Protein 4HWV (pdb70)

Foldseek 3Di:
DDDDLLDDLVPFAAFPDDAQDDDFFLLCFDPHFRQLPPPDPLLEEEDEEDVRVQCSQQVNFWDQDQQRFIDHHGDAHAHEYEFDAEYEQQAGPVRHHDDLQCLLVVWCLCVPLNDNGPVVLVVVQCVCDPCVRNNQPFFDDDRSVVSLVRSQVSSQRRQEHEHAERHEYEYTFFHGEYEQHEYEQADPVGFHERYEYAQYEYEANFRPRWGWTSPVVVNIETDEDGENYEQARYESYEYFFAEYENPPDFLVVFFAPDQDADPNDGRRDRRHGNDGYDEHYEHWFARASYEYAQAEYAREEQYYHQFDDLADDNGTQELVGRAYEYALYEAYLYADCLPEFGSYAYEYALYEYYAECEPPDSRHHQEAYEQEFLGAYEYEQYEYEYHYPPDFDALLRYYEYHYDVVNLVSNCVVPRNLSRAGEYYYDQYHYNHHDHDNRVSHCVRDVRHDYHDDDSCVRGDDDHDHNPCSNVSSVPRGHHNRNHHHHDDDDDPCVVPD/DDDDPPDDPPAFAAWPDDAFDDDFFLLCFPHHFRFLPPPDPLQEEEDEELVRVQCSQQVNFWDQDQQRFTDGHGDQHRHEYEFEAEYELQAGPVRHHDDLQNLLVVWCLCVPLNDNGVVVLVVVQCVCPFCVRNNQPFFDDDRSVVSLVGSQVSRQRRQEHEHAERHEYHYTFFGGEYEQHEYEQADPVGAHERYEYAQYEYEAVFRPRWGWRSHPPHRTETDEDGENYEQARYGSYEAFFAEYEHPPDAQVVQFAPHQDQPPNDRRRDRRHGNDGYDEHYEHWFARASYEHEQAEYAREEQYYHQFDDLADDNGTQELVGRAYEYALYEAELYADPLPEFGNYEYEYALYEYYYEQEPPDRRHHQEAYEQEFLGAYEYEQYEYEYHYPDDFDALLSHYEYHYDPVSLVSNCVVDNNLSRAGEYYYDNYHYNHHDHGNRVSHCVRDVSHDYHDDDSVVGGDDDHDHNPCSVVVSVQAGHHNRNRHHD

InterPro domains:
  IPR002022 Pectate lyase [PF00544] (169-496)
  IPR002022 Pectate lyase [SM00656] (136-404)
  IPR011050 Pectin lyase fold/virulence factor [SSF51126] (36-497)
  IPR012334 Pectin lyase fold [G3DSA:2.160.20.10] (17-501)
  IPR045032 Pectin lyase family [PTHR31683] (175-370)

Radius of gyration: 29.4 Å; Cα contacts (8 Å, |Δi|>4): 2941; chains: 2; bounding box: 85×72×73 Å

Solvent-accessible surface area: 37053 Å² total; per-residue (Å²): 108,134,38,39,52,96,53,81,113,142,80,26,3,101,35,27,49,1,25,1,71,45,20,54,1,1,0,36,56,57,112,82,4,46,2,0,66,76,20,56,94,133,64,66,39,69,4,46,35,1,36,75,0,1,47,1,0,22,20,104,70,10,96,34,30,102,49,0,12,45,133,44,90,46,15,124,33,59,0,16,0,37,0,87,17,22,0,20,0,21,6,6,14,114,67,73,81,20,6,21,2,38,0,1,31,53,14,49,0,30,96,107,37,59,13,74,12,33,7,28,5,67,20,60,3,26,65,33,1,94,3,42,54,48,26,29,102,138,84,15,58,36,114,18,14,68,0,25,42,16,0,13,86,11,1,90,116,0,0,35,4,24,0,2,22,38,0,0,0,1,0,10,0,69,75,2,67,3,7,26,2,3,0,41,0,0,32,110,127,34,80,15,39,23,0,0,0,15,1,0,24,1,22,2,4,12,1,22,7,2,62,0,32,0,55,42,70,86,45,0,56,5,44,6,87,2,9,4,0,12,0,14,28,1,32,22,0,8,0,1,10,0,17,0,5,2,16,21,24,38,5,94,15,32,85,20,50,10,126,43,97,33,108,74,26,85,0,60,28,53,87,6,54,7,14,23,6,42,2,0,1,9,1,26,108,76,0,12,48,0,0,0,1,18,0,42,0,44,19,2,9,50,0,0,27,0,0,42,35,50,78,10,17,62,99,32,0,10,6,116,42,0,26,0,0,0,24,2,0,9,1,44,48,0,61,35,48,0,1,39,1,31,0,0,27,0,0,0,11,3,0,18,0,52,12,32,72,46,97,91,29,46,4,18,9,95,14,1,2,9,0,0,0,0,0,16,2,10,0,16,23,0,15,2,43,3,61,30,107,92,98,109,13,72,44,71,21,0,3,26,4,125,30,42,58,65,87,37,129,65,0,29,94,107,29,39,77,82,46,0,24,4,2,7,82,22,49,39,3,27,15,82,75,25,132,8,84,0,33,27,12,1,140,229,50,15,100,90,27,49,86,57,95,25,112,0,62,105,69,17,140,54,122,61,37,93,22,87,92,0,28,72,72,0,80,67,23,8,1,20,23,85,2,2,21,101,45,82,106,128,196,88,77,62,84,155,134,166,220,135,134,38,173,137,58,104,141,99,83,50,41,95,35,28,54,18,64,1,91,49,22,50,0,0,0,42,49,70,80,103,6,45,2,0,64,74,20,47,94,126,66,68,35,85,2,50,37,1,34,75,0,1,46,0,1,24,24,104,69,12,107,35,34,99,42,0,14,50,65,41,91,57,23,136,28,56,0,15,0,38,0,96,17,68,1,37,0,16,8,4,13,86,66,150,81,13,64,46,38,86,0,1,76,58,13,49,0,29,98,106,40,60,14,103,28,41,20,37,5,53,18,56,3,4,67,31,2,88,7,45,59,49,28,37,102,140,81,11,60,35,110,16,14,70,0,27,42,16,0,15,77,14,1,112,95,0,0,30,5,29,0,6,28,39,0,0,0,1,0,13,0,63,63,3,63,3,30,43,2,9,1,51,0,3,36,107,146,54,86,19,40,25,0,0,0,24,1,0,19,2,36,4,4,12,1,17,8,3,62,1,30,0,55,43,68,91,41,0,63,6,56,8,121,5,10,5,0,22,0,20,24,2,30,23,0,8,0,1,22,0,16,0,2,2,17,42,50,15,7,50,16,42,39,2,21,4,52,25,87,51,113,84,16,47,0,6,23,47,94,12,47,5,22,20,6,47,2,0,1,8,0,25,109,70,0,12,49,0,0,1,1,27,0,42,0,41,15,3,8,71,0,0,26,0,0,40,38,36,75,9,18,67,99,27,0,10,6,124,40,0,22,0,0,0,23,1,0,9,1,44,42,0,36,34,46,0,1,38,1,33,0,0,23,0,0,1,7,3,0,19,0,55,12,32,40,21,94,37,28,43,2,24,16,112,16,1,2,8,0,0,0,0,0,18,2,12,0,18,26,0,15,1,42,3,51,33,53,121,51,40,17,123,45,41,20,0,2,29,4,136,28,36,60,69,92,46,66,77,0,54,92,108,18,51,83,75,44,1,26,4,3,6,83,21,49,38,5,31,15,81,75,24,135,9,85,0,51,55,9,2,56,202,37,17,102,85,28,50,85,56,95,27,102,0,68,96,70,17,135,52,102,70,51,119,31,107,57,0,28,70,140,0,78,70,72,9,1,20,22,94,42,1,12,107,77

Organism: Paracidovorax citrulli (strain AAC00-1) (NCBI:txid397945)

Sequence (985 aa):
MMDIGINSDPNSAAPAGSIDSLGATGWASHGTPTTGGQGAAAERTYTVANRNELIQALYGNTAVIAPDGSVQGTPDKAPKVIRIRGTIDLNVDGQLRPYTPDRRYVAGSCASSSVHGYASQASLWSDYLAAYRPGAWGNARTVSGKPEDARACAAELQRRVVTTISSVPDNTSLLGIGTDAKILHGNLMMLGTPDAPVANIVIRNITFEDAFDDFPQWDPTDSSDGRWNSEYDLISVAHASSHVWIDHNTFSDGDRHDHAFPSVWHETVHGTDYSGGDFKVQHHDGLVDVTRHGNYVTLSNNHFHDHDKAFLIIGGTDVPGADDSGNPRMLKVTFHGNHFQNLRQRQARVRYGMVHLYNNYYENTRDASADYPWLAGMTLGQSGKVHAENNVVSSLAGPDRPARPADVANARISAARTQDCAALFSASECASTFYDSSGTVLNGGPADLTAAVRRWSSALAAAPAWKPSDFYDYTLEDDTADLAARRITARAGAGKLEGPAEPRKLAAALEHMDIGINSDPNSAAPAGSIDSLGATGWASHGTPTTGGQGAAAERTYTVANRNELIQALYGNTAVIAPDGSVQGTPDKAPKVIRIRGTIDLNVDGQLRRPYTPDRYVAGSCASSVHGYASQASSLWSDYLAAYRPGAWGNARRTVSGKPEDARACAAELQRRVVTTISVPDNTSLLGIGTDAKKILHGNLMLGTPDDAPVANIVIRNITFEDAFDDFPQWDPTDSSSDGRWNSEYDLISVAHASSSHVWIDHNTFSDGDDRHDHAFPSVWHETVHGTDYSGGDFKVQHHDGLVDVTRHGNYVTLSNNHFHDHDKAFLIGGTDVPGADDSSGNPRMLKVTFHGNHFQNLRRQRQARVRYGMVHLYNNYYENTRDASADYPWLAGMTLGQSGKVHAENNVVVSSLAGPDRPARPADVANARISAARRTQDCAALFSASECASTFYDSSGTVLNGGPADLTAAVRWSSALAAAPAWKPSDFYDYTLEDTADLAARRITARAGAGKLEGPA

Nearest PDB structures (foldseek):
  4hwv-assembly1_B  TM=1.002E+00  e=1.773E-98  Paracidovorax citrulli AAC00-1
  2bsp-assembly1_A  TM=9.311E-01  e=5.174E-39  Bacillus subtilis
  5x2i-assembly1_A  TM=9.319E-01  e=7.417E-39  Bacillus subtilis subsp. subtilis str. 168
  3krg-assembly1_A  TM=9.349E-01  e=8.421E-37  Bacillus subtilis
  2o17-assembly1_A  TM=9.323E-01  e=8.866E-37  Bacillus subtilis

B-factor: mean 11.97, std 8.98, range [2.26, 60.49]

Secondary structure (DSSP, 8-state):
----TTS-GGGPBPTT---S----GGGGSSS---TTTT--GGGEEEE-SHHHHHHHHTTT--EE-TTS-EES----S-EEEEE-SEEESSB-TT-PBP-HHHHHHTSHHHHTT----HHHHHHHHHHHHSHHHH-SSS---SHHHHHHHHHHHHHHHHHEEEE-SSEEEEE-TT--EEES-EEEE-BTTB-EEEEEEES-EEE----SSPEEETTTTTT-EEE----SEEESSEEEEEEES-EEE-TT--GGGS------EETTEETTSGGG-------SEEE-TT-EEEEEES-EEEEEEE--EE-S-SS-BTTTB-TTS--EEEES-EEEEEEE-TTEESSSEEEEES-EEEEE--TTSSS----SEEE-TT-EEEEES-EEEEE-SSS---GGGTEEE---HHHHHHHHHHS-HHHH--EEEEES-EETTEE--HHHHHHHH-TT-B-----GGGTS---PPPSTTHHHHHHHH-STTSSBPPPPPPPPGGGG--/----TT--TT--BPTT---S----GGGGSSS---TTTT--GGGEEEE-SHHHHHHHHTTT--EE-TTS-EES----S-EEEEE-SEEESSB-TTSPBP-HHHHHHTSHHHHTT--S-HHHHHHHHHHHHSHHHH-SSS---SHHHHHHHHHHHHHHHHHEEEE-SSEEEEE-TT--EEES-EEEE--SSS-EEEEEEES-EEE----SSPEEETTTTTT-EEE----SEEESSEEEEEEES-EEE-TT--GGGS-B----EETTEETTSGGGB------SEEE-TT-EEEEEES-EEEEEEE--EESS-SS-BTTTB-TTS--EEEES-EEEEEEE-TTEESSSEEEEES-EEEEE--TTSSS----SEEE-TT-EEEEES-EEEEE-SSS---GGGTEEE---HHHHHHHHHHS-HHHH--EEEEES-EETTEE--HHHHHHHH-TT-B-----GGGT----PPPSTTHHHHHHHH-STTSSB---

Structure (mmCIF, N/CA/C/O backbone):
data_4HWV
#
_entry.id   4HWV
#
_cell.length_a   69.676
_cell.length_b   71.872
_cell.length_c   90.953
_cell.angle_alpha   90.00
_cell.angle_beta   92.71
_cell.angle_gamma   90.00
#
_symmetry.space_group_name_H-M   'P 1 21 1'
#
loop_
_entity.id
_entity.type
_entity.pdbx_description
1 polymer 'Pectate lyase/Amb allergen'
2 non-polymer 'CALCIUM ION'
3 water water
#
loop_
_atom_site.group_PDB
_atom_site.id
_atom_site.type_symbol
_atom_site.label_atom_id
_atom_site.label_alt_id
_atom_site.label_comp_id
_atom_site.label_asym_id
_atom_site.label_entity_id
_atom_site.label_seq_id
_atom_site.pdbx_PDB_ins_code
_atom_site.Cartn_x
_atom_site.Cartn_y
_atom_site.Cartn_z
_atom_site.occupancy
_atom_site.B_iso_or_equiv
_atom_site.auth_seq_id
_atom_site.auth_comp_id
_atom_site.auth_asym_id
_atom_site.auth_atom_id
_atom_site.pdbx_PDB_model_num
ATOM 1 N N . MET A 1 1 ? -2.422 -34.025 5.525 1.00 9.54 15 MET A N 1
ATOM 2 C CA A MET A 1 1 ? -3.671 -34.747 5.334 0.50 7.52 15 MET A CA 1
ATOM 3 C CA B MET A 1 1 ? -3.664 -34.758 5.338 0.50 7.52 15 MET A CA 1
ATOM 4 C C . MET A 1 1 ? -3.590 -35.469 3.995 1.00 7.49 15 MET A C 1
ATOM 5 O O . MET A 1 1 ? -2.571 -35.378 3.306 1.00 8.94 15 MET A O 1
ATOM 14 N N . ASP A 1 2 ? -4.651 -36.180 3.628 1.00 6.06 16 ASP A N 1
ATOM 15 C CA . ASP A 1 2 ? -4.617 -36.946 2.371 1.00 5.82 16 ASP A CA 1
ATOM 16 C C . ASP A 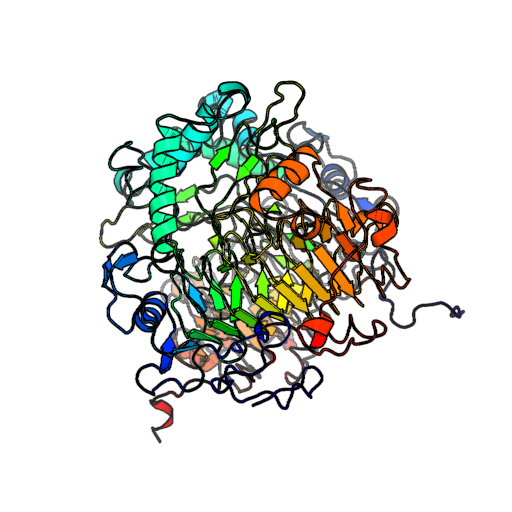1 2 ? -6.022 -37.119 1.810 1.00 6.31 16 ASP A C 1
ATOM 17 O O . ASP A 1 2 ? -6.810 -37.908 2.335 1.00 8.41 16 ASP A O 1
ATOM 22 N N . ILE A 1 3 ? -6.337 -36.363 0.759 1.00 6.30 17 ILE A N 1
ATOM 23 C CA . ILE A 1 3 ? -7.645 -36.451 0.130 1.00 7.60 17 ILE A CA 1
ATOM 24 C C . ILE A 1 3 ? -7.530 -37.415 -1.041 1.00 7.24 17 ILE A C 1
ATOM 25 O O . ILE A 1 3 ? -6.949 -37.079 -2.075 1.00 8.29 17 ILE A O 1
ATOM 30 N N . GLY A 1 4 ? -8.069 -38.616 -0.879 1.00 6.82 18 GLY A N 1
ATOM 31 C CA . GLY A 1 4 ? -7.941 -39.631 -1.907 1.00 6.70 18 GLY A CA 1
ATOM 32 C C . GLY A 1 4 ? -8.533 -39.187 -3.226 1.00 6.30 18 GLY A C 1
ATOM 33 O O . GLY A 1 4 ? -9.553 -38.501 -3.281 1.00 6.61 18 GLY A O 1
ATOM 34 N N . ILE A 1 5 ? -7.897 -39.589 -4.315 1.00 6.86 19 ILE A N 1
ATOM 35 C CA . ILE A 1 5 ? -8.298 -39.084 -5.622 1.00 8.08 19 ILE A CA 1
ATOM 36 C C . ILE A 1 5 ? -9.703 -39.532 -6.032 1.00 8.22 19 ILE A C 1
ATOM 37 O O . ILE A 1 5 ? -10.367 -38.851 -6.801 1.00 8.41 19 ILE A O 1
ATOM 42 N N . ASN A 1 6 ? -10.157 -40.658 -5.487 1.00 8.53 20 ASN A N 1
ATOM 43 C CA . ASN A 1 6 ? -11.482 -41.176 -5.795 1.00 9.32 20 ASN A CA 1
ATOM 44 C C . ASN A 1 6 ? -12.449 -41.001 -4.622 1.00 9.50 20 ASN A C 1
ATOM 45 O O . ASN A 1 6 ? -13.469 -41.689 -4.541 1.00 10.52 20 ASN A O 1
ATOM 50 N N . SER A 1 7 ? -12.123 -40.071 -3.723 1.00 8.08 21 SER A N 1
ATOM 51 C CA . SER A 1 7 ? -12.981 -39.795 -2.566 1.00 8.43 21 SER A CA 1
ATOM 52 C C . SER A 1 7 ? -14.255 -39.014 -2.928 1.00 9.59 21 SER A C 1
ATOM 53 O O . SER A 1 7 ? -14.360 -38.409 -3.996 1.00 10.36 21 SER A O 1
ATOM 56 N N . ASP A 1 8 ? -15.233 -39.055 -2.026 1.00 10.21 22 ASP A N 1
ATOM 57 C CA . ASP A 1 8 ? -16.497 -38.334 -2.169 1.00 10.68 22 ASP A CA 1
ATOM 58 C C . ASP A 1 8 ? -16.211 -36.839 -2.216 1.00 11.09 22 ASP A C 1
ATOM 59 O O . ASP A 1 8 ? -15.617 -36.299 -1.283 1.00 9.82 22 ASP A O 1
ATOM 64 N N . PRO A 1 9 ? -16.637 -36.166 -3.292 1.00 12.99 23 PRO A N 1
ATOM 65 C CA . PRO A 1 9 ? -16.468 -34.716 -3.391 1.00 13.23 23 PRO A CA 1
ATOM 66 C C . PRO A 1 9 ? -17.003 -33.947 -2.179 1.00 14.51 23 PRO A C 1
ATOM 67 O O . PRO A 1 9 ? -16.484 -32.871 -1.859 1.00 15.72 23 PRO A O 1
ATOM 71 N N . ASN A 1 10 ? -18.020 -34.483 -1.510 1.00 14.77 24 ASN A N 1
ATOM 72 C CA . ASN A 1 10 ? -18.598 -33.793 -0.366 1.00 15.65 24 ASN A CA 1
ATOM 73 C C . ASN A 1 10 ? -17.707 -33.817 0.864 1.00 14.67 24 ASN A C 1
ATOM 74 O O . ASN A 1 10 ? -17.969 -33.100 1.830 1.00 16.43 24 ASN A O 1
ATOM 79 N N . SER A 1 11 ? -16.664 -34.645 0.833 1.00 12.62 25 SER A N 1
ATOM 80 C CA . SER A 1 11 ? -15.727 -34.732 1.947 1.00 11.87 25 SER A CA 1
ATOM 81 C C . SER A 1 11 ? -14.487 -33.866 1.722 1.00 11.15 25 SER A C 1
ATOM 82 O O . SER A 1 11 ? -13.478 -34.020 2.421 1.00 11.42 25 SER A O 1
ATOM 85 N N . ALA A 1 12 ? -14.560 -32.957 0.750 1.00 10.67 26 ALA A N 1
ATOM 86 C CA . ALA A 1 12 ? -13.440 -32.066 0.468 1.00 10.92 26 ALA A CA 1
ATOM 87 C C . ALA A 1 12 ? -13.087 -31.243 1.705 1.00 11.04 26 ALA A C 1
ATOM 88 O O . ALA A 1 12 ? -13.937 -31.002 2.557 1.00 12.54 26 ALA A O 1
ATOM 90 N N . ALA A 1 13 ? -11.832 -30.824 1.794 1.00 10.23 27 ALA A N 1
ATOM 91 C CA . ALA A 1 13 ? -11.348 -30.065 2.943 1.00 10.46 27 ALA A CA 1
ATOM 92 C C . ALA A 1 13 ? -12.013 -28.691 3.035 1.00 9.85 27 ALA A C 1
ATOM 93 O O . ALA A 1 13 ? -12.372 -28.105 2.026 1.00 10.25 27 ALA A O 1
ATOM 95 N N . PRO A 1 14 ? -12.168 -28.164 4.255 1.00 9.72 28 PRO A N 1
ATOM 96 C CA . PRO A 1 14 ? -12.648 -26.790 4.399 1.00 9.71 28 PRO A CA 1
ATOM 97 C C . PRO A 1 14 ? -11.757 -25.817 3.629 1.00 9.13 28 PRO A C 1
ATOM 98 O O . PRO A 1 14 ? -10.537 -25.978 3.567 1.00 9.09 28 PRO A O 1
ATOM 102 N N . ALA A 1 15 ? -12.371 -24.801 3.046 1.00 8.67 29 ALA A N 1
ATOM 103 C CA . ALA A 1 15 ? -11.625 -23.782 2.317 1.00 8.87 29 ALA A CA 1
ATOM 104 C C . ALA A 1 15 ? -10.514 -23.194 3.187 1.00 8.76 29 ALA A C 1
ATOM 105 O O . ALA A 1 15 ? -10.715 -22.909 4.373 1.00 10.35 29 ALA A O 1
ATOM 107 N N . GLY A 1 16 ? -9.335 -23.021 2.598 1.00 7.66 30 GLY A N 1
ATOM 108 C CA . GLY A 1 16 ? -8.225 -22.424 3.314 1.00 8.35 30 GLY A CA 1
ATOM 109 C C . GLY A 1 16 ? -7.441 -23.367 4.197 1.00 8.62 30 GLY A C 1
ATOM 110 O O . GLY A 1 16 ? -6.605 -22.910 4.975 1.00 10.39 30 GLY A O 1
ATOM 111 N N . SER A 1 17 ? -7.665 -24.671 4.077 1.00 8.09 31 SER A N 1
ATOM 112 C CA . SER A 1 17 ? -7.038 -25.614 4.995 1.00 9.12 31 SER A CA 1
ATOM 113 C C . SER A 1 17 ? -6.140 -26.674 4.359 1.00 8.02 31 SER A C 1
ATOM 114 O O . SER A 1 17 ? -5.405 -27.342 5.082 1.00 9.36 31 SER A O 1
ATOM 117 N N . ILE A 1 18 ? -6.171 -26.857 3.038 1.00 7.20 32 ILE A N 1
ATOM 118 C CA . ILE A 1 18 ? -5.331 -27.897 2.448 1.00 7.54 32 ILE A CA 1
ATOM 119 C C . ILE A 1 18 ? -3.842 -27.677 2.769 1.00 6.30 32 ILE A C 1
ATOM 120 O O . ILE A 1 18 ? -3.386 -26.542 2.929 1.00 5.41 32 ILE A O 1
ATOM 125 N N . ASP A 1 19 ? -3.095 -28.768 2.871 1.00 5.59 33 ASP A N 1
ATOM 126 C CA . ASP A 1 19 ? -1.659 -28.671 3.097 1.00 6.04 33 ASP A CA 1
ATOM 127 C C . ASP A 1 19 ? -0.862 -29.032 1.852 1.00 5.49 33 ASP A C 1
ATOM 128 O O . ASP A 1 19 ? -1.396 -28.993 0.747 1.00 5.93 33 ASP A O 1
ATOM 133 N N . SER A 1 20 ? 0.414 -29.367 2.036 1.00 4.96 34 SER A N 1
ATOM 134 C CA . SER A 1 20 ? 1.339 -29.475 0.922 1.00 4.94 34 SER A CA 1
ATOM 135 C C . SER A 1 20 ? 1.873 -30.877 0.729 1.00 5.44 34 SER A C 1
ATOM 136 O O . SER A 1 20 ? 2.781 -31.066 -0.079 1.00 5.96 34 SER A O 1
ATOM 139 N N . LEU A 1 21 ? 1.309 -31.850 1.445 1.00 6.31 35 LEU A N 1
ATOM 140 C CA . LEU A 1 21 ? 1.789 -33.226 1.375 1.00 5.94 35 LEU A CA 1
ATOM 141 C C . LEU A 1 21 ? 1.062 -34.036 0.312 1.00 5.75 35 LEU A C 1
ATOM 142 O O . LEU A 1 21 ? -0.108 -33.769 -0.009 1.00 6.65 35 LEU A O 1
ATOM 147 N N . GLY A 1 22 ? 1.776 -35.013 -0.241 1.00 5.49 36 GLY A N 1
ATOM 148 C CA . GLY A 1 22 ? 1.189 -35.939 -1.188 1.00 5.35 36 GLY A CA 1
ATOM 149 C C . GLY A 1 22 ? 1.970 -36.126 -2.469 1.00 4.72 36 GLY A C 1
ATOM 150 O O . GLY A 1 22 ? 1.549 -36.898 -3.330 1.00 5.43 36 GLY A O 1
ATOM 151 N N . ALA A 1 23 ? 3.103 -35.444 -2.619 1.00 4.12 37 ALA A N 1
ATOM 152 C CA . ALA A 1 23 ? 3.894 -35.576 -3.840 1.00 4.84 37 ALA A CA 1
ATOM 153 C C . ALA A 1 23 ? 4.208 -37.033 -4.156 1.00 5.22 37 ALA A C 1
ATOM 154 O O . ALA A 1 23 ? 4.528 -37.831 -3.282 1.00 6.59 37 ALA A O 1
ATOM 156 N N . THR A 1 24 ? 4.070 -37.358 -5.432 1.00 4.37 38 THR A N 1
ATOM 157 C CA . THR A 1 24 ? 4.344 -38.679 -5.974 1.00 4.90 38 THR A CA 1
ATOM 158 C C . THR A 1 24 ? 5.311 -38.528 -7.145 1.00 5.21 38 THR A C 1
ATOM 159 O O . THR A 1 24 ? 5.693 -37.408 -7.501 1.00 5.56 38 THR A O 1
ATOM 163 N N . GLY A 1 25 ? 5.691 -39.637 -7.773 1.00 5.39 39 GLY A N 1
ATOM 164 C CA . GLY A 1 25 ? 6.533 -39.577 -8.962 1.00 5.44 39 GLY A CA 1
ATOM 165 C C . GLY A 1 25 ? 7.905 -38.983 -8.701 1.00 4.26 39 GLY A C 1
ATOM 166 O O . GLY A 1 25 ? 8.435 -39.094 -7.599 1.00 4.57 39 GLY A O 1
ATOM 167 N N . TRP A 1 26 ? 8.514 -38.390 -9.721 1.00 2.93 40 TRP A N 1
ATOM 168 C CA . TRP A 1 26 ? 9.880 -37.936 -9.563 1.00 4.13 40 TRP A CA 1
ATOM 169 C C . TRP A 1 26 ? 10.031 -36.887 -8.447 1.00 4.61 40 TRP A C 1
ATOM 170 O O . TRP A 1 26 ? 11.075 -36.820 -7.805 1.00 4.95 40 TRP A O 1
ATOM 181 N N . ALA A 1 27 ? 9.005 -36.075 -8.203 1.00 4.64 41 ALA A N 1
ATOM 182 C CA . ALA A 1 27 ? 9.060 -35.087 -7.116 1.00 4.61 41 ALA A CA 1
ATOM 183 C C . ALA A 1 27 ? 9.194 -35.744 -5.732 1.00 5.12 41 ALA A C 1
ATOM 184 O O . ALA A 1 27 ? 9.558 -35.080 -4.757 1.00 6.27 41 ALA A O 1
ATOM 186 N N . SER A 1 28 ? 8.867 -37.031 -5.632 1.00 5.01 42 SER A N 1
ATOM 187 C CA . SER A 1 28 ? 8.974 -37.751 -4.359 1.00 6.27 42 SER A CA 1
ATOM 188 C C . SER A 1 28 ? 10.307 -38.482 -4.200 1.00 6.76 42 SER A C 1
ATOM 189 O O . SER A 1 28 ? 10.567 -39.070 -3.152 1.00 8.10 42 SER A O 1
ATOM 192 N N . HIS A 1 29 ? 11.158 -38.447 -5.223 1.00 7.26 43 HIS A N 1
ATOM 193 C CA . HIS A 1 29 ? 12.400 -39.204 -5.187 1.00 8.99 43 HIS A CA 1
ATOM 194 C C . HIS A 1 29 ? 13.498 -38.379 -4.535 1.00 12.03 43 HIS A C 1
ATOM 195 O O . HIS A 1 29 ? 13.561 -37.184 -4.748 1.00 15.04 43 HIS A O 1
ATOM 202 N N . GLY A 1 30 ? 14.359 -39.003 -3.740 1.00 12.45 44 GLY A N 1
ATOM 203 C CA . GLY A 1 30 ? 15.382 -38.255 -3.022 1.00 14.60 44 GLY A CA 1
ATOM 204 C C . GLY A 1 30 ? 14.774 -37.527 -1.838 1.00 16.35 44 GLY A C 1
ATOM 205 O O . GLY A 1 30 ? 13.964 -38.093 -1.109 1.00 17.18 44 GLY A O 1
ATOM 206 N N . THR A 1 31 ? 15.175 -36.282 -1.615 1.00 17.35 45 THR A N 1
ATOM 207 C CA . THR A 1 31 ? 14.558 -35.484 -0.559 1.00 17.67 45 THR A CA 1
ATOM 208 C C . THR A 1 31 ? 13.131 -35.133 -1.013 1.00 15.96 45 THR A C 1
ATOM 209 O O . THR A 1 31 ? 12.948 -34.398 -1.964 1.00 15.77 45 THR A O 1
ATOM 213 N N . PRO A 1 32 ? 12.114 -35.672 -0.338 1.00 15.04 46 PRO A N 1
ATOM 214 C CA . PRO A 1 32 ? 10.752 -35.541 -0.873 1.00 14.56 46 PRO A CA 1
ATOM 215 C C . PRO A 1 32 ? 10.294 -34.085 -0.913 1.00 12.16 46 PRO A C 1
ATOM 216 O O . PRO A 1 32 ? 10.698 -33.276 -0.082 1.00 14.71 46 PRO A O 1
ATOM 220 N N . THR A 1 33 ? 9.472 -33.750 -1.895 1.00 7.28 47 THR A N 1
ATOM 221 C CA . THR A 1 33 ? 8.960 -32.388 -2.030 1.00 5.88 47 THR A CA 1
ATOM 222 C C . THR A 1 33 ? 7.901 -32.127 -0.970 1.00 4.95 47 THR A C 1
ATOM 223 O O . THR A 1 33 ? 6.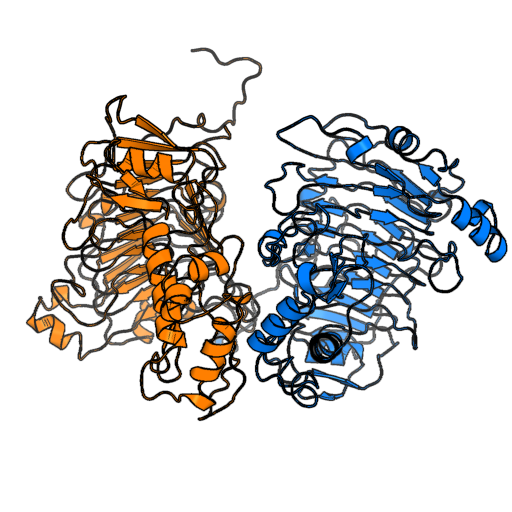956 -32.918 -0.828 1.00 5.97 47 THR A O 1
ATOM 227 N N . THR A 1 34 ? 8.073 -31.041 -0.216 1.00 4.52 48 THR A N 1
ATOM 228 C CA . THR A 1 34 ? 7.107 -30.616 0.804 1.00 4.48 48 THR A CA 1
ATOM 229 C C . THR A 1 34 ? 6.720 -29.132 0.682 1.00 4.20 48 THR A C 1
ATOM 230 O O . THR A 1 34 ? 5.862 -28.656 1.432 1.00 4.43 48 THR A O 1
ATOM 234 N N . GLY A 1 35 ? 7.360 -28.387 -0.225 1.00 3.82 49 GLY A N 1
ATOM 235 C CA . GLY A 1 35 ? 7.070 -26.968 -0.342 1.00 4.36 49 GLY A CA 1
ATOM 236 C C . GLY A 1 35 ? 7.302 -26.258 0.979 1.00 3.91 49 GLY A C 1
ATOM 237 O O . GLY A 1 35 ? 8.352 -26.413 1.601 1.00 5.13 49 GLY A O 1
ATOM 238 N N . GLY A 1 36 ? 6.311 -25.489 1.412 1.00 3.77 50 GLY A N 1
ATOM 239 C CA . GLY A 1 36 ? 6.398 -24.770 2.669 1.00 4.26 50 GLY A CA 1
ATOM 240 C C . GLY A 1 36 ? 5.764 -25.479 3.851 1.00 4.05 50 GLY A C 1
ATOM 241 O O . GLY A 1 36 ? 5.506 -24.828 4.878 1.00 5.34 50 GLY A O 1
ATOM 242 N N . GLN A 1 37 ? 5.519 -26.792 3.744 1.00 4.44 51 GLN A N 1
ATOM 243 C CA . GLN A 1 37 ? 4.936 -27.518 4.872 1.00 5.49 51 GLN A CA 1
ATOM 244 C C . GLN A 1 37 ? 5.717 -27.228 6.155 1.00 6.46 51 GLN A C 1
ATOM 245 O O . GLN A 1 37 ? 6.951 -27.286 6.163 1.00 7.69 51 GLN A O 1
ATOM 251 N N . GLY A 1 38 ? 5.001 -26.926 7.234 1.00 6.97 52 GLY A N 1
ATOM 252 C CA . GLY A 1 38 ? 5.644 -26.624 8.507 1.00 7.86 52 GLY A CA 1
ATOM 253 C C . GLY A 1 38 ? 6.117 -25.184 8.667 1.00 8.01 52 GLY A C 1
ATOM 254 O O . GLY A 1 38 ? 6.753 -24.837 9.671 1.00 8.45 52 GLY A O 1
ATOM 255 N N . ALA A 1 39 ? 5.815 -24.334 7.687 1.00 6.86 53 ALA A N 1
ATOM 256 C CA . ALA A 1 39 ? 6.166 -22.912 7.750 1.00 6.96 53 ALA A CA 1
ATOM 257 C C . ALA A 1 39 ? 5.782 -22.273 9.066 1.00 7.08 53 ALA A C 1
ATOM 258 O O . ALA A 1 39 ? 4.735 -22.580 9.638 1.00 7.86 53 ALA A O 1
ATOM 260 N N . ALA A 1 40 ? 6.612 -21.330 9.498 1.00 6.37 54 ALA A N 1
ATOM 261 C CA . ALA A 1 40 ? 6.289 -20.508 10.649 1.00 7.61 54 ALA A CA 1
ATOM 262 C C . ALA A 1 40 ? 5.019 -19.705 10.369 1.00 7.24 54 ALA A C 1
ATOM 263 O O . ALA A 1 40 ? 4.687 -19.391 9.215 1.00 6.98 54 ALA A O 1
ATOM 265 N N . ALA A 1 41 ? 4.330 -19.319 11.430 1.00 7.47 55 ALA A N 1
ATOM 266 C CA . ALA A 1 41 ? 3.151 -18.471 11.315 1.00 8.19 55 ALA A CA 1
ATOM 267 C C . ALA A 1 41 ? 3.496 -17.169 10.587 1.00 6.96 55 ALA A C 1
ATOM 268 O O . ALA A 1 41 ? 2.704 -16.698 9.758 1.00 7.22 55 ALA A O 1
ATOM 270 N N . GLU A 1 42 ? 4.694 -16.627 10.815 1.00 7.19 56 GLU A N 1
ATOM 271 C CA . GLU A 1 42 ? 5.041 -15.356 10.172 1.00 7.58 56 GLU A CA 1
ATOM 272 C C . GLU A 1 42 ? 5.355 -15.502 8.706 1.00 6.30 56 GLU A C 1
ATOM 273 O O . GLU A 1 42 ? 5.535 -14.515 8.018 1.00 7.49 56 GLU A O 1
ATOM 279 N N . ARG A 1 43 ? 5.432 -16.743 8.225 1.00 5.79 57 ARG A N 1
ATOM 280 C CA . ARG A 1 43 ? 5.575 -16.995 6.803 1.00 6.57 57 ARG A CA 1
ATOM 281 C C . ARG A 1 43 ? 4.376 -17.767 6.259 1.00 5.62 57 ARG A C 1
ATOM 282 O O . ARG A 1 43 ? 4.490 -18.527 5.302 1.00 6.12 57 ARG A O 1
ATOM 290 N N . THR A 1 44 ? 3.214 -17.523 6.855 1.00 5.66 58 THR A N 1
ATOM 291 C CA . THR A 1 44 ? 1.938 -18.042 6.366 1.00 6.42 58 THR A CA 1
ATOM 292 C C . THR A 1 44 ? 1.076 -16.843 6.014 1.00 5.91 58 THR A C 1
ATOM 293 O O . THR A 1 44 ? 0.812 -15.979 6.847 1.00 7.22 58 THR A O 1
ATOM 297 N N . TYR A 1 45 ? 0.679 -16.765 4.749 1.00 4.66 59 TYR A N 1
ATOM 298 C CA . TYR A 1 45 ? 0.039 -15.561 4.228 1.00 4.25 59 TYR A CA 1
ATOM 299 C C . TYR A 1 45 ? -1.204 -15.889 3.412 1.00 4.62 59 TYR A C 1
ATOM 300 O O . TYR A 1 45 ? -1.292 -16.958 2.786 1.00 5.96 59 TYR A O 1
ATOM 309 N N . THR A 1 46 ? -2.153 -14.960 3.390 1.00 4.94 60 THR A N 1
ATOM 310 C CA . THR A 1 46 ? -3.276 -15.020 2.452 1.00 5.38 60 THR A CA 1
ATOM 311 C C . THR A 1 46 ? -3.159 -13.782 1.563 1.00 4.91 60 THR A C 1
ATOM 312 O O . THR A 1 46 ? -3.103 -12.659 2.067 1.00 6.33 60 THR A O 1
ATOM 316 N N . VAL A 1 47 ? -3.090 -13.996 0.244 1.00 4.24 61 VAL A N 1
ATOM 317 C CA . VAL A 1 47 ? -2.842 -12.906 -0.692 1.00 4.02 61 VAL A CA 1
ATOM 318 C C . VAL A 1 47 ? -3.931 -12.819 -1.764 1.00 4.25 61 VAL A C 1
ATOM 319 O O . VAL A 1 47 ? -4.493 -13.833 -2.188 1.00 4.97 61 VAL A O 1
ATOM 323 N N . ALA A 1 48 ? -4.207 -11.594 -2.201 1.00 4.26 62 ALA A N 1
ATOM 324 C CA . ALA A 1 48 ? -5.349 -11.324 -3.076 1.00 4.91 62 ALA A CA 1
ATOM 325 C C . ALA A 1 48 ? -4.992 -10.411 -4.255 1.00 5.06 62 ALA A C 1
ATOM 326 O O . ALA A 1 48 ? -5.863 -10.049 -5.053 1.00 6.66 62 ALA A O 1
ATOM 328 N N . ASN A 1 49 ? -3.717 -10.040 -4.377 1.00 4.00 63 ASN A N 1
ATOM 329 C CA . ASN A 1 49 ? -3.279 -9.211 -5.499 1.00 4.01 63 ASN A CA 1
ATOM 330 C C . ASN A 1 49 ? -1.788 -9.386 -5.711 1.00 3.46 63 ASN A C 1
ATOM 331 O O . ASN A 1 49 ? -1.096 -10.052 -4.906 1.00 3.96 63 ASN A O 1
ATOM 336 N N . ARG A 1 50 ? -1.283 -8.808 -6.796 1.00 3.62 64 ARG A N 1
ATOM 337 C CA . ARG A 1 50 ? 0.093 -9.012 -7.201 1.00 3.86 64 ARG A CA 1
ATOM 338 C C . ARG A 1 50 ? 1.095 -8.502 -6.160 1.00 3.36 64 ARG A C 1
ATOM 339 O O . ARG A 1 50 ? 2.127 -9.139 -5.908 1.00 3.96 64 ARG A O 1
ATOM 347 N N . ASN A 1 51 ? 0.804 -7.345 -5.562 1.00 3.70 65 ASN A N 1
ATOM 348 C CA . ASN A 1 51 ? 1.703 -6.798 -4.549 1.00 4.32 65 ASN A CA 1
ATOM 349 C C . ASN A 1 51 ? 1.813 -7.715 -3.332 1.00 4.03 65 ASN A C 1
ATOM 350 O O . ASN A 1 51 ? 2.918 -7.996 -2.847 1.00 4.50 65 ASN A O 1
ATOM 355 N N . GLU A 1 52 ? 0.671 -8.193 -2.840 1.00 4.01 66 GLU A N 1
ATOM 356 C CA . GLU A 1 52 ? 0.672 -9.090 -1.681 1.00 3.46 66 GLU A CA 1
ATOM 357 C C . GLU A 1 52 ? 1.376 -10.401 -1.974 1.00 3.72 66 GLU A C 1
ATOM 358 O O . GLU A 1 52 ? 2.124 -10.920 -1.145 1.00 4.44 66 GLU A O 1
ATOM 364 N N . LEU A 1 53 ? 1.147 -10.937 -3.172 1.00 3.99 67 LEU A N 1
ATOM 365 C CA . LEU A 1 53 ? 1.817 -12.175 -3.574 1.00 3.72 67 LEU A CA 1
ATOM 366 C C . LEU A 1 53 ? 3.346 -11.985 -3.567 1.00 4.23 67 LEU A C 1
ATOM 367 O O . LEU A 1 53 ? 4.088 -12.806 -3.013 1.00 4.73 67 LEU A O 1
ATOM 372 N N . ILE A 1 54 ? 3.815 -10.904 -4.185 1.00 4.09 68 ILE A N 1
ATOM 373 C CA . ILE A 1 54 ? 5.249 -10.617 -4.203 1.00 4.18 68 ILE A CA 1
ATOM 374 C C . ILE A 1 54 ? 5.810 -10.432 -2.787 1.00 3.72 68 ILE A C 1
ATOM 375 O O . ILE A 1 54 ? 6.857 -10.986 -2.460 1.00 4.13 68 ILE A O 1
ATOM 380 N N . GLN A 1 55 ? 5.124 -9.674 -1.926 1.00 3.89 69 GLN A N 1
ATOM 381 C CA . GLN A 1 55 ? 5.653 -9.505 -0.577 1.00 4.72 69 GLN A CA 1
ATOM 382 C C . GLN A 1 55 ? 5.744 -10.845 0.163 1.00 4.78 69 GLN A C 1
ATOM 383 O O . GLN A 1 55 ? 6.685 -11.086 0.923 1.00 5.55 69 GLN A O 1
ATOM 389 N N . ALA A 1 56 ? 4.779 -11.731 -0.045 1.00 4.42 70 ALA A N 1
ATOM 390 C CA . ALA A 1 56 ? 4.840 -13.042 0.598 1.00 4.82 70 ALA A CA 1
ATOM 391 C C . ALA A 1 56 ? 6.055 -13.829 0.097 1.00 4.69 70 ALA A C 1
ATOM 392 O O . ALA A 1 56 ? 6.813 -14.427 0.876 1.00 5.55 70 ALA A O 1
ATOM 394 N N . LEU A 1 57 ? 6.267 -13.805 -1.213 1.00 4.38 71 LEU A N 1
ATOM 395 C CA . LEU A 1 57 ? 7.402 -14.522 -1.797 1.00 4.61 71 LEU A CA 1
ATOM 396 C C . LEU A 1 57 ? 8.743 -13.943 -1.354 1.00 4.52 71 LEU A C 1
ATOM 397 O O . LEU A 1 57 ? 9.749 -14.661 -1.293 1.00 5.54 71 LEU A O 1
ATOM 402 N N . TYR A 1 58 ? 8.747 -12.643 -1.057 1.00 4.86 72 TYR A N 1
ATOM 403 C CA . TYR A 1 58 ? 9.971 -11.921 -0.717 1.00 4.98 72 TYR A CA 1
ATOM 404 C C . TYR A 1 58 ? 10.090 -11.655 0.791 1.00 5.03 72 TYR A C 1
ATOM 405 O O . TYR A 1 58 ? 10.970 -10.919 1.232 1.00 5.91 72 TYR A O 1
ATOM 414 N N . GLY A 1 59 ? 9.219 -12.259 1.596 1.00 5.22 73 GLY A N 1
ATOM 415 C CA . GLY A 1 59 ? 9.281 -12.057 3.037 1.00 5.90 73 GLY A CA 1
ATOM 416 C C . GLY A 1 59 ? 9.253 -10.592 3.424 1.00 6.07 73 GLY A C 1
ATOM 417 O O . GLY A 1 59 ? 9.980 -10.148 4.322 1.00 7.11 73 GLY A O 1
ATOM 418 N N . ASN A 1 60 ? 8.423 -9.835 2.715 1.00 5.82 74 ASN A N 1
ATOM 419 C CA . ASN A 1 60 ? 8.213 -8.418 2.981 1.00 6.43 74 ASN A CA 1
ATOM 420 C C . ASN A 1 60 ? 9.453 -7.557 2.746 1.00 6.27 74 ASN A C 1
ATOM 421 O O . ASN A 1 60 ? 9.550 -6.451 3.271 1.00 7.40 74 ASN A O 1
ATOM 426 N N . THR A 1 61 ? 10.366 -8.042 1.904 1.00 5.98 75 THR A N 1
ATOM 427 C CA . THR A 1 61 ? 11.538 -7.246 1.558 1.00 6.15 75 THR A CA 1
ATOM 428 C C . THR A 1 61 ? 11.429 -6.608 0.174 1.00 6.28 75 THR A C 1
ATOM 429 O O . THR A 1 61 ? 12.341 -5.915 -0.247 1.00 6.61 75 THR A O 1
ATOM 433 N N . ALA A 1 62 ? 10.335 -6.842 -0.545 1.00 5.81 76 ALA A N 1
ATOM 434 C CA . ALA A 1 62 ? 10.237 -6.319 -1.908 1.00 6.34 76 ALA A CA 1
ATOM 435 C C . ALA A 1 62 ? 9.968 -4.824 -1.927 1.00 6.36 76 ALA A C 1
ATOM 436 O O . ALA A 1 62 ? 9.241 -4.306 -1.081 1.00 6.62 76 ALA A O 1
ATOM 438 N N . VAL A 1 63 ? 10.573 -4.137 -2.890 1.00 6.54 77 VAL A N 1
ATOM 439 C CA . VAL A 1 63 ? 10.160 -2.792 -3.228 1.00 6.88 77 VAL A CA 1
ATOM 440 C C . VAL A 1 63 ? 9.575 -2.885 -4.624 1.00 5.86 77 VAL A C 1
ATOM 441 O O . VAL A 1 63 ? 10.268 -3.244 -5.587 1.00 6.10 77 VAL A O 1
ATOM 445 N N . ILE A 1 64 ? 8.277 -2.609 -4.718 1.00 5.59 78 ILE A N 1
ATOM 446 C CA . ILE A 1 64 ? 7.554 -2.718 -5.974 1.00 5.12 78 ILE A CA 1
ATOM 447 C C . ILE A 1 64 ? 7.352 -1.300 -6.492 1.00 5.50 78 ILE A C 1
ATOM 448 O O . ILE A 1 64 ? 6.672 -0.478 -5.859 1.00 6.70 78 ILE A O 1
ATOM 453 N N . ALA A 1 65 ? 7.990 -1.013 -7.625 1.00 5.43 79 ALA A N 1
ATOM 454 C CA . ALA A 1 65 ? 8.009 0.310 -8.222 1.00 5.87 79 ALA A CA 1
ATOM 455 C C . ALA A 1 65 ? 6.650 0.680 -8.785 1.00 5.93 79 ALA A C 1
ATOM 456 O O . ALA A 1 65 ? 5.802 -0.189 -8.971 1.00 5.69 79 ALA A O 1
ATOM 458 N N . PRO A 1 66 ? 6.442 1.973 -9.089 1.00 6.22 80 PRO A N 1
ATOM 459 C CA . PRO A 1 66 ? 5.193 2.359 -9.766 1.00 6.75 80 PRO A CA 1
ATOM 460 C C . PRO A 1 66 ? 4.880 1.515 -11.007 1.00 5.71 80 PRO A C 1
ATOM 461 O O . PRO A 1 66 ? 3.706 1.162 -11.222 1.00 5.66 80 PRO A O 1
ATOM 465 N N . ASP A 1 67 ? 5.901 1.148 -11.775 1.00 5.47 81 ASP A N 1
ATOM 466 C CA . ASP A 1 67 ? 5.641 0.342 -12.962 1.00 5.59 81 ASP A CA 1
ATOM 467 C C . ASP A 1 67 ? 5.408 -1.145 -12.678 1.00 5.29 81 ASP A C 1
ATOM 468 O O . ASP A 1 67 ? 5.064 -1.902 -13.590 1.00 6.19 81 ASP A O 1
ATOM 473 N N . GLY A 1 68 ? 5.562 -1.550 -11.417 1.00 4.95 82 GLY A N 1
ATOM 474 C CA . GLY A 1 68 ? 5.345 -2.931 -11.048 1.00 4.67 82 GLY A CA 1
ATOM 475 C C . GLY A 1 68 ? 6.618 -3.748 -10.942 1.00 4.33 82 GLY A C 1
ATOM 476 O O . GLY A 1 68 ? 6.594 -4.837 -10.369 1.00 5.47 82 GLY A O 1
ATOM 477 N N . SER A 1 69 ? 7.733 -3.236 -11.452 1.00 5.38 83 SER A N 1
ATOM 478 C CA . SER A 1 69 ? 8.971 -3.993 -11.378 1.00 6.06 83 SER A CA 1
ATOM 479 C C . SER A 1 69 ? 9.438 -4.131 -9.927 1.00 5.76 83 SER A C 1
ATOM 480 O O . SER A 1 69 ? 9.103 -3.303 -9.069 1.00 6.15 83 SER A O 1
ATOM 483 N N . VAL A 1 70 ? 10.201 -5.190 -9.661 1.00 5.98 84 VAL A N 1
ATOM 484 C CA . VAL A 1 70 ? 10.515 -5.594 -8.294 1.00 6.08 84 VAL A CA 1
ATOM 485 C C . VAL A 1 70 ? 12.003 -5.594 -7.993 1.00 7.42 84 VAL A C 1
ATOM 486 O O . VAL A 1 70 ? 12.809 -6.076 -8.797 1.00 8.66 84 VAL A O 1
ATOM 490 N N . GLN A 1 71 ? 12.348 -5.056 -6.822 1.00 7.41 85 GLN A N 1
ATOM 491 C CA . GLN A 1 71 ? 13.655 -5.245 -6.213 1.00 8.65 85 GLN A CA 1
ATOM 492 C C . GLN A 1 71 ? 13.451 -5.927 -4.875 1.00 8.21 85 GLN A C 1
ATOM 493 O O . GLN A 1 71 ? 12.404 -5.761 -4.266 1.00 8.94 85 GLN A O 1
ATOM 499 N N . GLY A 1 72 ? 14.440 -6.680 -4.416 1.00 8.94 86 GLY A N 1
ATOM 500 C CA . GLY A 1 72 ? 14.373 -7.215 -3.065 1.00 9.01 86 GLY A CA 1
ATOM 501 C C . GLY A 1 72 ? 14.945 -8.616 -2.971 1.00 9.40 86 GLY A C 1
ATOM 502 O O . GLY A 1 72 ? 15.566 -9.102 -3.912 1.00 9.79 86 GLY A O 1
ATOM 503 N N . THR A 1 73 ? 14.712 -9.283 -1.845 1.00 9.34 87 THR A N 1
ATOM 504 C CA . THR A 1 73 ? 15.337 -10.579 -1.584 1.00 9.90 87 THR A CA 1
ATOM 505 C C . THR A 1 73 ? 14.285 -11.681 -1.522 1.00 8.68 87 THR A C 1
ATOM 506 O O . THR A 1 73 ? 13.510 -11.728 -0.572 1.00 9.04 87 THR A O 1
ATOM 510 N N . PRO A 1 74 ? 14.213 -12.558 -2.548 1.00 10.14 88 PRO A N 1
ATOM 511 C CA . PRO A 1 74 ? 13.276 -13.690 -2.451 1.00 9.66 88 PRO A CA 1
ATOM 512 C C . PRO A 1 74 ? 13.605 -14.493 -1.201 1.00 7.96 88 PRO A C 1
ATOM 513 O O . PRO A 1 74 ? 14.775 -14.701 -0.876 1.00 9.14 88 PRO A O 1
ATOM 517 N N . ASP A 1 75 ? 12.565 -14.910 -0.490 1.00 6.72 89 ASP A N 1
ATOM 518 C CA . ASP A 1 75 ? 12.729 -15.532 0.832 1.00 5.82 89 ASP A CA 1
ATOM 519 C C . ASP A 1 75 ? 12.841 -17.050 0.708 1.00 5.46 89 ASP A C 1
ATOM 520 O O . ASP A 1 75 ? 11.909 -17.705 0.243 1.00 5.94 89 ASP A O 1
ATOM 525 N N . LYS A 1 76 ? 13.977 -17.609 1.117 1.00 6.28 90 LYS A N 1
ATOM 526 C CA . LYS A 1 76 ? 14.197 -19.040 0.998 1.00 7.13 90 LYS A CA 1
ATOM 527 C C . LYS A 1 76 ? 13.629 -19.868 2.147 1.00 6.83 90 LYS A C 1
ATOM 528 O O . LYS A 1 76 ? 13.718 -21.101 2.120 1.00 8.18 90 LYS A O 1
ATOM 534 N N . ALA A 1 77 ? 13.089 -19.215 3.173 1.00 6.54 91 ALA A N 1
ATOM 535 C CA . ALA A 1 77 ? 12.516 -19.949 4.310 1.00 7.38 91 ALA A CA 1
ATOM 536 C C . ALA A 1 77 ? 11.162 -20.575 3.942 1.00 6.04 91 ALA A C 1
ATOM 537 O O . ALA A 1 77 ? 10.430 -20.040 3.113 1.00 5.92 91 ALA A O 1
ATOM 539 N N . PRO A 1 78 ? 10.802 -21.697 4.591 1.00 5.82 92 PRO A N 1
ATOM 540 C CA . PRO A 1 78 ? 9.492 -22.305 4.311 1.00 5.69 92 PRO A CA 1
ATOM 541 C C . PRO A 1 78 ? 8.343 -21.310 4.479 1.00 5.23 92 PRO A C 1
ATOM 542 O O . PRO A 1 78 ? 8.274 -20.553 5.455 1.00 5.81 92 PRO A O 1
ATOM 546 N N . LYS A 1 79 ? 7.449 -21.297 3.500 1.00 4.58 93 LYS A N 1
ATOM 547 C CA . LYS A 1 79 ? 6.320 -20.376 3.505 1.00 4.66 93 LYS A CA 1
ATOM 548 C C . LYS A 1 79 ? 5.110 -21.032 2.867 1.00 3.51 93 LYS A C 1
ATOM 549 O O . LYS A 1 79 ? 5.216 -21.841 1.935 1.00 4.21 93 LYS A O 1
ATOM 555 N N . VAL A 1 80 ? 3.940 -20.645 3.362 1.00 3.65 94 VAL A N 1
ATOM 556 C CA . VAL A 1 80 ? 2.670 -21.092 2.826 1.00 4.24 94 VAL A CA 1
ATOM 557 C C . VAL A 1 80 ? 1.893 -19.863 2.423 1.00 4.40 94 VAL A C 1
ATOM 558 O O . VAL A 1 80 ? 1.626 -18.979 3.242 1.00 4.91 94 VAL A O 1
ATOM 562 N N . ILE A 1 81 ? 1.552 -19.800 1.134 1.00 4.03 95 ILE A N 1
ATOM 563 C CA . ILE A 1 81 ? 0.898 -18.633 0.560 1.00 4.12 95 ILE A CA 1
ATOM 564 C C . ILE A 1 81 ? -0.431 -19.107 -0.027 1.00 3.85 95 ILE A C 1
ATOM 565 O O . ILE A 1 81 ? -0.461 -19.873 -1.000 1.00 4.42 95 ILE A O 1
ATOM 570 N N . ARG A 1 82 ? -1.527 -18.654 0.579 1.00 3.71 96 ARG A N 1
ATOM 571 C CA . ARG A 1 82 ? -2.858 -19.041 0.135 1.00 4.14 96 ARG A CA 1
ATOM 572 C C . ARG A 1 82 ? -3.426 -17.956 -0.764 1.00 4.01 96 ARG A C 1
ATOM 573 O O . ARG A 1 82 ? -3.311 -16.770 -0.458 1.00 4.86 96 ARG A O 1
ATOM 581 N N . ILE A 1 83 ? -4.004 -18.371 -1.892 1.00 4.41 97 ILE A N 1
ATOM 582 C CA . ILE A 1 83 ? -4.523 -17.425 -2.874 1.00 4.29 97 ILE A CA 1
ATOM 583 C C . ILE A 1 83 ? -6.023 -17.229 -2.653 1.00 4.50 97 ILE A C 1
ATOM 584 O O . ILE A 1 83 ? -6.808 -18.172 -2.790 1.00 4.73 97 ILE A O 1
ATOM 589 N N . ARG A 1 84 ? -6.407 -16.009 -2.286 1.00 5.20 98 ARG A N 1
ATOM 590 C CA . ARG A 1 84 ? -7.807 -15.652 -2.100 1.00 5.75 98 ARG A CA 1
ATOM 591 C C . ARG A 1 84 ? -8.327 -14.937 -3.329 1.00 6.16 98 ARG A C 1
ATOM 592 O O . ARG A 1 84 ? -7.945 -13.800 -3.602 1.00 6.65 98 ARG A O 1
ATOM 600 N N . GLY A 1 85 ? -9.208 -15.600 -4.062 1.00 5.55 99 GLY A N 1
ATOM 601 C CA . GLY A 1 85 ? -9.796 -14.994 -5.246 1.00 4.53 99 GLY A CA 1
ATOM 602 C C . GLY A 1 85 ? -8.827 -14.911 -6.414 1.00 4.26 99 GLY A C 1
ATOM 603 O O . GLY A 1 85 ? -7.981 -15.803 -6.617 1.00 4.76 99 GLY A O 1
ATOM 604 N N . THR A 1 86 ? -8.965 -13.847 -7.196 1.00 4.78 100 THR A N 1
ATOM 605 C CA . THR A 1 86 ? -8.222 -13.707 -8.441 1.00 5.28 100 THR A CA 1
ATOM 606 C C . THR A 1 86 ? -7.070 -12.715 -8.324 1.00 5.44 100 THR A C 1
ATOM 607 O O . THR A 1 86 ? -7.263 -11.581 -7.895 1.00 7.26 100 THR A O 1
ATOM 611 N N . ILE A 1 87 ? -5.877 -13.146 -8.735 1.00 4.89 101 ILE A N 1
ATOM 612 C CA . ILE A 1 87 ? -4.711 -12.278 -8.803 1.00 4.18 101 ILE A CA 1
ATOM 613 C C . ILE A 1 87 ? -4.332 -12.063 -10.266 1.00 4.16 101 ILE A C 1
ATOM 614 O O . ILE A 1 87 ? -3.949 -13.002 -10.959 1.00 5.23 101 ILE A O 1
ATOM 619 N N . ASP A 1 88 ? -4.453 -10.823 -10.719 1.00 3.69 102 ASP A N 1
ATOM 620 C CA . ASP A 1 88 ? -4.062 -10.435 -12.064 1.00 3.90 102 ASP A CA 1
ATOM 621 C C . ASP A 1 88 ? -2.605 -10.003 -12.000 1.00 4.13 102 ASP A C 1
ATOM 622 O O . ASP A 1 88 ? -2.251 -9.044 -11.308 1.00 4.21 102 ASP A O 1
ATOM 627 N N . LEU A 1 89 ? -1.752 -10.700 -12.748 1.00 3.43 103 LEU A N 1
ATOM 628 C CA . LEU A 1 89 ? -0.328 -10.376 -12.751 1.00 3.79 103 LEU A CA 1
ATOM 629 C C . LEU A 1 89 ? 0.056 -9.264 -13.720 1.00 3.89 103 LEU A C 1
ATOM 630 O O . LEU A 1 89 ? 1.159 -8.738 -13.619 1.00 4.36 103 LEU A O 1
ATOM 635 N N . ASN A 1 90 ? -0.829 -8.916 -14.664 1.00 3.53 104 ASN A N 1
ATOM 636 C CA . ASN A 1 90 ? -0.510 -7.893 -15.671 1.00 4.01 104 ASN A CA 1
ATOM 637 C C . ASN A 1 90 ? -0.979 -6.533 -15.172 1.00 4.15 104 ASN A C 1
ATOM 638 O O . ASN A 1 90 ? -1.823 -5.873 -15.794 1.00 5.07 104 ASN A O 1
ATOM 643 N N . VAL A 1 91 ? -0.425 -6.121 -14.029 1.00 3.51 105 VAL A N 1
ATOM 644 C CA . VAL A 1 91 ? -0.802 -4.860 -13.377 1.00 4.10 105 VAL A CA 1
ATOM 645 C C . VAL A 1 91 ? 0.436 -4.140 -12.861 1.00 4.03 105 VAL A C 1
ATOM 646 O O . VAL A 1 91 ? 1.468 -4.777 -12.609 1.00 4.78 105 VAL A O 1
ATOM 650 N N . ASP A 1 92 ? 0.326 -2.830 -12.683 1.00 4.21 106 ASP A N 1
ATOM 651 C CA . ASP A 1 92 ? 1.457 -2.054 -12.194 1.00 4.59 106 ASP A CA 1
ATOM 652 C C . ASP A 1 92 ? 1.511 -2.039 -10.660 1.00 4.32 106 ASP A C 1
ATOM 653 O O . ASP A 1 92 ? 0.785 -2.796 -9.998 1.00 4.64 106 ASP A O 1
ATOM 658 N N . GLY A 1 93 ? 2.400 -1.217 -10.095 1.00 4.88 107 GLY A N 1
ATOM 659 C CA . GLY A 1 93 ? 2.583 -1.151 -8.657 1.00 4.91 107 GLY A CA 1
ATOM 660 C C . GLY A 1 93 ? 1.389 -0.604 -7.895 1.00 4.40 107 GLY A C 1
ATOM 661 O O . GLY A 1 93 ? 1.358 -0.681 -6.663 1.00 4.94 107 GLY A O 1
ATOM 662 N N . GLN A 1 94 ? 0.426 -0.030 -8.621 1.00 4.78 108 GLN A N 1
ATOM 663 C CA . GLN A 1 94 ? -0.816 0.492 -8.048 1.00 4.81 108 GLN A CA 1
ATOM 664 C C . GLN A 1 94 ? -1.974 -0.462 -8.358 1.00 5.06 108 GLN A C 1
ATOM 665 O O . GLN A 1 94 ? -3.125 -0.138 -8.098 1.00 6.38 108 GLN A O 1
ATOM 671 N N . LEU A 1 95 ? -1.658 -1.634 -8.920 1.00 5.16 109 LEU A N 1
ATOM 672 C CA . LEU A 1 95 ? -2.650 -2.643 -9.316 1.00 4.77 109 LEU A CA 1
ATOM 673 C C . LEU A 1 95 ? -3.504 -2.180 -10.491 1.00 5.15 109 LEU A C 1
ATOM 674 O O . LEU A 1 95 ? -4.557 -2.744 -10.744 1.00 6.32 109 LEU A O 1
ATOM 679 N N . ARG A 1 96 ? -3.039 -1.179 -11.235 1.00 5.26 110 ARG A N 1
ATOM 680 C CA . ARG A 1 96 ? -3.758 -0.777 -12.441 1.00 5.42 110 ARG A CA 1
ATOM 681 C C . ARG A 1 96 ? -3.424 -1.731 -13.581 1.00 5.65 110 ARG A C 1
ATOM 682 O O . ARG A 1 96 ? -2.245 -1.937 -13.885 1.00 6.23 110 ARG A O 1
ATOM 690 N N . PRO A 1 97 ? -4.452 -2.327 -14.212 1.00 5.64 111 PRO A N 1
ATOM 691 C CA . PRO A 1 97 ? -4.198 -3.210 -15.367 1.00 6.26 111 PRO A CA 1
ATOM 692 C C . PRO A 1 97 ? -3.391 -2.515 -16.456 1.00 6.22 111 PRO A C 1
ATOM 693 O O . PRO A 1 97 ? -3.694 -1.391 -16.883 1.00 7.70 111 PRO A O 1
ATOM 697 N N . TYR A 1 98 ? -2.346 -3.196 -16.914 1.00 5.64 112 TYR A N 1
ATOM 698 C CA . TYR A 1 98 ? -1.556 -2.695 -18.033 1.00 5.49 112 TYR A CA 1
ATOM 699 C C . TYR A 1 98 ? -2.336 -2.776 -19.339 1.00 5.97 112 TYR A C 1
ATOM 700 O O . TYR A 1 98 ? -3.308 -3.536 -19.460 1.00 6.92 112 TYR A O 1
ATOM 709 N N . THR A 1 99 ? -1.907 -1.963 -20.300 1.00 5.24 113 THR A N 1
ATOM 710 C CA . THR A 1 99 ? -2.360 -2.073 -21.676 1.00 4.42 113 THR A CA 1
ATOM 711 C C . THR A 1 99 ? -1.112 -2.017 -22.533 1.00 4.72 113 THR A C 1
ATOM 712 O O . THR A 1 99 ? -0.059 -1.569 -22.065 1.00 4.49 113 THR A O 1
ATOM 716 N N . PRO A 1 100 ? -1.204 -2.462 -23.793 1.00 4.65 114 PRO A N 1
ATOM 717 C CA . PRO A 1 100 ? -0.009 -2.346 -24.641 1.00 4.73 114 PRO A CA 1
ATOM 718 C C . PRO A 1 100 ? 0.439 -0.883 -24.803 1.00 4.75 114 PRO A C 1
ATOM 719 O O . PRO A 1 100 ? 1.643 -0.596 -24.858 1.00 4.53 114 PRO A O 1
ATOM 723 N N . ASP A 1 101 ? -0.510 0.041 -24.859 1.00 4.45 115 ASP A N 1
ATOM 724 C CA . ASP A 1 101 ? -0.114 1.449 -24.922 1.00 4.63 115 ASP A CA 1
ATOM 725 C C . ASP A 1 101 ? 0.646 1.932 -23.707 1.00 5.30 115 ASP A C 1
ATOM 726 O O . ASP A 1 101 ? 1.540 2.758 -23.828 1.00 5.96 115 ASP A O 1
ATOM 731 N N . ARG A 1 102 ? 0.282 1.439 -22.527 1.00 5.01 116 ARG A N 1
ATOM 732 C CA A ARG A 1 102 ? 1.038 1.754 -21.321 0.60 6.16 116 ARG A CA 1
ATOM 733 C CA B ARG A 1 102 ? 1.085 1.812 -21.381 0.40 6.16 116 ARG A CA 1
ATOM 734 C C . ARG A 1 102 ? 2.478 1.225 -21.425 1.00 5.49 116 ARG A C 1
ATOM 735 O O . ARG A 1 102 ? 3.433 1.907 -21.067 1.00 6.48 116 ARG A O 1
ATOM 750 N N . TYR A 1 103 ? 2.620 -0.016 -21.890 1.00 5.21 117 TYR A N 1
ATOM 751 C CA . TYR A 1 103 ? 3.955 -0.592 -22.010 1.00 4.75 117 TYR A CA 1
ATOM 752 C C . TYR A 1 103 ? 4.818 0.195 -22.993 1.00 5.10 117 TYR A C 1
ATOM 753 O O . TYR A 1 103 ? 6.013 0.394 -22.752 1.00 6.21 117 TYR A O 1
ATOM 762 N N . VAL A 1 104 ? 4.217 0.654 -24.088 1.00 5.52 118 VAL A N 1
ATOM 763 C CA . VAL A 1 104 ? 4.949 1.479 -25.051 1.00 6.10 118 VAL A CA 1
ATOM 764 C C . VAL A 1 104 ? 5.325 2.837 -24.427 1.00 6.43 118 VAL A C 1
ATOM 765 O O . VAL A 1 104 ? 6.483 3.265 -24.497 1.00 7.14 118 VAL A O 1
ATOM 769 N N . ALA A 1 105 ? 4.351 3.490 -23.794 1.00 6.13 119 ALA A N 1
ATOM 770 C CA . ALA A 1 105 ? 4.555 4.825 -23.232 1.00 7.14 119 ALA A CA 1
ATOM 771 C C . ALA A 1 105 ? 5.527 4.831 -22.061 1.00 7.95 119 ALA A C 1
ATOM 772 O O . ALA A 1 105 ? 6.211 5.822 -21.839 1.00 9.67 119 ALA A O 1
ATOM 774 N N . GLY A 1 106 ? 5.596 3.728 -21.318 1.00 8.06 120 GLY A N 1
ATOM 775 C CA . GLY A 1 106 ? 6.353 3.693 -20.071 1.00 9.25 120 GLY A CA 1
ATOM 776 C C . GLY A 1 106 ? 7.687 2.964 -20.207 1.00 9.60 120 GLY A C 1
ATOM 777 O O . GLY A 1 106 ? 8.344 2.666 -19.204 1.00 10.99 120 GLY A O 1
ATOM 778 N N . SER A 1 107 ? 8.092 2.705 -21.446 1.00 8.35 121 SER A N 1
ATOM 779 C CA . SER A 1 107 ? 9.344 2.027 -21.751 1.00 8.15 121 SER A CA 1
ATOM 780 C C . SER A 1 107 ? 10.099 2.814 -22.807 1.00 8.99 121 SER A C 1
ATOM 781 O O . SER A 1 107 ? 9.619 3.859 -23.310 1.00 9.33 121 SER A O 1
ATOM 784 N N . CYS A 1 108 ? 11.273 2.310 -23.164 1.00 9.40 122 CYS A N 1
ATOM 785 C CA . CYS A 1 108 ? 12.104 2.974 -24.162 1.00 9.69 122 CYS A CA 1
ATOM 786 C C . CYS A 1 108 ? 11.499 2.943 -25.575 1.00 9.12 122 CYS A C 1
ATOM 787 O O . CYS A 1 108 ? 11.983 3.622 -26.463 1.00 10.04 122 CYS A O 1
ATOM 790 N N . ALA A 1 109 ? 10.428 2.178 -25.779 1.00 8.73 123 ALA A N 1
ATOM 791 C CA . ALA A 1 109 ? 9.673 2.257 -27.040 1.00 8.02 123 ALA A CA 1
ATOM 792 C C . ALA A 1 109 ? 9.289 3.704 -27.331 1.00 8.32 123 ALA A C 1
ATOM 793 O O . ALA A 1 109 ? 9.345 4.152 -28.469 1.00 8.80 123 ALA A O 1
ATOM 795 N N A SER A 1 110 ? 8.921 4.438 -26.290 0.50 9.01 124 SER A N 1
ATOM 796 N N B SER A 1 110 ? 8.890 4.416 -26.284 0.50 8.93 124 SER A N 1
ATOM 797 C CA A SER A 1 110 ? 8.618 5.859 -26.422 0.50 9.59 124 SER A CA 1
ATOM 798 C CA B SER A 1 110 ? 8.605 5.843 -26.359 0.50 9.49 124 SER A CA 1
ATOM 799 C C A SER A 1 110 ? 9.794 6.777 -26.067 0.50 10.44 124 SER A C 1
ATOM 800 C C B SER A 1 110 ? 9.847 6.698 -26.108 0.50 10.40 124 SER A C 1
ATOM 801 O O A SER A 1 110 ? 10.098 7.717 -26.806 0.50 10.93 124 SER A O 1
ATOM 802 O O B SER A 1 110 ? 10.247 7.502 -26.955 0.50 11.04 124 SER A O 1
ATOM 807 N N . SER A 1 111 ? 10.448 6.523 -24.935 1.00 10.55 125 SER A N 1
ATOM 808 C CA . SER A 1 111 ? 11.493 7.440 -24.461 1.00 11.87 125 SER A CA 1
ATOM 809 C C . SER A 1 111 ? 12.750 7.459 -25.326 1.00 12.76 125 SER A C 1
ATOM 810 O O . SER A 1 111 ? 13.454 8.458 -25.380 1.00 14.37 125 SER A O 1
ATOM 813 N N . VAL A 1 112 ? 13.026 6.357 -26.010 1.00 12.77 126 VAL A N 1
ATOM 814 C CA . VAL A 1 112 ? 14.167 6.306 -26.912 1.00 12.97 126 VAL A CA 1
ATOM 815 C C . VAL A 1 112 ? 13.694 6.337 -28.366 1.00 12.54 126 VAL A C 1
ATOM 816 O O . VAL A 1 112 ? 14.179 7.136 -29.162 1.00 13.54 126 VAL A O 1
ATOM 820 N N . HIS A 1 113 ? 12.719 5.495 -28.707 1.00 11.25 127 HIS A N 1
ATOM 821 C CA . HIS A 1 113 ? 12.355 5.306 -30.108 1.00 11.00 127 HIS A CA 1
ATOM 822 C C . HIS A 1 113 ? 11.195 6.168 -30.597 1.00 11.29 127 HIS A C 1
ATOM 823 O O . HIS A 1 113 ? 10.886 6.174 -31.777 1.00 12.53 127 HIS A O 1
ATOM 830 N N . GLY A 1 114 ? 10.585 6.922 -29.694 1.00 10.77 128 GLY A N 1
ATOM 831 C CA . GLY A 1 114 ? 9.639 7.952 -30.072 1.00 11.03 128 GLY A CA 1
ATOM 832 C C . GLY A 1 114 ? 8.248 7.491 -30.455 1.00 10.66 128 GLY A C 1
ATOM 833 O O . GLY A 1 114 ? 7.479 8.271 -31.002 1.00 11.61 128 GLY A O 1
ATOM 834 N N . TYR A 1 115 ? 7.911 6.229 -30.207 1.00 9.56 129 TYR A N 1
ATOM 835 C CA . TYR A 1 115 ? 6.564 5.749 -30.539 1.00 8.90 129 TYR A CA 1
ATOM 836 C C . TYR A 1 115 ? 5.501 6.343 -29.628 1.00 8.23 129 TYR A C 1
ATOM 837 O O . TYR A 1 115 ? 5.600 6.239 -28.404 1.00 9.13 129 TYR A O 1
ATOM 846 N N . ALA A 1 116 ? 4.485 6.957 -30.237 1.00 7.71 130 ALA A N 1
ATOM 847 C CA . ALA A 1 116 ? 3.436 7.655 -29.503 1.00 7.90 130 ALA A CA 1
ATOM 848 C C . ALA A 1 116 ? 2.244 6.754 -29.208 1.00 7.16 130 ALA A C 1
ATOM 849 O O . ALA A 1 116 ? 1.360 7.140 -28.450 1.00 8.71 130 ALA A O 1
ATOM 851 N N . SER A 1 117 ? 2.235 5.557 -29.791 1.00 6.08 131 SER A N 1
ATOM 852 C CA . SER A 1 117 ? 1.155 4.604 -29.577 1.00 5.58 131 SER A CA 1
ATOM 853 C C . SER A 1 117 ? 1.603 3.207 -29.957 1.00 5.06 131 SER A C 1
ATOM 854 O O . SER A 1 117 ? 2.513 3.028 -30.782 1.00 5.89 131 SER A O 1
ATOM 857 N N . GLN A 1 118 ? 0.929 2.216 -29.379 1.00 4.54 132 GLN A N 1
ATOM 858 C CA . GLN A 1 118 ? 1.054 0.847 -29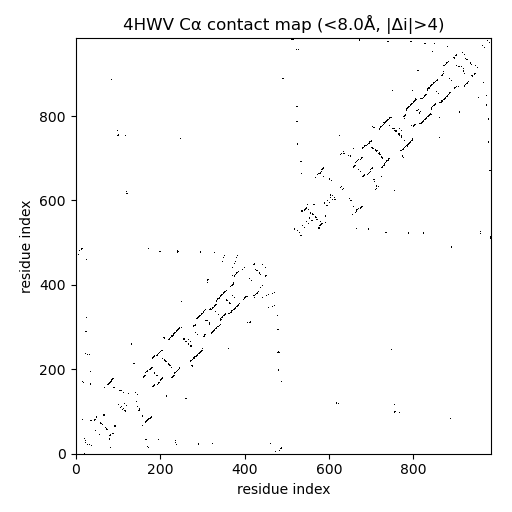.831 1.00 4.84 132 GLN A CA 1
ATOM 859 C C . GLN A 1 118 ? 0.629 0.728 -31.306 1.00 4.57 132 GLN A C 1
ATOM 860 O O . GLN A 1 118 ? 1.265 0.018 -32.087 1.00 5.61 132 GLN A O 1
ATOM 866 N N . ALA A 1 119 ? -0.417 1.449 -31.704 1.00 4.07 133 ALA A N 1
ATOM 867 C CA . ALA A 1 119 ? -0.889 1.372 -33.081 1.00 4.48 133 ALA A CA 1
ATOM 868 C C . ALA A 1 119 ? 0.230 1.759 -34.056 1.00 4.82 133 ALA A C 1
ATOM 869 O O . ALA A 1 119 ? 0.418 1.126 -35.099 1.00 4.70 133 ALA A O 1
ATOM 871 N N . SER A 1 120 ? 0.952 2.822 -33.725 1.00 4.48 134 SER A N 1
ATOM 872 C CA . SER A 1 120 ? 2.042 3.275 -34.581 1.00 5.37 134 SER A CA 1
ATOM 873 C C . SER A 1 120 ? 3.184 2.253 -34.630 1.00 5.43 134 SER A C 1
ATOM 874 O O . SER A 1 120 ? 3.712 1.956 -35.699 1.00 5.84 134 SER A O 1
ATOM 877 N N . LEU A 1 121 ? 3.557 1.711 -33.473 1.00 5.15 135 LEU A N 1
ATOM 878 C CA . LEU A 1 121 ? 4.605 0.705 -33.416 1.00 5.28 135 LEU A CA 1
ATOM 879 C C . LEU A 1 121 ? 4.215 -0.513 -34.242 1.00 5.31 135 LEU A C 1
ATOM 880 O O . LEU A 1 121 ? 5.009 -0.997 -35.058 1.00 5.99 135 LEU A O 1
ATOM 885 N N . TRP A 1 122 ? 3.004 -1.015 -34.016 1.00 5.46 136 TRP A N 1
ATOM 886 C CA . TRP A 1 122 ? 2.547 -2.210 -34.710 1.00 5.23 136 TRP A CA 1
ATOM 887 C C . TRP A 1 122 ? 2.489 -1.981 -36.220 1.00 5.43 136 TRP A C 1
ATOM 888 O O . TRP A 1 122 ? 2.946 -2.826 -36.991 1.00 6.37 136 TRP A O 1
ATOM 899 N N . SER A 1 123 ? 1.952 -0.836 -36.650 1.00 5.50 137 SER A N 1
ATOM 900 C CA . SER A 1 123 ? 1.927 -0.522 -38.071 1.00 5.77 137 SER A CA 1
ATOM 901 C C . SER A 1 123 ? 3.344 -0.530 -38.651 1.00 5.64 137 SER A C 1
ATOM 902 O O . SER A 1 123 ? 3.580 -1.138 -39.705 1.00 7.03 137 SER A O 1
ATOM 905 N N . ASP A 1 124 ? 4.279 0.153 -37.981 1.00 5.98 138 ASP A N 1
ATOM 906 C CA . ASP A 1 124 ? 5.680 0.179 -38.448 1.00 6.31 138 ASP A CA 1
ATOM 907 C C . ASP A 1 124 ? 6.313 -1.208 -38.448 1.00 6.18 138 ASP A C 1
ATOM 908 O O . ASP A 1 124 ? 7.100 -1.538 -39.329 1.00 7.51 138 ASP A O 1
ATOM 913 N N . TYR A 1 125 ? 5.987 -2.006 -37.440 1.00 6.23 139 TYR A N 1
ATOM 914 C CA . TYR A 1 125 ? 6.557 -3.338 -37.300 1.00 6.30 139 TYR A CA 1
ATOM 915 C C . TYR A 1 125 ? 6.129 -4.235 -38.464 1.00 6.04 139 TYR A C 1
ATOM 916 O O . TYR A 1 125 ? 6.960 -4.901 -39.098 1.00 6.72 139 TYR A O 1
ATOM 925 N N . LEU A 1 126 ? 4.828 -4.239 -38.771 1.00 6.82 140 LEU A N 1
ATOM 926 C CA . LEU A 1 126 ? 4.326 -5.039 -39.882 1.00 7.49 140 LEU A CA 1
ATOM 927 C C . LEU A 1 126 ? 4.915 -4.544 -41.211 1.00 7.84 140 LEU A C 1
ATOM 928 O O . LEU A 1 126 ? 5.290 -5.345 -42.059 1.00 8.79 140 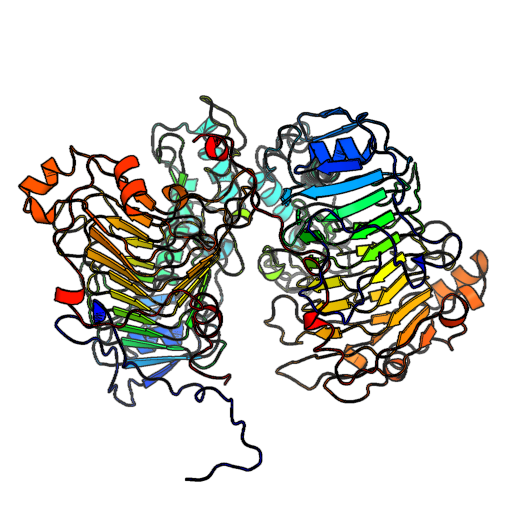LEU A O 1
ATOM 933 N N . ALA A 1 127 ? 5.017 -3.224 -41.376 1.00 8.14 141 ALA A N 1
ATOM 934 C CA . ALA A 1 127 ? 5.551 -2.668 -42.623 1.00 8.25 141 ALA A CA 1
ATOM 935 C C . ALA A 1 127 ? 7.026 -3.040 -42.813 1.00 8.39 141 ALA A C 1
ATOM 936 O O . ALA A 1 127 ? 7.491 -3.306 -43.936 1.00 10.38 141 ALA A O 1
ATOM 938 N N . ALA A 1 128 ? 7.783 -3.043 -41.722 1.00 8.35 142 ALA A N 1
ATOM 939 C CA . ALA A 1 128 ? 9.227 -3.312 -41.783 1.00 7.92 142 ALA A CA 1
ATOM 940 C C . ALA A 1 128 ? 9.542 -4.784 -41.977 1.00 7.97 142 ALA A C 1
ATOM 941 O O . ALA A 1 128 ? 10.473 -5.132 -42.698 1.00 8.91 142 ALA A O 1
ATOM 943 N N . TYR A 1 129 ? 8.774 -5.650 -41.320 1.00 7.40 143 TYR A N 1
ATOM 944 C CA . TYR A 1 129 ? 9.207 -7.031 -41.150 1.00 7.49 143 TYR A CA 1
ATOM 945 C C . TYR A 1 129 ? 8.368 -8.082 -41.877 1.00 7.50 143 TYR A C 1
ATOM 946 O O . TYR A 1 129 ? 8.707 -9.259 -41.842 1.00 8.16 143 TYR A O 1
ATOM 955 N N . ARG A 1 130 ? 7.309 -7.665 -42.562 1.00 7.82 144 ARG A N 1
ATOM 956 C CA . ARG A 1 130 ? 6.554 -8.601 -43.398 1.00 7.94 144 ARG A CA 1
ATOM 957 C C . ARG A 1 130 ? 7.504 -9.299 -44.383 1.00 8.31 144 ARG A C 1
ATOM 958 O O . ARG A 1 130 ? 8.507 -8.715 -44.829 1.00 8.22 144 ARG A O 1
ATOM 966 N N . PRO A 1 131 ? 7.216 -10.564 -44.711 1.00 8.96 145 PRO A N 1
ATOM 967 C CA . PRO A 1 131 ? 8.151 -11.300 -45.580 1.00 9.66 145 PRO A CA 1
ATOM 968 C C . PRO A 1 131 ? 8.449 -10.603 -46.914 1.00 9.88 145 PRO A C 1
ATOM 969 O O . PRO A 1 131 ? 9.588 -10.668 -47.384 1.00 10.07 145 PRO A O 1
ATOM 973 N N . GLY A 1 132 ? 7.463 -9.935 -47.502 1.00 9.96 146 GLY A N 1
ATOM 974 C CA . GLY A 1 132 ? 7.667 -9.218 -48.753 1.00 10.77 146 GLY A CA 1
ATOM 975 C C . GLY A 1 132 ? 8.628 -8.042 -48.651 1.00 10.97 146 GLY A C 1
ATOM 976 O O . GLY A 1 132 ? 9.168 -7.600 -49.659 1.00 12.70 146 GLY A O 1
ATOM 977 N N . ALA A 1 133 ? 8.851 -7.532 -47.445 1.00 10.40 147 ALA A N 1
ATOM 978 C CA . ALA A 1 133 ? 9.742 -6.402 -47.226 1.00 10.99 147 ALA A CA 1
ATOM 979 C C . ALA A 1 133 ? 11.088 -6.858 -46.675 1.00 11.50 147 ALA A C 1
ATOM 980 O O . ALA A 1 133 ? 12.121 -6.376 -47.106 1.00 13.58 147 ALA A O 1
ATOM 982 N N . TRP A 1 134 ? 11.071 -7.786 -45.721 1.00 10.91 148 TRP A N 1
ATOM 983 C CA . TRP A 1 134 ? 12.293 -8.129 -44.992 1.00 10.34 148 TRP A CA 1
ATOM 984 C C . TRP A 1 134 ? 12.942 -9.401 -45.509 1.00 11.15 148 TRP A C 1
ATOM 985 O O . TRP A 1 134 ? 14.140 -9.606 -45.339 1.00 12.79 148 TRP A O 1
ATOM 996 N N . GLY A 1 135 ? 12.146 -10.256 -46.140 1.00 10.91 149 GLY A N 1
ATOM 997 C CA . GLY A 1 135 ? 12.592 -11.589 -46.490 1.00 11.06 149 GLY A CA 1
ATOM 998 C C . GLY A 1 135 ? 12.751 -12.487 -45.276 1.00 10.86 149 GLY A C 1
ATOM 999 O O . GLY A 1 135 ? 12.282 -12.172 -44.160 1.00 10.45 149 GLY A O 1
ATOM 1000 N N . ASN A 1 136 ? 13.439 -13.604 -45.483 1.00 12.04 150 ASN A N 1
ATOM 1001 C CA . ASN A 1 136 ? 13.559 -14.645 -44.474 1.00 13.05 150 ASN A CA 1
ATOM 1002 C C . ASN A 1 136 ? 15.005 -15.056 -44.218 1.00 14.83 150 ASN A C 1
ATOM 1003 O O . ASN A 1 136 ? 15.273 -16.078 -43.567 1.00 16.67 150 ASN A O 1
ATOM 1008 N N . ALA A 1 137 ? 15.934 -14.240 -44.699 1.00 15.05 151 ALA A N 1
ATOM 1009 C CA . ALA A 1 137 ? 17.344 -14.590 -44.638 1.00 15.63 151 ALA A CA 1
ATOM 1010 C C . ALA A 1 137 ? 18.042 -14.131 -43.376 1.00 15.00 151 ALA A C 1
ATOM 1011 O O . ALA A 1 137 ? 19.184 -14.516 -43.132 1.00 16.34 151 ALA A O 1
ATOM 1013 N N . ARG A 1 138 ? 17.366 -13.312 -42.571 1.00 13.53 152 ARG A N 1
ATOM 1014 C CA . ARG A 1 138 ? 17.961 -12.871 -41.324 1.00 12.86 152 ARG A CA 1
ATOM 1015 C C . ARG A 1 138 ? 16.880 -12.527 -40.325 1.00 10.73 152 ARG A C 1
ATOM 1016 O O . ARG A 1 138 ? 15.735 -12.255 -40.697 1.00 10.14 152 ARG A O 1
ATOM 1024 N N . THR A 1 139 ? 17.260 -12.552 -39.056 1.00 9.91 153 THR A N 1
ATOM 1025 C CA . THR A 1 139 ? 16.391 -12.160 -37.964 1.00 10.09 153 THR A CA 1
ATOM 1026 C C . THR A 1 139 ? 16.092 -10.661 -38.056 1.00 9.08 153 THR A C 1
ATOM 1027 O O . THR A 1 139 ? 16.786 -9.917 -38.760 1.00 9.19 153 THR A O 1
ATOM 1031 N N . VAL A 1 140 ? 15.043 -10.208 -37.374 1.00 9.37 154 VAL A N 1
ATOM 1032 C CA . VAL A 1 140 ? 14.690 -8.802 -37.445 1.00 9.94 154 VAL A CA 1
ATOM 1033 C C . VAL A 1 140 ? 15.617 -7.951 -36.601 1.00 9.90 154 VAL A C 1
ATOM 1034 O O . VAL A 1 140 ? 16.151 -8.405 -35.580 1.00 10.26 154 VAL A O 1
ATOM 1038 N N . SER A 1 141 ? 15.796 -6.705 -37.033 1.00 9.13 155 SER A N 1
ATOM 1039 C CA . SER A 1 141 ? 16.623 -5.747 -36.306 1.00 9.07 155 SER A CA 1
ATOM 1040 C C . SER A 1 141 ? 16.156 -4.353 -36.691 1.00 8.84 155 SER A C 1
ATOM 1041 O O . SER A 1 141 ? 15.379 -4.194 -37.620 1.00 9.27 155 SER A O 1
ATOM 1044 N N . GLY A 1 142 ? 16.639 -3.335 -35.990 1.00 8.72 156 GLY A N 1
ATOM 1045 C CA . GLY A 1 142 ? 16.275 -1.971 -36.320 1.00 8.86 156 GLY A CA 1
ATOM 1046 C C . GLY A 1 142 ? 15.219 -1.409 -35.384 1.00 8.69 156 GLY A C 1
ATOM 1047 O O . GLY A 1 142 ? 14.767 -2.058 -34.430 1.00 8.53 156 GLY A O 1
ATOM 1048 N N . LYS A 1 143 ? 14.786 -0.202 -35.709 1.00 9.16 157 LYS A N 1
ATOM 1049 C CA . LYS A 1 143 ? 13.997 0.615 -34.811 1.00 9.16 157 LYS A CA 1
ATOM 1050 C C . LYS A 1 143 ? 12.676 -0.022 -34.334 1.00 8.13 157 LYS A C 1
ATOM 1051 O O . LYS A 1 143 ? 12.445 -0.062 -33.136 1.00 7.41 157 LYS A O 1
ATOM 1057 N N . PRO A 1 144 ? 11.807 -0.515 -35.238 1.00 8.40 158 PRO A N 1
ATOM 1058 C CA . PRO A 1 144 ? 10.552 -1.061 -34.684 1.00 8.22 158 PRO A CA 1
ATOM 1059 C C . PRO A 1 144 ? 10.800 -2.296 -33.812 1.00 7.07 158 PRO A C 1
ATOM 1060 O O . PRO A 1 144 ? 10.101 -2.469 -32.817 1.00 6.50 158 PRO A O 1
ATOM 1064 N N . GLU A 1 145 ? 11.769 -3.130 -34.165 1.00 7.12 159 GLU A N 1
ATOM 1065 C CA . GLU A 1 145 ? 12.085 -4.280 -33.327 1.00 7.34 159 GLU A CA 1
ATOM 1066 C C . GLU A 1 145 ? 12.678 -3.871 -31.982 1.00 7.65 159 GLU A C 1
ATOM 1067 O O . GLU A 1 145 ? 12.323 -4.423 -30.945 1.00 7.82 159 GLU A O 1
ATOM 1073 N N . ASP A 1 146 ? 13.579 -2.894 -31.987 1.00 7.31 160 ASP A N 1
ATOM 1074 C CA . ASP A 1 146 ? 14.144 -2.413 -30.726 1.00 7.58 160 ASP A CA 1
ATOM 1075 C C . ASP A 1 146 ? 13.054 -1.785 -29.852 1.00 6.57 160 ASP A C 1
ATOM 1076 O O . ASP A 1 146 ? 13.070 -1.913 -28.618 1.00 7.19 160 ASP A O 1
ATOM 1081 N N . ALA A 1 147 ? 12.101 -1.096 -30.482 1.00 6.70 161 ALA A N 1
ATOM 1082 C CA . ALA A 1 147 ? 10.997 -0.527 -29.722 1.00 6.60 161 ALA A CA 1
ATOM 1083 C C . ALA A 1 147 ? 10.087 -1.622 -29.144 1.00 6.29 161 ALA A C 1
ATOM 1084 O O . ALA A 1 147 ? 9.715 -1.572 -27.960 1.00 6.31 161 ALA A O 1
ATOM 1086 N N . ARG A 1 148 ? 9.763 -2.629 -29.961 1.00 5.82 162 ARG A N 1
ATOM 1087 C CA . ARG A 1 148 ? 9.015 -3.775 -29.456 1.00 6.13 162 ARG A CA 1
ATOM 1088 C C . ARG A 1 148 ? 9.751 -4.406 -28.280 1.00 5.82 162 ARG A C 1
ATOM 1089 O O . ARG A 1 148 ? 9.145 -4.694 -27.246 1.00 6.18 162 ARG A O 1
ATOM 1097 N N . ALA A 1 149 ? 11.060 -4.621 -28.436 1.00 6.28 163 ALA A N 1
ATOM 1098 C CA . ALA A 1 149 ? 11.832 -5.264 -27.379 1.00 6.66 163 ALA A CA 1
ATOM 1099 C C . ALA A 1 149 ? 11.793 -4.456 -26.078 1.00 6.89 163 ALA A C 1
ATOM 1100 O O . ALA A 1 149 ? 11.747 -5.033 -24.994 1.00 7.17 163 ALA A O 1
ATOM 1102 N N . CYS A 1 150 ? 11.807 -3.127 -26.176 1.00 6.18 164 CYS A N 1
ATOM 1103 C CA . CYS A 1 150 ? 11.671 -2.259 -24.996 1.00 7.35 164 CYS A CA 1
ATOM 1104 C C . CYS A 1 150 ? 10.364 -2.522 -24.274 1.00 6.33 164 CYS A C 1
ATOM 1105 O O . CYS A 1 150 ? 10.336 -2.635 -23.052 1.00 6.85 164 CYS A O 1
ATOM 1108 N N . ALA A 1 151 ? 9.269 -2.555 -25.031 1.00 6.16 165 ALA A N 1
ATOM 1109 C CA . ALA A 1 151 ? 7.960 -2.746 -24.425 1.00 5.62 165 ALA A CA 1
ATOM 1110 C C . ALA A 1 151 ? 7.843 -4.148 -23.835 1.00 5.56 165 ALA A C 1
ATOM 1111 O O . ALA A 1 151 ? 7.327 -4.316 -22.736 1.00 5.52 165 ALA A O 1
ATOM 1113 N N . ALA A 1 152 ? 8.346 -5.137 -24.560 1.00 5.35 166 ALA A N 1
ATOM 1114 C CA . ALA A 1 152 ? 8.286 -6.531 -24.108 1.00 5.35 166 ALA A CA 1
ATOM 1115 C C . ALA A 1 152 ? 9.107 -6.737 -22.850 1.00 5.31 166 ALA A C 1
ATOM 1116 O O . ALA A 1 152 ? 8.744 -7.544 -21.999 1.00 5.56 166 ALA A O 1
ATOM 1118 N N . GLU A 1 153 ? 10.243 -6.047 -22.759 1.00 5.60 167 GLU A N 1
ATOM 1119 C CA . GLU A 1 153 ? 11.103 -6.169 -21.591 1.00 5.98 167 GLU A CA 1
ATOM 1120 C C . GLU A 1 153 ? 10.416 -5.664 -20.328 1.00 6.21 167 GLU A C 1
ATOM 1121 O O . GLU A 1 153 ? 10.542 -6.271 -19.264 1.00 5.92 167 GLU A O 1
ATOM 1127 N N . LEU A 1 154 ? 9.694 -4.549 -20.438 1.00 4.92 168 LEU A N 1
ATOM 1128 C CA . LEU A 1 154 ? 8.912 -4.056 -19.304 1.00 5.16 168 LEU A CA 1
ATOM 1129 C C . LEU A 1 154 ? 7.800 -5.053 -18.962 1.00 4.20 168 LEU A C 1
ATOM 1130 O O . LEU A 1 154 ? 7.621 -5.380 -17.797 1.00 5.29 168 LEU A O 1
ATOM 1135 N N . GLN A 1 155 ? 7.074 -5.570 -19.955 1.00 4.38 169 GLN A N 1
ATOM 1136 C CA . GLN A 1 155 ? 6.058 -6.570 -19.632 1.00 3.61 169 GLN A CA 1
ATOM 1137 C C . GLN A 1 155 ? 6.662 -7.796 -18.945 1.00 4.03 169 GLN A C 1
ATOM 1138 O O . GLN A 1 155 ? 6.093 -8.300 -17.980 1.00 4.40 169 GLN A O 1
ATOM 1144 N N . ARG A 1 156 ? 7.812 -8.256 -19.435 1.00 4.49 170 ARG A N 1
ATOM 1145 C CA . ARG A 1 156 ? 8.492 -9.388 -18.809 1.00 5.40 170 ARG A CA 1
ATOM 1146 C C . ARG A 1 156 ? 8.734 -9.143 -17.322 1.00 5.80 170 ARG A C 1
ATOM 1147 O O . ARG A 1 156 ? 8.474 -10.009 -16.481 1.00 6.55 170 ARG A O 1
ATOM 1155 N N . ARG A 1 157 ? 9.201 -7.939 -16.995 1.00 5.91 171 ARG A N 1
ATOM 1156 C CA . ARG A 1 157 ? 9.524 -7.597 -15.617 1.00 7.27 171 ARG A CA 1
ATOM 1157 C C . ARG A 1 157 ? 8.281 -7.413 -14.734 1.00 6.31 171 ARG A C 1
ATOM 1158 O O . ARG A 1 157 ? 8.375 -7.461 -13.500 1.00 9.01 171 ARG A O 1
ATOM 1166 N N . VAL A 1 158 ? 7.114 -7.261 -15.353 1.00 4.43 172 VAL A N 1
ATOM 1167 C CA . VAL A 1 158 ? 5.867 -7.169 -14.617 1.00 4.59 172 VAL A CA 1
ATOM 1168 C C . VAL A 1 158 ? 5.235 -8.554 -14.434 1.00 3.70 172 VAL A C 1
ATOM 1169 O O . VAL A 1 158 ? 4.847 -8.928 -13.332 1.00 4.97 172 VAL A O 1
ATOM 1173 N N . VAL A 1 159 ? 5.098 -9.308 -15.524 1.00 3.45 173 VAL A N 1
ATOM 1174 C CA . VAL A 1 159 ? 4.276 -10.509 -15.471 1.00 3.42 173 VAL A CA 1
ATOM 1175 C C . VAL A 1 159 ? 5.031 -11.737 -14.961 1.00 3.85 173 VAL A C 1
ATOM 1176 O O . VAL A 1 159 ? 4.402 -12.741 -14.623 1.00 4.14 173 VAL A O 1
ATOM 1180 N N . THR A 1 160 ? 6.367 -11.667 -14.928 1.00 4.04 174 THR A N 1
ATOM 1181 C CA A THR A 1 160 ? 7.176 -12.784 -14.430 0.50 3.96 174 THR A CA 1
ATOM 1182 C CA B THR A 1 160 ? 7.138 -12.797 -14.421 0.50 5.38 174 THR A CA 1
ATOM 1183 C C . THR A 1 160 ? 7.409 -12.639 -12.931 1.00 4.68 174 THR A C 1
ATOM 1184 O O . THR A 1 160 ? 7.873 -11.584 -12.484 1.00 6.30 174 THR A O 1
ATOM 1191 N N . ILE A 1 161 ? 7.095 -13.692 -12.173 1.00 4.65 175 ILE A N 1
ATOM 1192 C CA . ILE A 1 161 ? 7.131 -13.651 -10.721 1.00 4.65 175 ILE A CA 1
ATOM 1193 C C . ILE A 1 161 ? 8.085 -14.730 -10.213 1.00 4.22 175 ILE A C 1
ATOM 1194 O O . ILE A 1 161 ? 7.881 -15.924 -10.479 1.00 4.95 175 ILE A O 1
ATOM 1199 N N . SER A 1 162 ? 9.134 -14.325 -9.509 1.00 4.76 176 SER A N 1
ATOM 1200 C CA A SER A 1 162 ? 10.139 -15.255 -9.011 0.50 4.23 176 SER A CA 1
ATOM 1201 C CA B SER A 1 162 ? 10.138 -15.264 -9.003 0.50 5.36 176 SER A CA 1
ATOM 1202 C C . SER A 1 162 ? 9.641 -16.022 -7.778 1.00 4.59 176 SER A C 1
ATOM 1203 O O . SER A 1 162 ? 9.229 -15.417 -6.778 1.00 5.82 176 SER A O 1
ATOM 1208 N N . VAL A 1 163 ? 9.693 -17.348 -7.846 1.00 3.72 177 VAL A N 1
ATOM 1209 C CA . VAL A 1 163 ? 9.284 -18.188 -6.711 1.00 4.11 177 VAL A CA 1
ATOM 1210 C C . VAL A 1 163 ? 10.512 -18.821 -6.066 1.00 4.15 177 VAL A C 1
ATOM 1211 O O . VAL A 1 163 ? 11.270 -19.521 -6.729 1.00 4.89 177 VAL A O 1
ATOM 1215 N N . PRO A 1 164 ? 10.732 -18.561 -4.771 1.00 3.70 178 PRO A N 1
ATOM 1216 C CA . PRO A 1 164 ? 11.937 -19.055 -4.088 1.00 4.44 178 PRO A CA 1
ATOM 1217 C C . PRO A 1 164 ? 11.751 -20.443 -3.466 1.00 4.65 178 PRO A C 1
ATOM 1218 O O . PRO A 1 164 ? 10.681 -21.044 -3.546 1.00 5.12 178 PRO A O 1
ATOM 1222 N N . ASP A 1 165 ? 12.809 -20.944 -2.834 1.00 4.59 179 ASP A N 1
ATOM 1223 C CA . ASP A 1 165 ? 12.807 -22.256 -2.189 1.00 4.24 179 ASP A CA 1
ATOM 1224 C C . ASP A 1 165 ? 11.702 -22.395 -1.164 1.00 3.99 179 ASP A C 1
ATOM 1225 O O . ASP A 1 165 ? 11.284 -21.421 -0.526 1.00 4.83 179 ASP A O 1
ATOM 1230 N N . ASN A 1 166 ? 11.270 -23.637 -0.972 1.00 4.43 180 ASN A N 1
ATOM 1231 C CA . ASN A 1 166 ? 10.432 -23.982 0.170 1.00 4.19 180 ASN A CA 1
ATOM 1232 C C . ASN A 1 166 ? 9.140 -23.182 0.189 1.00 3.63 180 ASN A C 1
ATOM 1233 O O . ASN A 1 166 ? 8.747 -22.614 1.202 1.00 4.48 180 ASN A O 1
ATOM 1238 N N . THR A 1 167 ? 8.469 -23.165 -0.957 1.00 3.48 181 THR A N 1
ATOM 1239 C CA . THR A 1 167 ? 7.264 -22.375 -1.115 1.00 3.54 181 THR A CA 1
ATOM 1240 C C . THR A 1 167 ? 6.089 -23.245 -1.483 1.00 3.55 181 THR A C 1
ATOM 1241 O O . THR A 1 167 ? 6.184 -24.062 -2.408 1.00 4.02 181 THR A O 1
ATOM 1245 N N . SER A 1 168 ? 4.979 -23.049 -0.779 1.00 3.77 182 SER A N 1
ATOM 1246 C CA . SER A 1 168 ? 3.687 -23.574 -1.207 1.00 3.63 182 SER A CA 1
ATOM 1247 C C . SER A 1 168 ? 2.761 -22.451 -1.640 1.00 3.52 182 SER A C 1
ATOM 1248 O O . SER A 1 168 ? 2.602 -21.465 -0.909 1.00 4.48 182 SER A O 1
ATOM 1251 N N . LEU A 1 169 ? 2.178 -22.600 -2.832 1.00 3.18 183 LEU A N 1
ATOM 1252 C CA . LEU A 1 169 ? 1.119 -21.722 -3.315 1.00 3.65 183 LEU A CA 1
ATOM 1253 C C . LEU A 1 169 ? -0.139 -22.568 -3.337 1.00 3.31 183 LEU A C 1
ATOM 1254 O O . LEU A 1 169 ? -0.213 -23.551 -4.094 1.00 4.61 183 LEU A O 1
ATOM 1259 N N . LEU A 1 170 ? -1.122 -22.202 -2.506 1.00 3.24 184 LEU A N 1
ATOM 1260 C CA . LEU A 1 170 ? -2.284 -23.058 -2.283 1.00 3.49 184 LEU A CA 1
ATOM 1261 C C . LEU A 1 170 ? -3.544 -22.234 -2.493 1.00 3.04 184 LEU A C 1
ATOM 1262 O O . LEU A 1 170 ? -3.801 -21.290 -1.757 1.00 4.24 184 LEU A O 1
ATOM 1267 N N . GLY A 1 171 ? -4.304 -22.545 -3.532 1.00 3.22 185 GLY A N 1
ATOM 1268 C CA . GLY A 1 171 ? -5.547 -21.823 -3.744 1.00 3.98 185 GLY A CA 1
ATOM 1269 C C . GLY A 1 171 ? -6.553 -22.058 -2.628 1.00 3.51 185 GLY A C 1
ATOM 1270 O O . GLY A 1 171 ? -6.652 -23.170 -2.111 1.00 3.59 185 GLY A O 1
ATOM 1271 N N . ILE A 1 172 ? -7.326 -21.020 -2.291 1.00 3.77 186 ILE A N 1
ATOM 1272 C CA . ILE A 1 172 ? -8.444 -21.177 -1.361 1.00 4.25 186 ILE A CA 1
ATOM 1273 C C . ILE A 1 172 ? -9.736 -21.491 -2.115 1.00 4.84 186 ILE A C 1
ATOM 1274 O O . ILE A 1 172 ? -10.119 -20.777 -3.053 1.00 5.25 186 ILE A O 1
ATOM 1279 N N . GLY A 1 173 ? -10.430 -22.552 -1.709 1.00 5.12 187 GLY A N 1
ATOM 1280 C CA . GLY A 1 173 ? -11.792 -22.735 -2.208 1.00 5.45 187 GLY A CA 1
ATOM 1281 C C . GLY A 1 173 ? -11.840 -23.177 -3.661 1.00 5.21 187 GLY A C 1
ATOM 1282 O O . GLY A 1 173 ? -10.980 -23.922 -4.142 1.00 5.62 187 GLY A O 1
ATOM 1283 N N . THR A 1 174 ? -12.861 -22.715 -4.366 1.00 5.41 188 THR A N 1
ATOM 1284 C CA . THR A 1 174 ? -13.115 -23.178 -5.724 1.00 7.03 188 THR A CA 1
ATOM 1285 C C . THR A 1 174 ? -12.852 -22.105 -6.769 1.00 7.26 188 THR A C 1
ATOM 1286 O O . THR A 1 174 ? -13.073 -22.335 -7.955 1.00 8.75 188 THR A O 1
ATOM 1290 N N . ASP A 1 175 ? -12.368 -20.936 -6.350 1.00 6.33 189 ASP A N 1
ATOM 1291 C CA . ASP A 1 175 ? -12.221 -19.817 -7.276 1.00 7.78 189 ASP A CA 1
ATOM 1292 C C . ASP A 1 175 ? -10.893 -19.076 -7.156 1.00 6.64 189 ASP A C 1
ATOM 1293 O O . ASP A 1 175 ? -10.799 -17.901 -7.518 1.00 8.14 189 ASP A O 1
ATOM 1298 N N . ALA A 1 176 ? -9.857 -19.750 -6.670 1.00 5.05 190 ALA A N 1
ATOM 1299 C CA . ALA A 1 176 ? -8.539 -19.120 -6.628 1.00 4.79 190 ALA A CA 1
ATOM 1300 C C . ALA A 1 176 ? -7.971 -19.071 -8.041 1.00 4.08 190 ALA A C 1
ATOM 1301 O O . ALA A 1 176 ? -7.939 -20.098 -8.731 1.00 4.66 190 ALA A O 1
ATOM 1303 N N . LYS A 1 177 ? -7.526 -17.894 -8.475 1.00 4.06 191 LYS A N 1
ATOM 1304 C CA . LYS A 1 177 ? -7.000 -17.750 -9.831 1.00 4.11 191 LYS A CA 1
ATOM 1305 C C . LYS A 1 177 ? -5.745 -16.898 -9.866 1.00 3.82 191 LYS A C 1
ATOM 1306 O O . LYS A 1 177 ? -5.612 -15.930 -9.099 1.00 4.38 191 LYS A O 1
ATOM 1312 N N . ILE A 1 178 ? -4.833 -17.238 -10.778 1.00 3.54 192 ILE A N 1
ATOM 1313 C CA . ILE A 1 178 ? -3.701 -16.361 -11.095 1.00 3.85 192 ILE A CA 1
ATOM 1314 C C . ILE A 1 178 ? -3.723 -16.169 -12.607 1.00 3.67 192 ILE A C 1
ATOM 1315 O O . ILE A 1 178 ? -3.698 -17.152 -13.368 1.00 4.88 192 ILE A O 1
ATOM 1320 N N . LEU A 1 179 ? -3.839 -14.915 -13.033 1.00 3.37 193 LEU A N 1
ATOM 1321 C CA . LEU A 1 179 ? -4.010 -14.590 -14.455 1.00 3.63 193 LEU A CA 1
ATOM 1322 C C . LEU A 1 179 ? -2.847 -13.815 -15.030 1.00 3.41 193 LEU A C 1
ATOM 1323 O O . LEU A 1 179 ? -2.249 -12.988 -14.362 1.00 3.90 193 LEU A O 1
ATOM 1328 N N . HIS A 1 180 ? -2.573 -14.058 -16.307 1.00 2.79 194 HIS A N 1
ATOM 1329 C CA . HIS A 1 180 ? -1.821 -13.118 -17.131 1.00 2.77 194 HIS A CA 1
ATOM 1330 C C . HIS A 1 180 ? -0.335 -13.017 -16.814 1.00 3.05 194 HIS A C 1
ATOM 1331 O O . HIS A 1 180 ? 0.307 -12.015 -17.155 1.00 4.72 194 HIS A O 1
ATOM 1338 N N . GLY A 1 181 ? 0.233 -14.045 -16.195 1.00 3.37 195 GLY A N 1
ATOM 1339 C CA . GLY A 1 181 ? 1.667 -14.026 -15.975 1.00 3.81 195 GLY A CA 1
ATOM 1340 C C . GLY A 1 181 ? 2.276 -15.387 -15.791 1.00 3.90 195 GLY A C 1
ATOM 1341 O O . GLY A 1 181 ? 1.662 -16.418 -16.068 1.00 4.17 195 GLY A O 1
ATOM 1342 N N . ASN A 1 182 ? 3.510 -15.360 -15.306 1.00 3.51 196 ASN A N 1
ATOM 1343 C CA . ASN A 1 182 ? 4.426 -16.481 -15.450 1.00 3.84 196 ASN A CA 1
ATOM 1344 C C . ASN A 1 182 ? 5.135 -16.676 -14.131 1.00 4.13 196 ASN A C 1
ATOM 1345 O O . ASN A 1 182 ? 5.995 -15.860 -13.771 1.00 5.00 196 ASN A O 1
ATOM 1350 N N . LEU A 1 183 ? 4.800 -17.749 -13.413 1.00 3.89 197 LEU A N 1
ATOM 1351 C CA . LEU A 1 183 ? 5.599 -18.092 -12.251 1.00 3.45 197 LEU A CA 1
ATOM 1352 C C . LEU A 1 183 ? 6.939 -18.638 -12.731 1.00 4.00 197 LEU A C 1
ATOM 1353 O O . LEU A 1 183 ? 6.989 -19.498 -13.626 1.00 4.81 197 LEU A O 1
ATOM 1358 N N . MET A 1 184 ? 8.016 -18.121 -12.152 1.00 3.23 198 MET A N 1
ATOM 1359 C CA A MET A 1 184 ? 9.351 -18.527 -12.535 0.50 3.94 198 MET A CA 1
ATOM 1360 C CA B MET A 1 184 ? 9.369 -18.494 -12.514 0.50 3.94 198 MET A CA 1
ATOM 1361 C C . MET A 1 184 ? 9.983 -19.287 -11.376 1.00 3.60 198 MET A C 1
ATOM 1362 O O . MET A 1 184 ? 10.281 -18.717 -10.331 1.00 4.04 198 MET A O 1
ATOM 1371 N N . LEU A 1 185 ? 10.154 -20.593 -11.562 1.00 3.75 199 LEU A N 1
ATOM 1372 C CA . LEU A 1 185 ? 10.667 -21.417 -10.470 1.00 4.07 199 LEU A CA 1
ATOM 1373 C C . LEU A 1 185 ? 12.187 -21.453 -10.513 1.00 3.87 199 LEU A C 1
ATOM 1374 O O . LEU A 1 185 ? 12.792 -22.298 -11.197 1.00 4.68 199 LEU A O 1
ATOM 1379 N N . GLY A 1 186 ? 12.782 -20.508 -9.795 1.00 4.01 200 GLY A N 1
ATOM 1380 C CA . GLY A 1 186 ? 14.222 -20.329 -9.798 1.00 4.63 200 GLY A CA 1
ATOM 1381 C C . GLY A 1 186 ? 14.676 -19.405 -10.921 1.00 4.84 200 GLY A C 1
ATOM 1382 O O . GLY A 1 186 ? 14.012 -19.250 -11.961 1.00 6.51 200 GLY A O 1
ATOM 1383 N N . THR A 1 187 ? 15.807 -18.757 -10.699 1.00 5.76 201 THR A N 1
ATOM 1384 C CA . THR A 1 187 ? 16.405 -17.884 -11.699 1.00 6.59 201 THR A CA 1
ATOM 1385 C C . THR A 1 187 ? 17.869 -18.314 -11.858 1.00 6.69 201 THR A C 1
ATOM 1386 O O . THR A 1 187 ? 18.403 -19.036 -11.013 1.00 6.72 201 THR A O 1
ATOM 1390 N N . PRO A 1 188 ? 18.536 -17.879 -12.941 1.00 8.17 202 PRO A N 1
ATOM 1391 C CA . PRO A 1 188 ? 19.905 -18.373 -13.143 1.00 10.02 202 PRO A CA 1
ATOM 1392 C C . PRO A 1 188 ? 20.850 -17.976 -12.035 1.00 11.10 202 PRO A C 1
ATOM 1393 O O . PRO A 1 188 ? 21.748 -18.751 -11.716 1.00 12.60 202 PRO A O 1
ATOM 1397 N N . ASP A 1 189 ? 20.638 -16.807 -11.451 1.00 11.22 203 ASP A N 1
ATOM 1398 C CA . ASP A 1 189 ? 21.486 -16.349 -10.356 1.00 12.59 203 ASP A CA 1
ATOM 1399 C C . ASP A 1 189 ? 21.169 -17.024 -9.027 1.00 11.19 203 ASP A C 1
ATOM 1400 O O . ASP A 1 189 ? 21.979 -16.991 -8.108 1.00 12.25 203 ASP A O 1
ATOM 1405 N N . ALA A 1 190 ? 19.983 -17.623 -8.919 1.00 9.59 204 ALA A N 1
ATOM 1406 C CA . ALA A 1 190 ? 19.535 -18.208 -7.662 1.00 9.12 204 ALA A CA 1
ATOM 1407 C C . ALA A 1 190 ? 18.576 -19.368 -7.900 1.00 7.39 204 ALA A C 1
ATOM 1408 O O . ALA A 1 190 ? 17.355 -19.214 -7.811 1.00 7.10 204 ALA A O 1
ATOM 1410 N N . PRO A 1 191 ? 19.129 -20.547 -8.203 1.00 6.77 205 PRO A N 1
ATOM 1411 C CA . PRO A 1 191 ? 18.278 -21.725 -8.363 1.00 6.64 205 PRO A CA 1
ATOM 1412 C C . PRO A 1 191 ? 17.635 -22.076 -7.036 1.00 6.30 205 PRO A C 1
ATOM 1413 O O . PRO A 1 191 ? 18.117 -21.669 -5.970 1.00 7.03 205 PRO A O 1
ATOM 1417 N N . VAL A 1 192 ? 16.552 -22.829 -7.099 1.00 5.24 206 VAL A N 1
ATOM 1418 C CA . VAL A 1 192 ? 15.731 -23.103 -5.936 1.00 4.91 206 VAL A CA 1
ATOM 1419 C C . VAL A 1 192 ? 15.349 -24.576 -5.882 1.00 4.85 206 VAL A C 1
ATOM 1420 O O . VAL A 1 192 ? 15.499 -25.315 -6.854 1.00 5.13 206 VAL A O 1
ATOM 1424 N N . ALA A 1 193 ? 14.809 -24.992 -4.750 1.00 4.82 207 ALA A N 1
ATOM 1425 C CA . ALA A 1 193 ? 14.263 -26.331 -4.621 1.00 4.75 207 ALA A CA 1
ATOM 1426 C C . ALA A 1 193 ? 13.021 -26.292 -3.759 1.00 4.46 207 ALA A C 1
ATOM 1427 O O . ALA A 1 193 ? 12.855 -25.393 -2.926 1.00 4.77 207 ALA A O 1
ATOM 1429 N N . ASN A 1 194 ? 12.167 -27.295 -3.953 1.00 4.22 208 ASN A N 1
ATOM 1430 C CA . ASN A 1 194 ? 11.126 -27.661 -2.990 1.00 4.25 208 ASN A CA 1
ATOM 1431 C C . ASN A 1 194 ? 9.904 -26.731 -3.041 1.00 4.16 208 ASN A C 1
ATOM 1432 O O . ASN A 1 194 ? 9.695 -25.890 -2.156 1.00 4.15 208 ASN A O 1
ATOM 1437 N N . ILE A 1 195 ? 9.094 -26.892 -4.088 1.00 3.83 209 ILE A N 1
ATOM 1438 C CA . ILE A 1 195 ? 7.959 -26.004 -4.352 1.00 3.62 209 ILE A CA 1
ATOM 1439 C C . ILE A 1 195 ? 6.711 -26.840 -4.607 1.00 3.15 209 ILE A C 1
ATOM 1440 O O . ILE A 1 195 ? 6.770 -27.847 -5.329 1.00 4.03 209 ILE A O 1
ATOM 1445 N N . VAL A 1 196 ? 5.595 -26.446 -3.973 1.00 2.49 210 VAL A N 1
ATOM 1446 C CA . VAL A 1 196 ? 4.312 -27.117 -4.140 1.00 2.72 210 VAL A CA 1
ATOM 1447 C C . VAL A 1 196 ? 3.291 -26.075 -4.601 1.00 2.83 210 VAL A C 1
ATOM 1448 O O . VAL A 1 196 ? 3.211 -24.977 -4.031 1.00 3.28 210 VAL A O 1
ATOM 1452 N N . ILE A 1 197 ? 2.516 -26.419 -5.637 1.00 2.53 211 ILE A N 1
ATOM 1453 C CA . ILE A 1 197 ? 1.509 -25.508 -6.176 1.00 2.71 211 ILE A CA 1
ATOM 1454 C C . ILE A 1 197 ? 0.221 -26.305 -6.344 1.00 2.89 211 ILE A C 1
ATOM 1455 O O . ILE A 1 197 ? 0.217 -27.300 -7.073 1.00 3.20 211 ILE A O 1
ATOM 1460 N N . ARG A 1 198 ? -0.854 -25.911 -5.649 1.00 2.73 212 ARG A N 1
ATOM 1461 C CA . ARG A 1 198 ? -2.108 -26.676 -5.679 1.00 3.27 212 ARG A CA 1
ATOM 1462 C C . ARG A 1 198 ? -3.341 -25.786 -5.677 1.00 2.88 212 ARG A C 1
ATOM 1463 O O . ARG A 1 198 ? -3.346 -24.705 -5.103 1.00 3.41 212 ARG A O 1
ATOM 1471 N N . ASN A 1 199 ? -4.405 -26.293 -6.304 1.00 3.51 213 ASN A N 1
ATOM 1472 C CA . ASN A 1 199 ? -5.741 -25.738 -6.179 1.00 3.11 213 ASN A CA 1
ATOM 1473 C C . ASN A 1 199 ? -5.910 -24.332 -6.737 1.00 2.73 213 ASN A C 1
ATOM 1474 O O . ASN A 1 199 ? -6.760 -23.587 -6.260 1.00 3.51 213 ASN A O 1
ATOM 1479 N N . ILE A 1 200 ? -5.158 -24.003 -7.792 1.00 3.05 214 ILE A N 1
ATOM 1480 C CA . ILE A 1 200 ? -5.237 -22.683 -8.423 1.00 3.21 214 ILE A CA 1
ATOM 1481 C C . ILE A 1 200 ? -5.652 -22.872 -9.877 1.00 3.38 214 ILE A C 1
ATOM 1482 O O . ILE A 1 200 ? -5.242 -23.836 -10.547 1.00 3.38 214 ILE A O 1
ATOM 1487 N N . THR A 1 201 ? -6.492 -21.963 -10.362 1.00 3.37 215 THR A N 1
ATOM 1488 C CA . THR A 1 201 ? -6.786 -21.885 -11.795 1.00 3.55 215 THR A CA 1
ATOM 1489 C C . THR A 1 201 ? -5.901 -20.809 -12.422 1.00 3.74 215 THR A C 1
ATOM 1490 O O . THR A 1 201 ? -6.018 -19.632 -12.080 1.00 4.53 215 THR A O 1
ATOM 1494 N N . PHE A 1 202 ? -5.009 -21.237 -13.322 1.00 3.70 216 PHE A N 1
ATOM 1495 C CA . PHE A 1 202 ? -4.066 -20.370 -14.005 1.00 3.68 216 PHE A CA 1
ATOM 1496 C C . PHE A 1 202 ? -4.626 -20.090 -15.398 1.00 3.62 216 PHE A C 1
ATOM 1497 O O . PHE A 1 202 ? -4.996 -21.032 -16.102 1.00 4.74 216 PHE A O 1
ATOM 1505 N N . GLU A 1 203 ? -4.678 -18.824 -15.809 1.00 3.46 217 GLU A N 1
ATOM 1506 C CA . GLU A 1 203 ? -5.184 -18.503 -17.154 1.00 3.80 217 GLU A CA 1
ATOM 1507 C C . GLU A 1 203 ? -4.322 -17.506 -17.891 1.00 3.63 217 GLU A C 1
ATOM 1508 O O . GLU A 1 203 ? -3.953 -16.465 -17.339 1.00 4.14 217 GLU A O 1
ATOM 1514 N N . ASP A 1 204 ? -4.034 -17.828 -19.153 1.00 3.68 218 ASP A N 1
ATOM 1515 C CA . ASP A 1 204 ? -3.766 -16.829 -20.190 1.00 3.26 218 ASP A CA 1
ATOM 1516 C C . ASP A 1 204 ? -2.513 -16.002 -19.921 1.00 2.26 218 ASP A C 1
ATOM 1517 O O . ASP A 1 204 ? -2.587 -14.792 -19.659 1.00 3.31 218 ASP A O 1
ATOM 1522 N N . ALA A 1 205 ? -1.357 -16.665 -19.986 1.00 2.50 219 ALA A N 1
ATOM 1523 C CA . ALA A 1 205 ? -0.075 -15.967 -19.919 1.00 3.31 219 ALA A CA 1
ATOM 1524 C C . ALA A 1 205 ? 0.163 -15.344 -21.289 1.00 4.00 219 ALA A C 1
ATOM 1525 O O . ALA A 1 205 ? 0.696 -15.985 -22.193 1.00 5.32 219 ALA A O 1
ATOM 1527 N N . PHE A 1 206 ? -0.281 -14.103 -21.433 1.00 3.53 220 PHE A N 1
ATOM 1528 C CA . PHE A 1 206 ? -0.430 -13.449 -22.737 1.00 3.14 220 PHE A CA 1
ATOM 1529 C C . PHE A 1 206 ? 0.696 -12.447 -22.951 1.00 3.13 220 PHE A C 1
ATOM 1530 O O . PHE A 1 206 ? 0.970 -11.586 -22.105 1.00 4.80 220 PHE A O 1
ATOM 1538 N N . ASP A 1 207 ? 1.356 -12.563 -24.092 1.00 3.11 221 ASP A N 1
ATOM 1539 C CA . ASP A 1 207 ? 2.452 -11.671 -24.462 1.00 3.01 221 ASP A CA 1
ATOM 1540 C C . ASP A 1 207 ? 1.888 -10.649 -25.435 1.00 3.18 221 ASP A C 1
ATOM 1541 O O . ASP A 1 207 ? 1.464 -10.994 -26.541 1.00 3.73 221 ASP A O 1
ATOM 1546 N N . ASP A 1 208 ? 1.869 -9.388 -25.014 1.00 3.31 222 ASP A N 1
ATOM 1547 C CA . ASP A 1 208 ? 1.369 -8.319 -25.864 1.00 3.54 222 ASP A CA 1
ATOM 1548 C C . ASP A 1 208 ? 2.330 -7.883 -26.953 1.00 3.97 222 ASP A C 1
ATOM 1549 O O . ASP A 1 208 ? 1.950 -7.073 -27.793 1.00 5.24 222 ASP A O 1
ATOM 1554 N N . PHE A 1 209 ? 3.549 -8.432 -26.934 1.00 4.21 223 PHE A N 1
ATOM 1555 C CA . PHE A 1 209 ? 4.598 -8.017 -27.872 1.00 4.67 223 PHE A CA 1
ATOM 1556 C C . PHE A 1 209 ? 5.304 -9.219 -28.494 1.00 4.53 223 PHE A C 1
ATOM 1557 O O . PHE A 1 209 ? 6.524 -9.359 -28.386 1.00 5.13 223 PHE A O 1
ATOM 1565 N N . PRO A 1 210 ? 4.538 -10.095 -29.170 1.00 4.00 224 PRO A N 1
ATOM 1566 C CA . PRO A 1 210 ? 5.184 -11.230 -29.841 1.00 4.40 224 PRO A CA 1
ATOM 1567 C C . PRO A 1 210 ? 6.166 -10.746 -30.898 1.00 4.53 224 PRO A C 1
ATOM 1568 O O . PRO A 1 210 ? 5.975 -9.676 -31.495 1.00 5.15 224 PRO A O 1
ATOM 1572 N N . GLN A 1 211 ? 7.207 -11.535 -31.126 1.00 4.96 225 GLN A N 1
ATOM 1573 C CA . GLN A 1 211 ? 8.237 -11.191 -32.076 1.00 5.44 225 GLN A CA 1
ATOM 1574 C C . GLN A 1 211 ? 8.037 -12.007 -33.330 1.00 5.05 225 GLN A C 1
ATOM 1575 O O . GLN A 1 211 ? 7.781 -13.206 -33.264 1.00 5.78 225 GLN A O 1
ATOM 1581 N N . TRP A 1 212 ? 8.182 -11.357 -34.480 1.00 5.65 226 TRP A N 1
ATOM 1582 C CA . TRP A 1 212 ? 8.233 -12.097 -35.733 1.00 6.26 226 TRP A CA 1
ATOM 1583 C C . TRP A 1 212 ? 9.671 -12.560 -35.979 1.00 7.45 226 TRP A C 1
ATOM 1584 O O . TRP A 1 212 ? 10.590 -11.741 -36.012 1.00 8.90 226 TRP A O 1
ATOM 1595 N N . ASP A 1 213 ? 9.881 -13.863 -36.101 1.00 7.88 227 ASP A N 1
ATOM 1596 C CA . ASP A 1 213 ? 11.211 -14.365 -36.423 1.00 8.71 227 ASP A CA 1
ATOM 1597 C C . ASP A 1 213 ? 11.140 -14.926 -37.832 1.00 8.35 227 ASP A C 1
ATOM 1598 O O . ASP A 1 213 ? 10.643 -16.036 -38.023 1.00 8.20 227 ASP A O 1
ATOM 1603 N N . PRO A 1 214 ? 11.650 -14.170 -38.826 1.00 8.83 228 PRO A N 1
ATOM 1604 C CA . PRO A 1 214 ? 11.592 -14.620 -40.227 1.00 9.52 228 PRO A CA 1
ATOM 1605 C C . PRO A 1 214 ? 12.270 -15.968 -40.473 1.00 9.73 228 PRO A C 1
ATOM 1606 O O . PRO A 1 214 ? 11.936 -16.630 -41.446 1.00 10.31 228 PRO A O 1
ATOM 1610 N N . THR A 1 215 ? 13.223 -16.346 -39.629 1.00 9.67 229 THR A N 1
ATOM 1611 C CA . THR A 1 215 ? 14.021 -17.552 -39.839 1.00 10.29 229 THR A CA 1
ATOM 1612 C C . THR A 1 215 ? 13.453 -18.781 -39.145 1.00 10.54 229 THR A C 1
ATOM 1613 O O . THR A 1 215 ? 13.876 -19.900 -39.426 1.00 11.21 229 THR A O 1
ATOM 1617 N N . ASP A 1 216 ? 12.487 -18.597 -38.251 1.00 10.58 230 ASP A N 1
ATOM 1618 C CA . ASP A 1 216 ? 11.948 -19.733 -37.491 1.00 11.28 230 ASP A CA 1
ATOM 1619 C C . ASP A 1 216 ? 11.170 -20.652 -38.434 1.00 11.43 230 ASP A C 1
ATOM 1620 O O . ASP A 1 216 ? 10.263 -20.212 -39.121 1.00 11.73 230 ASP A O 1
ATOM 1625 N N . SER A 1 217 ? 11.545 -21.925 -38.476 1.00 12.49 231 SER A N 1
ATOM 1626 C CA . SER A 1 217 ? 10.916 -22.893 -39.378 1.00 12.74 231 SER A CA 1
ATOM 1627 C C . SER A 1 217 ? 11.079 -22.487 -40.847 1.00 13.11 231 SER A C 1
ATOM 1628 O O . SER A 1 217 ? 10.296 -22.899 -41.708 1.00 13.19 231 SER A O 1
ATOM 1631 N N . SER A 1 218 ? 12.113 -21.680 -41.099 1.00 12.88 232 SER A N 1
ATOM 1632 C CA . SER A 1 218 ? 12.498 -21.168 -42.425 1.00 12.73 232 SER A CA 1
ATOM 1633 C C . SER A 1 218 ? 11.558 -20.124 -43.026 1.00 12.38 232 SER A C 1
ATOM 1634 O O . SER A 1 218 ? 12.015 -19.111 -43.564 1.00 13.00 232 SER A O 1
ATOM 1637 N N . ASP A 1 219 ? 10.253 -20.361 -42.929 1.00 11.22 233 ASP A N 1
ATOM 1638 C CA . ASP A 1 219 ? 9.264 -19.419 -43.446 1.00 10.25 233 ASP A CA 1
ATOM 1639 C C . ASP A 1 219 ? 8.921 -18.334 -42.444 1.00 8.71 233 ASP A C 1
ATOM 1640 O O . ASP A 1 219 ? 8.361 -17.309 -42.810 1.00 9.06 233 ASP A O 1
ATOM 1645 N N . GLY A 1 220 ? 9.227 -18.570 -41.171 1.00 8.47 234 GLY A N 1
ATOM 1646 C CA . GLY A 1 220 ? 8.935 -17.595 -40.134 1.00 8.38 234 GLY A CA 1
ATOM 1647 C C . GLY A 1 220 ? 7.781 -17.947 -39.208 1.00 7.86 234 GLY A C 1
ATOM 1648 O O . GLY A 1 220 ? 6.824 -18.636 -39.588 1.00 7.79 234 GLY A O 1
ATOM 1649 N N . ARG A 1 221 ? 7.879 -17.471 -37.968 1.00 7.22 235 ARG A N 1
ATOM 1650 C CA . ARG A 1 221 ? 6.816 -17.662 -36.987 1.00 7.43 235 ARG A CA 1
ATOM 1651 C C . ARG A 1 221 ? 6.771 -16.476 -36.066 1.00 6.27 235 ARG A C 1
ATOM 1652 O O . ARG A 1 221 ? 7.792 -15.823 -35.825 1.00 7.78 235 ARG A O 1
ATOM 1660 N N . TRP A 1 222 ? 5.584 -16.218 -35.518 1.00 6.54 236 TRP A N 1
ATOM 1661 C CA . TRP A 1 222 ? 5.448 -15.328 -34.362 1.00 6.19 236 TRP A CA 1
ATOM 1662 C C . TRP A 1 222 ? 5.675 -16.128 -33.095 1.00 6.05 236 TRP A C 1
ATOM 1663 O O . TRP A 1 222 ? 5.079 -17.180 -32.930 1.00 7.72 236 TRP A O 1
ATOM 1674 N N . ASN A 1 223 ? 6.498 -15.604 -32.193 1.00 5.67 237 ASN A N 1
ATOM 1675 C CA . ASN A 1 223 ? 6.759 -16.286 -30.933 1.00 6.52 237 ASN A CA 1
ATOM 1676 C C . ASN A 1 223 ? 6.559 -15.359 -29.762 1.00 5.67 237 ASN A C 1
ATOM 1677 O O . ASN A 1 223 ? 6.892 -14.166 -29.834 1.00 6.33 237 ASN A O 1
ATOM 1682 N N . SER A 1 224 ? 6.067 -15.941 -28.667 1.00 4.81 238 SER A N 1
ATOM 1683 C CA . SER A 1 224 ? 5.851 -15.242 -27.408 1.00 4.81 238 SER A CA 1
ATOM 1684 C C . SER A 1 224 ? 6.650 -15.892 -26.292 1.00 5.05 238 SER A C 1
ATOM 1685 O O . SER A 1 224 ? 7.190 -16.995 -26.444 1.00 6.29 238 SER A O 1
ATOM 1688 N N . GLU A 1 225 ? 6.730 -15.199 -25.167 1.00 4.07 239 GLU A N 1
ATOM 1689 C CA . GLU A 1 225 ? 7.726 -15.511 -24.153 1.00 5.07 239 GLU A CA 1
ATOM 1690 C C . GLU A 1 225 ? 7.205 -16.054 -22.825 1.00 5.20 239 GLU A C 1
ATOM 1691 O O . GLU A 1 225 ? 8.012 -16.502 -22.004 1.00 5.62 239 GLU A O 1
ATOM 1697 N N . TYR A 1 226 ? 5.897 -16.007 -22.581 1.00 3.97 240 TYR A N 1
ATOM 1698 C CA . TYR A 1 226 ? 5.408 -16.292 -21.221 1.00 3.84 240 TYR A CA 1
ATOM 1699 C C . TYR A 1 226 ? 4.670 -17.604 -21.103 1.00 4.09 240 TYR A C 1
ATOM 1700 O O . TYR A 1 226 ? 3.730 -17.881 -21.868 1.00 5.35 240 TYR A O 1
ATOM 1709 N N . ASP A 1 227 ? 5.127 -18.424 -20.159 1.00 3.81 241 ASP A N 1
ATOM 1710 C CA . ASP A 1 227 ? 4.426 -19.644 -19.759 1.00 3.73 241 ASP A CA 1
ATOM 1711 C C . ASP A 1 227 ? 3.584 -19.328 -18.539 1.00 3.62 241 ASP A C 1
ATOM 1712 O O . ASP A 1 227 ? 3.782 -18.306 -17.903 1.00 4.81 241 ASP A O 1
ATOM 1717 N N . LEU A 1 228 ? 2.656 -20.202 -18.165 1.00 3.20 242 LEU A N 1
ATOM 1718 C CA . LEU A 1 228 ? 2.022 -20.027 -16.863 1.00 3.32 242 LEU A CA 1
ATOM 1719 C C . LEU A 1 228 ? 3.003 -20.394 -15.739 1.00 3.02 242 LEU A C 1
ATOM 1720 O O . LEU A 1 228 ? 3.042 -19.717 -14.707 1.00 3.88 242 LEU A O 1
ATOM 1725 N N . ILE A 1 229 ? 3.786 -21.459 -15.938 1.00 3.20 243 ILE A N 1
ATOM 1726 C CA . ILE A 1 229 ? 4.860 -21.820 -15.010 1.00 3.59 243 ILE A CA 1
ATOM 1727 C C . ILE A 1 229 ? 6.075 -22.238 -15.837 1.00 3.05 243 ILE A C 1
ATOM 1728 O O . ILE A 1 229 ? 5.951 -23.059 -16.769 1.00 3.49 243 ILE A O 1
ATOM 1733 N N . SER A 1 230 ? 7.233 -21.661 -15.514 1.00 3.33 244 SER A N 1
ATOM 1734 C CA . SER A 1 230 ? 8.501 -22.052 -16.131 1.00 3.62 244 SER A CA 1
ATOM 1735 C C . SER A 1 230 ? 9.363 -22.700 -15.066 1.00 3.64 244 SER A C 1
ATOM 1736 O O . SER A 1 230 ? 9.518 -22.142 -13.962 1.00 4.41 244 SER A O 1
ATOM 1739 N N . VAL A 1 231 ? 9.928 -23.865 -15.386 1.00 3.40 245 VAL A N 1
ATOM 1740 C CA . VAL A 1 231 ? 10.761 -24.598 -14.450 1.00 3.73 245 VAL A CA 1
ATOM 1741 C C . VAL A 1 231 ? 12.143 -24.812 -15.078 1.00 3.36 245 VAL A C 1
ATOM 1742 O O . VAL A 1 231 ? 12.408 -25.857 -15.665 1.00 4.23 245 VAL A O 1
ATOM 1746 N N . ALA A 1 232 ? 13.000 -23.798 -14.973 1.00 3.88 246 ALA A N 1
ATOM 1747 C CA . ALA A 1 232 ? 14.342 -23.865 -15.558 1.00 4.38 246 ALA A CA 1
ATOM 1748 C C . ALA A 1 232 ? 15.425 -23.992 -14.493 1.00 4.22 246 ALA A C 1
ATOM 1749 O O . ALA A 1 232 ? 16.536 -24.419 -14.787 1.00 5.20 246 ALA A O 1
ATOM 1751 N N . HIS A 1 233 ? 15.093 -23.633 -13.254 1.00 4.60 247 HIS A N 1
ATOM 1752 C CA . HIS A 1 233 ? 16.103 -23.553 -12.183 1.00 4.77 247 HIS A CA 1
ATOM 1753 C C . HIS A 1 233 ? 15.532 -23.994 -10.859 1.00 4.57 247 HIS A C 1
ATOM 1754 O O . HIS A 1 233 ? 15.876 -23.443 -9.821 1.00 5.10 247 HIS A O 1
ATOM 1761 N N . ALA A 1 234 ? 14.676 -25.008 -10.904 1.00 4.68 248 ALA A N 1
ATOM 1762 C CA . ALA A 1 234 ? 14.102 -25.580 -9.687 1.00 4.83 248 ALA A CA 1
ATOM 1763 C C . ALA A 1 234 ? 14.159 -27.086 -9.726 1.00 5.05 248 ALA A C 1
ATOM 1764 O O . ALA A 1 234 ? 13.929 -27.696 -10.768 1.00 5.69 248 ALA A O 1
ATOM 1766 N N . SER A 1 235 ? 14.456 -27.676 -8.571 1.00 5.06 249 SER A N 1
ATOM 1767 C CA A SER A 1 235 ? 14.408 -29.120 -8.365 0.50 5.28 249 SER A CA 1
ATOM 1768 C CA B SER A 1 235 ? 14.311 -29.111 -8.445 0.50 5.96 249 SER A CA 1
ATOM 1769 C C . SER A 1 235 ? 13.349 -29.414 -7.311 1.00 4.96 249 SER A C 1
ATOM 1770 O O . SER A 1 235 ? 13.247 -28.664 -6.335 1.00 6.12 249 SER A O 1
ATOM 1775 N N . HIS A 1 236 ? 12.607 -30.511 -7.468 1.00 4.65 250 HIS A N 1
ATOM 1776 C CA . HIS A 1 236 ? 11.607 -30.960 -6.472 1.00 4.36 250 HIS A CA 1
ATOM 1777 C C . HIS A 1 236 ? 10.391 -30.046 -6.432 1.00 4.05 250 HIS A C 1
ATOM 1778 O O . HIS A 1 236 ? 10.270 -29.148 -5.589 1.00 4.57 250 HIS A O 1
ATOM 1785 N N . VAL A 1 237 ? 9.524 -30.275 -7.413 1.00 3.84 251 VAL A N 1
ATOM 1786 C CA . VAL A 1 237 ? 8.391 -29.406 -7.692 1.00 3.71 251 VAL A CA 1
ATOM 1787 C C . VAL A 1 237 ? 7.163 -30.280 -7.892 1.00 3.58 251 VAL A C 1
ATOM 1788 O O . VAL A 1 237 ? 7.193 -31.200 -8.714 1.00 4.18 251 VAL A O 1
ATOM 1792 N N . TRP A 1 238 ? 6.103 -29.988 -7.142 1.00 3.31 252 TRP A N 1
ATOM 1793 C CA . TRP A 1 238 ? 4.870 -30.751 -7.215 1.00 2.47 252 TRP A CA 1
ATOM 1794 C C . TRP A 1 238 ? 3.731 -29.799 -7.587 1.00 3.05 252 TRP A C 1
ATOM 1795 O O . TRP A 1 238 ? 3.401 -28.867 -6.827 1.00 3.97 252 TRP A O 1
ATOM 1806 N N . ILE A 1 239 ? 3.173 -30.027 -8.775 1.00 3.06 253 ILE A N 1
ATOM 1807 C CA . ILE A 1 239 ? 2.109 -29.198 -9.316 1.00 2.84 253 ILE A CA 1
ATOM 1808 C C . ILE A 1 239 ? 0.891 -30.099 -9.381 1.00 2.81 253 ILE A C 1
ATOM 1809 O O . ILE A 1 239 ? 0.813 -30.999 -10.226 1.00 3.15 253 ILE A O 1
ATOM 1814 N N . ASP A 1 240 ? -0.048 -29.864 -8.465 1.00 2.91 254 ASP A N 1
ATOM 1815 C CA . ASP A 1 240 ? -1.125 -30.817 -8.228 1.00 3.00 254 ASP A CA 1
ATOM 1816 C C . ASP A 1 240 ? -2.499 -30.150 -8.117 1.00 3.01 254 ASP A C 1
ATOM 1817 O O . ASP A 1 240 ? -2.660 -29.147 -7.411 1.00 3.78 254 ASP A O 1
ATOM 1822 N N . HIS A 1 241 ? -3.502 -30.715 -8.790 1.00 2.90 255 HIS A N 1
ATOM 1823 C CA . HIS A 1 241 ? -4.875 -30.237 -8.631 1.00 2.73 255 HIS A CA 1
ATOM 1824 C C . HIS A 1 241 ? -5.024 -28.761 -8.994 1.00 2.68 255 HIS A C 1
ATOM 1825 O O . HIS A 1 241 ? -5.709 -27.995 -8.301 1.00 2.99 255 HIS A O 1
ATOM 1832 N N . ASN A 1 242 ? -4.417 -28.367 -10.117 1.00 2.87 256 ASN A N 1
ATOM 1833 C CA . ASN A 1 242 ? -4.602 -27.022 -10.660 1.00 3.57 256 ASN A CA 1
ATOM 1834 C C . ASN A 1 242 ? -5.297 -27.137 -12.002 1.00 3.12 256 ASN A C 1
ATOM 1835 O O . ASN A 1 242 ? -5.384 -28.226 -12.592 1.00 3.54 256 ASN A O 1
ATOM 1840 N N . THR A 1 243 ? -5.801 -26.004 -12.477 1.00 3.35 257 THR A N 1
ATOM 1841 C CA . THR A 1 243 ? -6.345 -25.919 -13.824 1.00 3.71 257 THR A CA 1
ATOM 1842 C C . THR A 1 243 ? -5.525 -24.884 -14.581 1.00 3.55 257 THR A C 1
ATOM 1843 O O . THR A 1 243 ? -5.128 -23.873 -14.000 1.00 4.26 257 THR A O 1
ATOM 1847 N N . PHE A 1 244 ? -5.235 -25.148 -15.861 1.00 3.01 258 PHE A N 1
ATOM 1848 C CA . PHE A 1 244 ? -4.434 -24.250 -16.702 1.00 3.43 258 PHE A CA 1
ATOM 1849 C C . PHE A 1 244 ? -5.113 -24.131 -18.050 1.00 2.81 258 PHE A C 1
ATOM 1850 O O . PHE A 1 244 ? -5.537 -25.139 -18.610 1.00 3.93 258 PHE A O 1
ATOM 1858 N N . SER A 1 245 ? -5.172 -22.918 -18.605 1.00 3.17 259 SER A N 1
ATOM 1859 C CA . SER A 1 245 ? -5.754 -22.716 -19.937 1.00 3.60 259 SER A CA 1
ATOM 1860 C C . SER A 1 245 ? -5.345 -21.364 -20.499 1.00 3.11 259 SER A C 1
ATOM 1861 O O . SER A 1 245 ? -4.741 -20.553 -19.794 1.00 3.73 259 SER A O 1
ATOM 1864 N N . ASP A 1 246 ? -5.724 -21.104 -21.750 1.00 3.51 260 ASP A N 1
ATOM 1865 C CA . ASP A 1 246 ? -5.545 -19.777 -22.336 1.00 3.63 260 ASP A CA 1
ATOM 1866 C C . ASP A 1 246 ? -6.678 -18.814 -21.970 1.00 4.00 260 ASP A C 1
ATOM 1867 O O . ASP A 1 246 ? -6.834 -17.766 -22.606 1.00 4.11 260 ASP A O 1
ATOM 1872 N N . GLY A 1 247 ? -7.457 -19.149 -20.935 1.00 4.47 261 GLY A N 1
ATOM 1873 C CA . GLY A 1 247 ? -8.554 -18.291 -20.541 1.00 4.59 261 GLY A CA 1
ATOM 1874 C C . GLY A 1 247 ? -9.484 -18.016 -21.706 1.00 4.42 261 GLY A C 1
ATOM 1875 O O . GLY A 1 247 ? -9.772 -18.912 -22.501 1.00 5.87 261 GLY A O 1
ATOM 1876 N N . ASP A 1 248 ? -9.928 -16.763 -21.834 1.00 4.00 262 ASP A N 1
ATOM 1877 C CA . ASP A 1 248 ? -10.873 -16.417 -22.892 1.00 4.82 262 ASP A CA 1
ATOM 1878 C C . ASP A 1 248 ? -10.208 -15.680 -24.055 1.00 5.30 262 ASP A C 1
ATOM 1879 O O . ASP A 1 248 ? -10.895 -15.012 -24.818 1.00 6.51 262 ASP A O 1
ATOM 1884 N N . ARG A 1 249 ? -8.885 -15.790 -24.185 1.00 4.54 263 ARG A N 1
ATOM 1885 C CA . ARG A 1 249 ? -8.197 -15.304 -25.375 1.00 4.38 263 ARG A CA 1
ATOM 1886 C C . ARG A 1 249 ? -7.558 -16.478 -26.100 1.00 4.39 263 ARG A C 1
ATOM 1887 O O . ARG A 1 249 ? -6.341 -16.709 -26.022 1.00 4.95 263 ARG A O 1
ATOM 1895 N N . HIS A 1 250 ? -8.383 -17.241 -26.806 1.00 4.92 264 HIS A N 1
ATOM 1896 C CA . HIS A 1 250 ? -7.882 -18.367 -27.575 1.00 5.25 264 HIS A CA 1
ATOM 1897 C C . HIS A 1 250 ? -7.128 -17.884 -28.802 1.00 4.71 264 HIS A C 1
ATOM 1898 O O . HIS A 1 250 ? -7.449 -16.832 -29.378 1.00 5.41 264 HIS A O 1
ATOM 1905 N N . ASP A 1 251 ? -6.156 -18.687 -29.226 1.00 4.95 265 ASP A N 1
ATOM 1906 C CA . ASP A 1 251 ? -5.309 -18.339 -30.366 1.00 5.28 265 ASP A CA 1
ATOM 1907 C C . ASP A 1 251 ? -6.086 -18.058 -31.642 1.00 6.31 265 ASP A C 1
ATOM 1908 O O . ASP A 1 251 ? -5.655 -17.268 -32.481 1.00 5.95 265 ASP A O 1
ATOM 1913 N N . HIS A 1 252 ? -7.231 -18.715 -31.767 1.00 7.13 266 HIS A N 1
ATOM 1914 C CA . HIS A 1 252 ? -8.126 -18.536 -32.909 1.00 8.48 266 HIS A CA 1
ATOM 1915 C C . HIS A 1 252 ? -8.507 -17.069 -33.127 1.00 8.22 266 HIS A C 1
ATOM 1916 O O . HIS A 1 252 ? -8.811 -16.666 -34.261 1.00 10.02 266 HIS A O 1
ATOM 1923 N N . ALA A 1 253 ? -8.485 -16.260 -32.066 1.00 6.43 267 ALA A N 1
ATOM 1924 C CA . ALA A 1 253 ? -8.853 -14.840 -32.175 1.00 7.13 267 ALA A CA 1
ATOM 1925 C C . ALA A 1 253 ? -7.776 -13.981 -32.831 1.00 7.14 267 ALA A C 1
ATOM 1926 O O . ALA A 1 253 ? -8.033 -12.826 -33.175 1.00 8.44 267 ALA A O 1
ATOM 1928 N N . PHE A 1 254 ? -6.575 -14.532 -32.978 1.00 6.22 268 PHE A N 1
ATOM 1929 C CA . PHE A 1 254 ? -5.423 -13.760 -33.426 1.00 6.48 268 PHE A CA 1
ATOM 1930 C C . PHE A 1 254 ? -4.720 -14.447 -34.599 1.00 6.66 268 PHE A C 1
ATOM 1931 O O . PHE A 1 254 ? -3.611 -14.935 -34.473 1.00 7.52 268 PHE A O 1
ATOM 1939 N N . PRO A 1 255 ? -5.370 -14.451 -35.768 1.00 7.28 269 PRO A N 1
ATOM 1940 C CA . PRO A 1 255 ? -4.832 -15.103 -36.968 1.00 8.21 269 PRO A CA 1
ATOM 1941 C C . PRO A 1 255 ? -3.701 -14.292 -37.597 1.00 7.46 269 PRO A C 1
ATOM 1942 O O . PRO A 1 255 ? -3.302 -13.254 -37.060 1.00 7.95 269 PRO A O 1
ATOM 1946 N N . SER A 1 256 ? -3.189 -14.768 -38.728 1.00 7.10 270 SER A N 1
ATOM 1947 C CA . SER A 1 256 ? -2.125 -14.069 -39.427 1.00 7.13 270 SER A CA 1
ATOM 1948 C C . SER A 1 256 ? -2.536 -12.656 -39.768 1.00 7.51 270 SER A C 1
ATOM 1949 O O . SER A 1 256 ? -3.690 -12.404 -40.131 1.00 8.65 270 SER A O 1
ATOM 1952 N N . VAL A 1 257 ? -1.572 -11.755 -39.696 1.00 7.05 271 VAL A N 1
ATOM 1953 C CA . VAL A 1 257 ? -1.760 -10.384 -40.146 1.00 7.16 271 VAL A CA 1
ATOM 1954 C C . VAL A 1 257 ? -1.034 -10.129 -41.478 1.00 7.62 271 VAL A C 1
ATOM 1955 O O . VAL A 1 257 ? -1.024 -9.008 -41.993 1.00 8.82 271 VAL A O 1
ATOM 1959 N N . TRP A 1 258 ? -0.436 -11.173 -42.046 1.00 7.50 272 TRP A N 1
ATOM 1960 C CA . TRP A 1 258 ? 0.157 -11.059 -43.372 1.00 7.54 272 TRP A CA 1
ATOM 1961 C C . TRP A 1 258 ? -0.861 -11.416 -44.435 1.00 9.21 272 TRP A C 1
ATOM 1962 O O . TRP A 1 258 ? -1.686 -12.324 -44.254 1.00 9.52 272 TRP A O 1
ATOM 1973 N N . HIS A 1 259 ? -0.786 -10.725 -45.566 1.00 9.86 273 HIS A N 1
ATOM 1974 C CA . HIS A 1 259 ? -1.691 -10.984 -46.683 1.00 11.65 273 HIS A CA 1
ATOM 1975 C C . HIS A 1 259 ? -0.906 -10.792 -47.972 1.00 10.90 273 HIS A C 1
ATOM 1976 O O . HIS A 1 259 ? -1.068 -9.797 -48.702 1.00 12.21 273 HIS A O 1
ATOM 1983 N N . GLU A 1 260 ? -0.053 -11.776 -48.237 1.00 9.98 274 GLU A N 1
ATOM 1984 C CA . GLU A 1 260 ? 0.826 -11.754 -49.398 1.00 10.60 274 GLU A CA 1
ATOM 1985 C C . GLU A 1 260 ? 1.361 -13.147 -49.601 1.00 11.01 274 GLU A C 1
ATOM 1986 O O . GLU A 1 260 ? 1.322 -13.989 -48.688 1.00 11.21 274 GLU A O 1
ATOM 1992 N N . THR A 1 261 ? 1.831 -13.393 -50.820 1.00 11.52 275 THR A N 1
ATOM 1993 C CA . THR A 1 261 ? 2.532 -14.626 -51.161 1.00 12.73 275 THR A CA 1
ATOM 1994 C C . THR A 1 261 ? 3.971 -14.298 -51.529 1.00 12.70 275 THR A C 1
ATOM 1995 O O . THR A 1 261 ? 4.229 -13.432 -52.368 1.00 13.89 275 THR A O 1
ATOM 1999 N N . VAL A 1 262 ? 4.912 -14.976 -50.878 1.00 11.91 276 VAL A N 1
ATOM 2000 C CA . VAL A 1 262 ? 6.328 -14.711 -51.059 1.00 13.68 276 VAL A CA 1
ATOM 2001 C C . VAL A 1 262 ? 7.005 -16.073 -51.111 1.00 13.76 276 VAL A C 1
ATOM 2002 O O . VAL A 1 262 ? 6.695 -16.946 -50.296 1.00 13.19 276 VAL A O 1
ATOM 2006 N N . HIS A 1 263 ? 7.908 -16.257 -52.073 1.00 14.06 277 HIS A N 1
ATOM 2007 C CA . HIS A 1 263 ? 8.548 -17.556 -52.326 1.00 14.88 277 HIS A CA 1
ATOM 2008 C C . HIS A 1 263 ? 7.577 -18.745 -52.231 1.00 16.08 277 HIS A C 1
ATOM 2009 O O . HIS A 1 263 ? 7.864 -19.760 -51.600 1.00 16.01 277 HIS A O 1
ATOM 2016 N N . GLY A 1 264 ? 6.411 -18.589 -52.854 1.00 16.67 278 GLY A N 1
ATOM 2017 C CA . GLY A 1 264 ? 5.446 -19.669 -52.946 1.00 17.77 278 GLY A CA 1
ATOM 2018 C C . GLY A 1 264 ? 4.588 -19.868 -51.709 1.00 18.29 278 GLY A C 1
ATOM 2019 O O . GLY A 1 264 ? 3.694 -20.722 -51.704 1.00 20.44 278 GLY A O 1
ATOM 2020 N N . THR A 1 265 ? 4.837 -19.085 -50.662 1.00 16.10 279 THR A N 1
ATOM 2021 C CA . THR A 1 265 ? 4.154 -19.292 -49.394 1.00 15.51 279 THR A CA 1
ATOM 2022 C C . THR A 1 265 ? 3.032 -18.283 -49.210 1.00 12.89 279 THR A C 1
ATOM 2023 O O . THR A 1 265 ? 3.250 -17.077 -49.284 1.00 12.58 279 THR A O 1
ATOM 2027 N N . ASP A 1 266 ? 1.820 -18.788 -49.009 1.00 11.82 280 ASP A N 1
ATOM 2028 C CA . ASP A 1 266 ? 0.687 -17.957 -48.649 1.00 11.68 280 ASP A CA 1
ATOM 2029 C C . ASP A 1 266 ? 0.840 -17.580 -47.177 1.00 10.74 280 ASP A C 1
ATOM 2030 O O . ASP A 1 266 ? 0.563 -18.387 -46.275 1.00 10.52 280 ASP A O 1
ATOM 2035 N N . TYR A 1 267 ? 1.270 -16.346 -46.944 1.00 9.15 281 TYR A N 1
ATOM 2036 C CA . TYR A 1 267 ? 1.520 -15.877 -45.587 1.00 7.97 281 TYR A CA 1
ATOM 2037 C C . TYR A 1 267 ? 0.293 -15.575 -44.748 1.00 8.41 281 TYR A C 1
ATOM 2038 O O . TYR A 1 267 ? 0.431 -15.261 -43.569 1.00 8.42 281 TYR A O 1
ATOM 2047 N N . SER A 1 268 ? -0.900 -15.720 -45.324 1.00 9.24 282 SER A N 1
ATOM 2048 C CA . SER A 1 268 ? -2.131 -15.638 -44.529 1.00 10.42 282 SER A CA 1
ATOM 2049 C C . SER A 1 268 ? -2.478 -16.933 -43.796 1.00 10.24 282 SER A C 1
ATOM 2050 O O . SER A 1 268 ? -3.414 -16.964 -43.005 1.00 10.90 282 SER A O 1
ATOM 2053 N N . GLY A 1 269 ? -1.723 -17.997 -44.045 1.00 9.86 283 GLY A N 1
ATOM 2054 C CA . GLY A 1 269 ? -2.022 -19.284 -43.445 1.00 9.93 283 GLY A CA 1
ATOM 2055 C C . GLY A 1 269 ? -1.846 -19.350 -41.934 1.00 10.17 283 GLY A C 1
ATOM 2056 O O . GLY A 1 269 ? -1.148 -18.519 -41.327 1.00 9.95 283 GLY A O 1
ATOM 2057 N N . GLY A 1 270 ? -2.456 -20.371 -41.329 1.00 11.37 284 GLY A N 1
ATOM 2058 C CA . GLY A 1 270 ? -2.429 -20.552 -39.883 1.00 11.62 284 GLY A CA 1
ATOM 2059 C C . GLY A 1 270 ? -1.058 -20.714 -39.260 1.00 11.15 284 GLY A C 1
ATOM 2060 O O . GLY A 1 270 ? -0.889 -20.392 -38.079 1.00 11.64 284 GLY A O 1
ATOM 2061 N N . ASP A 1 271 ? -0.073 -21.184 -40.030 1.00 11.40 285 ASP A N 1
ATOM 2062 C CA . ASP A 1 271 ? 1.312 -21.268 -39.538 1.00 12.49 285 ASP A CA 1
ATOM 2063 C C . ASP A 1 271 ? 1.759 -19.891 -39.027 1.00 10.43 285 ASP A C 1
ATOM 2064 O O . ASP A 1 271 ? 2.630 -19.787 -38.165 1.00 10.50 285 ASP A O 1
ATOM 2069 N N . PHE A 1 272 ? 1.168 -18.839 -39.582 1.00 8.60 286 PHE A N 1
ATOM 2070 C CA . PHE A 1 272 ? 1.646 -17.479 -39.386 1.00 7.64 286 PHE A CA 1
ATOM 2071 C C . PHE A 1 272 ? 0.727 -16.663 -38.477 1.00 7.28 286 PHE A C 1
ATOM 2072 O O . PHE A 1 272 ? 0.797 -15.435 -38.451 1.00 7.59 286 PHE A O 1
ATOM 2080 N N . LYS A 1 273 ? -0.102 -17.361 -37.691 1.00 7.19 287 LYS A N 1
ATOM 2081 C CA . LYS A 1 273 ? -0.943 -16.690 -36.702 1.00 7.46 287 LYS A CA 1
ATOM 2082 C C . LYS A 1 273 ? -0.066 -15.889 -35.735 1.00 6.39 287 LYS A C 1
ATOM 2083 O O . LYS A 1 273 ? 1.108 -16.234 -35.495 1.00 6.30 287 LYS A O 1
ATOM 2089 N N . VAL A 1 274 ? -0.627 -14.818 -35.178 1.00 5.79 288 VAL A N 1
ATOM 2090 C CA . VAL A 1 274 ? 0.109 -14.045 -34.204 1.00 4.83 288 VAL A CA 1
ATOM 2091 C C . VAL A 1 274 ? -0.082 -14.720 -32.851 1.00 4.44 288 VAL A C 1
ATOM 2092 O O . VAL A 1 274 ? -1.066 -14.504 -32.146 1.00 5.30 288 VAL A O 1
ATOM 2096 N N . GLN A 1 275 ? 0.897 -15.546 -32.509 1.00 4.31 289 GLN A N 1
ATOM 2097 C CA . GLN A 1 275 ? 0.867 -16.374 -31.309 1.00 4.36 289 GLN A CA 1
ATOM 2098 C C . GLN A 1 275 ? 1.264 -15.554 -30.089 1.00 4.23 289 GLN A C 1
ATOM 2099 O O . GLN A 1 275 ? 2.409 -15.116 -29.984 1.00 4.86 289 GLN A O 1
ATOM 2105 N N . HIS A 1 276 ? 0.298 -15.339 -29.198 1.00 3.64 290 HIS A N 1
ATOM 2106 C CA . HIS A 1 276 ? 0.509 -14.568 -27.986 1.00 3.81 290 HIS A CA 1
ATOM 2107 C C . HIS A 1 276 ? 0.822 -15.430 -26.758 1.00 3.63 290 HIS A C 1
ATOM 2108 O O . HIS A 1 276 ? 1.053 -14.893 -25.666 1.00 3.75 290 HIS A O 1
ATOM 2115 N N . HIS A 1 277 ? 0.819 -16.752 -26.924 1.00 3.81 291 HIS A N 1
ATOM 2116 C CA . HIS A 1 277 ? 1.088 -17.656 -25.815 1.00 3.75 291 HIS A CA 1
ATOM 2117 C C . HIS A 1 277 ? 2.365 -18.438 -26.051 1.00 4.21 291 HIS A C 1
ATOM 2118 O O . HIS A 1 277 ? 2.876 -18.487 -27.180 1.00 5.55 291 HIS A O 1
ATOM 2125 N N . ASP A 1 278 ? 2.869 -19.056 -24.997 1.00 4.50 292 ASP A N 1
ATOM 2126 C CA . ASP A 1 278 ? 4.011 -19.939 -25.131 1.00 4.74 292 ASP A CA 1
ATOM 2127 C C . ASP A 1 278 ? 3.583 -21.265 -24.501 1.00 4.26 292 ASP A C 1
ATOM 2128 O O . ASP A 1 278 ? 2.640 -21.887 -24.987 1.00 4.96 292 ASP A O 1
ATOM 2133 N N . GLY A 1 279 ? 4.230 -21.705 -23.432 1.00 4.65 293 GLY A N 1
ATOM 2134 C CA . GLY A 1 279 ? 3.849 -22.974 -22.830 1.00 4.15 293 GLY A CA 1
ATOM 2135 C C . GLY A 1 279 ? 2.797 -22.858 -21.744 1.00 4.24 293 GLY A C 1
ATOM 2136 O O . GLY A 1 279 ? 2.502 -21.761 -21.237 1.00 4.79 293 GLY A O 1
ATOM 2137 N N . LEU A 1 280 ? 2.246 -24.000 -21.349 1.00 4.04 294 LEU A N 1
ATOM 2138 C CA . LEU A 1 280 ? 1.528 -24.046 -20.061 1.00 4.26 294 LEU A CA 1
ATOM 2139 C C . LEU A 1 280 ? 2.546 -24.209 -18.927 1.00 4.51 294 LEU A C 1
ATOM 2140 O O . LEU A 1 280 ? 2.691 -23.319 -18.090 1.00 4.74 294 LEU A O 1
ATOM 2145 N N . VAL A 1 281 ? 3.252 -25.337 -18.926 1.00 3.83 295 VAL A N 1
ATOM 2146 C CA . VAL A 1 281 ? 4.351 -25.576 -17.993 1.00 4.01 295 VAL A CA 1
ATOM 2147 C C . VAL A 1 281 ? 5.517 -26.130 -18.801 1.00 3.94 295 VAL A C 1
ATOM 2148 O O . VAL A 1 281 ? 5.418 -27.218 -19.371 1.00 5.22 295 VAL A O 1
ATOM 2152 N N . ASP A 1 282 ? 6.609 -25.369 -18.857 1.00 4.66 296 ASP A N 1
ATOM 2153 C CA . ASP A 1 282 ? 7.813 -25.798 -19.564 1.00 4.75 296 ASP A CA 1
ATOM 2154 C C . ASP A 1 282 ? 8.880 -26.127 -18.536 1.00 5.10 296 ASP A C 1
ATOM 2155 O O . ASP A 1 282 ? 9.055 -25.389 -17.561 1.00 7.64 296 ASP A O 1
ATOM 2160 N N . VAL A 1 283 ? 9.594 -27.221 -18.758 1.00 3.89 297 VAL A N 1
ATOM 2161 C CA . VAL A 1 283 ? 10.672 -27.649 -17.862 1.00 3.84 297 VAL A CA 1
ATOM 2162 C C . VAL A 1 283 ? 11.915 -27.734 -18.718 1.00 3.99 297 VAL A C 1
ATOM 2163 O O . VAL A 1 283 ? 11.977 -28.540 -19.643 1.00 5.12 297 VAL A O 1
ATOM 2167 N N . THR A 1 284 ? 12.889 -26.877 -18.440 1.00 4.78 298 THR A N 1
ATOM 2168 C CA . THR A 1 284 ? 14.075 -26.767 -19.294 1.00 4.86 298 THR A CA 1
ATOM 2169 C C . THR A 1 284 ? 15.315 -26.637 -18.413 1.00 5.00 298 THR A C 1
ATOM 2170 O O . THR A 1 284 ? 15.209 -26.540 -17.190 1.00 5.32 298 THR A O 1
ATOM 2174 N N . ARG A 1 285 ? 16.489 -26.656 -19.043 1.00 5.27 299 ARG A N 1
ATOM 2175 C CA . ARG A 1 285 ? 17.749 -26.399 -18.355 1.00 5.62 299 ARG A CA 1
ATOM 2176 C C . ARG A 1 285 ? 17.940 -27.303 -17.143 1.00 5.66 299 ARG A C 1
ATOM 2177 O O . ARG A 1 285 ? 18.086 -28.513 -17.299 1.00 7.06 299 ARG A O 1
ATOM 2185 N N . HIS A 1 286 ? 17.907 -26.740 -15.935 1.00 5.47 300 HIS A N 1
ATOM 2186 C CA . HIS A 1 286 ? 18.129 -27.541 -14.724 1.00 5.75 300 HIS A CA 1
ATOM 2187 C C . HIS A 1 286 ? 16.864 -27.823 -13.923 1.00 6.10 300 HIS A C 1
ATOM 2188 O O . HIS A 1 286 ? 16.928 -28.200 -12.767 1.00 7.98 300 HIS A O 1
ATOM 2195 N N . GLY A 1 287 ? 15.698 -27.643 -14.535 1.00 4.95 301 GLY A N 1
ATOM 2196 C CA . GLY A 1 287 ? 14.467 -28.130 -13.923 1.00 4.96 301 GLY A CA 1
ATOM 2197 C C . GLY A 1 287 ? 14.576 -29.629 -13.730 1.00 5.15 301 GLY A C 1
ATOM 2198 O O . GLY A 1 287 ? 15.029 -30.349 -14.629 1.00 6.10 301 GLY A O 1
ATOM 2199 N N . ASN A 1 288 ? 14.169 -30.125 -12.564 1.00 4.66 302 ASN A N 1
ATOM 2200 C CA . ASN A 1 288 ? 14.361 -31.547 -12.307 1.00 4.27 302 ASN A CA 1
ATOM 2201 C C . ASN A 1 288 ? 13.469 -32.016 -11.172 1.00 4.07 302 ASN A C 1
ATOM 2202 O O . ASN A 1 288 ? 13.086 -31.222 -10.312 1.00 5.35 302 ASN A O 1
ATOM 2207 N N . TYR A 1 289 ? 13.137 -33.302 -11.178 1.00 4.04 303 TYR A N 1
ATOM 2208 C CA . TYR A 1 289 ? 12.272 -33.898 -10.152 1.00 4.10 303 TYR A CA 1
ATOM 2209 C C . TYR A 1 289 ? 10.940 -33.152 -10.032 1.00 3.96 303 TYR A C 1
ATOM 2210 O O . TYR A 1 289 ? 10.570 -32.657 -8.963 1.00 4.30 303 TYR A O 1
ATOM 2219 N N . VAL A 1 290 ? 10.204 -33.131 -11.137 1.00 4.25 304 VAL A N 1
ATOM 2220 C CA . VAL A 1 290 ? 8.942 -32.416 -11.212 1.00 4.04 304 VAL A CA 1
ATOM 2221 C C . VAL A 1 290 ? 7.836 -33.427 -11.414 1.00 4.15 304 VAL A C 1
ATOM 2222 O O . VAL A 1 290 ? 7.944 -34.313 -12.261 1.00 4.56 304 VAL A O 1
ATOM 2226 N N . THR A 1 291 ? 6.760 -33.282 -10.652 1.00 3.54 305 THR A N 1
ATOM 2227 C CA . THR A 1 291 ? 5.552 -34.077 -10.880 1.00 2.81 305 THR A CA 1
ATOM 2228 C C . THR A 1 291 ? 4.363 -33.164 -11.110 1.00 2.93 305 THR A C 1
ATOM 2229 O O . THR A 1 291 ? 4.114 -32.248 -10.309 1.00 3.43 305 THR A O 1
ATOM 2233 N N . LEU A 1 292 ? 3.630 -33.421 -12.195 1.00 3.20 306 LEU A N 1
ATOM 2234 C CA . LEU A 1 292 ? 2.364 -32.749 -12.462 1.00 3.10 306 LEU A CA 1
ATOM 2235 C C . LEU A 1 292 ? 1.265 -33.800 -12.338 1.00 3.05 306 LEU A C 1
ATOM 2236 O O . LEU A 1 292 ? 1.197 -34.723 -13.155 1.00 3.88 306 LEU A O 1
ATOM 2241 N N . SER A 1 293 ? 0.432 -33.679 -11.304 1.00 3.03 307 SER A N 1
ATOM 2242 C CA . SER A 1 293 ? -0.563 -34.696 -10.988 1.00 3.50 307 SER A CA 1
ATOM 2243 C C . SER A 1 293 ? -1.950 -34.074 -10.861 1.00 3.03 307 SER A C 1
ATOM 2244 O O . SER A 1 293 ? -2.110 -32.978 -10.307 1.00 3.47 307 SER A O 1
ATOM 2247 N N . ASN A 1 294 ? -2.952 -34.777 -11.382 1.00 3.48 308 ASN A N 1
ATOM 2248 C CA . ASN A 1 294 ? -4.350 -34.441 -11.100 1.00 3.20 308 ASN A CA 1
ATOM 2249 C C . ASN A 1 294 ? -4.736 -33.027 -11.528 1.00 3.43 308 ASN A C 1
ATOM 2250 O O . ASN A 1 294 ? -5.589 -32.404 -10.892 1.00 3.84 308 ASN A O 1
ATOM 2255 N N . ASN A 1 295 ? -4.112 -32.529 -12.594 1.00 3.42 309 ASN A N 1
ATOM 2256 C CA . ASN A 1 295 ? -4.430 -31.191 -13.119 1.00 3.39 309 ASN A CA 1
ATOM 2257 C C . ASN A 1 295 ? -5.370 -31.283 -14.312 1.00 3.28 309 ASN A C 1
ATOM 2258 O O . ASN A 1 295 ? -5.469 -32.329 -14.952 1.00 4.13 309 ASN A O 1
ATOM 2263 N N . HIS A 1 296 ? -6.059 -30.181 -14.597 1.00 3.73 310 HIS A N 1
ATOM 2264 C CA . HIS A 1 296 ? -6.853 -30.037 -15.808 1.00 4.13 310 HIS A CA 1
ATOM 2265 C C . HIS A 1 296 ? -6.177 -28.986 -16.688 1.00 3.93 310 HIS A C 1
ATOM 2266 O O . HIS A 1 296 ? -6.155 -27.813 -16.338 1.00 4.77 310 HIS A O 1
ATOM 2273 N N . PHE A 1 297 ? -5.607 -29.420 -17.808 1.00 3.63 311 PHE A N 1
ATOM 2274 C CA . PHE A 1 297 ? -4.983 -28.517 -18.768 1.00 3.60 311 PHE A CA 1
ATOM 2275 C C . PHE A 1 297 ? -5.894 -28.443 -19.971 1.00 4.04 311 PHE A C 1
ATOM 2276 O O . PHE A 1 297 ? -6.236 -29.478 -20.529 1.00 5.82 311 PHE A O 1
ATOM 2284 N N . HIS A 1 298 ? -6.291 -27.247 -20.387 1.00 3.65 312 HIS A N 1
ATOM 2285 C CA . HIS A 1 298 ? -7.212 -27.172 -21.521 1.00 4.62 312 HIS A CA 1
ATOM 2286 C C . HIS A 1 298 ? -7.028 -25.934 -22.358 1.00 4.48 312 HIS A C 1
ATOM 2287 O O . HIS A 1 298 ? -6.629 -24.889 -21.851 1.00 5.58 312 HIS A O 1
ATOM 2294 N N . ASP A 1 299 ? -7.306 -26.062 -23.653 1.00 3.82 313 ASP A N 1
ATOM 2295 C CA . ASP A 1 299 ? -7.421 -24.906 -24.546 1.00 3.86 313 ASP A CA 1
ATOM 2296 C C . ASP A 1 299 ? -6.110 -24.127 -24.657 1.00 3.52 313 ASP A C 1
ATOM 2297 O O . ASP A 1 299 ? -5.955 -23.006 -24.163 1.00 4.31 313 ASP A O 1
ATOM 2302 N N . HIS A 1 300 ? -5.173 -24.739 -25.369 1.00 3.85 314 HIS A N 1
ATOM 2303 C CA . HIS A 1 300 ? -3.849 -24.171 -25.516 1.00 3.56 314 HIS A CA 1
ATOM 2304 C C . HIS A 1 300 ? -3.134 -24.918 -26.627 1.00 4.47 314 HIS A C 1
ATOM 2305 O O . HIS A 1 300 ? -3.448 -26.095 -26.892 1.00 4.63 314 HIS A O 1
ATOM 2312 N N . ASP A 1 301 ? -2.183 -24.250 -27.284 1.00 4.68 315 ASP A N 1
ATOM 2313 C CA . ASP A 1 301 ? -1.469 -24.854 -28.399 1.00 5.10 315 ASP A CA 1
ATOM 2314 C C . ASP A 1 301 ? -0.304 -25.739 -27.908 1.00 4.43 315 ASP A C 1
ATOM 2315 O O . ASP A 1 301 ? -0.439 -26.975 -27.847 1.00 5.07 315 ASP A O 1
ATOM 2320 N N . LYS A 1 302 ? 0.823 -25.122 -27.543 1.00 4.71 316 LYS A N 1
ATOM 2321 C CA . LYS A 1 302 ? 2.044 -25.861 -27.218 1.00 5.08 316 LYS A CA 1
ATOM 2322 C C . LYS A 1 302 ? 2.135 -26.058 -25.712 1.00 4.24 316 LYS A C 1
ATOM 2323 O O . LYS A 1 302 ? 2.562 -25.162 -24.976 1.00 5.08 316 LYS A O 1
ATOM 2329 N N . ALA A 1 303 ? 1.740 -27.235 -25.236 1.00 4.46 317 ALA A N 1
ATOM 2330 C CA . ALA A 1 303 ? 1.501 -27.396 -23.797 1.00 4.63 317 ALA A CA 1
ATOM 2331 C C . ALA A 1 303 ? 2.759 -27.492 -22.910 1.00 4.14 317 ALA A C 1
ATOM 2332 O O . ALA A 1 303 ? 2.922 -26.690 -21.977 1.00 4.01 317 ALA A O 1
ATOM 2334 N N . PHE A 1 304 ? 3.604 -28.492 -23.167 1.00 3.59 318 PHE A N 1
ATOM 2335 C CA . PHE A 1 304 ? 4.731 -28.796 -22.280 1.00 3.93 318 PHE A CA 1
ATOM 2336 C C . PHE A 1 304 ? 6.011 -29.021 -23.075 1.00 3.72 318 PHE A C 1
ATOM 2337 O O . PHE A 1 304 ? 6.162 -30.051 -23.739 1.00 5.08 318 PHE A O 1
ATOM 2345 N N . LEU A 1 305 ? 6.923 -28.061 -23.004 1.00 3.85 319 LEU A N 1
ATOM 2346 C CA . LEU A 1 305 ? 8.238 -28.227 -23.597 1.00 4.42 319 LEU A CA 1
ATOM 2347 C C . LEU A 1 305 ? 9.159 -28.751 -22.502 1.00 4.34 319 LEU A C 1
ATOM 2348 O O . LEU A 1 305 ? 9.430 -28.045 -21.517 1.00 4.94 319 LEU A O 1
ATOM 2353 N N . ILE A 1 306 ? 9.599 -30.009 -22.638 1.00 4.09 320 ILE A N 1
ATOM 2354 C CA A ILE A 1 306 ? 10.553 -30.599 -21.703 0.50 4.23 320 ILE A CA 1
ATOM 2355 C CA B ILE A 1 306 ? 10.568 -30.561 -21.702 0.50 4.74 320 ILE A CA 1
ATOM 2356 C C . ILE A 1 306 ? 11.897 -30.641 -22.437 1.00 4.68 320 ILE A C 1
ATOM 2357 O O . ILE A 1 306 ? 12.096 -31.486 -23.311 1.00 5.15 320 ILE A O 1
ATOM 2366 N N . GLY A 1 307 ? 12.781 -29.696 -22.115 1.00 4.95 321 GLY A N 1
ATOM 2367 C CA . GLY A 1 307 ? 14.044 -29.543 -22.828 1.00 5.41 321 GLY A CA 1
ATOM 2368 C C . GLY A 1 307 ? 13.885 -28.634 -24.037 1.00 5.42 321 GLY A C 1
ATOM 2369 O O . GLY A 1 307 ? 13.123 -28.941 -24.962 1.00 6.37 321 GLY A O 1
ATOM 2370 N N . GLY A 1 308 ? 14.587 -27.506 -24.037 1.00 6.25 322 GLY A N 1
ATOM 2371 C CA . GLY A 1 308 ? 14.409 -26.495 -25.059 1.00 7.33 322 GLY A CA 1
ATOM 2372 C C . GLY A 1 308 ? 15.323 -26.546 -26.270 1.00 7.03 322 GLY A C 1
ATOM 2373 O O . GLY A 1 308 ? 15.158 -25.710 -27.156 1.00 9.09 322 GLY A O 1
ATOM 2374 N N . THR A 1 309 ? 16.285 -27.475 -26.316 1.00 6.16 323 THR A N 1
ATOM 2375 C CA . THR A 1 309 ? 17.213 -27.540 -27.435 1.00 7.16 323 THR A CA 1
ATOM 2376 C C . THR A 1 309 ? 17.741 -28.949 -27.727 1.00 7.17 323 THR A C 1
ATOM 2377 O O . THR A 1 309 ? 17.958 -29.749 -26.827 1.00 7.27 323 THR A O 1
ATOM 2381 N N . ASP A 1 310 ? 17.951 -29.251 -29.007 1.00 7.70 324 ASP A N 1
ATOM 2382 C CA . ASP A 1 310 ? 18.586 -30.515 -29.384 1.00 8.39 324 ASP A CA 1
ATOM 2383 C C . ASP A 1 310 ? 20.058 -30.562 -29.009 1.00 8.70 324 ASP A C 1
ATOM 2384 O O . ASP A 1 310 ? 20.645 -31.638 -28.962 1.00 8.69 324 ASP A O 1
ATOM 2389 N N . VAL A 1 311 ? 20.682 -29.407 -28.793 1.00 8.86 325 VAL A N 1
ATOM 2390 C CA . VAL A 1 311 ? 22.129 -29.400 -28.602 1.00 9.30 325 VAL A CA 1
ATOM 2391 C C . VAL A 1 311 ? 22.452 -29.902 -27.192 1.00 9.60 325 VAL A C 1
ATOM 2392 O O . VAL A 1 311 ? 21.943 -29.352 -26.214 1.00 10.48 325 VAL A O 1
ATOM 2396 N N . PRO A 1 312 ? 23.265 -30.963 -27.078 1.00 10.54 326 PRO A N 1
ATOM 2397 C CA . PRO A 1 312 ? 23.586 -31.465 -25.737 1.00 10.89 326 PRO A CA 1
ATOM 2398 C C . PRO A 1 312 ? 24.546 -30.541 -25.011 1.00 11.00 326 PRO A C 1
ATOM 2399 O O . PRO A 1 312 ? 25.398 -29.900 -25.623 1.00 12.01 326 PRO A O 1
ATOM 2403 N N . GLY A 1 313 ? 24.406 -30.478 -23.699 1.00 9.92 327 GLY A N 1
ATOM 2404 C CA . GLY A 1 313 ? 25.288 -29.649 -22.904 1.00 10.22 327 GLY A CA 1
ATOM 2405 C C . GLY A 1 313 ? 24.819 -29.592 -21.474 1.00 10.30 327 GLY A C 1
ATOM 2406 O O . GLY A 1 313 ? 23.630 -29.766 -21.183 1.00 10.89 327 GLY A O 1
ATOM 2407 N N . ALA A 1 314 ? 25.750 -29.344 -20.570 1.00 10.82 328 ALA A N 1
ATOM 2408 C CA . ALA A 1 314 ? 25.440 -29.358 -19.148 1.00 10.85 328 ALA A CA 1
ATOM 2409 C C . ALA A 1 314 ? 24.394 -28.321 -18.746 1.00 10.72 328 ALA A C 1
ATOM 2410 O O . ALA A 1 314 ? 23.658 -28.519 -17.801 1.00 11.24 328 ALA A O 1
ATOM 2412 N N . ASP A 1 315 ? 24.345 -27.220 -19.477 1.00 9.91 329 ASP A N 1
ATOM 2413 C CA A ASP A 1 315 ? 23.413 -26.132 -19.184 0.50 10.66 329 ASP A CA 1
ATOM 2414 C CA B ASP A 1 315 ? 23.425 -26.130 -19.190 0.50 10.66 329 ASP A CA 1
ATOM 2415 C C . ASP A 1 315 ? 21.986 -26.423 -19.644 1.00 11.21 329 ASP A C 1
ATOM 2416 O O . ASP A 1 315 ? 21.064 -26.444 -18.838 1.00 12.39 329 ASP A O 1
ATOM 2425 N N . SER A 1 316 ? 21.796 -26.654 -20.937 1.00 10.31 330 SER A N 1
ATOM 2426 C CA . SER A 1 316 ? 20.450 -26.687 -21.498 1.00 10.72 330 SER A CA 1
ATOM 2427 C C . SER A 1 316 ? 20.050 -27.966 -22.248 1.00 10.01 330 SER A C 1
ATOM 2428 O O . SER A 1 316 ? 18.916 -28.089 -22.703 1.00 9.38 330 SER A O 1
ATOM 2431 N N . GLY A 1 317 ? 20.956 -28.922 -22.366 1.00 9.21 331 GLY A N 1
ATOM 2432 C CA . GLY A 1 317 ? 20.628 -30.190 -23.014 1.00 8.89 331 GLY A CA 1
ATOM 2433 C C . GLY A 1 317 ? 21.262 -31.314 -22.226 1.00 8.22 331 GLY A C 1
ATOM 2434 O O . GLY A 1 317 ? 22.143 -32.033 -22.718 1.00 8.46 331 GLY A O 1
ATOM 2435 N N . ASN A 1 318 ? 20.784 -31.482 -20.994 1.00 8.04 332 ASN A N 1
ATOM 2436 C CA . ASN A 1 318 ? 21.468 -32.300 -20.008 1.00 7.74 332 ASN A CA 1
ATOM 2437 C C . ASN A 1 318 ? 20.600 -33.492 -19.635 1.00 8.27 332 ASN A C 1
ATOM 2438 O O . ASN A 1 318 ? 19.549 -33.318 -19.021 1.00 8.23 332 ASN A O 1
ATOM 2443 N N . PRO A 1 319 ? 21.029 -34.706 -20.025 1.00 8.45 333 PRO A N 1
ATOM 2444 C CA . PRO A 1 319 ? 20.225 -35.906 -19.763 1.00 9.21 333 PRO A CA 1
ATOM 2445 C C . PRO A 1 319 ? 20.221 -36.348 -18.306 1.00 9.08 333 PRO A C 1
ATOM 2446 O O . PRO A 1 319 ? 19.644 -37.389 -18.002 1.00 10.08 333 PRO A O 1
ATOM 2450 N N . ARG A 1 320 ? 20.852 -35.571 -17.429 1.00 8.35 334 ARG A N 1
ATOM 2451 C CA . ARG A 1 320 ? 20.775 -35.806 -15.979 1.00 9.16 334 ARG A CA 1
ATOM 2452 C C . ARG A 1 320 ? 19.721 -34.923 -15.309 1.00 8.85 334 ARG A C 1
ATOM 2453 O O . ARG A 1 320 ? 19.457 -35.043 -14.114 1.00 9.68 334 ARG A O 1
ATOM 2461 N N . MET A 1 321 ? 19.112 -34.044 -16.103 1.00 7.00 335 MET A N 1
ATOM 2462 C CA . MET A 1 321 ? 18.045 -33.150 -15.650 1.00 6.20 335 MET A CA 1
ATOM 2463 C C . MET A 1 321 ? 16.715 -33.572 -16.279 1.00 6.07 335 MET A C 1
ATOM 2464 O O . MET A 1 321 ? 16.624 -34.602 -16.950 1.00 6.29 335 MET A O 1
ATOM 2469 N N . LEU A 1 322 ? 15.678 -32.777 -16.046 1.00 5.34 336 LEU A N 1
ATOM 2470 C CA . LEU A 1 322 ? 14.411 -32.908 -16.767 1.00 4.94 336 LEU A CA 1
ATOM 2471 C C . LEU A 1 322 ? 13.668 -34.208 -16.441 1.00 4.68 336 LEU A C 1
ATOM 2472 O O . LEU A 1 322 ? 12.950 -34.757 -17.289 1.00 5.55 336 LEU A O 1
ATOM 2477 N N . LYS A 1 323 ? 13.799 -34.669 -15.200 1.00 4.69 337 LYS A N 1
ATOM 2478 C CA . LYS A 1 323 ? 13.014 -35.813 -14.759 1.00 4.35 337 LYS A CA 1
ATOM 2479 C C . LYS A 1 323 ? 11.627 -35.336 -14.359 1.00 4.14 337 LYS A C 1
ATOM 2480 O O . LYS A 1 323 ? 11.480 -34.567 -13.396 1.00 4.77 337 LYS A O 1
ATOM 2486 N N . VAL A 1 324 ? 10.610 -35.766 -15.112 1.00 3.61 338 VAL A N 1
ATOM 2487 C CA . VAL A 1 324 ? 9.254 -35.251 -14.940 1.00 3.70 338 VAL A CA 1
ATOM 2488 C C . VAL A 1 324 ? 8.262 -36.413 -14.980 1.00 3.27 338 VAL A C 1
ATOM 2489 O O . VAL A 1 324 ? 8.375 -37.320 -15.825 1.00 4.74 338 VAL A O 1
ATOM 2493 N N . THR A 1 325 ? 7.305 -36.401 -14.051 1.00 3.91 339 THR A N 1
ATOM 2494 C CA . THR A 1 325 ? 6.201 -37.354 -14.051 1.00 3.80 339 THR A CA 1
ATOM 2495 C C . THR A 1 325 ? 4.888 -36.615 -14.280 1.00 3.60 339 THR A C 1
ATOM 2496 O O . THR A 1 325 ? 4.614 -35.618 -13.605 1.00 4.92 339 THR A O 1
ATOM 2500 N N . PHE A 1 326 ? 4.084 -37.104 -15.217 1.00 3.50 340 PHE A N 1
ATOM 2501 C CA . PHE A 1 326 ? 2.712 -36.604 -15.430 1.00 3.39 340 PHE A CA 1
ATOM 2502 C C . PHE A 1 326 ? 1.746 -37.745 -15.128 1.00 3.55 340 PHE A C 1
ATOM 2503 O O . PHE A 1 326 ? 1.795 -38.780 -15.794 1.00 4.76 340 PHE A O 1
ATOM 2511 N N . HIS A 1 327 ? 0.827 -37.557 -14.182 1.00 3.25 341 HIS A N 1
ATOM 2512 C CA . HIS A 1 327 ? -0.198 -38.570 -13.984 1.00 3.69 341 HIS A CA 1
ATOM 2513 C C . HIS A 1 327 ? -1.517 -37.990 -13.510 1.00 3.57 341 HIS A C 1
ATOM 2514 O O . HIS A 1 327 ? -1.550 -36.996 -12.777 1.00 3.96 341 HIS A O 1
ATOM 2521 N N . GLY A 1 328 ? -2.602 -38.628 -13.940 1.00 3.63 342 GLY A N 1
ATOM 2522 C CA . GLY A 1 328 ? -3.931 -38.248 -13.504 1.00 3.81 342 GLY A CA 1
ATOM 2523 C C . GLY A 1 328 ? -4.424 -36.948 -14.097 1.00 3.65 342 GLY A C 1
ATOM 2524 O O . GLY A 1 328 ? -5.397 -36.371 -13.619 1.00 4.13 342 GLY A O 1
ATOM 2525 N N . ASN A 1 329 ? -3.762 -36.464 -15.148 1.00 3.35 343 ASN A N 1
ATOM 2526 C CA . ASN A 1 329 ? -4.156 -35.187 -15.728 1.00 3.95 343 ASN A CA 1
ATOM 2527 C C . ASN A 1 329 ? -5.184 -35.353 -16.830 1.00 4.12 343 ASN A C 1
ATOM 2528 O O . ASN A 1 329 ? -5.237 -36.396 -17.501 1.00 4.92 343 ASN A O 1
ATOM 2533 N N . HIS A 1 330 ? -5.989 -34.308 -17.007 1.00 3.81 344 HIS A N 1
ATOM 2534 C CA . HIS A 1 330 ? -6.882 -34.174 -18.147 1.00 4.23 344 HIS A CA 1
ATOM 2535 C C . HIS A 1 330 ? -6.195 -33.214 -19.119 1.00 4.37 344 HIS A C 1
ATOM 2536 O O . HIS A 1 330 ? -5.981 -32.049 -18.792 1.00 5.30 344 HIS A O 1
ATOM 2543 N N . PHE A 1 331 ? -5.819 -33.732 -20.295 1.00 3.78 345 PHE A N 1
ATOM 2544 C CA . PHE A 1 331 ? -5.179 -32.952 -21.352 1.00 3.89 345 PHE A CA 1
ATOM 2545 C C . PHE A 1 331 ? -6.256 -32.716 -22.413 1.00 4.24 345 PHE A C 1
ATOM 2546 O O . PHE A 1 331 ? -6.452 -33.554 -23.299 1.00 4.85 345 PHE A O 1
ATOM 2554 N N . GLN A 1 332 ? -6.968 -31.595 -22.314 1.00 3.90 346 GLN A N 1
ATOM 2555 C CA . GLN A 1 332 ? -8.166 -31.363 -23.123 1.00 4.73 346 GLN A CA 1
ATOM 2556 C C . GLN A 1 332 ? -7.975 -30.199 -24.081 1.00 4.82 346 GLN A C 1
ATOM 2557 O O . GLN A 1 332 ? -7.536 -29.128 -23.672 1.00 5.53 346 GLN A O 1
ATOM 2563 N N . ASN A 1 333 ? -8.302 -30.397 -25.352 1.00 4.38 347 ASN A N 1
ATOM 2564 C CA . ASN A 1 333 ? -8.183 -29.309 -26.322 1.00 4.72 347 ASN A CA 1
ATOM 2565 C C . ASN A 1 333 ? -6.794 -28.689 -26.317 1.00 4.48 347 ASN A C 1
ATOM 2566 O O . ASN A 1 333 ? -6.650 -27.460 -26.341 1.00 4.31 347 ASN A O 1
ATOM 2571 N N . LEU A 1 334 ? -5.771 -29.544 -26.301 1.00 4.71 348 LEU A N 1
ATOM 2572 C CA . LEU A 1 334 ? -4.388 -29.104 -26.464 1.00 4.75 348 LEU A CA 1
ATOM 2573 C C . LEU A 1 334 ? -3.919 -29.539 -27.847 1.00 5.06 348 LEU A C 1
ATOM 2574 O O . LEU A 1 334 ? -4.208 -30.663 -28.293 1.00 5.50 348 LEU A O 1
ATOM 2579 N N . ARG A 1 335 ? -3.166 -28.672 -28.517 1.00 4.56 349 ARG A N 1
ATOM 2580 C CA . ARG A 1 335 ? -2.759 -28.985 -29.881 1.00 5.26 349 ARG A CA 1
ATOM 2581 C C . ARG A 1 335 ? -1.522 -29.874 -29.999 1.00 5.27 349 ARG A C 1
ATOM 2582 O O . ARG A 1 335 ? -1.489 -30.783 -30.831 1.00 5.84 349 ARG A O 1
ATOM 2590 N N . GLN A 1 336 ? -0.503 -29.622 -29.180 1.00 5.13 350 GLN A N 1
ATOM 2591 C CA . GLN A 1 336 ? 0.766 -30.336 -29.333 1.00 5.33 350 GLN A CA 1
ATOM 2592 C C . GLN A 1 336 ? 1.620 -30.198 -28.082 1.00 4.81 350 GLN A C 1
ATOM 2593 O O . GLN A 1 336 ? 1.217 -29.543 -27.107 1.00 4.41 350 GLN A O 1
ATOM 2599 N N . ARG A 1 337 ? 2.796 -30.824 -28.114 1.00 5.32 351 ARG A N 1
ATOM 2600 C CA . ARG A 1 337 ? 3.694 -30.861 -26.955 1.00 5.03 351 ARG A CA 1
ATOM 2601 C C . ARG A 1 337 ? 2.980 -31.390 -25.717 1.00 4.66 351 ARG A C 1
ATOM 2602 O O . ARG A 1 337 ? 2.966 -30.753 -24.659 1.00 5.02 351 ARG A O 1
ATOM 2610 N N . GLN A 1 338 ? 2.405 -32.578 -25.829 1.00 4.86 352 GLN A N 1
ATOM 2611 C CA . GLN A 1 338 ? 1.698 -33.137 -24.689 1.00 4.90 352 GLN A CA 1
ATOM 2612 C C . GLN A 1 338 ? 2.195 -34.550 -24.333 1.00 4.45 352 GLN A C 1
ATOM 2613 O O . GLN A 1 338 ? 1.433 -35.509 -24.388 1.00 5.62 352 GLN A O 1
ATOM 2619 N N . ALA A 1 339 ? 3.464 -34.701 -23.933 1.00 4.26 353 ALA A N 1
ATOM 2620 C CA . ALA A 1 339 ? 4.494 -33.665 -23.785 1.00 4.51 353 ALA A CA 1
ATOM 2621 C C . ALA A 1 339 ? 5.554 -33.843 -24.878 1.00 4.70 353 ALA A C 1
ATOM 2622 O O . ALA A 1 339 ? 5.684 -34.941 -25.443 1.00 5.71 353 ALA A O 1
ATOM 2624 N N . ARG A 1 340 ? 6.321 -32.790 -25.154 1.00 4.84 354 ARG A N 1
ATOM 2625 C CA . ARG A 1 340 ? 7.454 -32.900 -26.071 1.00 4.93 354 ARG A CA 1
ATOM 2626 C C . ARG A 1 340 ? 8.728 -33.069 -25.243 1.00 4.57 354 ARG A C 1
ATOM 2627 O O . ARG A 1 340 ? 9.108 -32.160 -24.496 1.00 4.94 354 ARG A O 1
ATOM 2635 N N . VAL A 1 341 ? 9.380 -34.227 -25.358 1.00 5.05 355 VAL A N 1
ATOM 2636 C CA . VAL A 1 341 ? 10.454 -34.586 -24.431 1.00 5.06 355 VAL A CA 1
ATOM 2637 C C . VAL A 1 341 ? 11.838 -34.717 -25.057 1.00 5.30 355 VAL A C 1
ATOM 2638 O O . VAL A 1 341 ? 12.085 -35.627 -25.866 1.00 5.79 355 VAL A O 1
ATOM 2642 N N . ARG A 1 342 ? 12.734 -33.807 -24.677 1.00 5.76 356 ARG A N 1
ATOM 2643 C CA . ARG A 1 342 ? 14.176 -33.955 -24.949 1.00 5.62 356 ARG A CA 1
ATOM 2644 C C . ARG A 1 342 ? 14.893 -34.259 -23.644 1.00 6.01 356 ARG A C 1
ATOM 2645 O O . ARG A 1 342 ? 14.487 -33.755 -22.605 1.00 7.42 356 ARG A O 1
ATOM 2653 N N . TYR A 1 343 ? 15.944 -35.083 -23.718 1.00 5.54 357 TYR A N 1
ATOM 2654 C CA . TYR A 1 343 ? 16.945 -35.272 -22.650 1.00 6.05 357 TYR A CA 1
ATOM 2655 C C . TYR A 1 343 ? 16.469 -35.902 -21.351 1.00 7.12 357 TYR A C 1
ATOM 2656 O O . TYR A 1 343 ? 17.234 -36.627 -20.743 1.00 8.89 357 TYR A O 1
ATOM 2665 N N . GLY A 1 344 ? 15.227 -35.653 -20.935 1.00 6.63 358 GLY A N 1
ATOM 2666 C CA . GLY A 1 344 ? 14.761 -36.122 -19.638 1.00 7.27 358 GLY A CA 1
ATOM 2667 C C . GLY A 1 344 ? 14.163 -37.522 -19.623 1.00 7.12 358 GLY A C 1
ATOM 2668 O O . GLY A 1 344 ? 13.772 -38.072 -20.662 1.00 8.23 358 GLY A O 1
ATOM 2669 N N . MET A 1 345 ? 14.094 -38.097 -18.425 1.00 7.18 359 MET A N 1
ATOM 2670 C CA . MET A 1 345 ? 13.373 -39.346 -18.170 1.00 6.75 359 MET A CA 1
ATOM 2671 C C . MET A 1 345 ? 11.968 -38.977 -17.724 1.00 5.78 359 MET A C 1
ATOM 2672 O O . MET A 1 345 ? 11.762 -38.521 -16.600 1.00 5.94 359 MET A O 1
ATOM 2677 N N . VAL A 1 346 ? 11.012 -39.117 -18.632 1.00 4.83 360 VAL A N 1
ATOM 2678 C CA . VAL A 1 346 ? 9.662 -38.596 -18.418 1.00 4.76 360 VAL A CA 1
ATOM 2679 C C . VAL A 1 346 ? 8.638 -39.731 -18.441 1.00 4.60 360 VAL A C 1
ATOM 2680 O O . VAL A 1 346 ? 8.588 -40.532 -19.382 1.00 5.94 360 VAL A O 1
ATOM 2684 N N . HIS A 1 347 ? 7.856 -39.809 -17.365 1.00 4.28 361 HIS A N 1
ATOM 2685 C CA . HIS A 1 347 ? 6.864 -40.852 -17.168 1.00 3.83 361 HIS A CA 1
ATOM 2686 C C . HIS A 1 347 ? 5.482 -40.226 -17.293 1.00 4.35 361 HIS A C 1
ATOM 2687 O O . HIS A 1 347 ? 5.179 -39.276 -16.575 1.00 5.21 361 HIS A O 1
ATOM 2694 N N . LEU A 1 348 ? 4.656 -40.745 -18.199 1.00 4.09 362 LEU A N 1
ATOM 2695 C CA . LEU A 1 348 ? 3.268 -40.267 -18.328 1.00 4.50 362 LEU A CA 1
ATOM 2696 C C . LEU A 1 348 ? 2.373 -41.464 -18.085 1.00 4.33 362 LEU A C 1
ATOM 2697 O O . LEU A 1 348 ? 2.405 -42.424 -18.850 1.00 4.90 362 LEU A O 1
ATOM 2702 N N . TYR A 1 349 ? 1.610 -41.434 -17.000 1.00 4.41 363 TYR A N 1
ATOM 2703 C CA . TYR A 1 349 ? 0.697 -42.531 -16.733 1.00 5.02 363 TYR A CA 1
ATOM 2704 C C . TYR A 1 349 ? -0.686 -42.073 -16.306 1.00 4.72 363 TYR A C 1
ATOM 2705 O O . TYR A 1 349 ? -0.830 -41.062 -15.634 1.00 5.08 363 TYR A O 1
ATOM 2714 N N . ASN A 1 350 ? -1.706 -42.807 -16.741 1.00 4.74 364 ASN A N 1
ATOM 2715 C CA . ASN A 1 350 ? -3.072 -42.533 -16.295 1.00 4.90 364 ASN A CA 1
ATOM 2716 C C . ASN A 1 350 ? -3.479 -41.080 -16.541 1.00 4.56 364 ASN A C 1
ATOM 2717 O O . ASN A 1 350 ? -4.052 -40.428 -15.662 1.00 4.76 364 ASN A O 1
ATOM 2722 N N . ASN A 1 351 ? -3.173 -40.577 -17.731 1.00 4.55 365 ASN A N 1
ATOM 2723 C CA . ASN A 1 351 ? -3.719 -39.294 -18.161 1.00 4.25 365 ASN A CA 1
ATOM 2724 C C . ASN A 1 351 ? -4.840 -39.530 -19.170 1.00 4.21 365 ASN A C 1
ATOM 2725 O O . ASN A 1 351 ? -4.886 -40.579 -19.818 1.00 5.41 365 ASN A O 1
ATOM 2730 N N . TYR A 1 352 ? -5.754 -38.568 -19.259 1.00 4.57 366 TYR A N 1
ATOM 2731 C CA . TYR A 1 352 ? -6.843 -38.609 -20.229 1.00 5.08 366 TYR A CA 1
ATOM 2732 C C . TYR A 1 352 ? -6.652 -37.463 -21.209 1.00 4.50 366 TYR A C 1
ATOM 2733 O O . TYR A 1 352 ? -6.747 -36.289 -20.833 1.00 5.13 366 TYR A O 1
ATOM 2742 N N . TYR A 1 353 ? -6.369 -37.816 -22.461 1.00 4.01 367 TYR A N 1
ATOM 2743 C CA . TYR A 1 353 ? -6.270 -36.863 -23.556 1.00 4.57 367 TYR A CA 1
ATOM 2744 C C . TYR A 1 353 ? -7.609 -36.812 -24.264 1.00 5.15 367 TYR A C 1
ATOM 2745 O O . TYR A 1 353 ? -8.169 -37.854 -24.614 1.00 5.97 367 TYR A O 1
ATOM 2754 N N . GLU A 1 354 ? -8.101 -35.607 -24.511 1.00 4.95 368 GLU A N 1
ATOM 2755 C CA . GLU A 1 354 ? -9.410 -35.424 -25.105 1.00 5.32 368 GLU A CA 1
ATOM 2756 C C . GLU A 1 354 ? -9.389 -34.243 -26.061 1.00 4.96 368 GLU A C 1
ATOM 2757 O O . GLU A 1 354 ? -9.150 -33.101 -25.643 1.00 5.21 368 GLU A O 1
ATOM 2763 N N . ASN A 1 355 ? -9.639 -34.506 -27.341 1.00 5.31 369 ASN A N 1
ATOM 2764 C CA . ASN A 1 355 ? -9.614 -33.443 -28.343 1.00 5.46 369 ASN A CA 1
ATOM 2765 C C . ASN A 1 355 ? -10.265 -33.950 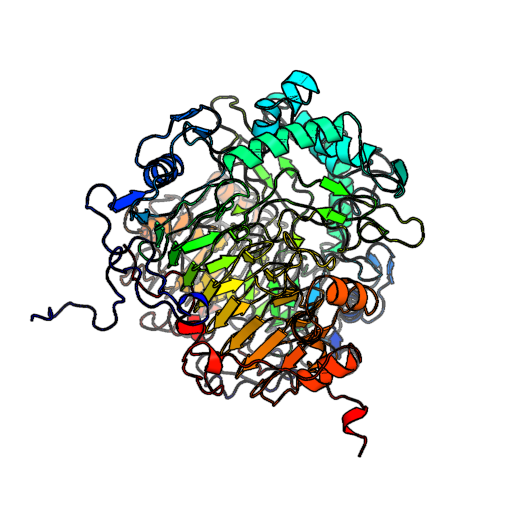-29.622 1.00 5.56 369 ASN A C 1
ATOM 2766 O O . ASN A 1 355 ? -10.762 -35.093 -29.681 1.00 6.29 369 ASN A O 1
ATOM 2771 N N . THR A 1 356 ? -10.257 -33.096 -30.639 1.00 6.65 370 THR A N 1
ATOM 2772 C CA . THR A 1 356 ? -10.644 -33.485 -31.981 1.00 7.60 370 THR A CA 1
ATOM 2773 C C . THR A 1 356 ? -9.577 -33.031 -32.960 1.00 7.87 370 THR A C 1
ATOM 2774 O O . THR A 1 356 ? -8.865 -32.064 -32.701 1.00 7.80 370 THR A O 1
ATOM 2778 N N . ARG A 1 357 ? -9.494 -33.711 -34.101 1.00 8.90 371 ARG A N 1
ATOM 2779 C CA . ARG A 1 357 ? -8.620 -33.285 -35.187 1.00 10.53 371 ARG A CA 1
ATOM 2780 C C . ARG A 1 357 ? -9.315 -32.309 -36.124 1.00 11.38 371 ARG A C 1
ATOM 2781 O O . ARG A 1 357 ? -8.681 -31.793 -37.034 1.00 12.61 371 ARG A O 1
ATOM 2789 N N . ASP A 1 358 ? -10.610 -32.069 -35.912 1.00 11.00 372 ASP A N 1
ATOM 2790 C CA . ASP A 1 358 ? -11.390 -31.163 -36.756 1.00 12.50 372 ASP A CA 1
ATOM 2791 C C . ASP A 1 358 ? -10.660 -29.827 -36.908 1.00 13.24 372 ASP A C 1
ATOM 2792 O O . ASP A 1 358 ? -10.418 -29.141 -35.917 1.00 13.15 372 ASP A O 1
ATOM 2797 N N . ALA A 1 359 ? -10.324 -29.458 -38.143 1.00 14.44 373 ALA A N 1
ATOM 2798 C CA . ALA A 1 359 ? -9.455 -28.314 -38.393 1.00 16.24 373 ALA A CA 1
ATOM 2799 C C . ALA A 1 359 ? -10.134 -26.997 -38.038 1.00 16.73 373 ALA A C 1
ATOM 2800 O O . ALA A 1 359 ? -9.473 -25.950 -37.948 1.00 17.73 373 ALA A O 1
ATOM 2802 N N . SER A 1 360 ? -11.444 -27.038 -37.817 1.00 16.58 374 SER A N 1
ATOM 2803 C CA . SER A 1 360 ? -12.175 -25.825 -37.466 1.00 17.31 374 SER A CA 1
ATOM 2804 C C . SER A 1 360 ? -12.232 -25.566 -35.964 1.00 16.23 374 SER A C 1
ATOM 2805 O O . SER A 1 360 ? -12.672 -24.495 -35.551 1.00 17.09 374 SER A O 1
ATOM 2808 N N . ALA A 1 361 ? -11.811 -26.540 -35.154 1.00 14.38 375 ALA A N 1
ATOM 2809 C CA . ALA A 1 361 ? -11.754 -26.373 -33.700 1.00 13.10 375 ALA A CA 1
ATOM 2810 C C . ALA A 1 361 ? -10.765 -25.274 -33.307 1.00 11.97 375 ALA A C 1
ATOM 2811 O O . ALA A 1 361 ? -9.883 -24.916 -34.079 1.00 12.58 375 ALA A O 1
ATOM 2813 N N . ASP A 1 362 ? -10.884 -24.758 -32.093 1.00 12.64 376 ASP A N 1
ATOM 2814 C CA . ASP A 1 362 ? -9.960 -23.703 -31.654 1.00 12.41 376 ASP A CA 1
ATOM 2815 C C . ASP A 1 362 ? -8.529 -24.214 -31.504 1.00 11.09 376 ASP A C 1
ATOM 2816 O O . ASP A 1 362 ? -7.560 -23.529 -31.873 1.00 12.13 376 ASP A O 1
ATOM 2821 N N . TYR A 1 363 ? -8.399 -25.432 -30.988 1.00 8.62 377 TYR A N 1
ATOM 2822 C CA . TYR A 1 363 ? -7.089 -26.037 -30.774 1.00 6.77 377 TYR A CA 1
ATOM 2823 C C . TYR A 1 363 ? -7.098 -27.450 -31.334 1.00 7.49 377 TYR A C 1
ATOM 2824 O O . TYR A 1 363 ? -7.032 -28.420 -30.592 1.00 7.43 377 TYR A O 1
ATOM 2833 N N . PRO A 1 364 ? -7.199 -27.571 -32.663 1.00 8.03 378 PRO A N 1
ATOM 2834 C CA . PRO A 1 364 ? -7.248 -28.926 -33.235 1.00 8.26 378 PRO A CA 1
ATOM 2835 C C . PRO A 1 364 ? -5.996 -29.715 -32.871 1.00 8.17 378 PRO A C 1
ATOM 2836 O O . PRO A 1 364 ? -4.895 -29.176 -32.875 1.00 8.77 378 PRO A O 1
ATOM 2840 N N . TRP A 1 365 ? -6.175 -30.989 -32.567 1.00 7.36 379 TRP A N 1
ATOM 2841 C CA . TRP A 1 365 ? -5.060 -31.861 -32.253 1.00 6.90 379 TRP A CA 1
ATOM 2842 C C . TRP A 1 365 ? -4.085 -31.969 -33.427 1.00 7.55 379 TRP A C 1
ATOM 2843 O O . TRP A 1 365 ? -4.464 -32.298 -34.566 1.00 9.16 379 TRP A O 1
ATOM 2854 N N . LEU A 1 366 ? -2.817 -31.725 -33.122 1.00 7.48 380 LEU A N 1
ATOM 2855 C CA . LEU A 1 366 ? -1.740 -31.926 -34.081 1.00 8.62 380 LEU A CA 1
ATOM 2856 C C . LEU A 1 366 ? -0.851 -33.113 -33.685 1.00 9.56 380 LEU A C 1
ATOM 2857 O O . LEU A 1 366 ? -0.579 -33.987 -34.508 1.00 11.73 380 LEU A O 1
ATOM 2862 N N . ALA A 1 367 ? -0.396 -33.143 -32.435 1.00 8.69 381 ALA A N 1
ATOM 2863 C CA . ALA A 1 367 ? 0.501 -34.200 -31.956 1.00 7.94 381 ALA A CA 1
ATOM 2864 C C . ALA A 1 367 ? 0.246 -34.427 -30.482 1.00 7.09 381 ALA A C 1
ATOM 2865 O O . ALA A 1 367 ? -0.209 -33.515 -29.770 1.00 7.48 381 ALA A O 1
ATOM 2867 N N . GLY A 1 368 ? 0.587 -35.629 -30.035 1.00 7.27 382 GLY A N 1
ATOM 2868 C CA . GLY A 1 368 ? 0.461 -35.999 -28.638 1.00 6.64 382 GLY A CA 1
ATOM 2869 C C . GLY A 1 368 ? 1.805 -35.950 -27.941 1.00 6.90 382 GLY A C 1
ATOM 2870 O O . GLY A 1 368 ? 2.323 -34.868 -27.634 1.00 6.86 382 GLY A O 1
ATOM 2871 N N . MET A 1 369 ? 2.367 -37.131 -27.689 1.00 6.66 383 MET A N 1
ATOM 2872 C CA . MET A 1 369 ? 3.686 -37.276 -27.081 1.00 7.77 383 MET A CA 1
ATOM 2873 C C . MET A 1 369 ? 4.739 -37.256 -28.174 1.00 7.78 383 MET A C 1
ATOM 2874 O O . MET A 1 369 ? 4.582 -37.920 -29.201 1.00 8.76 383 MET A O 1
ATOM 2879 N N . THR A 1 370 ? 5.815 -36.514 -27.952 1.00 6.70 384 THR A N 1
ATOM 2880 C CA . THR A 1 370 ? 6.929 -36.523 -28.900 1.00 7.43 384 THR A CA 1
ATOM 2881 C C . THR A 1 370 ? 8.194 -36.983 -28.201 1.00 8.02 384 THR A C 1
ATOM 2882 O O . THR A 1 370 ? 8.623 -36.387 -27.207 1.00 8.80 384 THR A O 1
ATOM 2886 N N . LEU A 1 371 ? 8.771 -38.067 -28.709 1.00 7.49 385 LEU A N 1
ATOM 2887 C CA . LEU A 1 371 ? 10.127 -38.461 -28.319 1.00 7.55 385 LEU A CA 1
ATOM 2888 C C . LEU A 1 371 ? 11.104 -37.547 -29.042 1.00 7.14 385 LEU A C 1
ATOM 2889 O O . LEU A 1 371 ? 11.386 -37.746 -30.222 1.00 8.10 385 LEU A O 1
ATOM 2894 N N . GLY A 1 372 ? 11.580 -36.522 -28.348 1.00 6.66 386 GLY A N 1
ATOM 2895 C CA . GLY A 1 372 ? 12.612 -35.662 -28.874 1.00 6.61 386 GLY A CA 1
ATOM 2896 C C . GLY A 1 372 ? 14.001 -36.129 -28.504 1.00 7.02 386 GLY A C 1
ATOM 2897 O O . GLY A 1 372 ? 14.206 -37.237 -27.990 1.00 7.45 386 GLY A O 1
ATOM 2898 N N . GLN A 1 373 ? 14.962 -35.257 -28.776 1.00 6.32 387 GLN A N 1
ATOM 2899 C CA . GLN A 1 373 ? 16.369 -35.632 -28.733 1.00 6.79 387 GLN A CA 1
ATOM 2900 C C . GLN A 1 373 ? 16.784 -36.160 -27.373 1.00 7.34 387 GLN A C 1
ATOM 2901 O O . GLN A 1 373 ? 16.737 -35.420 -26.394 1.00 7.16 387 GLN A O 1
ATOM 2907 N N . SER A 1 374 ? 17.185 -37.433 -27.326 1.00 7.96 388 SER A N 1
ATOM 2908 C CA . SER A 1 374 ? 17.669 -38.091 -26.099 1.00 8.43 388 SER A CA 1
ATOM 2909 C C . SER A 1 374 ? 16.616 -38.164 -24.992 1.00 7.66 388 SER A C 1
ATOM 2910 O O . SER A 1 374 ? 16.935 -38.419 -23.833 1.00 7.98 388 SER A O 1
ATOM 2913 N N . GLY A 1 375 ? 15.351 -37.962 -25.346 1.00 6.77 389 GLY A N 1
ATOM 2914 C CA . GLY A 1 375 ? 14.278 -38.165 -24.393 1.00 6.70 389 GLY A CA 1
ATOM 2915 C C . GLY A 1 375 ? 14.136 -39.640 -24.058 1.00 6.50 389 GLY A C 1
ATOM 2916 O O . GLY A 1 375 ? 14.503 -40.518 -24.838 1.00 7.08 389 GLY A O 1
ATOM 2917 N N . LYS A 1 376 ? 13.581 -39.914 -22.888 1.00 6.54 390 LYS A N 1
ATOM 2918 C CA . LYS A 1 376 ? 13.358 -41.289 -22.458 1.00 6.89 390 LYS A CA 1
ATOM 2919 C C . LYS A 1 376 ? 11.953 -41.344 -21.874 1.00 6.70 390 LYS A C 1
ATOM 2920 O O . LYS A 1 376 ? 11.722 -41.012 -20.703 1.00 7.51 390 LYS A O 1
ATOM 2926 N N . VAL A 1 377 ? 11.010 -41.709 -22.730 1.00 6.33 391 VAL A N 1
ATOM 2927 C CA . VAL A 1 377 ? 9.587 -41.590 -22.433 1.00 6.55 391 VAL A CA 1
ATOM 2928 C C . VAL A 1 377 ? 9.013 -42.940 -22.039 1.00 5.94 391 VAL A C 1
ATOM 2929 O O . VAL A 1 377 ? 9.271 -43.959 -22.689 1.00 5.76 391 VAL A O 1
ATOM 2933 N N . HIS A 1 378 ? 8.248 -42.951 -20.949 1.00 5.70 392 HIS A N 1
ATOM 2934 C CA . HIS A 1 378 ? 7.635 -44.186 -20.453 1.00 5.33 392 HIS A CA 1
ATOM 2935 C C . HIS A 1 378 ? 6.152 -43.878 -20.243 1.00 5.15 392 HIS A C 1
ATOM 2936 O O . HIS A 1 378 ? 5.806 -43.094 -19.352 1.00 5.36 392 HIS A O 1
ATOM 2943 N N . ALA A 1 379 ? 5.290 -44.483 -21.058 1.00 4.94 393 ALA A N 1
ATOM 2944 C CA . ALA A 1 379 ? 3.861 -44.143 -21.068 1.00 4.88 393 ALA A CA 1
ATOM 2945 C C . ALA A 1 379 ? 3.031 -45.357 -20.686 1.00 5.94 393 ALA A C 1
ATOM 2946 O O . ALA A 1 379 ? 3.129 -46.390 -21.334 1.00 7.20 393 ALA A O 1
ATOM 2948 N N . GLU A 1 380 ? 2.196 -45.225 -19.657 1.00 5.60 394 GLU A N 1
ATOM 2949 C CA . GLU A 1 380 ? 1.396 -46.360 -19.192 1.00 5.84 394 GLU A CA 1
ATOM 2950 C C . GLU A 1 380 ? -0.057 -45.986 -18.943 1.00 5.66 394 GLU A C 1
ATOM 2951 O O . GLU A 1 380 ? -0.342 -45.009 -18.240 1.00 6.23 394 GLU A O 1
ATOM 2957 N N . ASN A 1 381 ? -0.963 -46.804 -19.481 1.00 5.53 395 ASN A N 1
ATOM 2958 C CA . ASN A 1 381 ? -2.393 -46.699 -19.173 1.00 5.19 395 ASN A CA 1
ATOM 2959 C C . ASN A 1 381 ? -2.956 -45.287 -19.334 1.00 5.07 395 ASN A C 1
ATOM 2960 O O . ASN A 1 381 ? -3.688 -44.780 -18.478 1.00 5.11 395 ASN A O 1
ATOM 2965 N N . ASN A 1 382 ? -2.607 -44.671 -20.454 1.00 4.81 396 ASN A N 1
ATOM 2966 C CA . ASN A 1 382 ? -3.199 -43.394 -20.841 1.00 5.35 396 ASN A CA 1
ATOM 2967 C C . ASN A 1 382 ? -4.381 -43.669 -21.761 1.00 5.83 396 ASN A C 1
ATOM 2968 O O . ASN A 1 382 ? -4.325 -44.582 -22.601 1.00 6.14 396 ASN A O 1
ATOM 2973 N N . VAL A 1 383 ? -5.434 -42.869 -21.611 1.00 5.78 397 VAL A N 1
ATOM 2974 C CA . VAL A 1 383 ? -6.606 -42.947 -22.478 1.00 6.35 397 VAL A CA 1
ATOM 2975 C C . VAL A 1 383 ? -6.667 -41.728 -23.369 1.00 5.98 397 VAL A C 1
ATOM 2976 O O . VAL A 1 383 ? -6.485 -40.614 -22.895 1.00 5.68 397 VAL A O 1
ATOM 2980 N N . VAL A 1 384 ? -6.930 -41.960 -24.653 1.00 5.97 398 VAL A N 1
ATOM 2981 C CA . VAL A 1 384 ? -7.052 -40.893 -25.626 1.00 6.67 398 VAL A CA 1
ATOM 2982 C C . VAL A 1 384 ? -8.414 -40.977 -26.312 1.00 6.98 398 VAL A C 1
ATOM 2983 O O . VAL A 1 384 ? -8.769 -42.015 -26.884 1.00 8.43 398 VAL A O 1
ATOM 2987 N N . SER A 1 385 ? -9.172 -39.889 -26.221 1.00 6.78 399 SER A N 1
ATOM 2988 C CA A SER A 1 385 ? -10.389 -39.720 -27.004 0.50 6.69 399 SER A CA 1
ATOM 2989 C CA B SER A 1 385 ? -10.381 -39.734 -27.011 0.50 7.62 399 SER A CA 1
ATOM 2990 C C . SER A 1 385 ? -10.107 -38.641 -28.028 1.00 7.19 399 SER A C 1
ATOM 2991 O O . SER A 1 385 ? -9.972 -37.472 -27.673 1.00 7.67 399 SER A O 1
ATOM 2996 N N . LEU A 1 386 ? -10.001 -39.038 -29.286 1.00 6.94 400 LEU A N 1
ATOM 2997 C CA . LEU A 1 386 ? -9.574 -38.129 -30.336 1.00 7.70 400 LEU A CA 1
ATOM 2998 C C . LEU A 1 386 ? -10.557 -38.254 -31.484 1.00 9.04 400 LEU A C 1
ATOM 2999 O O . LEU A 1 386 ? -10.527 -39.237 -32.236 1.00 10.27 400 LEU A O 1
ATOM 3004 N N . ALA A 1 387 ? -11.451 -37.272 -31.581 1.00 9.31 401 ALA A N 1
ATOM 3005 C CA . ALA A 1 387 ? -12.476 -37.251 -32.614 1.00 11.06 401 ALA A CA 1
ATOM 3006 C C . ALA A 1 387 ? -11.942 -36.656 -33.907 1.00 12.42 401 ALA A C 1
ATOM 3007 O O . ALA A 1 387 ? -10.786 -36.257 -33.998 1.00 11.90 401 ALA A O 1
ATOM 3009 N N . GLY A 1 388 ? -12.800 -36.593 -34.913 1.00 15.26 402 GLY A N 1
ATOM 3010 C CA . GLY A 1 388 ? -12.416 -35.964 -36.160 1.00 17.99 402 GLY A CA 1
ATOM 3011 C C . GLY A 1 388 ? -13.380 -36.380 -37.248 1.00 20.11 402 GLY A C 1
ATOM 3012 O O . GLY A 1 388 ? -13.718 -37.561 -37.368 1.00 20.25 402 GLY A O 1
ATOM 3013 N N . PRO A 1 389 ? -13.854 -35.409 -38.043 1.00 22.06 403 PRO A N 1
ATOM 3014 C CA . PRO A 1 389 ? -14.843 -35.704 -39.078 1.00 23.37 403 PRO A CA 1
ATOM 3015 C C . PRO A 1 389 ? -14.222 -36.370 -40.300 1.00 24.77 403 PRO A C 1
ATOM 3016 O O . PRO A 1 389 ? -14.965 -36.918 -41.110 1.00 25.72 403 PRO A O 1
ATOM 3020 N N . ASP A 1 390 ? -12.901 -36.328 -40.452 1.00 25.09 404 ASP A N 1
ATOM 3021 C CA . ASP A 1 390 ? -12.314 -36.758 -41.729 1.00 25.79 404 ASP A CA 1
ATOM 3022 C C . ASP A 1 390 ? -11.945 -38.240 -41.799 1.00 25.35 404 ASP A C 1
ATOM 3023 O O . ASP A 1 390 ? -12.228 -38.920 -42.785 1.00 26.39 404 ASP A O 1
ATOM 3025 N N . ARG A 1 391 ? -11.300 -38.734 -40.755 1.00 23.41 405 ARG A N 1
ATOM 3026 C CA . ARG A 1 391 ? -10.816 -40.113 -40.730 1.00 21.68 405 ARG A CA 1
ATOM 3027 C C . ARG A 1 391 ? -10.605 -40.519 -39.276 1.00 20.04 405 ARG A C 1
ATOM 3028 O O . ARG A 1 391 ? -10.433 -39.660 -38.414 1.00 19.86 405 ARG A O 1
ATOM 3036 N N . PRO A 1 392 ? -10.607 -41.830 -38.992 1.00 18.62 406 PRO A N 1
ATOM 3037 C CA . PRO A 1 392 ? -10.297 -42.242 -37.613 1.00 17.65 406 PRO A CA 1
ATOM 3038 C C . PRO A 1 392 ? -8.882 -41.852 -37.189 1.00 15.56 406 PRO A C 1
ATOM 3039 O O . PRO A 1 392 ? -7.937 -41.918 -37.971 1.00 15.68 406 PRO A O 1
ATOM 3043 N N . ALA A 1 393 ? -8.743 -41.437 -35.936 1.00 13.42 407 ALA A N 1
ATOM 3044 C CA . ALA A 1 393 ? -7.421 -41.241 -35.360 1.00 12.60 407 ALA A CA 1
ATOM 3045 C C . ALA A 1 393 ? -6.635 -42.554 -35.361 1.00 12.73 407 ALA A C 1
ATOM 3046 O O . ALA A 1 393 ? -7.217 -43.636 -35.280 1.00 13.39 407 ALA A O 1
ATOM 3048 N N . ARG A 1 394 ? -5.313 -42.438 -35.448 1.00 12.75 408 ARG A N 1
ATOM 3049 C CA . ARG A 1 394 ? -4.404 -43.580 -35.484 1.00 12.90 408 ARG A CA 1
ATOM 3050 C C . ARG A 1 394 ? -3.332 -43.403 -34.418 1.00 11.33 408 ARG A C 1
ATOM 3051 O O . ARG A 1 394 ? -3.088 -42.284 -33.980 1.00 10.66 408 ARG A O 1
ATOM 3055 N N . PRO A 1 395 ? -2.656 -44.500 -34.036 1.00 10.49 409 PRO A N 1
ATOM 3056 C CA . PRO A 1 395 ? -1.552 -44.381 -33.078 1.00 10.60 409 PRO A CA 1
ATOM 3057 C C . PRO A 1 395 ? -0.518 -43.354 -33.512 1.00 10.79 409 PRO A C 1
ATOM 3058 O O . PRO A 1 395 ? 0.003 -42.653 -32.658 1.00 10.50 409 PRO A O 1
ATOM 3062 N N . ALA A 1 396 ? -0.251 -43.255 -34.811 1.00 10.95 410 ALA A N 1
ATOM 3063 C CA . ALA A 1 396 ? 0.707 -42.276 -35.312 1.00 12.63 410 ALA A CA 1
ATOM 3064 C C . ALA A 1 396 ? 0.314 -40.823 -35.073 1.00 13.23 410 ALA A C 1
ATOM 3065 O O . ALA A 1 396 ? 1.163 -39.949 -35.171 1.00 14.09 410 ALA A O 1
ATOM 3067 N N . ASP A 1 397 ? -0.960 -40.556 -34.771 1.00 12.92 411 ASP A N 1
ATOM 3068 C CA . ASP A 1 397 ? -1.369 -39.194 -34.419 1.00 13.59 411 ASP A CA 1
ATOM 3069 C C . ASP A 1 397 ? -1.011 -38.863 -32.976 1.00 12.25 411 ASP A C 1
ATOM 3070 O O . ASP A 1 397 ? -1.022 -37.695 -32.580 1.00 12.88 411 ASP A O 1
ATOM 3075 N N . VAL A 1 398 ? -0.718 -39.896 -32.191 1.00 11.16 412 VAL A N 1
ATOM 3076 C CA . VAL A 1 398 ? -0.623 -39.764 -30.737 1.00 10.10 412 VAL A CA 1
ATOM 3077 C C . VAL A 1 398 ? 0.814 -39.781 -30.218 1.00 8.84 412 VAL A C 1
ATOM 3078 O O . VAL A 1 398 ? 1.104 -39.210 -29.170 1.00 8.77 412 VAL A O 1
ATOM 3082 N N . ALA A 1 399 ? 1.720 -40.417 -30.956 1.00 7.57 413 ALA A N 1
ATOM 3083 C CA . ALA A 1 399 ? 3.132 -40.366 -30.599 1.00 7.51 413 ALA A CA 1
ATOM 3084 C C . ALA A 1 399 ? 3.971 -40.243 -31.851 1.00 7.59 413 ALA A C 1
ATOM 3085 O O . ALA A 1 399 ? 3.676 -40.876 -32.864 1.00 9.13 413 ALA A O 1
ATOM 3087 N N . ASN A 1 400 ? 5.032 -39.454 -31.762 1.00 7.12 414 ASN A N 1
ATOM 3088 C CA . ASN A 1 400 ? 5.996 -39.307 -32.859 1.00 7.59 414 ASN A CA 1
ATOM 3089 C C . ASN A 1 400 ? 7.393 -39.088 -32.294 1.00 7.25 414 ASN A C 1
ATOM 3090 O O . ASN A 1 400 ? 7.573 -39.069 -31.079 1.00 7.86 414 ASN A O 1
ATOM 3095 N N . ALA A 1 401 ? 8.377 -38.918 -33.167 1.00 8.02 415 ALA A N 1
ATOM 3096 C CA . ALA A 1 401 ? 9.769 -38.778 -32.748 1.00 8.61 415 ALA A CA 1
ATOM 3097 C C . ALA A 1 401 ? 10.458 -37.677 -33.533 1.00 9.92 415 ALA A C 1
ATOM 3098 O O . ALA A 1 401 ? 10.149 -37.459 -34.701 1.00 11.79 415 ALA A O 1
ATOM 3100 N N . ARG A 1 402 ? 11.387 -36.990 -32.870 1.00 9.90 416 ARG A N 1
ATOM 3101 C CA . ARG A 1 402 ? 12.197 -35.936 -33.470 1.00 9.97 416 ARG A CA 1
ATOM 3102 C C . ARG A 1 402 ? 13.631 -36.125 -32.984 1.00 10.91 416 ARG A C 1
ATOM 3103 O O . ARG A 1 402 ? 14.012 -35.600 -31.921 1.00 12.10 416 ARG A O 1
ATOM 3111 N N . ILE A 1 403 ? 14.423 -36.886 -33.737 1.00 10.71 417 ILE A N 1
ATOM 3112 C CA . ILE A 1 403 ? 15.752 -37.300 -33.291 1.00 11.74 417 ILE A CA 1
ATOM 3113 C C . ILE A 1 403 ? 16.764 -37.099 -34.411 1.00 10.86 417 ILE A C 1
ATOM 3114 O O . ILE A 1 403 ? 16.450 -37.348 -35.595 1.00 11.42 417 ILE A O 1
ATOM 3119 N N . SER A 1 404 ? 17.970 -36.671 -34.025 1.00 11.29 418 SER A N 1
ATOM 3120 C CA . SER A 1 404 ? 19.125 -36.503 -34.917 1.00 12.05 418 SER A CA 1
ATOM 3121 C C . SER A 1 404 ? 20.320 -37.293 -34.386 1.00 11.71 418 SER A C 1
ATOM 3122 O O . SER A 1 404 ? 20.727 -37.092 -33.243 1.00 13.34 418 SER A O 1
ATOM 3125 N N . ALA A 1 405 ? 20.914 -38.153 -35.216 1.00 10.93 419 ALA A N 1
ATOM 3126 C CA . ALA A 1 405 ? 22.076 -38.936 -34.797 1.00 11.81 419 ALA A CA 1
ATOM 3127 C C . ALA A 1 405 ? 23.317 -38.112 -34.532 1.00 12.58 419 ALA A C 1
ATOM 3128 O O . ALA A 1 405 ? 24.149 -38.494 -33.703 1.00 13.92 419 ALA A O 1
ATOM 3130 N N . ALA A 1 406 ? 23.470 -36.990 -35.209 1.00 13.43 420 ALA A N 1
ATOM 3131 C CA . ALA A 1 406 ? 24.685 -36.200 -34.994 1.00 14.99 420 ALA A CA 1
ATOM 3132 C C . ALA A 1 406 ? 24.693 -35.649 -33.572 1.00 14.69 420 ALA A C 1
ATOM 3133 O O . ALA A 1 406 ? 25.723 -35.668 -32.870 1.00 15.13 420 ALA A O 1
ATOM 3135 N N . ARG A 1 407 ? 23.527 -35.210 -33.125 1.00 14.58 421 ARG A N 1
ATOM 3136 C CA . ARG A 1 407 ? 23.374 -34.720 -31.762 1.00 14.98 421 ARG A CA 1
ATOM 3137 C C . ARG A 1 407 ? 23.571 -35.826 -30.727 1.00 14.79 421 ARG A C 1
ATOM 3138 O O . ARG A 1 407 ? 24.196 -35.598 -29.689 1.00 15.77 421 ARG A O 1
ATOM 3146 N N . THR A 1 408 ? 23.089 -37.030 -31.028 1.00 14.28 422 THR A N 1
ATOM 3147 C CA . THR A 1 408 ? 23.340 -38.198 -30.181 1.00 15.12 422 THR A CA 1
ATOM 3148 C C . THR A 1 408 ? 24.834 -38.442 -29.967 1.00 15.69 422 THR A C 1
ATOM 3149 O O . THR A 1 408 ? 25.290 -38.717 -28.838 1.00 16.27 422 THR A O 1
ATOM 3153 N N . GLN A 1 409 ? 25.614 -38.336 -31.032 1.00 17.52 423 GLN A N 1
ATOM 3154 C CA . GLN A 1 409 ? 27.049 -38.585 -30.916 1.00 18.52 423 GLN A CA 1
ATOM 3155 C C . GLN A 1 409 ? 27.755 -37.451 -30.177 1.00 19.20 423 GLN A C 1
ATOM 3156 O O . GLN A 1 409 ? 28.681 -37.694 -29.401 1.00 19.42 423 GLN A O 1
ATOM 3162 N N . ASP A 1 410 ? 27.315 -36.217 -30.404 1.00 19.02 424 ASP A N 1
ATOM 3163 C CA . ASP A 1 410 ? 27.828 -35.067 -29.648 1.00 19.25 424 ASP A CA 1
ATOM 3164 C C . ASP A 1 410 ? 27.597 -35.268 -28.136 1.00 17.55 424 ASP A C 1
ATOM 3165 O O . ASP A 1 410 ? 28.466 -35.012 -27.292 1.00 17.53 424 ASP A O 1
ATOM 3170 N N . CYS A 1 411 ? 26.426 -35.780 -27.819 1.00 15.69 425 CYS A N 1
ATOM 3171 C CA . CYS A 1 411 ? 25.992 -35.987 -26.455 1.00 13.56 425 CYS A CA 1
ATOM 3172 C C . CYS A 1 411 ? 26.880 -36.983 -25.722 1.00 13.62 425 CYS A C 1
ATOM 3173 O O . CYS A 1 411 ? 27.215 -36.788 -24.550 1.00 12.93 425 CYS A O 1
ATOM 3176 N N . ALA A 1 412 ? 27.247 -38.065 -26.399 1.00 15.18 426 ALA A N 1
ATOM 3177 C CA . ALA A 1 412 ? 27.967 -39.136 -25.732 1.00 17.17 426 ALA A CA 1
ATOM 3178 C C . ALA A 1 412 ? 29.327 -38.674 -25.219 1.00 18.87 426 ALA A C 1
ATOM 3179 O O . ALA A 1 412 ? 29.796 -39.158 -24.188 1.00 19.55 426 ALA A O 1
ATOM 3181 N N . ALA A 1 413 ? 29.946 -37.738 -25.938 1.00 19.30 427 ALA A N 1
ATOM 3182 C CA . ALA A 1 413 ? 31.231 -37.172 -25.532 1.00 20.76 427 ALA A CA 1
ATOM 3183 C C . ALA A 1 413 ? 31.118 -36.312 -24.276 1.00 20.68 427 ALA A C 1
ATOM 3184 O O . ALA A 1 413 ? 32.093 -36.131 -23.549 1.00 21.66 427 ALA A O 1
ATOM 3186 N N . LEU A 1 414 ? 29.932 -35.765 -24.028 1.00 19.03 428 LEU A N 1
ATOM 3187 C CA . LEU A 1 414 ? 29.721 -34.926 -22.851 1.00 18.82 428 LEU A CA 1
ATOM 3188 C C . LEU A 1 414 ? 29.156 -35.727 -21.687 1.00 18.07 428 LEU A C 1
ATOM 3189 O O . LEU A 1 414 ? 29.410 -35.406 -20.524 1.00 19.52 428 LEU A O 1
ATOM 3194 N N . PHE A 1 415 ? 28.394 -36.768 -22.005 1.00 16.26 429 PHE A N 1
ATOM 3195 C CA . PHE A 1 415 ? 27.720 -37.575 -20.992 1.00 15.13 429 PHE A CA 1
ATOM 3196 C C . PHE A 1 415 ? 28.098 -39.045 -21.166 1.00 15.93 429 PHE A C 1
ATOM 3197 O O . PHE A 1 415 ? 29.211 -39.442 -20.801 1.00 17.49 429 PHE A O 1
ATOM 3205 N N . SER A 1 416 ? 27.207 -39.850 -21.737 1.00 15.28 430 SER A N 1
ATOM 3206 C CA . SER A 1 416 ? 27.542 -41.237 -22.074 1.00 15.76 430 SER A CA 1
ATOM 3207 C C . SER A 1 416 ? 26.563 -41.760 -23.105 1.00 15.23 430 SER A C 1
ATOM 3208 O O . SER A 1 416 ? 25.496 -41.191 -23.279 1.00 14.61 430 SER A O 1
ATOM 3211 N N . ALA A 1 417 ? 26.919 -42.843 -23.784 1.00 15.58 431 ALA A N 1
ATOM 3212 C CA . ALA A 1 417 ? 26.033 -43.408 -24.799 1.00 15.24 431 ALA A CA 1
ATOM 3213 C C . ALA A 1 417 ? 24.651 -43.756 -24.247 1.00 15.47 431 ALA A C 1
ATOM 3214 O O . ALA A 1 417 ? 23.640 -43.411 -24.858 1.00 15.02 431 ALA A O 1
ATOM 3216 N N . SER A 1 418 ? 24.592 -44.416 -23.091 1.00 15.69 432 SER A N 1
ATOM 3217 C CA . SER A 1 418 ? 23.295 -44.794 -22.526 1.00 16.30 432 SER A CA 1
ATOM 3218 C C . SER A 1 418 ? 22.467 -43.564 -22.155 1.00 15.03 432 SER A C 1
ATOM 3219 O O . SER A 1 418 ? 21.264 -43.522 -22.388 1.00 15.93 432 SER A O 1
ATOM 3222 N N . GLU A 1 419 ? 23.115 -42.553 -21.589 1.00 13.41 433 GLU A N 1
ATOM 3223 C CA . GLU A 1 419 ? 22.403 -41.339 -21.199 1.00 12.29 433 GLU A CA 1
ATOM 3224 C C . GLU A 1 419 ? 21.945 -40.531 -22.409 1.00 11.01 433 GLU A C 1
ATOM 3225 O O . GLU A 1 419 ? 21.066 -39.687 -22.294 1.00 11.09 433 GLU A O 1
ATOM 3231 N N . CYS A 1 420 ? 22.542 -40.789 -23.570 1.00 10.49 434 CYS A N 1
ATOM 3232 C CA . CYS A 1 420 ? 22.209 -40.031 -24.768 1.00 10.30 434 CYS A CA 1
ATOM 3233 C C . CYS A 1 420 ? 21.218 -40.742 -25.684 1.00 9.96 434 CYS A C 1
ATOM 3234 O O . CYS A 1 420 ? 20.808 -40.196 -26.703 1.00 9.64 434 CYS A O 1
ATOM 3237 N N . ALA A 1 421 ? 20.820 -41.954 -25.315 1.00 10.24 435 ALA A N 1
ATOM 3238 C CA . ALA A 1 421 ? 19.837 -42.671 -26.103 1.00 10.17 435 ALA A CA 1
ATOM 3239 C C . ALA A 1 421 ? 18.488 -41.951 -26.084 1.00 9.45 435 ALA A C 1
ATOM 3240 O O . ALA A 1 421 ? 18.156 -41.262 -25.118 1.00 9.85 435 ALA A O 1
ATOM 3242 N N . SER A 1 422 ? 17.722 -42.128 -27.160 1.00 8.55 436 SER A N 1
ATOM 3243 C CA . SER A 1 422 ? 16.353 -41.648 -27.267 1.00 8.62 436 SER A CA 1
ATOM 3244 C C . SER A 1 422 ? 15.484 -42.887 -27.222 1.00 8.61 436 SER A C 1
ATOM 3245 O O . SER A 1 422 ? 15.556 -43.715 -28.132 1.00 9.30 436 SER A O 1
ATOM 3248 N N . THR A 1 423 ? 14.675 -43.039 -26.175 1.00 7.64 437 THR A N 1
ATOM 3249 C CA . THR A 1 423 ? 13.929 -44.280 -25.987 1.00 7.33 437 THR A CA 1
ATOM 3250 C C . THR A 1 423 ? 12.459 -44.033 -25.675 1.00 7.12 437 THR A C 1
ATOM 3251 O O . THR A 1 423 ? 12.086 -42.999 -25.112 1.00 7.73 437 THR A O 1
ATOM 3255 N N . PHE A 1 424 ? 11.625 -44.983 -26.070 1.00 7.57 438 PHE A N 1
ATOM 3256 C CA . PHE A 1 424 ? 10.184 -44.865 -25.865 1.00 7.34 438 PHE A CA 1
ATOM 3257 C C . PHE A 1 424 ? 9.599 -46.213 -25.477 1.00 8.15 438 PHE A C 1
ATOM 3258 O O . PHE A 1 424 ? 9.884 -47.234 -26.110 1.00 9.95 438 PHE A O 1
ATOM 3266 N N . TYR A 1 425 ? 8.782 -46.217 -24.428 1.00 7.05 439 TYR A N 1
ATOM 3267 C CA . TYR A 1 425 ? 8.049 -47.393 -23.993 1.00 6.80 439 TYR A CA 1
ATOM 3268 C C . TYR A 1 425 ? 6.595 -47.001 -23.821 1.00 6.46 439 TYR A C 1
ATOM 3269 O O . TYR A 1 425 ? 6.296 -45.953 -23.267 1.00 6.47 439 TYR A O 1
ATOM 3278 N N . ASP A 1 426 ? 5.678 -47.842 -24.282 1.00 6.65 440 ASP A N 1
ATOM 3279 C CA . ASP A 1 426 ? 4.292 -47.704 -23.833 1.00 6.81 440 ASP A CA 1
ATOM 3280 C C . ASP A 1 426 ? 3.620 -49.036 -23.580 1.00 7.01 440 ASP A C 1
ATOM 3281 O O . ASP A 1 426 ? 3.959 -50.061 -24.185 1.00 8.27 440 ASP A O 1
ATOM 3286 N N . SER A 1 427 ? 2.671 -48.997 -22.655 1.00 6.68 441 SER A N 1
ATOM 3287 C CA A SER A 1 427 ? 1.818 -50.132 -22.364 0.63 7.03 441 SER A CA 1
ATOM 3288 C CA B SER A 1 427 ? 1.799 -50.131 -22.410 0.37 6.60 441 SER A CA 1
ATOM 3289 C C . SER A 1 427 ? 0.441 -49.595 -21.997 1.00 6.40 441 SER A C 1
ATOM 3290 O O . SER A 1 427 ? 0.325 -48.515 -21.407 1.00 6.83 441 SER A O 1
ATOM 3295 N N . GLY A 1 428 ? -0.599 -50.348 -22.317 1.00 6.77 442 GLY A N 1
ATOM 3296 C CA . GLY A 1 428 ? -1.936 -49.991 -21.909 1.00 7.32 442 GLY A CA 1
ATOM 3297 C C . GLY A 1 428 ? -2.535 -48.732 -22.517 1.00 6.89 442 GLY A C 1
ATOM 3298 O O . GLY A 1 428 ? -3.538 -48.252 -22.017 1.00 7.79 442 GLY A O 1
ATOM 3299 N N . THR A 1 429 ? -1.976 -48.222 -23.609 1.00 5.83 443 THR A N 1
ATOM 3300 C CA . THR A 1 429 ? -2.554 -47.049 -24.252 1.00 6.39 443 THR A CA 1
ATOM 3301 C C . THR A 1 429 ? -3.888 -47.425 -24.889 1.00 6.75 443 THR A C 1
ATOM 3302 O O . THR A 1 429 ? -3.976 -48.439 -25.601 1.00 7.41 443 THR A O 1
ATOM 3306 N N . VAL A 1 430 ? -4.912 -46.601 -24.665 1.00 6.89 444 VAL A N 1
ATOM 3307 C CA . VAL A 1 430 ? -6.202 -46.800 -25.315 1.00 8.23 444 VAL A CA 1
ATOM 3308 C C . VAL A 1 430 ? -6.531 -45.585 -26.158 1.00 8.45 444 VAL A C 1
ATOM 3309 O O . VAL A 1 430 ? -6.427 -44.461 -25.685 1.00 10.12 444 VAL A O 1
ATOM 3313 N N . LEU A 1 431 ? -6.858 -45.813 -27.422 1.00 7.24 445 LEU A N 1
ATOM 3314 C CA . LEU A 1 431 ? -7.250 -44.752 -28.334 1.00 7.43 445 LEU A CA 1
ATOM 3315 C C . LEU A 1 431 ? -8.643 -45.066 -28.842 1.00 7.77 445 LEU A C 1
ATOM 3316 O O . LEU A 1 431 ? -8.865 -46.103 -29.484 1.00 8.03 445 LEU A O 1
ATOM 3321 N N . ASN A 1 432 ? -9.591 -44.190 -28.527 1.00 8.00 446 ASN A N 1
ATOM 3322 C CA . ASN A 1 432 ? -10.969 -44.344 -28.987 1.00 8.69 446 ASN A CA 1
ATOM 3323 C C . ASN A 1 432 ? -11.520 -45.731 -28.696 1.00 9.33 446 ASN A C 1
ATOM 3324 O O . ASN A 1 432 ? -12.138 -46.376 -29.540 1.00 10.23 446 ASN A O 1
ATOM 3329 N N . GLY A 1 433 ? -11.269 -46.188 -27.479 1.00 9.35 447 GLY A N 1
ATOM 3330 C CA . GLY A 1 433 ? -11.843 -47.421 -26.981 1.00 10.57 447 GLY A CA 1
ATOM 3331 C C . GLY A 1 433 ? -11.098 -48.697 -27.292 1.00 11.77 447 GLY A C 1
ATOM 3332 O O . GLY A 1 433 ? -11.535 -49.771 -26.878 1.00 13.68 447 GLY A O 1
ATOM 3333 N N . GLY A 1 434 ? -9.990 -48.614 -28.019 1.00 10.89 448 GLY A N 1
ATOM 3334 C CA . GLY A 1 434 ? -9.219 -49.808 -28.311 1.00 11.40 448 GLY A CA 1
ATOM 3335 C C . GLY A 1 434 ? -7.732 -49.605 -28.064 1.00 10.05 448 GLY A C 1
ATOM 3336 O O . GLY A 1 434 ? -7.240 -48.482 -28.109 1.00 10.66 448 GLY A O 1
ATOM 3337 N N . PRO A 1 435 ? -6.994 -50.691 -27.818 1.00 8.84 449 PRO A N 1
ATOM 3338 C CA . PRO A 1 435 ? -5.546 -50.551 -27.616 1.00 8.67 449 PRO A CA 1
ATOM 3339 C C . PRO A 1 435 ? -4.831 -49.902 -28.801 1.00 8.76 449 PRO A C 1
ATOM 3340 O O . PRO A 1 435 ? -5.199 -50.112 -29.959 1.00 10.67 449 PRO A O 1
ATOM 3344 N N . ALA A 1 436 ? -3.810 -49.110 -28.487 1.00 8.32 450 ALA A N 1
ATOM 3345 C CA . ALA A 1 436 ? -2.977 -48.443 -29.487 1.00 8.97 450 ALA A CA 1
ATOM 3346 C C . ALA A 1 436 ? -1.514 -48.668 -29.144 1.00 9.32 450 ALA A C 1
ATOM 3347 O O . ALA A 1 436 ? -1.079 -48.383 -28.040 1.00 9.88 450 ALA A O 1
ATOM 3349 N N . ASP A 1 437 ? -0.756 -49.186 -30.095 1.00 9.95 451 ASP A N 1
ATOM 3350 C CA . ASP A 1 437 ? 0.667 -49.428 -29.897 1.00 9.99 451 ASP A CA 1
ATOM 3351 C C . ASP A 1 437 ? 1.457 -48.180 -30.283 1.00 9.24 451 ASP A C 1
ATOM 3352 O O . ASP A 1 437 ? 1.830 -48.004 -31.440 1.00 9.95 451 ASP A O 1
ATOM 3357 N N . LEU A 1 438 ? 1.729 -47.312 -29.323 1.00 8.59 452 LEU A N 1
ATOM 3358 C CA . LEU A 1 438 ? 2.426 -46.069 -29.649 1.00 8.09 452 LEU A CA 1
ATOM 3359 C C . LEU A 1 438 ? 3.877 -46.327 -30.006 1.00 8.65 452 LEU A C 1
ATOM 3360 O O . LEU A 1 438 ? 4.454 -45.607 -30.808 1.00 8.93 452 LEU A O 1
ATOM 3365 N N . THR A 1 439 ? 4.475 -47.356 -29.403 1.00 8.69 453 THR A N 1
ATOM 3366 C CA . THR A 1 439 ? 5.878 -47.657 -29.676 1.00 9.56 453 THR A CA 1
ATOM 3367 C C . THR A 1 439 ? 6.103 -47.987 -31.158 1.00 9.70 453 THR A C 1
ATOM 3368 O O . THR A 1 439 ? 7.073 -47.538 -31.757 1.00 9.26 453 THR A O 1
ATOM 3372 N N . ALA A 1 440 ? 5.189 -48.749 -31.750 1.00 10.28 454 ALA A N 1
ATOM 3373 C CA . ALA A 1 440 ? 5.276 -49.062 -33.171 1.00 10.94 454 ALA A CA 1
ATOM 3374 C C . ALA A 1 440 ? 5.222 -47.788 -34.015 1.00 10.61 454 ALA A C 1
ATOM 3375 O O . ALA A 1 440 ? 5.960 -47.646 -35.000 1.00 10.92 454 ALA A O 1
ATOM 3377 N N . ALA A 1 441 ? 4.360 -46.855 -33.628 1.00 9.57 455 ALA A N 1
ATOM 3378 C CA . ALA A 1 441 ? 4.284 -45.580 -34.336 1.00 9.43 455 ALA A CA 1
ATOM 3379 C C . ALA A 1 441 ? 5.577 -44.790 -34.191 1.00 8.70 455 ALA A C 1
ATOM 3380 O O . ALA A 1 441 ? 6.066 -44.194 -35.148 1.00 9.26 455 ALA A O 1
ATOM 3382 N N . VAL A 1 442 ? 6.149 -44.802 -32.993 1.00 8.75 456 VAL A N 1
ATOM 3383 C CA . VAL A 1 442 ? 7.399 -44.097 -32.770 1.00 8.36 456 VAL A CA 1
ATOM 3384 C C . VAL A 1 442 ? 8.521 -44.662 -33.642 1.00 8.45 456 VAL A C 1
ATOM 3385 O O . VAL A 1 442 ? 9.311 -43.904 -34.214 1.00 8.62 456 VAL A O 1
ATOM 3389 N N . ARG A 1 443 ? 8.565 -45.987 -33.770 1.00 9.10 457 ARG A N 1
ATOM 3390 C CA A ARG A 1 443 ? 9.593 -46.628 -34.583 0.50 11.41 457 ARG A CA 1
ATOM 3391 C CA B ARG A 1 443 ? 9.569 -46.645 -34.598 0.50 11.41 457 ARG A CA 1
ATOM 3392 C C . ARG A 1 443 ? 9.474 -46.225 -36.054 1.00 11.17 457 ARG A C 1
ATOM 3393 O O . ARG A 1 443 ? 10.481 -46.033 -36.720 1.00 11.76 457 ARG A O 1
ATOM 3408 N N . TRP A 1 444 ? 8.247 -46.094 -36.561 1.00 10.06 458 TRP A N 1
ATOM 3409 C CA . TRP A 1 444 ? 8.083 -45.652 -37.941 1.00 10.33 458 TRP A CA 1
ATOM 3410 C C . TRP A 1 444 ? 8.429 -44.173 -38.072 1.00 9.78 458 TRP A C 1
ATOM 3411 O O . TRP A 1 444 ? 8.879 -43.723 -39.129 1.00 11.68 458 TRP A O 1
ATOM 3422 N N . SER A 1 445 ? 8.183 -43.393 -37.024 1.00 8.53 459 SER A N 1
ATOM 3423 C CA . SER A 1 445 ? 8.522 -41.976 -37.051 1.00 7.45 459 SER A CA 1
ATOM 3424 C C . SER A 1 445 ? 10.036 -41.748 -37.145 1.00 7.22 459 SER A C 1
ATOM 3425 O O . SER A 1 445 ? 10.498 -40.903 -37.912 1.00 8.07 459 SER A O 1
ATOM 3428 N N . SER A 1 446 ? 10.810 -42.521 -36.383 1.00 7.06 460 SER A N 1
ATOM 3429 C CA . SER A 1 446 ? 12.273 -42.454 -36.446 1.00 7.03 460 SER A CA 1
ATOM 3430 C C . SER A 1 446 ? 12.884 -43.802 -36.154 1.00 7.46 460 SER A C 1
ATOM 3431 O O . SER A 1 446 ? 12.637 -44.391 -35.105 1.00 8.28 460 SER A O 1
ATOM 3434 N N . ALA A 1 447 ? 13.724 -44.263 -37.072 1.00 7.34 461 ALA A N 1
ATOM 3435 C CA . ALA A 1 447 ? 14.495 -45.481 -36.871 1.00 7.85 461 ALA A CA 1
ATOM 3436 C C . ALA A 1 447 ? 15.658 -45.290 -35.893 1.00 7.37 461 ALA A C 1
ATOM 3437 O O . ALA A 1 447 ? 16.425 -46.224 -35.657 1.00 7.79 461 ALA A O 1
ATOM 3439 N N . LEU A 1 448 ? 15.806 -44.092 -35.328 1.00 7.87 462 LEU A N 1
ATOM 3440 C CA . LEU A 1 448 ? 16.911 -43.829 -34.414 1.00 8.29 462 LEU A CA 1
ATOM 3441 C C . LEU A 1 448 ? 16.515 -44.043 -32.962 1.00 11.30 462 LEU A C 1
ATOM 3442 O O . LEU A 1 448 ? 17.365 -43.984 -32.080 1.00 12.95 462 LEU A O 1
ATOM 3447 N N . ALA A 1 449 ? 15.221 -44.252 -32.715 1.00 13.00 463 ALA A N 1
ATOM 3448 C CA . ALA A 1 449 ? 14.733 -44.549 -31.368 1.00 15.03 463 ALA A CA 1
ATOM 3449 C C . ALA A 1 449 ? 15.279 -45.915 -30.926 1.00 15.78 463 ALA A C 1
ATOM 3450 O O . ALA A 1 449 ? 15.281 -46.859 -31.710 1.00 17.49 463 ALA A O 1
ATOM 3452 N N . ALA A 1 450 ? 15.748 -46.013 -29.680 1.00 15.32 464 ALA A N 1
ATOM 3453 C CA . ALA A 1 450 ? 16.445 -47.209 -29.200 1.00 15.49 464 ALA A CA 1
ATOM 3454 C C . ALA A 1 450 ? 15.690 -47.891 -28.072 1.00 15.13 464 ALA A C 1
ATOM 3455 O O . ALA A 1 450 ? 14.733 -47.347 -27.547 1.00 15.23 464 ALA A O 1
ATOM 3457 N N . ALA A 1 451 ? 16.132 -49.090 -27.701 1.00 14.98 465 ALA A N 1
ATOM 3458 C CA . ALA A 1 451 ? 15.455 -49.857 -26.660 1.00 15.19 465 ALA A CA 1
ATOM 3459 C C . ALA A 1 451 ? 15.526 -49.143 -25.304 1.00 14.62 465 ALA A C 1
ATOM 3460 O O . ALA A 1 451 ? 16.592 -48.702 -24.879 1.00 15.24 465 ALA A O 1
ATOM 3462 N N . PRO A 1 452 ? 14.385 -49.029 -24.612 1.00 14.28 466 PRO A N 1
ATOM 3463 C CA . PRO A 1 452 ? 14.385 -48.411 -23.279 1.00 14.97 466 PRO A CA 1
ATOM 3464 C C . PRO A 1 452 ? 15.307 -49.132 -22.295 1.00 15.05 466 PRO A C 1
ATOM 3465 O O . PRO A 1 452 ? 15.478 -50.367 -22.369 1.00 16.53 466 PRO A O 1
ATOM 3469 N N . ALA A 1 453 ? 15.896 -48.356 -21.387 1.00 14.08 467 ALA A N 1
ATOM 3470 C CA . ALA A 1 453 ? 16.847 -48.882 -20.412 1.00 14.20 467 ALA A CA 1
ATOM 3471 C C . ALA A 1 453 ? 16.642 -48.228 -19.054 1.00 14.02 467 ALA A C 1
ATOM 3472 O O . ALA A 1 453 ? 17.570 -48.166 -18.244 1.00 16.00 467 ALA A O 1
ATOM 3474 N N . TRP A 1 454 ? 15.428 -47.738 -18.804 1.00 11.66 468 TRP A N 1
ATOM 3475 C CA . TRP A 1 454 ? 15.037 -47.329 -17.455 1.00 10.40 468 TRP A CA 1
ATOM 3476 C C . TRP A 1 454 ? 13.593 -47.685 -17.214 1.00 10.41 468 TRP A C 1
ATOM 3477 O O . TRP A 1 454 ? 12.820 -47.876 -18.145 1.00 11.41 468 TRP A O 1
ATOM 3488 N N . LYS A 1 455 ? 13.221 -47.772 -15.949 1.00 10.21 469 LYS A N 1
ATOM 3489 C CA . LYS A 1 455 ? 11.810 -47.838 -15.619 1.00 12.06 469 LYS A CA 1
ATOM 3490 C C . LYS A 1 455 ? 11.527 -47.041 -14.366 1.00 9.19 469 LYS A C 1
ATOM 3491 O O . LYS A 1 455 ? 12.293 -47.073 -13.400 1.00 8.45 469 LYS A O 1
ATOM 3497 N N . PRO A 1 456 ? 10.424 -46.291 -14.391 1.00 7.81 470 PRO A N 1
ATOM 3498 C CA . PRO A 1 456 ? 10.123 -45.419 -13.248 1.00 7.24 470 PRO A CA 1
ATOM 3499 C C . PRO A 1 456 ? 9.917 -46.166 -11.936 1.00 6.26 470 PRO A C 1
ATOM 3500 O O . PRO A 1 456 ? 10.203 -45.577 -10.903 1.00 6.25 470 PRO A O 1
ATOM 3504 N N . SER A 1 457 ? 9.475 -47.426 -11.960 1.00 6.96 471 SER A N 1
ATOM 3505 C CA . SER A 1 457 ? 9.268 -48.162 -10.710 1.00 7.70 471 SER A CA 1
ATOM 3506 C C . SER A 1 457 ? 10.576 -48.390 -9.934 1.00 8.63 471 SER A C 1
ATOM 3507 O O . SER A 1 457 ? 10.541 -48.724 -8.748 1.00 9.52 471 SER A O 1
ATOM 3510 N N . ASP A 1 458 ? 11.722 -48.230 -10.591 1.00 8.43 472 ASP A N 1
ATOM 3511 C CA . ASP A 1 458 ? 12.995 -48.282 -9.862 1.00 9.09 472 ASP A CA 1
ATOM 3512 C C . ASP A 1 458 ? 13.211 -47.067 -8.966 1.00 9.23 472 ASP A C 1
ATOM 3513 O O . ASP A 1 458 ? 14.052 -47.098 -8.063 1.00 10.66 472 ASP A O 1
ATOM 3518 N N . PHE A 1 459 ? 12.471 -45.994 -9.218 1.00 7.81 473 PHE A N 1
ATOM 3519 C CA . PHE A 1 459 ? 12.727 -44.717 -8.555 1.00 7.45 473 PHE A CA 1
ATOM 3520 C C . PHE A 1 459 ? 11.606 -44.249 -7.635 1.00 7.17 473 PHE A C 1
ATOM 3521 O O . PHE A 1 459 ? 11.815 -43.402 -6.758 1.00 8.41 473 PHE A O 1
ATOM 3529 N N . TYR A 1 460 ? 10.412 -44.787 -7.844 1.00 6.32 474 TYR A N 1
ATOM 3530 C CA . TYR A 1 460 ? 9.276 -44.512 -6.974 1.00 6.15 474 TYR A CA 1
ATOM 3531 C C . TYR A 1 460 ? 8.226 -45.594 -7.178 1.00 6.90 474 TYR A C 1
ATOM 3532 O O . TYR A 1 460 ? 8.173 -46.216 -8.238 1.00 7.54 474 TYR A O 1
ATOM 3541 N N . ASP A 1 461 ? 7.418 -45.829 -6.149 1.00 7.77 475 ASP A N 1
ATOM 3542 C CA . ASP A 1 461 ? 6.336 -46.802 -6.244 1.00 8.64 475 ASP A CA 1
ATOM 3543 C C . ASP A 1 461 ? 5.098 -46.125 -6.801 1.00 8.46 475 ASP A C 1
ATOM 3544 O O . ASP A 1 461 ? 4.812 -44.976 -6.470 1.00 9.62 475 ASP A O 1
ATOM 3549 N N . TYR A 1 462 ? 4.335 -46.841 -7.613 1.00 7.10 476 TYR A N 1
ATOM 3550 C CA . TYR A 1 462 ? 3.065 -46.322 -8.113 1.00 6.29 476 TYR A CA 1
ATOM 3551 C C . TYR A 1 462 ? 2.191 -47.473 -8.565 1.00 6.27 476 TYR A C 1
ATOM 3552 O O . TYR A 1 462 ? 2.695 -48.522 -8.962 1.00 6.96 476 TYR A O 1
ATOM 3561 N N . THR A 1 463 ? 0.883 -47.248 -8.512 1.00 5.78 477 THR A N 1
ATOM 3562 C CA . THR A 1 463 ? -0.109 -48.210 -8.972 1.00 5.96 477 THR A CA 1
ATOM 3563 C C . THR A 1 463 ? -0.850 -47.641 -10.177 1.00 6.60 477 THR A C 1
ATOM 3564 O O . THR A 1 463 ? -1.353 -46.515 -10.130 1.00 8.68 477 THR A O 1
ATOM 3568 N N . LEU A 1 464 ? -0.885 -48.401 -11.265 1.00 5.65 478 LEU A N 1
ATOM 3569 C CA . LEU A 1 464 ? -1.609 -47.971 -12.455 1.00 5.78 478 LEU A CA 1
ATOM 3570 C C . LEU A 1 464 ? -3.090 -48.248 -12.308 1.00 6.01 478 LEU A C 1
ATOM 3571 O O . LEU A 1 464 ? -3.472 -49.404 -12.104 1.00 7.24 478 LEU A O 1
ATOM 3576 N N . GLU A 1 465 ? -3.927 -47.216 -12.459 1.00 6.12 479 GLU A N 1
ATOM 3577 C CA . GLU A 1 465 ? -5.353 -47.410 -12.627 1.00 6.56 479 GLU A CA 1
ATOM 3578 C C . GLU A 1 465 ? -5.606 -48.030 -13.976 1.00 7.52 479 GLU A C 1
ATOM 3579 O O . GLU A 1 465 ? -4.865 -47.806 -14.940 1.00 7.93 479 GLU A O 1
ATOM 3585 N N . ASP A 1 466 ? -6.634 -48.850 -14.089 1.00 8.39 480 ASP A N 1
ATOM 3586 C CA A ASP A 1 466 ? -7.041 -49.368 -15.400 0.50 9.47 480 ASP A CA 1
ATOM 3587 C CA B ASP A 1 466 ? -6.831 -49.297 -15.452 0.50 9.47 480 ASP A CA 1
ATOM 3588 C C . ASP A 1 466 ? -7.666 -48.259 -16.221 1.00 8.39 480 ASP A C 1
ATOM 3589 O O . ASP A 1 466 ? -8.192 -47.283 -15.652 1.00 9.30 480 ASP A O 1
ATOM 3598 N N . THR A 1 467 ? -7.703 -48.439 -17.529 1.00 8.67 481 THR A N 1
ATOM 3599 C CA . THR A 1 467 ? -8.214 -47.424 -18.426 1.00 8.80 481 THR A CA 1
ATOM 3600 C C . THR A 1 467 ? -9.741 -47.442 -18.596 1.00 8.55 481 THR A C 1
ATOM 3601 O O . THR A 1 467 ? -10.327 -46.471 -19.107 1.00 8.90 481 THR A O 1
ATOM 3605 N N . ALA A 1 468 ? -10.390 -48.525 -18.168 1.00 9.66 482 ALA A N 1
ATOM 3606 C CA . ALA A 1 468 ? -11.820 -48.699 -18.435 1.00 11.33 482 ALA A CA 1
ATOM 3607 C C . ALA A 1 468 ? -12.695 -47.499 -18.051 1.00 12.45 482 ALA A C 1
ATOM 3608 O O . ALA A 1 468 ? -13.522 -47.033 -18.847 1.00 13.60 482 ALA A O 1
ATOM 3610 N N . ASP A 1 469 ? -12.503 -46.992 -16.842 1.00 12.74 483 ASP A N 1
ATOM 3611 C CA . ASP A 1 469 ? -13.322 -45.882 -16.368 1.00 12.77 483 ASP A CA 1
ATOM 3612 C C . ASP A 1 469 ? -12.505 -44.617 -16.161 1.00 11.15 483 ASP A C 1
ATOM 3613 O O . ASP A 1 469 ? -12.973 -43.670 -15.544 1.00 11.30 483 ASP A O 1
ATOM 3618 N N . LEU A 1 470 ? -11.289 -44.595 -16.695 1.00 9.19 484 LEU A N 1
ATOM 3619 C CA . LEU A 1 470 ? -10.353 -43.533 -16.358 1.00 8.69 484 LEU A CA 1
ATOM 3620 C C . LEU A 1 470 ? -10.801 -42.169 -16.894 1.00 8.06 484 LEU A C 1
ATOM 3621 O O . LEU A 1 470 ? -10.658 -41.160 -16.210 1.00 8.24 484 LEU A O 1
ATOM 3626 N N . ALA A 1 471 ? -11.333 -42.123 -18.111 1.00 7.76 485 ALA A N 1
ATOM 3627 C CA . ALA A 1 471 ? -11.787 -40.846 -18.665 1.00 7.95 485 ALA A CA 1
ATOM 3628 C C . ALA A 1 471 ? -12.841 -40.203 -17.763 1.00 7.90 485 ALA A C 1
ATOM 3629 O O . ALA A 1 471 ? -12.764 -39.016 -17.446 1.00 7.83 485 ALA A O 1
ATOM 3631 N N . ALA A 1 472 ? -13.826 -40.990 -17.343 1.00 9.24 486 ALA A N 1
ATOM 3632 C CA . ALA A 1 472 ? -14.883 -40.479 -16.474 1.00 9.22 486 ALA A CA 1
ATOM 3633 C C . ALA A 1 472 ? -14.328 -40.075 -15.111 1.00 9.28 486 ALA A C 1
ATOM 3634 O O . ALA A 1 472 ? -14.712 -39.027 -14.579 1.00 9.79 486 ALA A O 1
ATOM 3636 N N . ARG A 1 473 ? -13.430 -40.895 -14.547 1.00 8.50 487 ARG A N 1
ATOM 3637 C CA A ARG A 1 473 ? -12.839 -40.601 -13.240 0.50 8.89 487 ARG A CA 1
ATOM 3638 C CA B ARG A 1 473 ? -12.844 -40.595 -13.241 0.50 8.89 487 ARG A CA 1
ATOM 3639 C C . ARG A 1 473 ? -12.109 -39.261 -13.290 1.00 7.66 487 ARG A C 1
ATOM 3640 O O . ARG A 1 473 ? -12.334 -38.381 -12.465 1.00 7.81 487 ARG A O 1
ATOM 3653 N N . ILE A 1 474 ? -11.217 -39.119 -14.269 1.00 6.17 488 ILE A N 1
ATOM 3654 C CA . ILE A 1 474 ? -10.404 -37.913 -14.395 1.00 6.16 488 ILE A CA 1
ATOM 3655 C C . ILE A 1 474 ? -11.261 -36.676 -14.675 1.00 6.44 488 ILE A C 1
ATOM 3656 O O . ILE A 1 474 ? -11.055 -35.631 -14.056 1.00 6.88 488 ILE A O 1
ATOM 3661 N N . THR A 1 475 ? -12.240 -36.797 -15.571 1.00 6.51 489 THR A N 1
ATOM 3662 C CA . THR A 1 475 ? -13.135 -35.673 -15.829 1.00 7.32 489 THR A CA 1
ATOM 3663 C C . THR A 1 475 ? -13.814 -35.180 -14.541 1.00 8.73 489 THR A C 1
ATOM 3664 O O . THR A 1 475 ? -13.947 -33.971 -14.322 1.00 9.06 489 THR A O 1
ATOM 3668 N N . ALA A 1 476 ? -14.230 -36.116 -13.692 1.00 8.99 490 ALA A N 1
ATOM 3669 C CA . ALA A 1 476 ? -14.894 -35.779 -12.457 1.00 10.27 490 ALA A CA 1
ATOM 3670 C C . ALA A 1 476 ? -13.980 -35.210 -11.372 1.00 9.63 490 ALA A C 1
ATOM 3671 O O . ALA A 1 476 ? -14.431 -34.397 -10.576 1.00 10.76 490 ALA A O 1
ATOM 3673 N N . ARG A 1 477 ? -12.719 -35.647 -11.318 1.00 7.49 491 ARG A N 1
ATOM 3674 C CA . ARG A 1 477 ? -11.896 -35.423 -10.125 1.00 7.21 491 ARG A CA 1
ATOM 3675 C C . ARG A 1 477 ? -10.713 -34.469 -10.306 1.00 6.77 491 ARG A C 1
ATOM 3676 O O . ARG A 1 477 ? -10.143 -34.006 -9.311 1.00 7.55 491 ARG A O 1
ATOM 3684 N N . ALA A 1 478 ? -10.321 -34.184 -11.548 1.00 6.05 492 ALA A N 1
ATOM 3685 C CA . ALA A 1 478 ? -9.084 -33.438 -11.781 1.00 6.12 492 ALA A CA 1
ATOM 3686 C C . ALA A 1 478 ? -9.257 -31.933 -11.665 1.00 5.31 492 ALA A C 1
ATOM 3687 O O . ALA A 1 478 ? -10.353 -31.401 -11.854 1.00 6.05 492 ALA A O 1
ATOM 3689 N N . GLY A 1 479 ? -8.154 -31.244 -11.385 1.00 4.54 493 GLY A N 1
ATOM 3690 C CA . GLY A 1 479 ? -8.117 -29.793 -11.480 1.00 4.11 493 GLY A CA 1
ATOM 3691 C C . GLY A 1 479 ? -8.328 -29.033 -10.186 1.00 3.64 493 GLY A C 1
ATOM 3692 O O . GLY A 1 479 ? -8.400 -29.587 -9.074 1.00 4.53 493 GLY A O 1
ATOM 3693 N N . ALA A 1 480 ? -8.411 -27.718 -10.336 1.00 3.63 494 ALA A N 1
ATOM 3694 C CA . ALA A 1 480 ? -8.721 -26.844 -9.218 1.00 3.77 494 ALA A CA 1
ATOM 3695 C C . ALA A 1 480 ? -10.177 -26.996 -8.782 1.00 4.83 494 ALA A C 1
ATOM 3696 O O . ALA A 1 480 ? -11.030 -27.463 -9.549 1.00 5.38 494 ALA A O 1
ATOM 3698 N N . GLY A 1 481 ? -10.464 -26.586 -7.552 1.00 5.33 495 GLY A N 1
ATOM 3699 C CA . GLY A 1 481 ? -11.838 -26.591 -7.075 1.00 6.37 495 GLY A CA 1
ATOM 3700 C C . GLY A 1 481 ? -12.326 -27.958 -6.617 1.00 6.11 495 GLY A C 1
ATOM 3701 O O . GLY A 1 481 ? -13.529 -28.148 -6.474 1.00 7.38 495 GLY A O 1
ATOM 3702 N N . LYS A 1 482 ? -11.402 -28.893 -6.369 1.00 6.06 496 LYS A N 1
ATOM 3703 C CA . LYS A 1 482 ? -11.755 -30.250 -5.975 1.00 6.86 496 LYS A CA 1
ATOM 3704 C C . LYS A 1 482 ? -11.285 -30.579 -4.552 1.00 7.19 496 LYS A C 1
ATOM 3705 O O . LYS A 1 482 ? -11.998 -31.212 -3.779 1.00 9.31 496 LYS A O 1
ATOM 3711 N N . LEU A 1 483 ? -10.085 -30.138 -4.196 1.00 6.61 497 LEU A N 1
ATOM 3712 C CA . LEU A 1 483 ? -9.506 -30.417 -2.881 1.00 6.57 497 LEU A CA 1
ATOM 3713 C C . LEU A 1 483 ? -10.226 -29.746 -1.727 1.00 7.37 497 LEU A C 1
ATOM 3714 O O . LEU A 1 483 ? -10.192 -30.250 -0.589 1.00 8.91 497 LEU A O 1
ATOM 3719 N N . GLU A 1 484 ? -10.816 -28.580 -1.998 1.00 6.64 498 GLU A N 1
ATOM 3720 C CA . GLU A 1 484 ? -11.501 -27.815 -0.962 1.00 7.11 498 GLU A CA 1
ATOM 3721 C C . GLU A 1 484 ? -12.922 -27.492 -1.374 1.00 8.06 498 GLU A C 1
ATOM 3722 O O . GLU A 1 484 ? -13.222 -27.357 -2.568 1.00 8.61 498 GLU A O 1
ATOM 3728 N N . GLY A 1 485 ? -13.787 -27.342 -0.377 1.00 8.71 499 GLY A N 1
ATOM 3729 C CA . GLY A 1 485 ? -15.098 -26.764 -0.595 1.00 9.71 499 GLY A CA 1
ATOM 3730 C C . GLY A 1 485 ? -15.007 -25.264 -0.804 1.00 9.94 499 GLY A C 1
ATOM 3731 O O . GLY A 1 485 ? -13.944 -24.660 -0.639 1.00 8.72 499 GLY A O 1
ATOM 3732 N N . PRO A 1 486 ? -16.131 -24.640 -1.168 1.00 11.27 500 PRO A N 1
ATOM 3733 C CA . PRO A 1 486 ? -16.117 -23.196 -1.411 1.00 12.47 500 PRO A CA 1
ATOM 3734 C C . PRO A 1 486 ? -15.890 -22.420 -0.121 1.00 12.83 500 PRO A C 1
ATOM 3735 O O . PRO A 1 486 ? -16.226 -22.888 0.972 1.00 12.79 500 PRO A O 1
ATOM 3739 N N . ALA A 1 487 ? -15.308 -21.238 -0.252 1.00 13.17 501 ALA A N 1
ATOM 3740 C CA . ALA A 1 487 ? -15.089 -20.371 0.898 1.00 14.21 501 ALA A CA 1
ATOM 3741 C C . ALA A 1 487 ? -16.434 -19.935 1.447 1.00 16.43 501 ALA A C 1
ATOM 3742 O O . ALA A 1 487 ? -17.379 -19.748 0.684 1.00 16.77 501 ALA A O 1
ATOM 3744 N N . GLU A 1 488 ? -16.530 -19.818 2.768 1.00 17.89 502 GLU A N 1
ATOM 3745 C CA . GLU A 1 488 ? -17.709 -19.206 3.378 1.00 19.17 502 GLU A CA 1
ATOM 3746 C C . GLU A 1 488 ? -17.768 -17.736 2.968 1.00 19.04 502 GLU A C 1
ATOM 3747 O O . GLU A 1 488 ? -16.735 -17.093 2.753 1.00 18.92 502 GLU A O 1
ATOM 3749 N N . PRO A 1 489 ? -18.981 -17.197 2.825 1.00 18.96 503 PRO A N 1
ATOM 3750 C CA . PRO A 1 489 ? -19.089 -15.767 2.533 1.00 18.69 503 PRO A CA 1
ATOM 3751 C C . PRO A 1 489 ? -18.396 -14.937 3.610 1.00 17.97 503 PRO A C 1
ATOM 3752 O O . PRO A 1 489 ? -18.368 -15.332 4.780 1.00 18.47 503 PRO A O 1
ATOM 3756 N N . ARG A 1 490 ? -17.823 -13.808 3.209 1.00 16.88 504 ARG A N 1
ATOM 3757 C CA . ARG A 1 490 ? -17.146 -12.942 4.156 1.00 17.14 504 ARG A CA 1
ATOM 3758 C C . ARG A 1 490 ? -18.193 -12.280 5.050 1.00 16.09 504 ARG A C 1
ATOM 3759 O O . ARG A 1 490 ? -19.300 -11.939 4.607 1.00 15.83 504 ARG A O 1
ATOM 3767 N N . LYS A 1 491 ? -17.843 -12.091 6.314 1.00 15.87 505 LYS A N 1
ATOM 3768 C CA . LYS A 1 491 ? -18.775 -11.480 7.254 1.00 16.38 505 LYS A CA 1
ATOM 3769 C C . LYS A 1 491 ? -18.934 -9.990 7.014 1.00 15.63 505 LYS A C 1
ATOM 3770 O O . LYS A 1 491 ? -18.000 -9.311 6.591 1.00 15.04 505 LYS A O 1
ATOM 3776 N N . LEU A 1 492 ? -20.133 -9.486 7.277 1.00 15.04 506 LEU A N 1
ATOM 3777 C CA . LEU A 1 492 ? -20.372 -8.050 7.292 1.00 17.56 506 LEU A CA 1
ATOM 3778 C C . LEU A 1 492 ? -20.359 -7.613 8.743 1.00 18.36 506 LEU A C 1
ATOM 3779 O O . LEU A 1 492 ? -20.859 -8.322 9.609 1.00 18.27 506 LEU A O 1
ATOM 3784 N N . ALA A 1 493 ? -19.785 -6.447 9.015 1.00 23.03 507 ALA A N 1
ATOM 3785 C CA . ALA A 1 493 ? -19.856 -5.866 10.356 1.00 30.42 507 ALA A CA 1
ATOM 3786 C C . ALA A 1 493 ? -21.311 -5.656 10.769 1.00 27.79 507 ALA A C 1
ATOM 3787 O O . ALA A 1 493 ? -21.652 -5.711 11.951 1.00 28.98 507 ALA A O 1
ATOM 3789 N N . ALA A 1 494 ? -22.167 -5.432 9.779 1.00 24.80 508 ALA A N 1
ATOM 3790 C CA . ALA A 1 494 ? -23.594 -5.246 10.016 1.00 27.98 508 ALA A CA 1
ATOM 3791 C C . ALA A 1 494 ? -24.248 -6.441 10.714 1.00 27.22 508 ALA A C 1
ATOM 3792 O O . ALA A 1 494 ? -25.210 -6.267 11.462 1.00 25.18 508 ALA A O 1
ATOM 3794 N N . ALA A 1 495 ? -23.723 -7.645 10.485 1.00 21.59 509 ALA A N 1
ATOM 3795 C CA . ALA A 1 495 ? -24.278 -8.866 11.079 1.00 23.24 509 ALA A CA 1
ATOM 3796 C C . ALA A 1 495 ? -24.097 -8.926 12.603 1.00 30.77 509 ALA A C 1
ATOM 3797 O O . ALA A 1 495 ? -24.744 -9.723 13.282 1.00 29.65 509 ALA A O 1
ATOM 3799 N N . LEU A 1 496 ? -23.216 -8.085 13.136 1.00 24.53 510 LEU A N 1
ATOM 3800 C CA . LEU A 1 496 ? -23.004 -8.007 14.580 1.00 39.83 510 LEU A CA 1
ATOM 3801 C C . LEU A 1 496 ? -24.031 -7.095 15.229 1.00 25.93 510 LEU A C 1
ATOM 3802 O O . LEU A 1 496 ? -24.150 -7.039 16.450 1.00 27.29 510 LEU A O 1
ATOM 3807 N N . GLU A 1 497 ? -24.775 -6.383 14.394 1.00 19.74 511 GLU A N 1
ATOM 3808 C CA . GLU A 1 497 ? -25.662 -5.327 14.859 1.00 17.99 511 GLU A CA 1
ATOM 3809 C C . GLU A 1 497 ? -27.104 -5.814 14.974 1.00 38.74 511 GLU A C 1
ATOM 3810 O O . GLU A 1 497 ? -27.745 -6.146 13.975 1.00 35.95 511 GLU A O 1
ATOM 3816 N N . HIS A 1 498 ? -27.597 -5.865 16.208 1.00 24.04 512 HIS A N 1
ATOM 3817 C CA . HIS A 1 498 ? -28.937 -6.371 16.485 1.00 30.12 512 HIS A CA 1
ATOM 3818 C C . HIS A 1 498 ? -29.879 -5.248 16.898 1.00 39.86 512 HIS A C 1
ATOM 3819 O O . HIS A 1 498 ? -29.583 -4.492 17.822 1.00 33.07 512 HIS A O 1
ATOM 3822 N N . MET B 1 1 ? -45.120 -49.115 -33.710 1.00 20.19 15 MET B N 1
ATOM 3823 C CA . MET B 1 1 ? -43.840 -48.503 -34.025 1.00 21.68 15 MET B CA 1
ATOM 3824 C C . MET B 1 1 ? -42.721 -49.513 -33.802 1.00 18.52 15 MET B C 1
ATOM 3825 O O . MET B 1 1 ? -42.988 -50.666 -33.487 1.00 18.58 15 MET B O 1
ATOM 3830 N N . ASP B 1 2 ? -41.474 -49.107 -34.006 1.00 16.33 16 ASP B N 1
ATOM 3831 C CA . ASP B 1 2 ? -40.384 -50.061 -33.894 1.00 16.23 16 ASP B CA 1
ATOM 3832 C C . ASP B 1 2 ? -39.141 -49.399 -33.319 1.00 16.83 16 ASP B C 1
ATOM 3833 O O . ASP B 1 2 ? -38.595 -48.455 -33.901 1.00 17.01 16 ASP B O 1
ATOM 3838 N N . ILE B 1 3 ? -38.710 -49.896 -32.164 1.00 17.46 17 ILE B N 1
ATOM 3839 C CA . ILE B 1 3 ? -37.501 -49.416 -31.509 1.00 18.89 17 ILE B CA 1
ATOM 3840 C C . ILE B 1 3 ? -36.380 -50.412 -31.759 1.00 18.28 17 ILE B C 1
ATOM 3841 O O . ILE B 1 3 ? -36.424 -51.546 -31.279 1.00 18.00 17 ILE B O 1
ATOM 3846 N N . GLY B 1 4 ? -35.385 -49.987 -32.527 1.00 18.30 18 GLY B N 1
ATOM 3847 C CA . GLY B 1 4 ? -34.277 -50.856 -32.884 1.00 18.59 18 GLY B CA 1
ATOM 3848 C C . GLY B 1 4 ? -33.444 -51.226 -31.674 1.00 19.75 18 GLY B C 1
ATOM 3849 O O . GLY B 1 4 ? -33.270 -50.418 -30.756 1.00 20.10 18 GLY B O 1
ATOM 3850 N N . ILE B 1 5 ? -32.923 -52.446 -31.668 1.00 20.38 19 ILE B N 1
ATOM 3851 C CA . ILE B 1 5 ? -32.161 -52.925 -30.519 1.00 21.12 19 ILE B CA 1
ATOM 3852 C C . ILE B 1 5 ? -30.843 -52.176 -30.323 1.00 20.68 19 ILE B C 1
ATOM 3853 O O . ILE B 1 5 ? -30.266 -52.203 -29.238 1.00 21.94 19 ILE B O 1
ATOM 3858 N N . ASN B 1 6 ? -30.376 -51.488 -31.360 1.00 19.18 20 ASN B N 1
ATOM 3859 C CA . ASN B 1 6 ? -29.167 -50.679 -31.239 1.00 18.40 20 ASN B CA 1
ATOM 3860 C C . ASN B 1 6 ? -29.466 -49.188 -31.223 1.00 19.24 20 ASN B C 1
ATOM 3861 O O . ASN B 1 6 ? -28.562 -48.369 -31.381 1.00 20.22 20 ASN B O 1
ATOM 3866 N N . SER B 1 7 ? -30.735 -48.828 -31.039 1.00 20.09 21 SER B N 1
ATOM 3867 C CA . SER B 1 7 ? -31.121 -47.421 -31.015 1.00 21.89 21 SER B CA 1
ATOM 3868 C C . SER B 1 7 ? -30.688 -46.745 -29.714 1.00 24.20 21 SER B C 1
ATOM 3869 O O . SER B 1 7 ? -30.485 -47.410 -28.699 1.00 23.68 21 SER B O 1
ATOM 3872 N N . ASP B 1 8 ? -30.531 -45.426 -29.757 1.00 27.44 22 ASP B N 1
ATOM 3873 C CA . ASP B 1 8 ? -30.130 -44.672 -28.572 1.00 31.35 22 ASP B CA 1
ATOM 3874 C C . ASP B 1 8 ? -31.361 -44.115 -27.866 1.00 30.76 22 ASP B C 1
ATOM 3875 O O . ASP B 1 8 ? -32.054 -43.259 -28.406 1.00 30.51 22 ASP B O 1
ATOM 3878 N N . PRO B 1 9 ? -31.635 -44.608 -26.649 1.00 31.11 23 PRO B N 1
ATOM 3879 C CA . PRO B 1 9 ? -32.836 -44.250 -25.882 1.00 31.54 23 PRO B CA 1
ATOM 3880 C C . PRO B 1 9 ? -32.798 -42.807 -25.386 1.00 32.71 23 PRO B C 1
ATOM 3881 O O . PRO B 1 9 ? -33.842 -42.235 -25.071 1.00 32.49 23 PRO B O 1
ATOM 3885 N N . ASN B 1 10 ? -31.604 -42.229 -25.332 1.00 34.35 24 ASN B N 1
ATOM 3886 C CA . ASN B 1 10 ? -31.435 -40.876 -24.813 1.00 35.44 24 ASN B CA 1
ATOM 3887 C C . ASN B 1 10 ? -31.030 -39.859 -25.880 1.00 32.41 24 ASN B C 1
ATOM 3888 O O . ASN B 1 10 ? -30.435 -38.828 -25.564 1.00 46.97 24 ASN B O 1
ATOM 3890 N N . SER B 1 11 ? -31.343 -40.146 -27.140 1.00 40.53 25 SER B N 1
ATOM 3891 C CA . SER B 1 11 ? -30.985 -39.231 -28.222 1.00 37.14 25 SER B CA 1
ATOM 3892 C C . SER B 1 11 ? -31.975 -38.069 -28.312 1.00 36.95 25 SER B C 1
ATOM 3893 O O . SER B 1 11 ? -33.178 -38.244 -28.096 1.00 36.48 25 SER B O 1
ATOM 3896 N N . ALA B 1 12 ? -31.457 -36.878 -28.611 1.00 33.85 26 ALA B N 1
ATOM 3897 C CA . ALA B 1 12 ? -32.300 -35.710 -28.829 1.00 31.17 26 ALA B CA 1
ATOM 3898 C C . ALA B 1 12 ? -32.972 -35.827 -30.187 1.00 29.38 26 ALA B C 1
ATOM 3899 O O . ALA B 1 12 ? -32.702 -36.765 -30.945 1.00 29.87 26 ALA B O 1
ATOM 3901 N N . ALA B 1 13 ? -33.843 -34.872 -30.493 1.00 27.31 27 ALA B N 1
ATOM 3902 C CA . ALA B 1 13 ? -34.560 -34.870 -31.758 1.00 25.48 27 ALA B CA 1
ATOM 3903 C C . ALA B 1 13 ? -33.598 -34.888 -32.942 1.00 23.39 27 ALA B C 1
ATOM 3904 O O . ALA B 1 13 ? -32.459 -34.408 -32.842 1.00 23.11 27 ALA B O 1
ATOM 3906 N N . PRO B 1 14 ? -34.051 -35.451 -34.070 1.00 21.60 28 PRO B N 1
ATOM 3907 C CA . PRO B 1 14 ? -33.249 -35.494 -35.294 1.00 20.30 28 PRO B CA 1
ATOM 3908 C C . PRO B 1 14 ? -32.829 -34.096 -35.714 1.00 18.66 28 PRO B C 1
ATOM 3909 O O . PRO B 1 14 ? -33.620 -33.155 -35.590 1.00 18.57 28 PRO B O 1
ATOM 3913 N N . ALA B 1 15 ? -31.597 -33.964 -36.189 1.00 17.47 29 ALA B N 1
ATOM 3914 C CA . ALA B 1 15 ? -31.151 -32.712 -36.772 1.00 16.79 29 ALA B CA 1
ATOM 3915 C C . ALA B 1 15 ? -32.090 -32.335 -37.913 1.00 16.81 29 ALA B C 1
ATOM 3916 O O . ALA B 1 15 ? -32.491 -33.180 -38.718 1.00 17.96 29 ALA B O 1
ATOM 3918 N N . GLY B 1 16 ? -32.467 -31.066 -37.960 1.00 15.92 30 GLY B N 1
ATOM 3919 C CA . GLY B 1 16 ? -33.327 -30.571 -39.020 1.00 16.06 30 GLY B CA 1
ATOM 3920 C C . GLY B 1 16 ? -34.810 -30.829 -38.835 1.00 16.24 30 GLY B C 1
ATOM 3921 O O . GLY B 1 16 ? -35.570 -30.715 -39.799 1.00 17.75 30 GLY B O 1
ATOM 3922 N N . SER B 1 17 ? -35.230 -31.161 -37.616 1.00 15.12 31 SER B N 1
ATOM 3923 C CA . SER B 1 17 ? -36.625 -31.552 -37.371 1.00 15.18 31 SER B CA 1
ATOM 3924 C C . SER B 1 17 ? -37.518 -30.522 -36.652 1.00 13.67 31 SER B C 1
ATOM 3925 O O . SER B 1 17 ? -38.749 -30.579 -36.806 1.00 14.77 31 SER B O 1
ATOM 3928 N N . ILE B 1 18 ? -36.951 -29.602 -35.863 1.00 11.48 32 ILE B N 1
ATOM 3929 C CA . ILE B 1 18 ? -37.812 -28.691 -35.087 1.00 10.60 32 ILE B CA 1
ATOM 3930 C C . ILE B 1 18 ? -38.696 -27.827 -35.975 1.00 9.80 32 ILE B C 1
ATOM 3931 O O . ILE B 1 18 ? -38.371 -27.562 -37.131 1.00 9.85 32 ILE B O 1
ATOM 3936 N N . ASP B 1 19 ? -39.825 -27.402 -35.430 1.00 8.57 33 ASP B N 1
ATOM 3937 C CA . ASP B 1 19 ? -40.659 -26.439 -36.131 1.00 7.96 33 ASP B CA 1
ATOM 3938 C C . ASP B 1 19 ? -40.729 -25.112 -35.399 1.00 6.95 33 ASP B C 1
ATOM 3939 O O . ASP B 1 19 ? -39.859 -24.804 -34.595 1.00 7.40 33 ASP B O 1
ATOM 3944 N N . SER B 1 20 ? -41.745 -24.320 -35.695 1.00 5.90 34 SER B N 1
ATOM 3945 C CA . SER B 1 20 ? -41.765 -22.933 -35.262 1.00 5.72 34 SER B CA 1
ATOM 3946 C C . SER B 1 20 ? -42.835 -22.660 -34.226 1.00 6.28 34 SER B C 1
ATOM 3947 O O . SER B 1 20 ? -43.062 -21.505 -33.864 1.00 6.73 34 SER B O 1
ATOM 3950 N N . LEU B 1 21 ? -43.506 -23.705 -33.751 1.00 6.96 35 LEU B N 1
ATOM 3951 C CA . LEU B 1 21 ? -44.576 -23.532 -32.767 1.00 7.74 35 LEU B CA 1
ATOM 3952 C C . LEU B 1 21 ? -44.049 -23.621 -31.348 1.00 8.21 35 LEU B C 1
ATOM 3953 O O . LEU B 1 21 ? -43.014 -24.247 -31.095 1.00 9.07 35 LEU B O 1
ATOM 3958 N N . GLY B 1 22 ? -44.758 -22.990 -30.419 1.00 7.49 36 GLY B N 1
ATOM 3959 C CA . GLY B 1 22 ? -44.383 -23.022 -29.016 1.00 8.06 36 GLY B CA 1
ATOM 3960 C C . GLY B 1 22 ? -44.173 -21.667 -28.363 1.00 7.41 36 GLY B C 1
ATOM 3961 O O . GLY B 1 22 ? -43.844 -21.609 -27.173 1.00 7.97 36 GLY B O 1
ATOM 3962 N N . ALA B 1 23 ? -44.346 -20.571 -29.103 1.00 6.49 37 ALA B N 1
ATOM 3963 C CA . ALA B 1 23 ? -44.137 -19.252 -28.516 1.00 6.02 37 ALA B CA 1
ATOM 3964 C C . ALA B 1 23 ? -44.964 -19.025 -27.247 1.00 6.19 37 ALA B C 1
ATOM 3965 O O . ALA B 1 23 ? -46.128 -19.456 -27.134 1.00 8.13 37 ALA B O 1
ATOM 3967 N N . THR B 1 24 ? -44.341 -18.342 -26.296 1.00 6.25 38 THR B N 1
ATOM 3968 C CA . THR B 1 24 ? -44.910 -18.031 -24.990 1.00 7.36 38 THR B CA 1
ATOM 3969 C C . THR B 1 24 ? -44.807 -16.520 -24.753 1.00 6.57 38 THR B C 1
ATOM 3970 O O . THR B 1 24 ? -44.244 -15.801 -25.564 1.00 6.46 38 THR B O 1
ATOM 3974 N N . GLY B 1 25 ? -45.327 -16.044 -23.626 1.00 7.16 39 GLY B N 1
ATOM 3975 C CA . GLY B 1 25 ? -45.143 -14.662 -23.213 1.00 6.94 39 GLY B CA 1
ATOM 3976 C C . GLY B 1 25 ? -45.717 -13.631 -24.166 1.00 6.01 39 GLY B C 1
ATOM 3977 O O . GLY B 1 25 ? -46.700 -13.876 -24.873 1.00 6.38 39 GLY B O 1
ATOM 3978 N N . TRP B 1 26 ? -45.100 -12.462 -24.201 1.00 5.15 40 TRP B N 1
ATOM 3979 C CA . TRP B 1 26 ? -45.674 -11.363 -24.967 1.00 5.57 40 TRP B CA 1
ATOM 3980 C C . TRP B 1 26 ? -45.760 -11.686 -26.462 1.00 5.66 40 TRP B C 1
ATOM 3981 O O . TRP B 1 26 ? -46.678 -11.226 -27.132 1.00 6.48 40 TRP B O 1
ATOM 3992 N N . ALA B 1 27 ? -44.823 -12.477 -26.992 1.00 5.35 41 ALA B N 1
ATOM 3993 C CA . ALA B 1 27 ? -44.886 -12.878 -28.403 1.00 6.14 41 ALA B CA 1
ATOM 3994 C C . ALA B 1 27 ? -46.194 -13.568 -28.767 1.00 7.71 41 ALA B C 1
ATOM 3995 O O . ALA B 1 27 ? -46.607 -13.501 -29.935 1.00 9.10 41 ALA B O 1
ATOM 3997 N N . SER B 1 28 ? -46.816 -14.233 -27.783 1.00 7.64 42 SER B N 1
ATOM 3998 C CA . SER B 1 28 ? -48.055 -15.006 -27.942 1.00 10.36 42 SER B CA 1
ATOM 3999 C C . SER B 1 28 ? -49.295 -14.194 -27.574 1.00 8.89 42 SER B C 1
ATOM 4000 O O . SER B 1 28 ? -50.418 -14.689 -27.699 1.00 10.25 42 SER B O 1
ATOM 4003 N N . HIS B 1 29 ? -49.109 -12.968 -27.096 1.00 7.82 43 HIS B N 1
ATOM 4004 C CA . HIS B 1 29 ? -50.244 -12.208 -26.595 1.00 8.00 43 HIS B CA 1
ATOM 4005 C C . HIS B 1 29 ? -51.077 -11.654 -27.740 1.00 8.14 43 HIS B C 1
ATOM 4006 O O . HIS B 1 29 ? -50.544 -11.021 -28.652 1.00 8.55 43 HIS B O 1
ATOM 4013 N N . GLY B 1 30 ? -52.391 -11.860 -27.663 1.00 7.67 44 GLY B N 1
ATOM 4014 C CA . GLY B 1 30 ? -53.311 -11.215 -28.579 1.00 8.15 44 GLY B CA 1
ATOM 4015 C C . GLY B 1 30 ? -53.444 -11.958 -29.888 1.00 7.65 44 GLY B C 1
ATOM 4016 O O . GLY B 1 30 ? -54.538 -12.418 -30.241 1.00 8.08 44 GLY B O 1
ATOM 4017 N N . THR B 1 31 ? -52.318 -12.091 -30.592 1.00 8.17 45 THR B N 1
ATOM 4018 C CA . THR B 1 31 ? -52.259 -12.863 -31.828 1.00 8.56 45 THR B CA 1
ATOM 4019 C C . THR B 1 31 ? -51.002 -13.731 -31.737 1.00 8.61 45 THR B C 1
ATOM 4020 O O . THR B 1 31 ? -50.015 -13.341 -31.118 1.00 8.47 45 THR B O 1
ATOM 4024 N N . PRO B 1 32 ? -51.039 -14.931 -32.326 1.00 8.15 46 PRO B N 1
ATOM 4025 C CA . PRO B 1 32 ? -49.924 -15.876 -32.141 1.00 8.18 46 PRO B CA 1
ATOM 4026 C C . PRO B 1 32 ? -48.706 -15.596 -33.030 1.00 7.86 46 PRO B C 1
ATOM 4027 O O . PRO B 1 32 ? -48.848 -15.104 -34.155 1.00 8.46 46 PRO B O 1
ATOM 4031 N N . THR B 1 33 ? -47.516 -15.907 -32.521 1.00 7.18 47 THR B N 1
ATOM 4032 C CA . THR B 1 33 ? -46.318 -15.955 -33.351 1.00 6.60 47 THR B CA 1
ATOM 4033 C C . THR B 1 33 ? -46.176 -17.352 -33.934 1.00 7.04 47 THR B C 1
ATOM 4034 O O . THR B 1 33 ? -46.220 -18.348 -33.203 1.00 8.22 47 THR B O 1
ATOM 4038 N N . THR B 1 34 ? -46.027 -17.424 -35.255 1.00 6.16 48 THR B N 1
ATOM 4039 C CA . THR B 1 34 ? -45.836 -18.700 -35.951 1.00 6.32 48 THR B CA 1
ATOM 4040 C C . THR B 1 34 ? -44.634 -18.679 -36.901 1.00 5.80 48 THR B C 1
ATOM 4041 O O . THR B 1 34 ? -44.267 -19.709 -37.449 1.00 6.72 48 THR B O 1
ATOM 4045 N N . GLY B 1 35 ? -44.012 -17.517 -37.102 1.00 5.44 49 GLY B N 1
ATOM 4046 C CA . GLY B 1 35 ? -42.898 -17.436 -38.040 1.00 5.74 49 GLY B CA 1
ATOM 4047 C C . GLY B 1 35 ? -43.281 -17.945 -39.420 1.00 6.03 49 GLY B C 1
ATOM 4048 O O . GLY B 1 35 ? -44.325 -17.567 -39.964 1.00 6.55 49 GLY B O 1
ATOM 4049 N N . GLY B 1 36 ? -42.450 -18.824 -39.978 1.00 5.15 50 GLY B N 1
ATOM 4050 C CA . GLY B 1 36 ? -42.717 -19.403 -41.284 1.00 5.90 50 GLY B CA 1
ATOM 4051 C C . GLY B 1 36 ? -43.450 -20.731 -41.283 1.00 6.01 50 GLY B C 1
ATOM 4052 O O . GLY B 1 36 ? -43.474 -21.407 -42.321 1.00 6.75 50 GLY B O 1
ATOM 4053 N N . GLN B 1 37 ? -44.066 -21.100 -40.160 1.00 5.67 51 GLN B N 1
ATOM 4054 C CA . GLN B 1 37 ? -44.824 -22.356 -40.085 1.00 6.26 51 GLN B CA 1
ATOM 4055 C C . GLN B 1 37 ? -45.755 -22.468 -41.287 1.00 6.97 51 GLN B C 1
ATOM 4056 O O . GLN B 1 37 ? -46.446 -21.515 -41.633 1.00 7.78 51 GLN B O 1
ATOM 4062 N N . GLY B 1 38 ? -45.745 -23.626 -41.940 1.00 7.39 52 GLY B N 1
ATOM 4063 C CA . GLY B 1 38 ? -46.594 -23.839 -43.105 1.00 8.16 52 GLY B CA 1
ATOM 4064 C C . GLY B 1 38 ? -45.958 -23.449 -44.428 1.00 7.57 52 GLY B C 1
ATOM 4065 O O . GLY B 1 38 ? -46.630 -23.529 -45.462 1.00 8.50 52 GLY B O 1
ATOM 4066 N N . ALA B 1 39 ? -44.692 -23.022 -44.402 1.00 7.74 53 ALA B N 1
ATOM 4067 C CA . ALA B 1 39 ? -43.986 -22.627 -45.614 1.00 7.90 53 ALA B CA 1
ATOM 4068 C C . ALA B 1 39 ? -44.124 -23.669 -46.725 1.00 8.12 53 ALA B C 1
ATOM 4069 O O . ALA B 1 39 ? -44.035 -24.868 -46.465 1.00 8.80 53 ALA B O 1
ATOM 4071 N N . ALA B 1 40 ? -44.350 -23.203 -47.955 1.00 7.88 54 ALA B N 1
ATOM 4072 C CA . ALA B 1 40 ? -44.294 -24.072 -49.127 1.00 8.79 54 ALA B CA 1
ATOM 4073 C C . ALA B 1 40 ? -42.921 -24.735 -49.223 1.00 8.59 54 ALA B C 1
ATOM 4074 O O . ALA B 1 40 ? -41.916 -24.216 -48.694 1.00 8.85 54 ALA B O 1
ATOM 4076 N N . ALA B 1 41 ? -42.866 -25.865 -49.921 1.00 9.52 55 ALA B N 1
ATOM 4077 C CA . ALA B 1 41 ? -41.614 -26.573 -50.159 1.00 11.29 55 ALA B CA 1
ATOM 4078 C C . ALA B 1 41 ? -40.581 -25.648 -50.790 1.00 11.39 55 ALA B C 1
ATOM 4079 O O . ALA B 1 41 ? -39.399 -25.662 -50.411 1.00 11.54 55 ALA B O 1
ATOM 4081 N N . GLU B 1 42 ? -41.022 -24.810 -51.727 1.00 11.33 56 GLU B N 1
ATOM 4082 C CA . GLU B 1 42 ? -40.091 -23.919 -52.409 1.00 12.66 56 GLU B CA 1
ATOM 4083 C C . GLU B 1 42 ? -39.580 -22.792 -51.507 1.00 11.24 56 GLU B C 1
ATOM 4084 O O . GLU B 1 42 ? -38.623 -22.107 -51.857 1.00 12.06 56 GLU B O 1
ATOM 4090 N N . ARG B 1 43 ? -40.228 -22.596 -50.357 1.00 10.24 57 ARG B N 1
ATOM 4091 C CA . ARG B 1 43 ? -39.762 -21.631 -49.349 1.00 10.10 57 ARG B CA 1
ATOM 4092 C C . ARG B 1 43 ? -39.324 -22.334 -48.066 1.00 9.13 57 ARG B C 1
ATOM 4093 O O . ARG B 1 43 ? -39.314 -21.738 -46.980 1.00 9.26 57 ARG B O 1
ATOM 4101 N N . THR B 1 44 ? -38.917 -23.586 -48.216 1.00 9.05 58 THR B N 1
ATOM 4102 C CA . THR B 1 44 ? -38.263 -24.341 -47.165 1.00 9.99 58 THR B CA 1
ATOM 4103 C C . THR B 1 44 ? -36.833 -24.585 -47.641 1.00 9.83 58 THR B C 1
ATOM 4104 O O . THR B 1 44 ? -36.597 -25.286 -48.639 1.00 11.51 58 THR B O 1
ATOM 4108 N N . TYR B 1 45 ? -35.883 -23.956 -46.956 1.00 8.95 59 TYR B N 1
ATOM 4109 C CA . TYR B 1 45 ? -34.498 -23.896 -47.417 1.00 9.02 59 TYR B CA 1
ATOM 4110 C C . TYR B 1 45 ? -33.544 -24.420 -46.364 1.00 8.84 59 TYR B C 1
ATOM 4111 O O . TYR B 1 45 ? -33.794 -24.249 -45.181 1.00 10.30 59 TYR B O 1
ATOM 4120 N N . THR B 1 46 ? -32.444 -25.034 -46.790 1.00 8.94 60 THR B N 1
ATOM 4121 C CA . THR B 1 46 ? -31.287 -25.259 -45.912 1.00 9.42 60 THR B CA 1
ATOM 4122 C C . THR B 1 46 ? -30.177 -24.400 -46.479 1.00 8.60 60 THR B C 1
ATOM 4123 O O . THR B 1 46 ? -29.881 -24.482 -47.684 1.00 9.55 60 THR B O 1
ATOM 4127 N N . VAL B 1 47 ? -29.603 -23.544 -45.630 1.00 8.27 61 VAL B N 1
ATOM 4128 C CA . VAL B 1 47 ? -28.606 -22.580 -46.075 1.00 7.63 61 VAL B CA 1
ATOM 4129 C C . VAL B 1 47 ? -27.311 -22.756 -45.308 1.00 7.42 61 VAL B C 1
ATOM 4130 O O . VAL B 1 47 ? -27.324 -23.041 -44.107 1.00 7.74 61 VAL B O 1
ATOM 4134 N N . ALA B 1 48 ? -26.192 -22.569 -46.003 1.00 7.36 62 ALA B N 1
ATOM 4135 C CA . ALA B 1 48 ? -24.871 -22.867 -45.440 1.00 7.67 62 ALA B CA 1
ATOM 4136 C C . ALA B 1 48 ? -23.869 -21.733 -45.620 1.00 7.61 62 ALA B C 1
ATOM 4137 O O . ALA B 1 48 ? -22.701 -21.865 -45.250 1.00 8.40 62 ALA B O 1
ATOM 4139 N N . ASN B 1 49 ? -24.320 -20.626 -46.186 1.00 6.99 63 ASN B N 1
ATOM 4140 C CA . ASN B 1 49 ? -23.466 -19.458 -46.351 1.00 7.18 63 ASN B CA 1
ATOM 4141 C C . ASN B 1 49 ? -24.313 -18.209 -46.505 1.00 6.85 63 ASN B C 1
ATOM 4142 O O . ASN B 1 49 ? -25.543 -18.285 -46.611 1.00 6.89 63 ASN B O 1
ATOM 4147 N N . ARG B 1 50 ? -23.645 -17.059 -46.517 1.00 6.69 64 ARG B N 1
ATOM 4148 C CA . ARG B 1 50 ? -24.341 -15.783 -46.541 1.00 6.73 64 ARG B CA 1
ATOM 4149 C C . ARG B 1 50 ? -25.183 -15.592 -47.799 1.00 7.01 64 ARG B C 1
ATOM 4150 O O . ARG B 1 50 ? -26.281 -15.046 -47.727 1.00 7.47 64 ARG B O 1
ATOM 4158 N N . ASN B 1 51 ? -24.670 -16.004 -48.956 1.00 7.00 65 ASN B N 1
ATOM 4159 C CA . ASN B 1 51 ? -25.451 -15.883 -50.183 1.00 7.41 65 ASN B CA 1
ATOM 4160 C C . ASN B 1 51 ? -26.745 -16.695 -50.132 1.00 7.57 65 ASN B C 1
ATOM 4161 O O . ASN B 1 51 ? -27.814 -16.207 -50.521 1.00 7.67 65 ASN B O 1
ATOM 4166 N N . GLU B 1 52 ? -26.651 -17.943 -49.672 1.00 7.63 66 GLU B N 1
ATOM 4167 C CA . GLU B 1 52 ? -27.835 -18.793 -49.592 1.00 7.67 66 GLU B CA 1
ATOM 4168 C C . GLU B 1 52 ? -28.852 -18.230 -48.600 1.00 7.11 66 GLU B C 1
ATOM 4169 O O . GLU B 1 52 ? -30.066 -18.271 -48.850 1.00 8.13 66 GLU B O 1
ATOM 4175 N N . LEU B 1 53 ? -28.367 -17.711 -47.471 1.00 6.87 67 LEU B N 1
ATOM 4176 C CA . LEU B 1 53 ? -29.239 -17.113 -46.475 1.00 6.56 67 LEU B CA 1
ATOM 4177 C C . LEU B 1 53 ? -30.004 -15.943 -47.074 1.00 6.27 67 LEU B C 1
ATOM 4178 O O . LEU B 1 53 ? -31.227 -15.848 -46.928 1.00 6.82 67 LEU B O 1
ATOM 4183 N N . ILE B 1 54 ? -29.287 -15.070 -47.769 1.00 6.64 68 ILE B N 1
ATOM 4184 C CA . ILE B 1 54 ? -29.917 -13.912 -48.390 1.00 7.29 68 ILE B CA 1
ATOM 4185 C C . ILE B 1 54 ? -30.939 -14.340 -49.452 1.00 7.60 68 ILE B C 1
ATOM 4186 O O . ILE B 1 54 ? -32.068 -13.832 -49.480 1.00 7.67 68 ILE B O 1
ATOM 4191 N N . GLN B 1 55 ? -30.578 -15.292 -50.310 1.00 7.77 69 GLN B N 1
ATOM 4192 C CA . GLN B 1 55 ? -31.551 -15.705 -51.324 1.00 7.75 69 GLN B CA 1
ATOM 4193 C C . GLN B 1 55 ? -32.819 -16.287 -50.688 1.00 8.21 69 GLN B C 1
ATOM 4194 O O . GLN B 1 55 ? -33.918 -16.056 -51.199 1.00 8.82 69 GLN B O 1
ATOM 4200 N N . ALA B 1 56 ? -32.681 -17.004 -49.570 1.00 7.48 70 ALA B N 1
ATOM 4201 C CA . ALA B 1 56 ? -33.862 -17.527 -48.896 1.00 7.72 70 ALA B CA 1
ATOM 4202 C C . ALA B 1 56 ? -34.729 -16.371 -48.377 1.00 7.55 70 ALA B C 1
ATOM 4203 O O . ALA B 1 56 ? -35.964 -16.381 -48.538 1.00 8.38 70 ALA B O 1
ATOM 4205 N N . LEU B 1 57 ? -34.094 -15.360 -47.777 1.00 6.78 71 LEU B N 1
ATOM 4206 C CA . LEU B 1 57 ? -34.857 -14.247 -47.211 1.00 6.81 71 LEU B CA 1
ATOM 4207 C C . LEU B 1 57 ? -35.564 -13.456 -48.297 1.00 7.79 71 LEU B C 1
ATOM 4208 O O . LEU B 1 57 ? -36.619 -12.854 -48.061 1.00 7.93 71 LEU B O 1
ATOM 4213 N N . TYR B 1 58 ? -34.942 -13.416 -49.474 1.00 8.08 72 TYR B N 1
ATOM 4214 C CA . TYR B 1 58 ? -35.441 -12.616 -50.587 1.00 8.99 72 TYR B CA 1
ATOM 4215 C C . TYR B 1 58 ? -36.190 -13.446 -51.627 1.00 9.23 72 TYR B C 1
ATOM 4216 O O . TYR B 1 58 ? -36.489 -12.949 -52.714 1.00 9.60 72 TYR B O 1
ATOM 4225 N N . GLY B 1 59 ? -36.487 -14.705 -51.310 1.00 8.96 73 GLY B N 1
ATOM 4226 C CA . GLY B 1 59 ? -37.213 -15.553 -52.254 1.00 9.65 73 GLY B CA 1
ATOM 4227 C C . GLY B 1 59 ? -36.547 -15.657 -53.623 1.00 9.83 73 GLY B C 1
ATOM 4228 O O . GLY B 1 59 ? -37.208 -15.634 -54.662 1.00 10.47 73 GLY B O 1
ATOM 4229 N N . ASN B 1 60 ? -35.221 -15.757 -53.618 1.00 10.07 74 ASN B N 1
ATOM 4230 C CA . ASN B 1 60 ? -34.434 -15.867 -54.839 1.00 10.91 74 ASN B CA 1
ATOM 4231 C C . ASN B 1 60 ? -34.506 -14.650 -55.759 1.00 10.98 74 ASN B C 1
ATOM 4232 O O . ASN B 1 60 ? -34.182 -14.759 -56.939 1.00 11.51 74 ASN B O 1
ATOM 4237 N N . THR B 1 61 ? -34.896 -13.492 -55.233 1.00 10.56 75 THR B N 1
ATOM 4238 C CA . THR B 1 61 ? -34.939 -12.284 -56.063 1.00 11.86 75 THR B CA 1
ATOM 4239 C C . THR B 1 61 ? -33.695 -11.421 -55.875 1.00 12.89 75 THR B C 1
ATOM 4240 O O . THR B 1 61 ? -33.556 -10.390 -56.531 1.00 13.86 75 THR B O 1
ATOM 4244 N N . ALA B 1 62 ? -32.795 -11.813 -54.979 1.00 12.82 76 ALA B N 1
ATOM 4245 C CA . ALA B 1 62 ? -31.670 -10.938 -54.679 1.00 13.32 76 ALA B CA 1
ATOM 4246 C C . ALA B 1 62 ? -30.614 -10.919 -55.778 1.00 13.98 76 ALA B C 1
ATOM 4247 O O . ALA B 1 62 ? -30.324 -11.941 -56.407 1.00 14.30 76 ALA B O 1
ATOM 4249 N N . VAL B 1 63 ? -30.085 -9.731 -56.036 1.00 14.54 77 VAL B N 1
ATOM 4250 C CA . VAL B 1 63 ? -28.820 -9.616 -56.731 1.00 15.09 77 VAL B CA 1
ATOM 4251 C C . VAL B 1 63 ? -27.808 -9.238 -55.667 1.00 14.16 77 VAL B C 1
ATOM 4252 O O . VAL B 1 63 ? -27.923 -8.185 -55.033 1.00 14.67 77 VAL B O 1
ATOM 4256 N N . ILE B 1 64 ? -26.860 -10.139 -55.431 1.00 12.15 78 ILE B N 1
ATOM 4257 C CA . ILE B 1 64 ? -25.815 -9.912 -54.449 1.00 11.09 78 ILE B CA 1
ATOM 4258 C C . ILE B 1 64 ? -24.573 -9.453 -55.202 1.00 11.11 78 ILE B C 1
ATOM 4259 O O . ILE B 1 64 ? -23.992 -10.211 -55.993 1.00 11.12 78 ILE B O 1
ATOM 4264 N N . ALA B 1 65 ? -24.213 -8.190 -54.982 1.00 10.90 79 ALA B N 1
ATOM 4265 C CA . ALA B 1 65 ? -23.115 -7.525 -55.671 1.00 11.11 79 ALA B CA 1
ATOM 4266 C C . ALA B 1 65 ? -21.765 -8.068 -55.206 1.00 10.32 79 ALA B C 1
ATOM 4267 O O . ALA B 1 65 ? -21.699 -8.783 -54.208 1.00 9.75 79 ALA B O 1
ATOM 4269 N N . PRO B 1 66 ? -20.673 -7.713 -55.907 1.00 10.30 80 PRO B N 1
ATOM 4270 C CA . PRO B 1 66 ? -19.390 -8.317 -55.528 1.00 9.47 80 PRO B CA 1
ATOM 4271 C C . PRO B 1 66 ? -18.964 -7.978 -54.096 1.00 8.52 80 PRO B C 1
ATOM 4272 O O . PRO B 1 66 ? -18.220 -8.749 -53.492 1.00 8.54 80 PRO B O 1
ATOM 4276 N N . ASP B 1 67 ? -19.427 -6.849 -53.555 1.00 8.56 81 ASP B N 1
ATOM 4277 C CA . ASP B 1 67 ? -19.111 -6.521 -52.169 1.00 8.44 81 ASP B CA 1
ATOM 4278 C C . ASP B 1 67 ? -19.984 -7.282 -51.152 1.00 7.86 81 ASP B C 1
ATOM 4279 O O . ASP B 1 67 ? -19.720 -7.224 -49.960 1.00 8.67 81 ASP B O 1
ATOM 4284 N N . GLY B 1 68 ? -20.992 -8.025 -51.619 1.00 7.89 82 GLY B N 1
ATOM 4285 C CA . GLY B 1 68 ? -21.941 -8.695 -50.741 1.00 8.43 82 GLY B CA 1
ATOM 4286 C C . GLY B 1 68 ? -23.215 -7.903 -50.510 1.00 8.92 82 GLY B C 1
ATOM 4287 O O . GLY B 1 68 ? -24.191 -8.425 -49.950 1.00 9.48 82 GLY B O 1
ATOM 4288 N N . SER B 1 69 ? -23.239 -6.648 -50.945 1.00 9.10 83 SER B N 1
ATOM 4289 C CA . SER B 1 69 ? -24.432 -5.839 -50.713 1.00 11.12 83 SER B CA 1
ATOM 4290 C C . SER B 1 69 ? -25.608 -6.358 -51.522 1.00 11.93 83 SER B C 1
ATOM 4291 O O . SER B 1 69 ? -25.433 -7.009 -52.556 1.00 11.51 83 SER B O 1
ATOM 4294 N N . VAL B 1 70 ? -26.809 -6.062 -51.037 1.00 13.89 84 VAL B N 1
ATOM 4295 C CA . VAL B 1 70 ? -28.014 -6.735 -51.513 1.00 15.50 84 VAL B CA 1
ATOM 4296 C C . VAL B 1 70 ? -29.031 -5.780 -52.132 1.00 16.92 84 VAL B C 1
ATOM 4297 O O . VAL B 1 70 ? -29.318 -4.721 -51.574 1.00 17.91 84 VAL B O 1
ATOM 4301 N N . GLN B 1 71 ? -29.546 -6.162 -53.298 1.00 16.90 85 GLN B N 1
ATOM 4302 C CA . GLN B 1 71 ? -30.727 -5.541 -53.891 1.00 17.91 85 GLN B CA 1
ATOM 4303 C C . GLN B 1 71 ? -31.739 -6.633 -54.207 1.00 18.17 85 GLN B C 1
ATOM 4304 O O . GLN B 1 71 ? -31.387 -7.668 -54.762 1.00 19.71 85 GLN B O 1
ATOM 4306 N N . GLY B 1 72 ? -33.000 -6.408 -53.870 1.00 17.37 86 GLY B N 1
ATOM 4307 C CA . GLY B 1 72 ? -34.013 -7.399 -54.171 1.00 16.48 86 GLY B CA 1
ATOM 4308 C C . GLY B 1 72 ? -35.295 -7.153 -53.417 1.00 15.58 86 GLY B C 1
ATOM 4309 O O . GLY B 1 72 ? -35.437 -6.155 -52.706 1.00 15.68 86 GLY B O 1
ATOM 4310 N N . THR B 1 73 ? -36.228 -8.084 -53.567 1.00 14.51 87 THR B N 1
ATOM 4311 C CA . THR B 1 73 ? -37.523 -7.977 -52.921 1.00 13.66 87 THR B CA 1
ATOM 4312 C C . THR B 1 73 ? -37.581 -8.944 -51.745 1.00 12.56 87 THR B C 1
ATOM 4313 O O . THR B 1 73 ? -37.600 -10.160 -51.935 1.00 12.10 87 THR B O 1
ATOM 4317 N N . PRO B 1 74 ? -37.594 -8.407 -50.521 1.00 11.71 88 PRO B N 1
ATOM 4318 C CA . PRO B 1 74 ? -37.758 -9.281 -49.354 1.00 11.74 88 PRO B CA 1
ATOM 4319 C C . PRO B 1 74 ? -39.045 -10.074 -49.494 1.00 11.20 88 PRO B C 1
ATOM 4320 O O . PRO B 1 74 ? -40.079 -9.542 -49.922 1.00 11.76 88 PRO B O 1
ATOM 4324 N N . ASP B 1 75 ? -38.973 -11.356 -49.171 1.00 9.28 89 ASP B N 1
ATOM 4325 C CA . ASP B 1 75 ? -40.113 -12.247 -49.369 1.00 8.77 89 ASP B CA 1
ATOM 4326 C C . ASP B 1 75 ? -40.973 -12.268 -48.105 1.00 8.00 89 ASP B C 1
ATOM 4327 O O . ASP B 1 75 ? -40.510 -12.644 -47.034 1.00 8.45 89 ASP B O 1
ATOM 4332 N N . LYS B 1 76 ? -42.217 -11.829 -48.221 1.00 8.80 90 LYS B N 1
ATOM 4333 C CA . LYS B 1 76 ? -43.115 -11.783 -47.071 1.00 8.92 90 LYS B CA 1
ATOM 4334 C C . LYS B 1 76 ? -43.918 -13.058 -46.895 1.00 8.62 90 LYS B C 1
ATOM 4335 O O . LYS B 1 76 ? -44.671 -13.174 -45.946 1.00 9.68 90 LYS B O 1
ATOM 4341 N N . ALA B 1 77 ? -43.782 -14.006 -47.817 1.00 9.02 91 ALA B N 1
ATOM 4342 C CA . ALA B 1 77 ? -44.457 -15.291 -47.661 1.00 8.79 91 ALA B CA 1
ATOM 4343 C C . ALA B 1 77 ? -43.782 -16.124 -46.570 1.00 7.79 91 ALA B C 1
ATOM 4344 O O . ALA B 1 77 ? -42.590 -15.983 -46.318 1.00 7.46 91 ALA B O 1
ATOM 4346 N N . PRO B 1 78 ? -44.550 -16.995 -45.906 1.00 7.71 92 PRO B N 1
ATOM 4347 C CA . PRO B 1 78 ? -43.949 -17.891 -44.908 1.00 7.54 92 PRO B CA 1
ATOM 4348 C C . PRO B 1 78 ? -42.768 -18.667 -45.469 1.00 7.28 92 PRO B C 1
ATOM 4349 O O . PRO B 1 78 ? -42.821 -19.231 -46.563 1.00 7.66 92 PRO B O 1
ATOM 4353 N N . LYS B 1 79 ? -41.686 -18.669 -44.709 1.00 6.47 93 LYS B N 1
ATOM 4354 C CA . LYS B 1 79 ? -40.473 -19.359 -45.121 1.00 6.27 93 LYS B CA 1
ATOM 4355 C C . LYS B 1 79 ? -39.824 -19.998 -43.898 1.00 5.41 93 LYS B C 1
ATOM 4356 O O . LYS B 1 79 ? -39.820 -19.417 -42.800 1.00 5.96 93 LYS B O 1
ATOM 4362 N N . VAL B 1 80 ? -39.263 -21.188 -44.105 1.00 6.30 94 VAL B N 1
ATOM 4363 C CA . VAL B 1 80 ? -38.490 -21.886 -43.080 1.00 6.80 94 VAL B CA 1
ATOM 4364 C C . VAL B 1 80 ? -37.062 -22.006 -43.589 1.00 7.19 94 VAL B C 1
ATOM 4365 O O . VAL B 1 80 ? -36.807 -22.606 -44.637 1.00 8.25 94 VAL B O 1
ATOM 4369 N N . ILE B 1 81 ? -36.133 -21.391 -42.864 1.00 6.52 95 ILE B N 1
ATOM 4370 C CA . ILE B 1 81 ? -34.741 -21.354 -43.268 1.00 6.73 95 ILE B CA 1
ATOM 4371 C C . ILE B 1 81 ? -33.911 -22.066 -42.221 1.00 6.84 95 ILE B C 1
ATOM 4372 O O . ILE B 1 81 ? -33.769 -21.582 -41.086 1.00 6.96 95 ILE B O 1
ATOM 4377 N N . ARG B 1 82 ? -33.397 -23.236 -42.589 1.00 6.73 96 ARG B N 1
ATOM 4378 C CA . ARG B 1 82 ? -32.586 -24.025 -41.679 1.00 7.16 96 ARG B CA 1
ATOM 4379 C C . ARG B 1 82 ? -31.116 -23.707 -41.860 1.00 6.67 96 ARG B C 1
ATOM 4380 O O . ARG B 1 82 ? -30.614 -23.671 -42.980 1.00 7.85 96 ARG B O 1
ATOM 4388 N N . ILE B 1 83 ? -30.437 -23.451 -40.743 1.00 6.21 97 ILE B N 1
ATOM 4389 C CA . ILE B 1 83 ? -29.042 -23.020 -40.769 1.00 6.82 97 ILE B CA 1
ATOM 4390 C C . ILE B 1 83 ? -28.141 -24.226 -40.605 1.00 7.51 97 ILE B C 1
ATOM 4391 O O . ILE B 1 83 ? -28.181 -24.900 -39.576 1.00 7.49 97 ILE B O 1
ATOM 4396 N N . ARG B 1 84 ? -27.336 -24.500 -41.629 1.00 7.90 98 ARG B N 1
ATOM 4397 C CA . ARG B 1 84 ? -26.419 -25.628 -41.598 1.00 8.77 98 ARG B CA 1
ATOM 4398 C C . ARG B 1 84 ? -24.994 -25.156 -41.352 1.00 7.82 98 ARG B C 1
ATOM 4399 O O . ARG B 1 84 ? -24.424 -24.427 -42.165 1.00 8.69 98 ARG B O 1
ATOM 4407 N N . GLY B 1 85 ? -24.413 -25.588 -40.242 1.00 7.54 99 GLY B N 1
ATOM 4408 C CA . GLY B 1 85 ? -23.032 -25.240 -39.913 1.00 7.59 99 GLY B CA 1
ATOM 4409 C C . GLY B 1 85 ? -22.864 -23.755 -39.623 1.00 7.20 99 GLY B C 1
ATOM 4410 O O . GLY B 1 85 ? -23.790 -23.056 -39.163 1.00 7.28 99 GLY B O 1
ATOM 4411 N N . THR B 1 86 ? -21.660 -23.267 -39.884 1.00 8.13 100 THR B N 1
ATOM 4412 C CA . THR B 1 86 ? -21.300 -21.891 -39.615 1.00 8.10 100 THR B CA 1
ATOM 4413 C C . THR B 1 86 ? -21.500 -21.000 -40.823 1.00 7.73 100 THR B C 1
ATOM 4414 O O . THR B 1 86 ? -20.953 -21.267 -41.892 1.00 8.72 100 THR B O 1
ATOM 4418 N N . ILE B 1 87 ? -22.288 -19.954 -40.635 1.00 6.21 101 ILE B N 1
ATOM 4419 C CA . ILE B 1 87 ? -22.429 -18.891 -41.616 1.00 6.28 101 ILE B CA 1
ATOM 4420 C C . ILE B 1 87 ? -21.754 -17.629 -41.114 1.00 5.86 101 ILE B C 1
ATOM 4421 O O . ILE B 1 87 ? -22.210 -17.009 -40.144 1.00 5.91 101 ILE B O 1
ATOM 4426 N N . ASP B 1 88 ? -20.672 -17.258 -41.790 1.00 5.63 102 ASP B N 1
ATOM 4427 C CA . ASP B 1 88 ? -19.950 -16.027 -41.526 1.00 5.57 102 ASP B CA 1
ATOM 4428 C C . ASP B 1 88 ? -20.635 -14.918 -42.318 1.00 5.53 102 ASP B C 1
ATOM 4429 O O . ASP B 1 88 ? -20.679 -14.968 -43.556 1.00 5.80 102 ASP B O 1
ATOM 4434 N N . LEU B 1 89 ? -21.168 -13.924 -41.617 1.00 4.87 103 LEU B N 1
ATOM 4435 C CA . LEU B 1 89 ? -21.831 -12.811 -42.283 1.00 5.01 103 LEU B CA 1
ATOM 4436 C C . LEU B 1 89 ? -20.855 -11.770 -42.815 1.00 5.13 103 LEU B C 1
ATOM 4437 O O . LEU B 1 89 ? -21.258 -10.916 -43.603 1.00 6.04 103 LEU B O 1
ATOM 4442 N N . ASN B 1 90 ? -19.590 -11.835 -42.386 1.00 4.84 104 ASN B N 1
ATOM 4443 C CA . ASN B 1 90 ? -18.571 -10.847 -42.771 1.00 5.04 104 ASN B CA 1
ATOM 4444 C C . ASN B 1 90 ? -17.801 -11.319 -44.016 1.00 4.88 104 ASN B C 1
ATOM 4445 O O . ASN B 1 90 ? -16.579 -11.443 -43.998 1.00 5.81 104 ASN B O 1
ATOM 4450 N N . VAL B 1 91 ? -18.539 -11.597 -45.090 1.00 5.02 105 VAL B N 1
ATOM 4451 C CA . VAL B 1 91 ? -17.966 -12.091 -46.337 1.00 5.67 105 VAL B CA 1
ATOM 4452 C C . VAL B 1 91 ? -18.580 -11.357 -47.509 1.00 5.94 105 VAL B C 1
ATOM 4453 O O . VAL B 1 91 ? -19.692 -10.838 -47.423 1.00 6.50 105 VAL B O 1
ATOM 4457 N N . ASP B 1 92 ? -17.857 -11.326 -48.619 1.00 6.34 106 ASP B N 1
ATOM 4458 C CA . ASP B 1 92 ? -18.317 -10.605 -49.807 1.00 6.87 106 ASP B CA 1
ATOM 4459 C C . ASP B 1 92 ? -19.219 -11.453 -50.718 1.00 7.46 106 ASP B C 1
ATOM 4460 O O . ASP B 1 92 ? -19.622 -12.557 -50.344 1.00 7.29 106 ASP B O 1
ATOM 4465 N N . GLY B 1 93 ? -19.538 -10.947 -51.907 1.00 7.02 107 GLY B N 1
ATOM 4466 C CA . GLY B 1 93 ? -20.473 -11.627 -52.782 1.00 7.46 107 GLY B CA 1
ATOM 4467 C C . GLY B 1 93 ? -19.924 -12.911 -53.369 1.00 7.19 107 GLY B C 1
ATOM 4468 O O . GLY B 1 93 ? -20.679 -13.702 -53.962 1.00 8.25 107 GLY B O 1
ATOM 4469 N N . GLN B 1 94 ? -18.610 -13.114 -53.225 1.00 7.86 108 GLN B N 1
ATOM 4470 C CA . GLN B 1 94 ? -17.969 -14.339 -53.678 1.00 8.54 108 GLN B CA 1
ATOM 4471 C C . GLN B 1 94 ? -17.666 -15.250 -52.492 1.00 8.49 108 GLN B C 1
ATOM 4472 O O . GLN B 1 94 ? -16.966 -16.255 -52.635 1.00 9.99 108 GLN B O 1
ATOM 4478 N N . LEU B 1 95 ? -18.193 -14.886 -51.321 1.00 7.75 109 LEU B N 1
ATOM 4479 C CA . LEU B 1 95 ? -17.970 -15.602 -50.062 1.00 8.31 109 LEU B CA 1
ATOM 4480 C C . LEU B 1 95 ? -16.536 -15.516 -49.540 1.00 7.94 109 LEU B C 1
ATOM 4481 O O . LEU B 1 95 ? -16.151 -16.263 -48.648 1.00 9.42 109 LEU B O 1
ATOM 4486 N N . ARG B 1 96 ? -15.748 -14.587 -50.060 1.00 7.59 110 ARG B N 1
ATOM 4487 C CA A ARG B 1 96 ? -14.423 -14.388 -49.506 0.50 8.07 110 ARG B CA 1
ATOM 4488 C CA B ARG B 1 96 ? -14.412 -14.349 -49.524 0.50 8.07 110 ARG B CA 1
ATOM 4489 C C . ARG B 1 96 ? -14.531 -13.505 -48.266 1.00 7.70 110 ARG B C 1
ATOM 4490 O O . ARG B 1 96 ? -15.139 -12.433 -48.291 1.00 7.30 110 ARG B O 1
ATOM 4505 N N . PRO B 1 97 ? -13.960 -13.964 -47.148 1.00 7.44 111 PRO B N 1
ATOM 4506 C CA . PRO B 1 97 ? -14.094 -13.153 -45.925 1.00 7.34 111 PRO B CA 1
ATOM 4507 C C . PRO B 1 97 ? -13.468 -11.787 -46.072 1.00 6.59 111 PRO B C 1
ATOM 4508 O O . PRO B 1 97 ? -12.440 -11.582 -46.749 1.00 6.81 111 PRO B O 1
ATOM 4512 N N . TYR B 1 98 ? -14.102 -10.826 -45.427 1.00 5.59 112 TYR B N 1
ATOM 4513 C CA . TYR B 1 98 ? -13.492 -9.533 -45.272 1.00 5.78 112 TYR B CA 1
ATOM 4514 C C . TYR B 1 98 ? -12.444 -9.577 -44.169 1.00 5.56 112 TYR B C 1
ATOM 4515 O O . TYR B 1 98 ? -12.450 -10.470 -43.297 1.00 6.96 112 TYR B O 1
ATOM 4524 N N . THR B 1 99 ? -11.538 -8.609 -44.233 1.00 5.43 113 THR B N 1
ATOM 4525 C CA . THR B 1 99 ? -10.625 -8.292 -43.144 1.00 5.47 113 THR B CA 1
ATOM 4526 C C . THR B 1 99 ? -10.676 -6.774 -43.005 1.00 5.03 113 THR B C 1
ATOM 4527 O O . THR B 1 99 ? -11.137 -6.087 -43.915 1.00 5.05 113 THR B O 1
ATOM 4531 N N . PRO B 1 100 ? -10.151 -6.229 -41.907 1.00 4.46 114 PRO B N 1
ATOM 4532 C CA . PRO B 1 100 ? -10.151 -4.757 -41.812 1.00 4.00 114 PRO B CA 1
ATOM 4533 C C . PRO B 1 100 ? -9.367 -4.129 -42.964 1.00 3.82 114 PRO B C 1
ATOM 4534 O O . PRO B 1 100 ? -9.790 -3.089 -43.482 1.00 4.87 114 PRO B O 1
ATOM 4538 N N . ASP B 1 101 ? -8.243 -4.730 -43.362 1.00 3.92 115 ASP B N 1
ATOM 4539 C CA . ASP B 1 101 ? -7.508 -4.216 -44.522 1.00 4.16 115 ASP B CA 1
ATOM 4540 C C . ASP B 1 101 ? -8.369 -4.210 -45.788 1.00 4.41 115 ASP B C 1
ATOM 4541 O O . ASP B 1 101 ? -8.333 -3.261 -46.560 1.00 4.96 115 ASP B O 1
ATOM 4546 N N . ARG B 1 102 ? -9.148 -5.260 -45.996 1.00 4.24 116 ARG B N 1
ATOM 4547 C CA . ARG B 1 102 ? -10.019 -5.286 -47.162 1.00 4.19 116 ARG B CA 1
ATOM 4548 C C . ARG B 1 102 ? -11.091 -4.208 -47.109 1.00 4.06 116 ARG B C 1
ATOM 4549 O O . ARG B 1 102 ? -11.422 -3.617 -48.135 1.00 4.74 116 ARG B O 1
ATOM 4557 N N . TYR B 1 103 ? -11.668 -3.953 -45.937 1.00 4.06 117 TYR B N 1
ATOM 4558 C CA . TYR B 1 103 ? -12.657 -2.889 -45.869 1.00 4.12 117 TYR B CA 1
ATOM 4559 C C . TYR B 1 103 ? -12.041 -1.533 -46.224 1.00 4.30 117 TYR B C 1
ATOM 4560 O O . TYR B 1 103 ? -12.731 -0.678 -46.774 1.00 5.49 117 TYR B O 1
ATOM 4569 N N . VAL B 1 104 ? -10.765 -1.338 -45.884 1.00 4.16 118 VAL B N 1
ATOM 4570 C CA . VAL B 1 104 ? -10.079 -0.119 -46.269 1.00 4.22 118 VAL B CA 1
ATOM 4571 C C . VAL B 1 104 ? -9.831 -0.119 -47.787 1.00 4.30 118 VAL B C 1
ATOM 4572 O O . VAL B 1 104 ? -10.145 0.868 -48.458 1.00 5.05 118 VAL B O 1
ATOM 4576 N N . ALA B 1 105 ? -9.311 -1.224 -48.328 1.00 3.77 119 ALA B N 1
ATOM 4577 C CA . ALA B 1 105 ? -8.973 -1.285 -49.756 1.00 4.27 119 ALA B CA 1
ATOM 4578 C C . ALA B 1 105 ? -10.209 -1.183 -50.636 1.00 4.73 119 ALA B C 1
ATOM 4579 O O . ALA B 1 105 ? -10.138 -0.640 -51.748 1.00 5.46 119 ALA B O 1
ATOM 4581 N N . GLY B 1 106 ? -11.341 -1.710 -50.154 1.00 4.29 120 GLY B N 1
ATOM 4582 C CA . GLY B 1 106 ? -12.522 -1.839 -51.011 1.00 4.72 120 GLY B CA 1
ATOM 4583 C C . GLY B 1 106 ? -13.476 -0.658 -50.880 1.00 4.86 120 GLY B C 1
ATOM 4584 O O . GLY B 1 106 ? -14.530 -0.645 -51.530 1.00 5.73 120 GLY B O 1
ATOM 4585 N N . SER B 1 107 ? -13.109 0.320 -50.047 1.00 4.70 121 SER B N 1
ATOM 4586 C CA . SER B 1 107 ? -13.976 1.466 -49.765 1.00 4.93 121 SER B CA 1
ATOM 4587 C C . SER B 1 107 ? -13.240 2.774 -50.010 1.00 4.67 121 SER B C 1
ATOM 4588 O O . SER B 1 107 ? -12.039 2.792 -50.320 1.00 5.92 121 SER B O 1
ATOM 4591 N N . CYS B 1 108 ? -13.949 3.878 -49.815 1.00 5.00 122 CYS B N 1
ATOM 4592 C CA . CYS B 1 108 ? -13.357 5.194 -49.993 1.00 5.58 122 CYS B CA 1
ATOM 4593 C C . CYS B 1 108 ? -12.269 5.525 -48.956 1.00 5.06 122 CYS B C 1
ATOM 4594 O O . CYS B 1 108 ? -11.555 6.512 -49.106 1.00 5.68 122 CYS B O 1
ATOM 4597 N N . ALA B 1 109 ? -12.094 4.683 -47.937 1.00 4.86 123 ALA B N 1
ATOM 4598 C CA . ALA B 1 109 ? -10.944 4.861 -47.039 1.00 5.30 123 ALA B CA 1
ATOM 4599 C C . ALA B 1 109 ? -9.626 4.882 -47.803 1.00 4.96 123 ALA B C 1
ATOM 4600 O O . ALA B 1 109 ? -8.699 5.619 -47.441 1.00 5.30 123 ALA B O 1
ATOM 4602 N N . SER B 1 110 ? -9.551 4.070 -48.861 1.00 5.42 124 SER B N 1
ATOM 4603 C CA . SER B 1 110 ? -8.398 4.079 -49.752 1.00 5.53 124 SER B CA 1
ATOM 4604 C C . SER B 1 110 ? -8.630 4.963 -50.983 1.00 6.57 124 SER B C 1
ATOM 4605 O O . SER B 1 110 ? -7.803 5.806 -51.302 1.00 7.42 124 SER B O 1
ATOM 4608 N N . SER B 1 111 ? -9.758 4.775 -51.670 1.00 6.23 125 SER B N 1
ATOM 4609 C CA . SER B 1 111 ? -9.922 5.416 -52.977 1.00 6.72 125 SER B CA 1
ATOM 4610 C C . SER B 1 111 ? -10.057 6.936 -52.905 1.00 7.38 125 SER B C 1
ATOM 4611 O O . SER B 1 111 ? -9.734 7.633 -53.873 1.00 9.46 125 SER B O 1
ATOM 4614 N N . VAL B 1 112 ? -10.551 7.446 -51.780 1.00 6.54 126 VAL B N 1
ATOM 4615 C CA . VAL B 1 112 ? -10.596 8.887 -51.550 1.00 6.26 126 VAL B CA 1
ATOM 4616 C C . VAL B 1 112 ? -9.506 9.312 -50.572 1.00 6.96 126 VAL B C 1
ATOM 4617 O O . VAL B 1 112 ? -8.766 10.257 -50.846 1.00 8.87 126 VAL B O 1
ATOM 4621 N N . HIS B 1 113 ? -9.412 8.628 -49.431 1.00 6.33 127 HIS B N 1
ATOM 4622 C CA . HIS B 1 113 ? -8.568 9.111 -48.329 1.00 6.39 127 HIS B CA 1
ATOM 4623 C C . HIS B 1 113 ? -7.138 8.586 -48.309 1.00 7.26 127 HIS B C 1
ATOM 4624 O O . HIS B 1 113 ? -6.329 9.023 -47.491 1.00 8.29 127 HIS B O 1
ATOM 4631 N N . GLY B 1 114 ? -6.830 7.663 -49.213 1.00 6.77 128 GLY B N 1
ATOM 4632 C CA . GLY B 1 114 ? -5.455 7.259 -49.444 1.00 7.38 128 GLY B CA 1
ATOM 4633 C C . GLY B 1 114 ? -4.843 6.227 -48.516 1.00 7.11 128 GLY B C 1
ATOM 4634 O O . GLY B 1 114 ? -3.646 5.951 -48.606 1.00 8.90 128 GLY B O 1
ATOM 4635 N N . TYR B 1 115 ? -5.632 5.641 -47.626 1.00 5.65 129 TYR B N 1
ATOM 4636 C CA . TYR B 1 115 ? -5.058 4.669 -46.686 1.00 5.24 129 TYR B CA 1
ATOM 4637 C C . TYR B 1 115 ? -4.663 3.367 -47.360 1.00 5.84 129 TYR B C 1
ATOM 4638 O O . TYR B 1 115 ? -5.415 2.819 -48.183 1.00 6.83 129 TYR B O 1
ATOM 4647 N N . ALA B 1 116 ? -3.486 2.872 -46.987 1.00 5.95 130 ALA B N 1
ATOM 4648 C CA . ALA B 1 116 ? -2.912 1.668 -47.591 1.00 6.37 130 ALA B CA 1
ATOM 4649 C C . ALA B 1 116 ? -3.148 0.422 -46.726 1.00 6.21 130 ALA B C 1
ATOM 4650 O O . ALA B 1 116 ? -2.869 -0.687 -47.148 1.00 7.46 130 ALA B O 1
ATOM 4652 N N . SER B 1 117 ? -3.642 0.608 -45.500 1.00 5.06 131 SER B N 1
ATOM 4653 C CA . SER B 1 117 ? -3.881 -0.507 -44.587 1.00 5.74 131 SER B CA 1
ATOM 4654 C C . SER B 1 117 ? -4.751 -0.013 -43.458 1.00 5.37 131 SER B C 1
ATOM 4655 O O . SER B 1 117 ? -4.836 1.198 -43.206 1.00 5.23 131 SER B O 1
ATOM 4658 N N . GLN B 1 118 ? -5.401 -0.947 -42.770 1.00 5.51 132 GLN B N 1
ATOM 4659 C CA . GLN B 1 118 ? -6.115 -0.593 -41.557 1.00 5.85 132 GLN B CA 1
ATOM 4660 C C . GLN B 1 118 ? -5.164 -0.190 -40.417 1.00 4.94 132 GLN B C 1
ATOM 4661 O O . GLN B 1 118 ? -5.490 0.687 -39.627 1.00 4.88 132 GLN B O 1
ATOM 4667 N N . ALA B 1 119 ? -3.994 -0.817 -40.325 1.00 5.25 133 ALA B N 1
ATOM 4668 C CA . ALA B 1 119 ? -3.061 -0.464 -39.254 1.00 5.43 133 ALA B CA 1
ATOM 4669 C C . ALA B 1 119 ? -2.641 1.010 -39.361 1.00 5.47 133 ALA B C 1
ATOM 4670 O O . ALA B 1 119 ? -2.542 1.718 -38.361 1.00 5.50 133 ALA B O 1
ATOM 4672 N N . SER B 1 120 ? -2.454 1.484 -40.584 1.00 5.17 134 SER B N 1
ATOM 4673 C CA A SER B 1 120 ? -2.095 2.876 -40.837 0.50 5.15 134 SER B CA 1
ATOM 4674 C CA B SER B 1 120 ? -2.064 2.878 -40.758 0.50 5.94 134 SER B CA 1
ATOM 4675 C C . SER B 1 120 ? -3.240 3.812 -40.457 1.00 5.00 134 SER B C 1
ATOM 4676 O O . SER B 1 120 ? -3.050 4.841 -39.804 1.00 5.36 134 SER B O 1
ATOM 4681 N N . LEU B 1 121 ? -4.446 3.449 -40.884 1.00 4.29 135 LEU B N 1
ATOM 4682 C CA . LEU B 1 121 ? -5.623 4.231 -40.533 1.00 4.18 135 LEU B CA 1
ATOM 4683 C C . LEU B 1 121 ? -5.756 4.345 -39.015 1.00 4.55 135 LEU B C 1
ATOM 4684 O O . LEU B 1 121 ? -5.959 5.432 -38.481 1.00 4.91 135 LEU B O 1
ATOM 4689 N N . TRP B 1 122 ? -5.634 3.213 -38.331 1.00 4.46 136 TRP B N 1
ATOM 4690 C CA . TRP B 1 122 ? -5.823 3.168 -36.876 1.00 4.09 136 TRP B CA 1
ATOM 4691 C C . TRP B 1 122 ? -4.787 4.044 -36.170 1.00 4.14 136 TRP B C 1
ATOM 4692 O O . TRP B 1 122 ? -5.133 4.807 -35.274 1.00 4.48 136 TRP B O 1
ATOM 4703 N N . SER B 1 123 ? -3.523 3.955 -36.585 1.00 3.83 137 SER B N 1
ATOM 4704 C CA . SER B 1 123 ? -2.493 4.802 -35.999 1.00 4.23 137 SER B CA 1
ATOM 4705 C C . SER B 1 123 ? -2.813 6.295 -36.185 1.00 3.36 137 SER B C 1
ATOM 4706 O O . SER B 1 123 ? -2.669 7.090 -35.249 1.00 4.25 137 SER B O 1
ATOM 4709 N N . ASP B 1 124 ? -3.208 6.685 -37.397 1.00 3.80 138 ASP B N 1
ATOM 4710 C CA . ASP B 1 124 ? -3.532 8.085 -37.651 1.00 4.15 138 ASP B CA 1
ATOM 4711 C C . ASP B 1 124 ? -4.758 8.518 -36.849 1.00 4.08 138 ASP B C 1
ATOM 4712 O O . ASP B 1 124 ? -4.835 9.656 -36.374 1.00 4.90 138 ASP B O 1
ATOM 4717 N N . TYR B 1 125 ? -5.740 7.623 -36.726 1.00 3.62 139 TYR B N 1
ATOM 4718 C CA . TYR B 1 125 ? -6.981 7.939 -36.014 1.00 3.94 139 TYR B CA 1
ATOM 4719 C C . TYR B 1 125 ? -6.677 8.255 -34.554 1.00 4.00 139 TYR B C 1
ATOM 4720 O O . TYR B 1 125 ? -7.170 9.235 -33.985 1.00 4.51 139 TYR B O 1
ATOM 4729 N N . LEU B 1 126 ? -5.846 7.421 -33.944 1.00 4.16 140 LEU B N 1
ATOM 4730 C CA . LEU B 1 126 ? -5.483 7.617 -32.538 1.00 4.55 140 LEU B CA 1
ATOM 4731 C C . LEU B 1 126 ? -4.674 8.911 -32.344 1.00 4.95 140 LEU B C 1
ATOM 4732 O O . LEU B 1 126 ? -4.917 9.667 -31.396 1.00 5.25 140 LEU B O 1
ATOM 4737 N N . ALA B 1 127 ? -3.739 9.184 -33.250 1.00 4.56 141 ALA B N 1
ATOM 4738 C CA . ALA B 1 127 ? -2.948 10.404 -33.148 1.00 4.85 141 ALA B CA 1
ATOM 4739 C C . ALA B 1 127 ? -3.830 11.644 -33.284 1.00 5.32 141 ALA B C 1
ATOM 4740 O O . ALA B 1 127 ? -3.578 12.657 -32.644 1.00 7.43 141 ALA B O 1
ATOM 4742 N N . ALA B 1 128 ? -4.837 11.582 -34.150 1.00 4.96 142 ALA B N 1
ATOM 4743 C CA . ALA B 1 128 ? -5.705 12.736 -34.377 1.00 4.83 142 ALA B CA 1
ATOM 4744 C C . ALA B 1 128 ? -6.667 12.975 -33.225 1.00 4.72 142 ALA B C 1
ATOM 4745 O O . ALA B 1 128 ? -6.945 14.125 -32.872 1.00 6.22 142 ALA B O 1
ATOM 4747 N N . TYR B 1 129 ? -7.184 11.898 -32.635 1.00 4.64 143 TYR B N 1
ATOM 4748 C CA . TYR B 1 129 ? -8.384 12.036 -31.813 1.00 4.89 143 TYR B CA 1
ATOM 4749 C C . TYR B 1 129 ? -8.187 11.732 -30.340 1.00 4.63 143 TYR B C 1
ATOM 4750 O O . TYR B 1 129 ? -9.145 11.842 -29.574 1.00 5.21 143 TYR B O 1
ATOM 4759 N N . ARG B 1 130 ? -6.966 11.363 -29.925 1.00 5.15 144 ARG B N 1
ATOM 4760 C CA . ARG B 1 130 ? -6.725 11.083 -28.513 1.00 5.06 144 ARG B CA 1
ATOM 4761 C C . ARG B 1 130 ? -7.058 12.338 -27.691 1.00 5.22 144 ARG B C 1
ATOM 4762 O O . ARG B 1 130 ? -6.961 13.461 -28.171 1.00 5.26 144 ARG B O 1
ATOM 4770 N N . PRO B 1 131 ? -7.452 12.154 -26.432 1.00 5.38 145 PRO B N 1
ATOM 4771 C CA . PRO B 1 131 ? -7.869 13.302 -25.615 1.00 5.87 145 PRO B CA 1
ATOM 4772 C C . PRO B 1 131 ? -6.851 14.439 -25.559 1.00 6.66 145 PRO B C 1
ATOM 4773 O O . PRO B 1 131 ? -7.258 15.603 -25.622 1.00 7.18 145 PRO B O 1
ATOM 4777 N N . GLY B 1 132 ? -5.564 14.136 -25.460 1.00 7.15 146 GLY B N 1
ATOM 4778 C CA . GLY B 1 132 ? -4.566 15.190 -25.374 1.00 8.36 146 GLY B CA 1
ATOM 4779 C C . GLY B 1 132 ? -4.296 15.918 -26.677 1.00 7.78 146 GLY B C 1
ATOM 4780 O O . GLY B 1 132 ? -3.608 16.937 -26.668 1.00 9.07 146 GLY B O 1
ATOM 4781 N N . ALA B 1 133 ? -4.837 15.422 -27.791 1.00 6.83 147 ALA B N 1
ATOM 4782 C CA . ALA B 1 133 ? -4.687 16.103 -29.077 1.00 6.72 147 ALA B CA 1
ATOM 4783 C C . ALA B 1 133 ? -5.983 16.780 -29.505 1.00 6.46 147 ALA B C 1
ATOM 4784 O O . ALA B 1 133 ? -5.942 17.834 -30.125 1.00 7.18 147 ALA B O 1
ATOM 4786 N N . TRP B 1 134 ? -7.121 16.154 -29.202 1.00 6.27 148 TRP B N 1
ATOM 4787 C CA . TRP B 1 134 ? -8.409 16.609 -29.734 1.00 6.66 148 TRP B CA 1
ATOM 4788 C C . TRP B 1 134 ? -9.301 17.259 -28.686 1.00 6.80 148 TRP B C 1
ATOM 4789 O O . TRP B 1 134 ? -10.146 18.097 -29.007 1.00 7.86 148 TRP B O 1
ATOM 4800 N N . GLY B 1 135 ? -9.118 16.871 -27.431 1.00 7.03 149 GLY B N 1
ATOM 4801 C CA . GLY B 1 135 ? -9.992 17.350 -26.378 1.00 7.55 149 GLY B CA 1
ATOM 4802 C C . GLY B 1 135 ? -11.338 16.658 -26.359 1.00 7.29 149 GLY B C 1
ATOM 4803 O O . GLY B 1 135 ? -11.532 15.609 -26.999 1.00 7.60 149 GLY B O 1
ATOM 4804 N N . ASN B 1 136 ? -12.286 17.251 -25.636 1.00 8.72 150 ASN B N 1
ATOM 4805 C CA . ASN B 1 136 ? -13.575 16.614 -25.391 1.00 10.39 150 ASN B CA 1
ATOM 4806 C C . ASN B 1 136 ? -14.771 17.498 -25.708 1.00 11.23 150 ASN B C 1
ATOM 4807 O O . ASN B 1 136 ? -15.877 17.199 -25.279 1.00 12.74 150 ASN B O 1
ATOM 4812 N N . ALA B 1 137 ? -14.555 18.577 -26.453 1.00 11.42 151 ALA B N 1
ATOM 4813 C CA . ALA B 1 137 ? -15.612 19.569 -26.676 1.00 12.23 151 ALA B CA 1
ATOM 4814 C C . ALA B 1 137 ? -16.444 19.275 -27.916 1.00 13.02 151 ALA B C 1
ATOM 4815 O O . ALA B 1 137 ? -17.567 19.778 -28.052 1.00 15.24 151 ALA B O 1
ATOM 4817 N N . ARG B 1 138 ? -15.897 18.465 -28.816 1.00 12.90 152 ARG B N 1
ATOM 4818 C CA A ARG B 1 138 ? -16.620 18.224 -30.074 0.50 13.67 152 ARG B CA 1
ATOM 4819 C CA B ARG B 1 138 ? -16.553 18.268 -30.103 0.50 13.67 152 ARG B CA 1
ATOM 4820 C C . ARG B 1 138 ? -16.320 16.856 -30.629 1.00 10.40 152 ARG B C 1
ATOM 4821 O O . ARG B 1 138 ? -15.304 16.238 -30.308 1.00 9.59 152 ARG B O 1
ATOM 4836 N N . THR B 1 139 ? -17.279 16.326 -31.386 1.00 9.76 153 THR B N 1
ATOM 4837 C CA . THR B 1 139 ? -17.108 15.031 -32.035 1.00 9.80 153 THR B CA 1
ATOM 4838 C C . THR B 1 139 ? -15.977 15.104 -33.066 1.00 8.34 153 THR B C 1
ATOM 4839 O O . THR B 1 139 ? -15.549 16.191 -33.476 1.00 9.50 153 THR B O 1
ATOM 4843 N N . VAL B 1 140 ? -15.450 13.943 -33.431 1.00 6.78 154 VAL B N 1
ATOM 4844 C CA . VAL B 1 140 ? -14.256 13.892 -34.268 1.00 6.47 154 VAL B CA 1
ATOM 4845 C C . VAL B 1 140 ? -14.591 14.204 -35.724 1.00 7.34 154 VAL B C 1
ATOM 4846 O O . VAL B 1 140 ? -15.688 13.920 -36.198 1.00 8.23 154 VAL B O 1
ATOM 4850 N N . SER B 1 141 ? -13.637 14.811 -36.418 1.00 7.09 155 SER B N 1
ATOM 4851 C CA . SER B 1 141 ? -13.820 15.140 -37.831 1.00 7.47 155 SER B CA 1
ATOM 4852 C C . SER B 1 141 ? -12.445 15.208 -38.489 1.00 7.35 155 SER B C 1
ATOM 4853 O O . SER B 1 141 ? -11.429 15.365 -37.803 1.00 7.62 155 SER B O 1
ATOM 4856 N N . GLY B 1 142 ? -12.418 15.093 -39.813 1.00 7.06 156 GLY B N 1
ATOM 4857 C CA . GLY B 1 142 ? -11.176 15.144 -40.559 1.00 6.58 156 GLY B CA 1
ATOM 4858 C C . GLY B 1 142 ? -10.903 13.823 -41.257 1.00 6.02 156 GLY B C 1
ATOM 4859 O O . GLY B 1 142 ? -11.734 12.910 -41.238 1.00 6.13 156 GLY B O 1
ATOM 4860 N N . LYS B 1 143 ? -9.742 13.736 -41.896 1.00 5.90 157 LYS B N 1
ATOM 4861 C CA . LYS B 1 143 ? -9.426 12.636 -42.787 1.00 6.20 157 LYS B CA 1
ATOM 4862 C C . LYS B 1 143 ? -9.535 11.241 -42.159 1.00 5.49 157 LYS B C 1
ATOM 4863 O O . LYS B 1 143 ? -10.189 10.373 -42.722 1.00 5.82 157 LYS B O 1
ATOM 4869 N N . PRO B 1 144 ? -8.911 11.009 -40.988 1.00 5.16 158 PRO B N 1
ATOM 4870 C CA . PRO B 1 144 ? -9.003 9.639 -40.462 1.00 5.18 158 PRO B CA 1
ATOM 4871 C C . PRO B 1 144 ? -10.441 9.252 -40.090 1.00 4.39 158 PRO B C 1
ATOM 4872 O O . PRO B 1 144 ? -10.831 8.096 -40.273 1.00 4.46 158 PRO B O 1
ATOM 4876 N N . GLU B 1 145 ? -11.229 10.203 -39.605 1.00 4.50 159 GLU B N 1
ATOM 4877 C CA . GLU B 1 145 ? -12.624 9.907 -39.316 1.00 4.66 159 GLU B CA 1
ATOM 4878 C C . GLU B 1 145 ? -13.426 9.627 -40.599 1.00 4.48 159 GLU B C 1
ATOM 4879 O O . GLU B 1 145 ? -14.234 8.700 -40.638 1.00 4.98 159 GLU B O 1
ATOM 4885 N N . ASP B 1 146 ? -13.210 10.422 -41.645 1.00 4.42 160 ASP B N 1
ATOM 4886 C CA . ASP B 1 146 ? -13.894 10.170 -42.904 1.00 4.96 160 ASP B CA 1
ATOM 4887 C C . ASP B 1 146 ? -13.522 8.812 -43.472 1.00 4.76 160 ASP B C 1
ATOM 4888 O O . ASP B 1 146 ? -14.368 8.096 -43.999 1.00 4.92 160 ASP B O 1
ATOM 4893 N N . ALA B 1 147 ? -12.252 8.450 -43.373 1.00 4.45 161 ALA B N 1
ATOM 4894 C CA . ALA B 1 147 ? -11.811 7.139 -43.832 1.00 4.23 161 ALA B CA 1
ATOM 4895 C C . ALA B 1 147 ? -12.451 6.005 -43.013 1.00 3.65 161 ALA B C 1
ATOM 4896 O O . ALA B 1 147 ? -12.932 5.015 -43.586 1.00 4.53 161 ALA B O 1
ATOM 4898 N N . ARG B 1 148 ? -12.464 6.146 -41.686 1.00 3.91 162 ARG B N 1
ATOM 4899 C CA . ARG B 1 148 ? -13.123 5.168 -40.823 1.00 3.98 162 ARG B CA 1
ATOM 4900 C C . ARG B 1 148 ? -14.580 5.036 -41.236 1.00 3.26 162 ARG B C 1
ATOM 4901 O O . ARG B 1 148 ? -15.087 3.935 -41.382 1.00 4.12 162 ARG B O 1
ATOM 4909 N N . ALA B 1 149 ? -15.255 6.169 -41.441 1.00 3.63 163 ALA B N 1
ATOM 4910 C CA . ALA B 1 149 ? -16.672 6.149 -41.787 1.00 3.88 163 ALA B CA 1
ATOM 4911 C C . ALA B 1 149 ? -16.903 5.446 -43.140 1.00 4.09 163 ALA B C 1
ATOM 4912 O O . ALA B 1 149 ? -17.906 4.736 -43.299 1.00 4.90 163 ALA B O 1
ATOM 4914 N N . CYS B 1 150 ? -15.984 5.607 -44.098 1.00 4.33 164 CYS B N 1
ATOM 4915 C CA . CYS B 1 150 ? -16.073 4.867 -45.361 1.00 5.37 164 CYS B CA 1
ATOM 4916 C C . CYS B 1 150 ? -16.045 3.360 -45.152 1.00 5.04 164 CYS B C 1
ATOM 4917 O O . CYS B 1 150 ? -16.875 2.611 -45.672 1.00 5.52 164 CYS B O 1
ATOM 4920 N N . ALA B 1 151 ? -15.067 2.906 -44.378 1.00 4.48 165 ALA B N 1
ATOM 4921 C CA . ALA B 1 151 ? -14.888 1.483 -44.141 1.00 4.21 165 ALA B CA 1
ATOM 4922 C C . ALA B 1 151 ? -16.081 0.932 -43.337 1.00 4.23 165 ALA B C 1
ATOM 4923 O O . ALA B 1 151 ? -16.583 -0.152 -43.637 1.00 4.61 165 ALA B O 1
ATOM 4925 N N . ALA B 1 152 ? -16.548 1.690 -42.336 1.00 4.19 166 ALA B N 1
ATOM 4926 C CA . ALA B 1 152 ? -17.667 1.278 -41.484 1.00 4.60 166 ALA B CA 1
ATOM 4927 C C . ALA B 1 152 ? -18.957 1.163 -42.287 1.00 5.18 166 ALA B C 1
ATOM 4928 O O . ALA B 1 152 ? -19.752 0.255 -42.034 1.00 5.70 166 ALA B O 1
ATOM 4930 N N . GLU B 1 153 ? -19.167 2.065 -43.256 1.00 4.89 167 GLU B N 1
ATOM 4931 C CA . GLU B 1 153 ? -20.366 2.018 -44.071 1.00 5.42 167 GLU B CA 1
ATOM 4932 C C . GLU B 1 153 ? -20.373 0.792 -44.979 1.00 5.35 167 GLU B C 1
ATOM 4933 O O . GLU B 1 153 ? -21.406 0.144 -45.161 1.00 6.54 167 GLU B O 1
ATOM 4939 N N . LEU B 1 154 ? -19.213 0.437 -45.521 1.00 4.71 168 LEU B N 1
ATOM 4940 C CA . LEU B 1 154 ? -19.144 -0.791 -46.291 1.00 4.69 168 LEU B CA 1
ATOM 4941 C C . LEU B 1 154 ? -19.428 -2.006 -45.395 1.00 4.36 168 LEU B C 1
ATOM 4942 O O . LEU B 1 154 ? -20.217 -2.893 -45.755 1.00 5.28 168 LEU B O 1
ATOM 4947 N N . GLN B 1 155 ? -18.807 -2.048 -44.219 1.00 4.49 169 GLN B N 1
ATOM 4948 C CA . GLN B 1 155 ? -19.099 -3.166 -43.329 1.00 4.67 169 GLN B CA 1
ATOM 4949 C C . GLN B 1 155 ? -20.580 -3.242 -42.946 1.00 4.51 169 GLN B C 1
ATOM 4950 O O . GLN B 1 155 ? -21.164 -4.331 -42.904 1.00 5.06 169 GLN B O 1
ATOM 4956 N N . ARG B 1 156 ? -21.200 -2.094 -42.685 1.00 4.39 170 ARG B N 1
ATOM 4957 C CA . ARG B 1 156 ? -22.617 -2.080 -42.315 1.00 5.02 170 ARG B CA 1
ATOM 4958 C C . ARG B 1 156 ? -23.462 -2.770 -43.380 1.00 6.14 170 ARG B C 1
ATOM 4959 O O . ARG B 1 156 ? -24.380 -3.542 -43.076 1.00 6.43 170 ARG B O 1
ATOM 4967 N N . ARG B 1 157 ? -23.167 -2.476 -44.639 1.00 6.65 171 ARG B N 1
ATOM 4968 C CA . ARG B 1 157 ? -23.924 -3.037 -45.755 1.00 8.50 171 ARG B CA 1
ATOM 4969 C C . ARG B 1 157 ? -23.681 -4.524 -45.984 1.00 8.01 171 ARG B C 1
ATOM 4970 O O . ARG B 1 157 ? -24.457 -5.212 -46.658 1.00 10.10 171 ARG B O 1
ATOM 4978 N N . VAL B 1 158 ? -22.593 -5.028 -45.430 1.00 6.12 172 VAL B N 1
ATOM 4979 C CA . VAL B 1 158 ? -22.262 -6.447 -45.504 1.00 5.55 172 VAL B CA 1
ATOM 4980 C C . VAL B 1 158 ? -22.849 -7.249 -44.343 1.00 5.63 172 VAL B C 1
ATOM 4981 O O . VAL B 1 158 ? -23.510 -8.267 -44.552 1.00 6.77 172 VAL B O 1
ATOM 4985 N N . VAL B 1 159 ? -22.607 -6.798 -43.116 1.00 5.06 173 VAL B N 1
ATOM 4986 C CA . VAL B 1 159 ? -22.924 -7.639 -41.954 1.00 5.88 173 VAL B CA 1
ATOM 4987 C C . VAL B 1 159 ? -24.361 -7.506 -41.463 1.00 5.43 173 VAL B C 1
ATOM 4988 O O . VAL B 1 159 ? -24.796 -8.306 -40.629 1.00 5.68 173 VAL B O 1
ATOM 4992 N N . THR B 1 160 ? -25.100 -6.511 -41.960 1.00 6.11 174 THR B N 1
ATOM 4993 C CA A THR B 1 160 ? -26.495 -6.289 -41.558 0.50 5.86 174 THR B CA 1
ATOM 4994 C CA B THR B 1 160 ? -26.482 -6.361 -41.506 0.50 7.56 174 THR B CA 1
ATOM 4995 C C . THR B 1 160 ? -27.419 -7.045 -42.485 1.00 6.76 174 THR B C 1
ATOM 4996 O O . THR B 1 160 ? -27.381 -6.816 -43.695 1.00 8.83 174 THR B O 1
ATOM 5003 N N . ILE B 1 161 ? -28.232 -7.941 -41.939 1.00 6.30 175 ILE B N 1
ATOM 5004 C CA . ILE B 1 161 ? -29.097 -8.810 -42.745 1.00 6.62 175 ILE B CA 1
ATOM 5005 C C . ILE B 1 161 ? -30.537 -8.522 -42.377 1.00 5.66 175 ILE B C 1
ATOM 5006 O O . ILE B 1 161 ? -30.930 -8.699 -41.232 1.00 6.51 175 ILE B O 1
ATOM 5011 N N . SER B 1 162 ? -31.326 -8.071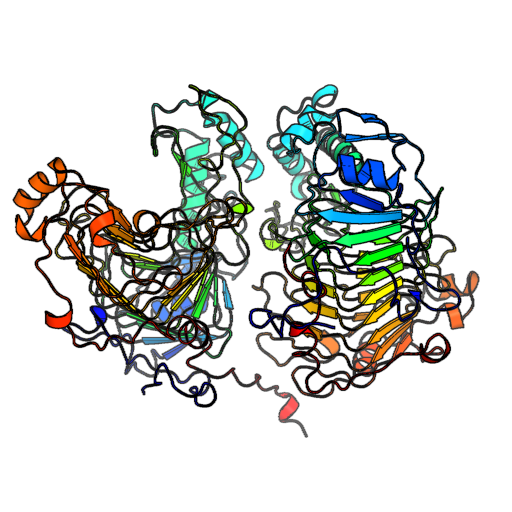 -43.340 1.00 6.05 176 SER B N 1
ATOM 5012 C CA . SER B 1 162 ? -32.708 -7.708 -43.093 1.00 6.82 176 SER B CA 1
ATOM 5013 C C . SER B 1 162 ? -33.599 -8.944 -43.108 1.00 6.28 176 SER B C 1
ATOM 5014 O O . SER B 1 162 ? -33.548 -9.740 -44.046 1.00 7.56 176 SER B O 1
ATOM 5017 N N . VAL B 1 163 ? -34.426 -9.099 -42.073 1.00 5.55 177 VAL B N 1
ATOM 5018 C CA . VAL B 1 163 ? -35.327 -10.242 -41.976 1.00 5.78 177 VAL B CA 1
ATOM 5019 C C . VAL B 1 163 ? -36.784 -9.803 -42.216 1.00 5.95 177 VAL B C 1
ATOM 5020 O O . VAL B 1 163 ? -37.274 -8.879 -41.560 1.00 6.35 177 VAL B O 1
ATOM 5024 N N . PRO B 1 164 ? -37.478 -10.451 -43.170 1.00 5.40 178 PRO B N 1
ATOM 5025 C CA . PRO B 1 164 ? -38.843 -10.049 -43.528 1.00 5.53 178 PRO B CA 1
ATOM 5026 C C . PRO B 1 164 ? -39.930 -10.774 -42.725 1.00 5.52 178 PRO B C 1
ATOM 5027 O O . PRO B 1 164 ? -39.627 -11.675 -41.923 1.00 5.47 178 PRO B O 1
ATOM 5031 N N . ASP B 1 165 ? -41.184 -10.370 -42.950 1.00 6.34 179 ASP B N 1
ATOM 5032 C CA . ASP B 1 165 ? -42.343 -11.000 -42.339 1.00 6.55 179 ASP B CA 1
ATOM 5033 C C . ASP B 1 165 ? -42.319 -12.525 -42.482 1.00 5.84 179 ASP B C 1
ATOM 5034 O O . ASP B 1 165 ? -41.851 -13.070 -43.489 1.00 6.27 179 ASP B O 1
ATOM 5039 N N . ASN B 1 166 ? -42.891 -13.205 -41.494 1.00 5.42 180 ASN B N 1
ATOM 5040 C CA . ASN B 1 166 ? -43.242 -14.632 -41.612 1.00 5.79 180 ASN B CA 1
ATOM 5041 C C . ASN B 1 166 ? -42.019 -15.503 -41.876 1.00 5.25 180 ASN B C 1
ATOM 5042 O O . ASN B 1 166 ? -41.996 -16.316 -42.809 1.00 6.32 180 ASN B O 1
ATOM 5047 N N . THR B 1 167 ? -41.001 -15.329 -41.042 1.00 5.04 181 THR B N 1
ATOM 5048 C CA . THR B 1 167 ? -39.732 -15.994 -41.257 1.00 5.12 181 THR B CA 1
ATOM 5049 C C . THR B 1 167 ? -39.349 -16.819 -40.033 1.00 5.00 181 THR B C 1
ATOM 5050 O O . THR B 1 167 ? -39.416 -16.331 -38.900 1.00 5.58 181 THR B O 1
ATOM 5054 N N . SER B 1 168 ? -38.957 -18.069 -40.280 1.00 4.83 182 SER B N 1
ATOM 5055 C CA . SER B 1 168 ? -38.310 -18.876 -39.249 1.00 4.99 182 SER B CA 1
ATOM 5056 C C . SER B 1 168 ? -36.870 -19.135 -39.625 1.00 5.31 182 SER B C 1
ATOM 5057 O O . SER B 1 168 ? -36.594 -19.554 -40.751 1.00 6.00 182 SER B O 1
ATOM 5060 N N . LEU B 1 169 ? -35.964 -18.881 -38.684 1.00 5.07 183 LEU B N 1
ATOM 5061 C CA . LEU B 1 169 ? -34.558 -19.279 -38.792 1.00 5.21 183 LEU B CA 1
ATOM 5062 C C . LEU B 1 169 ? -34.351 -20.376 -37.754 1.00 5.67 183 LEU B C 1
ATOM 5063 O O . LEU B 1 169 ? -34.484 -20.136 -36.547 1.00 5.46 183 LEU B O 1
ATOM 5068 N N . LEU B 1 170 ? -34.060 -21.585 -38.232 1.00 5.24 184 LEU B N 1
ATOM 5069 C CA . LEU B 1 170 ? -34.003 -22.763 -37.367 1.00 5.68 184 LEU B CA 1
ATOM 5070 C C . LEU B 1 170 ? -32.669 -23.457 -37.542 1.00 6.10 184 LEU B C 1
ATOM 5071 O O . LEU B 1 170 ? -32.360 -23.992 -38.605 1.00 6.73 184 LEU B O 1
ATOM 5076 N N . GLY B 1 171 ? -31.834 -23.399 -36.519 1.00 5.77 185 GLY B N 1
ATOM 5077 C CA . GLY B 1 171 ? -30.547 -24.054 -36.629 1.00 6.05 185 GLY B CA 1
ATOM 5078 C C . GLY B 1 171 ? -30.682 -25.564 -36.710 1.00 6.79 185 GLY B C 1
ATOM 5079 O O . GLY B 1 171 ? -31.564 -26.145 -36.081 1.00 7.01 185 GLY B O 1
ATOM 5080 N N . ILE B 1 172 ? -29.795 -26.190 -37.477 1.00 7.18 186 ILE B N 1
ATOM 5081 C CA . ILE B 1 172 ? -29.736 -27.646 -37.586 1.00 7.80 186 ILE B CA 1
ATOM 5082 C C . ILE B 1 172 ? -28.716 -28.197 -36.613 1.00 8.01 186 ILE B C 1
ATOM 5083 O O . ILE B 1 172 ? -27.553 -27.772 -36.604 1.00 8.74 186 ILE B O 1
ATOM 5088 N N . GLY B 1 173 ? -29.149 -29.138 -35.780 1.00 8.39 187 GLY B N 1
ATOM 5089 C CA . GLY B 1 173 ? -28.203 -29.872 -34.965 1.00 8.59 187 GLY B CA 1
ATOM 5090 C C . GLY B 1 173 ? -27.577 -29.071 -33.841 1.00 8.68 187 GLY B C 1
ATOM 5091 O O . GLY B 1 173 ? -28.223 -28.227 -33.200 1.00 8.94 187 GLY B O 1
ATOM 5092 N N . THR B 1 174 ? -26.297 -29.326 -33.611 1.00 9.00 188 THR B N 1
ATOM 5093 C CA . THR B 1 174 ? -25.603 -28.736 -32.474 1.00 9.63 188 THR B CA 1
ATOM 5094 C C . THR B 1 174 ? -24.564 -27.709 -32.870 1.00 9.37 188 THR B C 1
ATOM 5095 O O . THR B 1 174 ? -23.895 -27.152 -32.003 1.00 10.27 188 THR B O 1
ATOM 5099 N N . ASP B 1 175 ? -24.430 -27.449 -34.166 1.00 8.30 189 ASP B N 1
ATOM 5100 C CA . ASP B 1 175 ? -23.342 -26.595 -34.642 1.00 7.95 189 ASP B CA 1
ATOM 5101 C C . ASP B 1 175 ? -23.792 -25.534 -35.648 1.00 7.32 189 ASP B C 1
ATOM 5102 O O . ASP B 1 175 ? -22.996 -25.041 -36.436 1.00 9.02 189 ASP B O 1
ATOM 5107 N N . ALA B 1 176 ? -25.068 -25.165 -35.609 1.00 6.56 190 ALA B N 1
ATOM 5108 C CA . ALA B 1 176 ? -25.551 -24.059 -36.422 1.00 6.43 190 ALA B CA 1
ATOM 5109 C C . ALA B 1 176 ? -25.068 -22.751 -35.804 1.00 6.40 190 ALA B C 1
ATOM 5110 O O . ALA B 1 176 ? -25.339 -22.476 -34.632 1.00 6.82 190 ALA B O 1
ATOM 5112 N N . LYS B 1 177 ? -24.370 -21.934 -36.580 1.00 6.24 191 LYS B N 1
ATOM 5113 C CA A LYS B 1 177 ? -23.816 -20.703 -36.041 0.50 7.55 191 LYS B CA 1
ATOM 5114 C CA B LYS B 1 177 ? -23.779 -20.719 -36.042 0.50 7.55 191 LYS B CA 1
ATOM 5115 C C . LYS B 1 177 ? -23.944 -19.582 -37.041 1.00 7.54 191 LYS B C 1
ATOM 5116 O O . LYS B 1 177 ? -23.809 -19.792 -38.257 1.00 8.86 191 LYS B O 1
ATOM 5127 N N . ILE B 1 178 ? -24.208 -18.386 -36.525 1.00 6.19 192 ILE B N 1
ATOM 5128 C CA . ILE B 1 178 ? -24.214 -17.183 -37.360 1.00 6.14 192 ILE B CA 1
ATOM 5129 C C . ILE B 1 178 ? -23.225 -16.230 -36.706 1.00 5.45 192 ILE B C 1
ATOM 5130 O O . ILE B 1 178 ? -23.393 -15.821 -35.538 1.00 5.47 192 ILE B O 1
ATOM 5135 N N . LEU B 1 179 ? -22.183 -15.888 -37.462 1.00 4.49 193 LEU B N 1
ATOM 5136 C CA . LEU B 1 179 ? -21.051 -15.128 -36.912 1.00 4.59 193 LEU B CA 1
ATOM 5137 C C . LEU B 1 179 ? -20.905 -13.754 -37.537 1.00 4.09 193 LEU B C 1
ATOM 5138 O O . LEU B 1 179 ? -21.129 -13.592 -38.743 1.00 4.73 193 LEU B O 1
ATOM 5143 N N . HIS B 1 180 ? -20.457 -12.793 -36.733 1.00 4.22 194 HIS B N 1
ATOM 5144 C CA . HIS B 1 180 ? -19.889 -11.535 -37.253 1.00 4.25 194 HIS B CA 1
ATOM 5145 C C . HIS B 1 180 ? -20.879 -10.550 -37.840 1.00 4.38 194 HIS B C 1
ATOM 5146 O O . HIS B 1 180 ? -20.479 -9.627 -38.537 1.00 5.47 194 HIS B O 1
ATOM 5153 N N . GLY B 1 181 ? -22.164 -10.692 -37.538 1.00 4.41 195 GLY B N 1
ATOM 5154 C CA . GLY B 1 181 ? -23.111 -9.749 -38.084 1.00 4.83 195 GLY B CA 1
ATOM 5155 C C . GLY B 1 181 ? -24.370 -9.579 -37.265 1.00 4.76 195 GLY B C 1
ATOM 5156 O O . GLY B 1 181 ? -24.461 -10.009 -36.108 1.00 5.26 195 GLY B O 1
ATOM 5157 N N . ASN B 1 182 ? -25.357 -8.956 -37.894 1.00 4.84 196 ASN B N 1
ATOM 5158 C CA . ASN B 1 182 ? -26.497 -8.374 -37.192 1.00 5.59 196 ASN B CA 1
ATOM 5159 C C . ASN B 1 182 ? -27.773 -8.671 -37.948 1.00 5.49 196 ASN B C 1
ATOM 5160 O O . ASN B 1 182 ? -27.947 -8.162 -39.054 1.00 7.31 196 ASN B O 1
ATOM 5165 N N . LEU B 1 183 ? -28.676 -9.468 -37.379 1.00 4.68 197 LEU B N 1
ATOM 5166 C CA . LEU B 1 183 ? -30.002 -9.613 -37.966 1.00 4.35 197 LEU B CA 1
ATOM 5167 C C . LEU B 1 183 ? -30.808 -8.380 -37.613 1.00 5.05 197 LEU B C 1
ATOM 5168 O O . LEU B 1 183 ? -30.863 -7.980 -36.442 1.00 6.80 197 LEU B O 1
ATOM 5173 N N . MET B 1 184 ? -31.438 -7.785 -38.625 1.00 5.26 198 MET B N 1
ATOM 5174 C CA . MET B 1 184 ? -32.224 -6.568 -38.454 1.00 5.50 198 MET B CA 1
ATOM 5175 C C . MET B 1 184 ? -33.680 -6.897 -38.668 1.00 5.65 198 MET B C 1
ATOM 5176 O O . MET B 1 184 ? -34.088 -7.264 -39.770 1.00 6.19 198 MET B O 1
ATOM 5181 N N . LEU B 1 185 ? -34.476 -6.789 -37.612 1.00 5.55 199 LEU B N 1
ATOM 5182 C CA . LEU B 1 185 ? -35.886 -7.157 -37.711 1.00 6.24 199 LEU B CA 1
ATOM 5183 C C . LEU B 1 185 ? -36.702 -5.891 -37.952 1.00 6.73 199 LEU B C 1
ATOM 5184 O O . LEU B 1 185 ? -37.177 -5.241 -37.019 1.00 7.41 199 LEU B O 1
ATOM 5189 N N . GLY B 1 186 ? -36.847 -5.542 -39.226 1.00 7.05 200 GLY B N 1
ATOM 5190 C CA . GLY B 1 186 ? -37.634 -4.390 -39.638 1.00 8.03 200 GLY B CA 1
ATOM 5191 C C . GLY B 1 186 ? -36.827 -3.112 -39.806 1.00 9.29 200 GLY B C 1
ATOM 5192 O O . GLY B 1 186 ? -35.755 -2.935 -39.196 1.00 9.67 200 GLY B O 1
ATOM 5193 N N . THR B 1 187 ? -37.344 -2.230 -40.655 1.00 10.73 201 THR B N 1
ATOM 5194 C CA . THR B 1 187 ? -36.773 -0.896 -40.866 1.00 12.13 201 THR B CA 1
ATOM 5195 C C . THR B 1 187 ? -37.891 0.137 -40.702 1.00 13.25 201 THR B C 1
ATOM 5196 O O . THR B 1 187 ? -39.063 -0.230 -40.685 1.00 13.15 201 THR B O 1
ATOM 5200 N N . PRO B 1 188 ? -37.542 1.434 -40.575 1.00 14.67 202 PRO B N 1
ATOM 5201 C CA . PRO B 1 188 ? -38.600 2.441 -40.421 1.00 16.07 202 PRO B CA 1
ATOM 5202 C C . PRO B 1 188 ? -39.614 2.403 -41.551 1.00 16.60 202 PRO B C 1
ATOM 5203 O O . PRO B 1 188 ? -40.815 2.504 -41.320 1.00 16.87 202 PRO B O 1
ATOM 5207 N N . ASP B 1 189 ? -39.131 2.231 -42.770 1.00 17.28 203 ASP B N 1
ATOM 5208 C CA A ASP B 1 189 ? -39.989 2.214 -43.948 0.60 18.98 203 ASP B CA 1
ATOM 5209 C CA B ASP B 1 189 ? -40.018 2.231 -43.921 0.40 18.98 203 ASP B CA 1
ATOM 5210 C C . ASP B 1 189 ? -40.733 0.896 -44.114 1.00 17.17 203 ASP B C 1
ATOM 5211 O O . ASP B 1 189 ? -41.808 0.848 -44.721 1.00 18.46 203 ASP B O 1
ATOM 5220 N N . ALA B 1 190 ? -40.147 -0.178 -43.591 1.00 14.58 204 ALA B N 1
ATOM 5221 C CA . ALA B 1 190 ? -40.729 -1.495 -43.759 1.00 13.22 204 ALA B CA 1
ATOM 5222 C C . ALA B 1 190 ? -40.673 -2.274 -42.444 1.00 10.91 204 ALA B C 1
ATOM 5223 O O . ALA B 1 190 ? -39.831 -3.164 -42.264 1.00 10.52 204 ALA B O 1
ATOM 5225 N N . PRO B 1 191 ? -41.591 -1.952 -41.525 1.00 10.16 205 PRO B N 1
ATOM 5226 C CA . PRO B 1 191 ? -41.727 -2.771 -40.323 1.00 9.25 205 PRO B CA 1
ATOM 5227 C C . PRO B 1 191 ? -42.164 -4.180 -40.693 1.00 8.64 205 PRO B C 1
ATOM 5228 O O . PRO B 1 191 ? -42.777 -4.395 -41.744 1.00 10.24 205 PRO B O 1
ATOM 5232 N N . VAL B 1 192 ? -41.826 -5.134 -39.839 1.00 6.68 206 VAL B N 1
ATOM 5233 C CA . VAL B 1 192 ? -42.123 -6.533 -40.086 1.00 6.57 206 VAL B CA 1
ATOM 5234 C C . VAL B 1 192 ? -42.842 -7.176 -38.901 1.00 6.12 206 VAL B C 1
ATOM 5235 O O . VAL B 1 192 ? -42.912 -6.606 -37.810 1.00 6.45 206 VAL B O 1
ATOM 5239 N N . ALA B 1 193 ? -43.353 -8.383 -39.110 1.00 6.28 207 ALA B N 1
ATOM 5240 C CA . ALA B 1 193 ? -43.993 -9.089 -38.025 1.00 6.48 207 ALA B CA 1
ATOM 5241 C C . ALA B 1 193 ? -43.873 -10.571 -38.217 1.00 5.91 207 ALA B C 1
ATOM 5242 O O . ALA B 1 193 ? -43.738 -11.054 -39.345 1.00 6.35 207 ALA B O 1
ATOM 5244 N N . ASN B 1 194 ? -43.909 -11.290 -37.097 1.00 5.38 208 ASN B N 1
ATOM 5245 C CA . ASN B 1 194 ? -44.082 -12.748 -37.094 1.00 4.89 208 ASN B CA 1
ATOM 5246 C C . ASN B 1 194 ? -42.810 -13.517 -37.468 1.00 4.85 208 ASN B C 1
ATOM 5247 O O . ASN B 1 194 ? -42.682 -14.063 -38.574 1.00 5.23 208 ASN B O 1
ATOM 5252 N N . ILE B 1 195 ? -41.876 -13.543 -36.524 1.00 4.63 209 ILE B N 1
ATOM 5253 C CA . ILE B 1 195 ? -40.534 -14.074 -36.762 1.00 4.71 209 ILE B CA 1
ATOM 5254 C C . ILE B 1 195 ? -40.147 -15.020 -35.632 1.00 4.12 209 ILE B C 1
ATOM 5255 O O . ILE B 1 195 ? -40.363 -14.695 -34.450 1.00 4.53 209 ILE B O 1
ATOM 5260 N N . VAL B 1 196 ? -39.605 -16.187 -35.995 1.00 4.30 210 VAL B N 1
ATOM 5261 C CA . VAL B 1 196 ? -39.163 -17.195 -35.032 1.00 4.46 210 VAL B CA 1
ATOM 5262 C C . VAL B 1 196 ? -37.698 -17.525 -35.300 1.00 4.73 210 VAL B C 1
ATOM 5263 O O . VAL B 1 196 ? -37.312 -17.755 -36.458 1.00 6.01 210 VAL B O 1
ATOM 5267 N N . ILE B 1 197 ? -36.885 -17.531 -34.243 1.00 4.41 211 ILE B N 1
ATOM 5268 C CA . ILE B 1 197 ? -35.457 -17.816 -34.344 1.00 4.36 211 ILE B CA 1
ATOM 5269 C C . ILE B 1 197 ? -35.111 -18.828 -33.265 1.00 4.64 211 ILE B C 1
ATOM 5270 O O . ILE B 1 197 ? -35.295 -18.542 -32.068 1.00 5.23 211 ILE B O 1
ATOM 5275 N N . ARG B 1 198 ? -34.648 -20.014 -33.673 1.00 4.66 212 ARG B N 1
ATOM 5276 C CA . ARG B 1 198 ? -34.366 -21.092 -32.710 1.00 4.81 212 ARG B CA 1
ATOM 5277 C C . ARG B 1 198 ? -33.106 -21.873 -33.044 1.00 4.60 212 ARG B C 1
ATOM 5278 O O . ARG B 1 198 ? -32.773 -22.052 -34.199 1.00 5.12 212 ARG B O 1
ATOM 5286 N N . ASN B 1 199 ? -32.441 -22.372 -32.007 1.00 4.91 213 ASN B N 1
ATOM 5287 C CA . ASN B 1 199 ? -31.370 -23.370 -32.126 1.00 4.93 213 ASN B CA 1
ATOM 5288 C C . ASN B 1 199 ? -30.122 -22.917 -32.875 1.00 4.77 213 ASN B C 1
ATOM 5289 O O . ASN B 1 199 ? -29.447 -23.736 -33.501 1.00 5.37 213 ASN B O 1
ATOM 5294 N N . ILE B 1 200 ? -29.790 -21.635 -32.758 1.00 4.20 214 ILE B N 1
ATOM 5295 C CA . ILE B 1 200 ? -28.620 -21.088 -33.426 1.00 4.48 214 ILE B CA 1
ATOM 5296 C C . ILE B 1 200 ? -27.671 -20.496 -32.389 1.00 4.68 214 ILE B C 1
ATOM 5297 O O . ILE B 1 200 ? -28.114 -19.915 -31.393 1.00 5.02 214 ILE B O 1
ATOM 5302 N N . THR B 1 201 ? -26.365 -20.651 -32.618 1.00 4.88 215 THR B N 1
ATOM 5303 C CA . THR B 1 201 ? -25.358 -19.952 -31.825 1.00 5.32 215 THR B CA 1
ATOM 5304 C C . THR B 1 201 ? -24.939 -18.702 -32.580 1.00 4.67 215 THR B C 1
ATOM 5305 O O . THR B 1 201 ? -24.373 -18.780 -33.679 1.00 5.82 215 THR B O 1
ATOM 5309 N N . PHE B 1 202 ? -25.261 -17.548 -32.007 1.00 4.77 216 PHE B N 1
ATOM 5310 C CA . PHE B 1 202 ? -24.899 -16.237 -32.550 1.00 4.94 216 PHE B CA 1
ATOM 5311 C C . PHE B 1 202 ? -23.652 -15.750 -31.827 1.00 4.28 216 PHE B C 1
ATOM 5312 O O . PHE B 1 202 ? -23.651 -15.680 -30.592 1.00 5.46 216 PHE B O 1
ATOM 5320 N N . GLU B 1 203 ? -22.621 -15.378 -32.576 1.00 4.60 217 GLU B N 1
ATOM 5321 C CA . GLU B 1 203 ? -21.374 -14.905 -31.955 1.00 4.57 217 GLU B CA 1
ATOM 5322 C C . GLU B 1 203 ? -20.782 -13.682 -32.589 1.00 4.17 217 GLU B C 1
ATOM 5323 O O . GLU B 1 203 ? -20.703 -13.579 -33.831 1.00 4.96 217 GLU B O 1
ATOM 5329 N N . ASP B 1 204 ? -20.290 -12.799 -31.722 1.00 4.14 218 ASP B N 1
ATOM 5330 C CA . ASP B 1 204 ? -19.267 -11.815 -32.089 1.00 3.85 218 ASP B CA 1
ATOM 5331 C C . ASP B 1 204 ? -19.673 -10.886 -33.234 1.00 3.05 218 ASP B C 1
ATOM 5332 O O . ASP B 1 204 ? -19.071 -10.910 -34.307 1.00 3.35 218 ASP B O 1
ATOM 5337 N N . ALA B 1 205 ? -20.681 -10.050 -32.980 1.00 3.16 219 ALA B N 1
ATOM 5338 C CA . ALA B 1 205 ? -21.074 -9.007 -33.917 1.00 3.58 219 ALA B CA 1
ATOM 5339 C C . ALA B 1 205 ? -20.065 -7.879 -33.729 1.00 4.20 219 ALA B C 1
ATOM 5340 O O . ALA B 1 205 ? -20.278 -6.928 -32.974 1.00 5.79 219 ALA B O 1
ATOM 5342 N N . PHE B 1 206 ? -18.931 -8.042 -34.404 1.00 3.29 220 PHE B N 1
ATOM 5343 C CA . PHE B 1 206 ? -17.740 -7.241 -34.167 1.00 4.21 220 PHE B CA 1
ATOM 5344 C C . PHE B 1 206 ? -17.694 -6.065 -35.157 1.00 4.01 220 PHE B C 1
ATOM 5345 O O . PHE B 1 206 ? -17.667 -6.256 -36.369 1.00 4.84 220 PHE B O 1
ATOM 5353 N N . ASP B 1 207 ? -17.674 -4.854 -34.623 1.00 3.36 221 ASP B N 1
ATOM 5354 C CA . ASP B 1 207 ? -17.539 -3.670 -35.444 1.00 3.53 221 ASP B CA 1
ATOM 5355 C C . ASP B 1 207 ? -16.046 -3.399 -35.624 1.00 3.38 221 ASP B C 1
ATOM 5356 O O . ASP B 1 207 ? -15.350 -3.079 -34.668 1.00 3.36 221 ASP B O 1
ATOM 5361 N N . ASP B 1 208 ? -15.562 -3.551 -36.846 1.00 3.38 222 ASP B N 1
ATOM 5362 C CA . ASP B 1 208 ? -14.149 -3.381 -37.126 1.00 3.80 222 ASP B CA 1
ATOM 5363 C C . ASP B 1 208 ? -13.711 -1.935 -37.120 1.00 3.60 222 ASP B C 1
ATOM 5364 O O . ASP B 1 208 ? -12.509 -1.667 -37.144 1.00 4.47 222 ASP B O 1
ATOM 5369 N N . PHE B 1 209 ? -14.677 -1.009 -37.068 1.00 3.31 223 PHE B N 1
ATOM 5370 C CA . PHE B 1 209 ? -14.397 0.418 -37.207 1.00 3.57 223 PHE B CA 1
ATOM 5371 C C . PHE B 1 209 ? -15.189 1.241 -36.187 1.00 3.75 223 PHE B C 1
ATOM 5372 O O . PHE B 1 209 ? -15.948 2.134 -36.557 1.00 4.62 223 PHE B O 1
ATOM 5380 N N . PRO B 1 210 ? -14.984 0.963 -34.887 1.00 4.04 224 PRO B N 1
ATOM 5381 C CA . PRO B 1 210 ? -15.686 1.727 -33.846 1.00 4.40 224 PRO B CA 1
ATOM 5382 C C . PRO B 1 210 ? -15.278 3.203 -33.891 1.00 4.40 224 PRO B C 1
ATOM 5383 O O . PRO B 1 210 ? -14.151 3.547 -34.280 1.00 4.36 224 PRO B O 1
ATOM 5387 N N . GLN B 1 211 ? -16.199 4.071 -33.500 1.00 4.01 225 GLN B N 1
ATOM 5388 C CA . GLN B 1 211 ? -15.935 5.505 -33.504 1.00 4.18 225 GLN B CA 1
ATOM 5389 C C . GLN B 1 211 ? -15.635 5.980 -32.085 1.00 3.97 225 GLN B C 1
ATOM 5390 O O . GLN B 1 211 ? -16.296 5.562 -31.126 1.00 4.85 225 GLN B O 1
ATOM 5396 N N . TRP B 1 212 ? -14.645 6.855 -31.934 1.00 3.68 226 TRP B N 1
ATOM 5397 C CA . TRP B 1 212 ? -14.416 7.521 -30.642 1.00 4.13 226 TRP B CA 1
ATOM 5398 C C . TRP B 1 212 ? -15.311 8.745 -30.574 1.00 4.76 226 TRP B C 1
ATOM 5399 O O . TRP B 1 212 ? -15.304 9.565 -31.502 1.00 5.68 226 TRP B O 1
ATOM 5410 N N . ASP B 1 213 ? -16.090 8.851 -29.499 1.00 4.99 227 ASP B N 1
ATOM 5411 C CA . ASP B 1 213 ? -16.902 10.035 -29.256 1.00 6.09 227 ASP B CA 1
ATOM 5412 C C . ASP B 1 213 ? -16.362 10.717 -28.010 1.00 6.44 227 ASP B C 1
ATOM 5413 O O . ASP B 1 213 ? -16.673 10.310 -26.897 1.00 6.62 227 ASP B O 1
ATOM 5418 N N . PRO B 1 214 ? -15.584 11.796 -28.194 1.00 7.00 228 PRO B N 1
ATOM 5419 C CA . PRO B 1 214 ? -14.974 12.548 -27.084 1.00 7.97 228 PRO B CA 1
ATOM 5420 C C . PRO B 1 214 ? -15.989 13.093 -26.097 1.00 9.24 228 PRO B C 1
ATOM 5421 O O . PRO B 1 214 ? -15.629 13.389 -24.958 1.00 9.77 228 PRO B O 1
ATOM 5425 N N . THR B 1 215 ? -17.240 13.233 -26.524 1.00 9.30 229 THR B N 1
ATOM 5426 C CA . THR B 1 215 ? -18.248 13.903 -25.707 1.00 10.45 229 THR B CA 1
ATOM 5427 C C . THR B 1 215 ? -19.135 12.931 -24.919 1.00 11.79 229 THR B C 1
ATOM 5428 O O . THR B 1 215 ? -19.864 13.347 -24.022 1.00 13.62 229 THR B O 1
ATOM 5432 N N . ASP B 1 216 ? -19.069 11.640 -25.244 1.00 10.78 230 ASP B N 1
ATOM 5433 C CA . ASP B 1 216 ? -19.938 10.637 -24.625 1.00 11.07 230 ASP B CA 1
ATOM 5434 C C . ASP B 1 216 ? -19.558 10.463 -23.147 1.00 11.29 230 ASP B C 1
ATOM 5435 O O . ASP B 1 216 ? -18.418 10.151 -22.821 1.00 10.59 230 ASP B O 1
ATOM 5440 N N . SER B 1 217 ? -20.525 10.672 -22.254 1.00 12.34 231 SER B N 1
ATOM 5441 C CA . SER B 1 217 ? -20.316 10.489 -20.815 1.00 13.71 231 SER B CA 1
ATOM 5442 C C . SER B 1 217 ? -19.213 11.408 -20.303 1.00 14.80 231 SER B C 1
ATOM 5443 O O . SER B 1 217 ? -18.442 11.020 -19.417 1.00 15.81 231 SER B O 1
ATOM 5446 N N A SER B 1 218 ? -19.139 12.602 -20.891 0.50 14.97 232 SER B N 1
ATOM 5447 N N B SER B 1 218 ? -19.140 12.603 -20.892 0.50 14.97 232 SER B N 1
ATOM 5448 C CA A SER B 1 218 ? -18.208 13.663 -20.495 0.50 16.13 232 SER B CA 1
ATOM 5449 C CA B SER B 1 218 ? -18.211 13.670 -20.500 0.50 16.13 232 SER B CA 1
ATOM 5450 C C A SER B 1 218 ? -16.766 13.396 -20.911 0.50 14.07 232 SER B C 1
ATOM 5451 C C B SER B 1 218 ? -16.759 13.403 -20.898 0.50 14.07 232 SER B C 1
ATOM 5452 O O A SER B 1 218 ? -16.152 14.216 -21.598 0.50 14.13 232 SER B O 1
ATOM 5453 O O B SER B 1 218 ? -16.131 14.228 -21.569 0.50 14.13 232 SER B O 1
ATOM 5458 N N . ASP B 1 219 ? -16.229 12.253 -20.497 1.00 12.18 233 ASP B N 1
ATOM 5459 C CA . ASP B 1 219 ? -14.839 11.926 -20.772 1.00 11.26 233 ASP B CA 1
ATOM 5460 C C . ASP B 1 219 ? -14.617 11.274 -22.127 1.00 8.98 233 ASP B C 1
ATOM 5461 O O . ASP B 1 219 ? -13.493 11.269 -22.620 1.00 8.66 233 ASP B O 1
ATOM 5466 N N . GLY B 1 220 ? -15.675 10.717 -22.716 1.00 7.71 234 GLY B N 1
ATOM 5467 C CA . GLY B 1 220 ? -15.567 10.043 -24.000 1.00 6.64 234 GLY B CA 1
ATOM 5468 C C . GLY B 1 220 ? -15.751 8.539 -23.920 1.00 6.27 234 GLY B C 1
ATOM 5469 O O . GLY B 1 220 ? -15.438 7.917 -22.888 1.00 7.25 234 GLY B O 1
ATOM 5470 N N . ARG B 1 221 ? -16.244 7.953 -25.012 1.00 5.75 235 ARG B N 1
ATOM 5471 C CA . ARG B 1 221 ? -16.402 6.504 -25.124 1.00 5.56 235 ARG B CA 1
ATOM 5472 C C . ARG B 1 221 ? -16.191 6.082 -26.573 1.00 4.80 235 ARG B C 1
ATOM 5473 O O . ARG B 1 221 ? -16.484 6.843 -27.508 1.00 5.67 235 ARG B O 1
ATOM 5481 N N . TRP B 1 222 ? -15.725 4.844 -26.751 1.00 4.90 236 TRP B N 1
ATOM 5482 C CA . TRP B 1 222 ? -15.775 4.173 -28.055 1.00 4.48 236 TRP B CA 1
ATOM 5483 C C . TRP B 1 222 ? -17.144 3.543 -28.240 1.00 4.85 236 TRP B C 1
ATOM 5484 O O . TRP B 1 222 ? -17.669 2.916 -27.326 1.00 6.79 236 TRP B O 1
ATOM 5495 N N . ASN B 1 223 ? -17.719 3.689 -29.429 1.00 4.61 237 ASN B N 1
ATOM 5496 C CA . ASN B 1 223 ? -19.022 3.100 -29.706 1.00 5.93 237 ASN B CA 1
ATOM 5497 C C . ASN B 1 223 ? -19.028 2.304 -30.991 1.00 5.20 237 ASN B C 1
ATOM 5498 O O . ASN B 1 223 ? -18.416 2.702 -31.989 1.00 5.96 237 ASN B O 1
ATOM 5503 N N . SER B 1 224 ? -19.747 1.190 -30.950 1.00 4.93 238 SER B N 1
ATOM 5504 C CA . SER B 1 224 ? -19.886 0.292 -32.089 1.00 4.93 238 SER B CA 1
ATOM 5505 C C . SER B 1 224 ? -21.347 0.162 -32.484 1.00 5.15 238 SER B C 1
ATOM 5506 O O . SER B 1 224 ? -22.249 0.515 -31.716 1.00 7.21 238 SER B O 1
ATOM 5509 N N . GLU B 1 225 ? -21.585 -0.388 -33.666 1.00 4.55 239 GLU B N 1
ATOM 5510 C CA . GLU B 1 225 ? -22.904 -0.275 -34.285 1.00 5.37 239 GLU B CA 1
ATOM 5511 C C . GLU B 1 225 ? -23.712 -1.554 -34.422 1.00 5.58 239 GLU B C 1
ATOM 5512 O O . GLU B 1 225 ? -24.863 -1.475 -34.828 1.00 7.64 239 GLU B O 1
ATOM 5518 N N . TYR B 1 226 ? -23.130 -2.714 -34.133 1.00 4.75 240 TYR B N 1
ATOM 5519 C CA . TYR B 1 226 ? -23.777 -3.982 -34.472 1.00 4.60 240 TYR B CA 1
ATOM 5520 C C . TYR B 1 226 ? -24.190 -4.808 -33.271 1.00 4.99 240 TYR B C 1
ATOM 5521 O O . TYR B 1 226 ? -23.375 -5.185 -32.445 1.00 6.58 240 TYR B O 1
ATOM 5530 N N . ASP B 1 227 ? -25.482 -5.091 -33.196 1.00 4.25 241 ASP B N 1
ATOM 5531 C CA . ASP B 1 227 ? -26.037 -6.069 -32.268 1.00 4.89 241 ASP B CA 1
ATOM 5532 C C . ASP B 1 227 ? -26.006 -7.434 -32.936 1.00 5.00 241 ASP B C 1
ATOM 5533 O O . ASP B 1 227 ? -25.865 -7.517 -34.154 1.00 5.58 241 ASP B O 1
ATOM 5538 N N . LEU B 1 228 ? -26.199 -8.514 -32.178 1.00 4.18 242 LEU B N 1
ATOM 5539 C CA . LEU B 1 228 ? -26.465 -9.790 -32.855 1.00 4.63 242 LEU B CA 1
ATOM 5540 C C . LEU B 1 228 ? -27.877 -9.804 -33.473 1.00 4.46 242 LEU B C 1
ATOM 5541 O O . LEU B 1 228 ? -28.066 -10.255 -34.611 1.00 4.51 242 LEU B O 1
ATOM 5546 N N . ILE B 1 229 ? -28.865 -9.281 -32.744 1.00 4.36 243 ILE B N 1
ATOM 5547 C CA . ILE B 1 229 ? -30.213 -9.093 -33.285 1.00 4.31 243 ILE B CA 1
ATOM 5548 C C . ILE B 1 229 ? -30.703 -7.716 -32.848 1.00 4.43 243 ILE B C 1
ATOM 5549 O O . ILE B 1 229 ? -30.654 -7.382 -31.662 1.00 4.78 243 ILE B O 1
ATOM 5554 N N . SER B 1 230 ? -31.164 -6.916 -33.809 1.00 4.90 244 SER B N 1
ATOM 5555 C CA . SER B 1 230 ? -31.788 -5.624 -33.530 1.00 4.90 244 SER B CA 1
ATOM 5556 C C . SER B 1 230 ? -33.280 -5.747 -33.793 1.00 5.55 244 SER B C 1
ATOM 5557 O O . SER B 1 230 ? -33.681 -6.175 -34.872 1.00 6.52 244 SER B O 1
ATOM 5560 N N . VAL B 1 231 ? -34.099 -5.376 -32.815 1.00 5.42 245 VAL B N 1
ATOM 5561 C CA . VAL B 1 231 ? -35.549 -5.450 -32.963 1.00 5.71 245 VAL B CA 1
ATOM 5562 C C . VAL B 1 231 ? -36.104 -4.041 -32.779 1.00 5.91 245 VAL B C 1
ATOM 5563 O O . VAL B 1 231 ? -36.556 -3.661 -31.683 1.00 6.35 245 VAL B O 1
ATOM 5567 N N . ALA B 1 232 ? -36.058 -3.259 -33.852 1.00 6.46 246 ALA B N 1
ATOM 5568 C CA . ALA B 1 232 ? -36.508 -1.870 -33.785 1.00 6.37 246 ALA B CA 1
ATOM 5569 C C . ALA B 1 232 ? -37.827 -1.628 -34.517 1.00 6.22 246 ALA B C 1
ATOM 5570 O O . ALA B 1 232 ? -38.486 -0.622 -34.266 1.00 6.27 246 ALA B O 1
ATOM 5572 N N . HIS B 1 233 ? -38.205 -2.536 -35.417 1.00 6.56 247 HIS B N 1
ATOM 5573 C CA . HIS B 1 233 ? -39.408 -2.340 -36.218 1.00 6.82 247 HIS B CA 1
ATOM 5574 C C . HIS B 1 233 ? -40.051 -3.687 -36.513 1.00 6.32 247 HIS B C 1
ATOM 5575 O O . HIS B 1 233 ? -40.432 -3.972 -37.646 1.00 7.10 247 HIS B O 1
ATOM 5582 N N . ALA B 1 234 ? -40.182 -4.506 -35.475 1.00 6.52 248 ALA B N 1
ATOM 5583 C CA . ALA B 1 234 ? -40.809 -5.817 -35.618 1.00 6.27 248 ALA B CA 1
ATOM 5584 C C . ALA B 1 234 ? -41.720 -6.080 -34.443 1.00 6.21 248 ALA B C 1
ATOM 5585 O O . ALA B 1 234 ? -41.426 -5.680 -33.318 1.00 7.11 248 ALA B O 1
ATOM 5587 N N . SER B 1 235 ? -42.809 -6.790 -34.720 1.00 6.03 249 SER B N 1
ATOM 5588 C CA A SER B 1 235 ? -43.773 -7.219 -33.711 0.25 6.04 249 SER B CA 1
ATOM 5589 C CA B SER B 1 235 ? -43.683 -7.247 -33.657 0.25 6.06 249 SER B CA 1
ATOM 5590 C CA C SER B 1 235 ? -43.766 -7.226 -33.707 0.50 6.99 249 SER B CA 1
ATOM 5591 C C . SER B 1 235 ? -43.957 -8.730 -33.800 1.00 6.25 249 SER B C 1
ATOM 5592 O O . SER B 1 235 ? -43.963 -9.275 -34.897 1.00 6.85 249 SER B O 1
ATOM 5599 N N . HIS B 1 236 ? -44.117 -9.382 -32.649 1.00 5.37 250 HIS B N 1
ATOM 5600 C CA . HIS B 1 236 ? -44.385 -10.822 -32.577 1.00 4.83 250 HIS B CA 1
ATOM 5601 C C . HIS B 1 236 ? -43.173 -11.621 -33.038 1.00 4.82 250 HIS B C 1
ATOM 5602 O O . HIS B 1 236 ? -43.106 -12.126 -34.154 1.00 5.52 250 HIS B O 1
ATOM 5609 N N . VAL B 1 237 ? -42.211 -11.698 -32.124 1.00 4.75 251 VAL B N 1
ATOM 5610 C CA . VAL B 1 237 ? -40.901 -12.268 -32.377 1.00 4.19 251 VAL B CA 1
ATOM 5611 C C . VAL B 1 237 ? -40.576 -13.211 -31.240 1.00 3.37 251 VAL B C 1
ATOM 5612 O O . VAL B 1 237 ? -40.657 -12.823 -30.065 1.00 4.33 251 VAL B O 1
ATOM 5616 N N . TRP B 1 238 ? -40.260 -14.459 -31.585 1.00 3.80 252 TRP B N 1
ATOM 5617 C CA . TRP B 1 238 ? -39.952 -15.493 -30.606 1.00 4.46 252 TRP B CA 1
ATOM 5618 C C . TRP B 1 238 ? -38.516 -15.958 -30.826 1.00 4.26 252 TRP B C 1
ATOM 5619 O O . TRP B 1 238 ? -38.204 -16.510 -31.881 1.00 4.66 252 TRP B O 1
ATOM 5630 N N . ILE B 1 239 ? -37.667 -15.717 -29.829 1.00 4.12 253 ILE B N 1
ATOM 5631 C CA . ILE B 1 239 ? -36.250 -16.046 -29.871 1.00 4.63 253 ILE B CA 1
ATOM 5632 C C . ILE B 1 239 ? -36.021 -17.107 -28.797 1.00 4.24 253 ILE B C 1
ATOM 5633 O O . ILE B 1 239 ? -36.063 -16.806 -27.602 1.00 4.72 253 ILE B O 1
ATOM 5638 N N . ASP B 1 240 ? -35.826 -18.350 -29.228 1.00 4.61 254 ASP B N 1
ATOM 5639 C CA . ASP B 1 240 ? -35.908 -19.492 -28.326 1.00 4.58 254 ASP B CA 1
ATOM 5640 C C . ASP B 1 240 ? -34.784 -20.508 -28.531 1.00 4.64 254 ASP B C 1
ATOM 5641 O O . ASP B 1 240 ? -34.478 -20.882 -29.661 1.00 5.20 254 ASP B O 1
ATOM 5646 N N . HIS B 1 241 ? -34.171 -20.940 -27.430 1.00 4.57 255 HIS B N 1
ATOM 5647 C CA . HIS B 1 241 ? -33.149 -21.999 -27.483 1.00 4.93 255 HIS B CA 1
ATOM 5648 C C . HIS B 1 241 ? -31.992 -21.639 -28.420 1.00 5.23 255 HIS B C 1
ATOM 5649 O O . HIS B 1 241 ? -31.527 -22.475 -29.197 1.00 5.55 255 HIS B O 1
ATOM 5656 N N . ASN B 1 242 ? -31.522 -20.400 -28.319 1.00 4.80 256 ASN B N 1
ATOM 5657 C CA . ASN B 1 242 ? -30.311 -19.965 -29.018 1.00 4.58 256 ASN B CA 1
ATOM 5658 C C . ASN B 1 242 ? -29.218 -19.701 -27.992 1.00 4.56 256 ASN B C 1
ATOM 5659 O O . ASN B 1 242 ? -29.479 -19.575 -26.786 1.00 4.42 256 ASN B O 1
ATOM 5664 N N . THR B 1 243 ? -27.996 -19.588 -28.486 1.00 4.73 257 THR B N 1
ATOM 5665 C CA . THR B 1 243 ? -26.883 -19.129 -27.667 1.00 4.78 257 THR B CA 1
ATOM 5666 C C . THR B 1 243 ? -26.359 -17.840 -28.274 1.00 4.41 257 THR B C 1
ATOM 5667 O O . THR B 1 243 ? -26.317 -17.710 -29.505 1.00 5.14 257 THR B O 1
ATOM 5671 N N . PHE B 1 244 ? -25.989 -16.881 -27.424 1.00 4.03 258 PHE B N 1
ATOM 5672 C CA . PHE B 1 244 ? -25.449 -15.604 -27.890 1.00 3.96 258 PHE B CA 1
ATOM 5673 C C . PHE B 1 244 ? -24.222 -15.270 -27.048 1.00 4.37 258 PHE B C 1
ATOM 5674 O O . PHE B 1 244 ? -24.287 -15.332 -25.817 1.00 5.51 258 PHE B O 1
ATOM 5682 N N . SER B 1 245 ? -23.124 -14.863 -27.674 1.00 4.48 259 SER B N 1
ATOM 5683 C CA . SER B 1 245 ? -21.947 -14.453 -26.914 1.00 4.57 259 SER B CA 1
ATOM 5684 C C . SER B 1 245 ? -21.014 -13.629 -27.777 1.00 3.82 259 SER B C 1
ATOM 5685 O O . SER B 1 245 ? -21.220 -13.503 -28.983 1.00 4.82 259 SER B O 1
ATOM 5688 N N . ASP B 1 246 ? -19.961 -13.081 -27.165 1.00 3.52 260 ASP B N 1
ATOM 5689 C CA . ASP B 1 246 ? -18.920 -12.410 -27.938 1.00 3.90 260 ASP B CA 1
ATOM 5690 C C . ASP B 1 246 ? -17.902 -13.366 -28.560 1.00 4.13 260 ASP B C 1
ATOM 5691 O O . ASP B 1 246 ? -16.925 -12.925 -29.170 1.00 4.84 260 ASP B O 1
ATOM 5696 N N . GLY B 1 247 ? -18.148 -14.669 -28.457 1.00 4.80 261 GLY B N 1
ATOM 5697 C CA . GLY B 1 247 ? -17.348 -15.621 -29.206 1.00 4.83 261 GLY B CA 1
ATOM 5698 C C . GLY B 1 247 ? -15.868 -15.555 -28.882 1.00 5.08 261 GLY B C 1
ATOM 5699 O O . GLY B 1 247 ? -15.461 -15.460 -27.717 1.00 5.87 261 GLY B O 1
ATOM 5700 N N . ASP B 1 248 ? -15.046 -15.589 -29.922 1.00 4.92 262 ASP B N 1
ATOM 5701 C CA A ASP B 1 248 ? -13.582 -15.592 -29.824 0.50 4.88 262 ASP B CA 1
ATOM 5702 C CA B ASP B 1 248 ? -13.621 -15.662 -29.623 0.50 4.96 262 ASP B CA 1
ATOM 5703 C C . ASP B 1 248 ? -12.988 -14.314 -29.281 1.00 4.81 262 ASP B C 1
ATOM 5704 O O . ASP B 1 248 ? -11.834 -14.292 -28.862 1.00 5.88 262 ASP B O 1
ATOM 5713 N N . ARG B 1 249 ? -13.741 -13.221 -29.413 1.00 4.02 263 ARG B N 1
ATOM 5714 C CA . ARG B 1 249 ? -13.201 -11.883 -29.194 1.00 3.99 263 ARG B CA 1
ATOM 5715 C C . ARG B 1 249 ? -13.889 -11.172 -28.052 1.00 3.77 263 ARG B C 1
ATOM 5716 O O . ARG B 1 249 ? -14.869 -10.458 -28.234 1.00 4.80 263 ARG B O 1
ATOM 5724 N N . HIS B 1 250 ? -13.373 -11.387 -26.854 1.00 3.74 264 HIS B N 1
ATOM 5725 C CA . HIS B 1 250 ? -13.96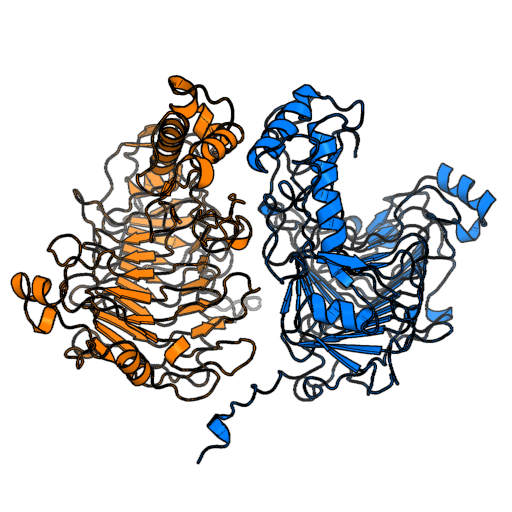3 -10.785 -25.666 1.00 3.31 264 HIS B CA 1
ATOM 5726 C C . HIS B 1 250 ? -13.409 -9.382 -25.431 1.00 3.07 264 HIS B C 1
ATOM 5727 O O . HIS B 1 250 ? -12.266 -9.073 -25.783 1.00 4.12 264 HIS B O 1
ATOM 5734 N N . ASP B 1 251 ? -14.222 -8.518 -24.840 1.00 3.36 265 ASP B N 1
ATOM 5735 C CA . ASP B 1 251 ? -13.898 -7.111 -24.764 1.00 3.87 265 ASP B CA 1
ATOM 5736 C C . ASP B 1 251 ? -12.578 -6.807 -24.082 1.00 3.85 265 ASP B C 1
ATOM 5737 O O . ASP B 1 251 ? -11.895 -5.873 -24.481 1.00 4.55 265 ASP B O 1
ATOM 5742 N N . HIS B 1 252 ? -12.200 -7.566 -23.056 1.00 4.20 266 HIS B N 1
ATOM 5743 C CA . HIS B 1 252 ? -10.990 -7.172 -22.361 1.00 4.22 266 HIS B CA 1
ATOM 5744 C C . HIS B 1 252 ? -9.746 -7.351 -23.241 1.00 4.21 266 HIS B C 1
ATOM 5745 O O . HIS B 1 252 ? -8.689 -6.802 -22.923 1.00 5.14 266 HIS B O 1
ATOM 5752 N N . ALA B 1 253 ? -9.868 -8.117 -24.331 1.00 3.55 267 ALA B N 1
ATOM 5753 C CA . ALA B 1 253 ? -8.782 -8.282 -25.300 1.00 3.82 267 ALA B CA 1
ATOM 5754 C C . ALA B 1 253 ? -8.543 -7.024 -26.138 1.00 3.44 267 ALA B C 1
ATOM 5755 O O . ALA B 1 253 ? -7.570 -6.982 -26.883 1.00 4.35 267 ALA B O 1
ATOM 5757 N N . PHE B 1 254 ? -9.412 -6.025 -26.018 1.00 3.45 268 PHE B N 1
ATOM 5758 C CA . PHE B 1 254 ? -9.345 -4.775 -26.806 1.00 3.85 268 PHE B CA 1
ATOM 5759 C C . PHE B 1 254 ? -9.398 -3.596 -25.837 1.00 4.08 268 PHE B C 1
ATOM 5760 O O . PHE B 1 254 ? -10.393 -2.888 -25.729 1.00 4.57 268 PHE B O 1
ATOM 5768 N N . PRO B 1 255 ? -8.287 -3.392 -25.110 1.00 4.24 269 PRO B N 1
ATOM 5769 C CA . PRO B 1 255 ? -8.278 -2.426 -24.008 1.00 4.76 269 PRO B CA 1
ATOM 5770 C C . PRO B 1 255 ? -8.188 -0.993 -24.516 1.00 4.33 269 PRO B C 1
ATOM 5771 O O . PRO B 1 255 ? -8.116 -0.741 -25.725 1.00 4.57 269 PRO B O 1
ATOM 5775 N N . SER B 1 256 ? -8.187 -0.039 -23.604 1.00 4.18 270 SER B N 1
ATOM 5776 C CA . SER B 1 256 ? -7.982 1.341 -24.000 1.00 3.90 270 SER B CA 1
ATOM 5777 C C . SER B 1 256 ? -6.698 1.494 -24.795 1.00 3.47 270 SER B C 1
ATOM 5778 O O . SER B 1 256 ? -5.676 0.865 -24.485 1.00 3.73 270 SER B O 1
ATOM 5781 N N . VAL B 1 257 ? -6.753 2.355 -25.808 1.00 3.36 271 VAL B N 1
ATOM 5782 C CA . VAL B 1 257 ? -5.566 2.722 -26.567 1.00 3.69 271 VAL B CA 1
ATOM 5783 C C . VAL B 1 257 ? -5.056 4.115 -26.203 1.00 4.93 271 VAL B C 1
ATOM 5784 O O . VAL B 1 257 ? -4.147 4.625 -26.848 1.00 6.89 271 VAL B O 1
ATOM 5788 N N . TRP B 1 258 ? -5.658 4.743 -25.192 1.00 4.00 272 TRP B N 1
ATOM 5789 C CA . TRP B 1 258 ? -5.187 6.058 -24.754 1.00 4.56 272 TRP B CA 1
ATOM 5790 C C . TRP B 1 258 ? -4.259 5.901 -23.555 1.00 5.35 272 TRP B C 1
ATOM 5791 O O . TRP B 1 258 ? -4.477 5.038 -22.699 1.00 6.50 272 TRP B O 1
ATOM 5802 N N . HIS B 1 259 ? -3.241 6.739 -23.467 1.00 5.83 273 HIS B N 1
ATOM 5803 C CA . HIS B 1 259 ? -2.349 6.663 -22.320 1.00 7.52 273 HIS B CA 1
ATOM 5804 C C . HIS B 1 259 ? -2.096 7.974 -21.598 1.00 7.65 273 HIS B C 1
ATOM 5805 O O . HIS B 1 259 ? -1.283 8.009 -20.686 1.00 9.25 273 HIS B O 1
ATOM 5812 N N . GLU B 1 260 ? -2.786 9.036 -21.978 1.00 6.90 274 GLU B N 1
ATOM 5813 C CA . GLU B 1 260 ? -2.638 10.285 -21.251 1.00 7.36 274 GLU B CA 1
ATOM 5814 C C . GLU B 1 260 ? -3.547 10.334 -20.016 1.00 7.61 274 GLU B C 1
ATOM 5815 O O . GLU B 1 260 ? -4.540 9.605 -19.908 1.00 7.98 274 GLU B O 1
ATOM 5821 N N . THR B 1 261 ? -3.169 11.188 -19.076 1.00 8.65 275 THR B N 1
ATOM 5822 C CA . THR B 1 261 ? -4.003 11.477 -17.926 1.00 9.45 275 THR B CA 1
ATOM 5823 C C . THR B 1 261 ? -4.200 12.972 -17.914 1.00 10.63 275 THR B C 1
ATOM 5824 O O . THR B 1 261 ? -3.234 13.721 -17.780 1.00 12.24 275 THR B O 1
ATOM 5828 N N . VAL B 1 262 ? -5.438 13.401 -18.127 1.00 10.50 276 VAL B N 1
ATOM 5829 C CA . VAL B 1 262 ? -5.754 14.816 -18.226 1.00 11.71 276 VAL B CA 1
ATOM 5830 C C . VAL B 1 262 ? -7.105 15.052 -17.595 1.00 11.17 276 VAL B C 1
ATOM 5831 O O . VAL B 1 262 ? -7.944 14.151 -17.542 1.00 10.54 276 VAL B O 1
ATOM 5835 N N . HIS B 1 263 ? -7.300 16.261 -17.095 1.00 11.47 277 HIS B N 1
ATOM 5836 C CA . HIS B 1 263 ? -8.502 16.636 -16.349 1.00 12.12 277 HIS B CA 1
ATOM 5837 C C . HIS B 1 263 ? -8.960 15.576 -15.338 1.00 11.66 277 HIS B C 1
ATOM 5838 O O . HIS B 1 263 ? -10.153 15.306 -15.187 1.00 12.72 277 HIS B O 1
ATOM 5845 N N . GLY B 1 264 ? -7.986 14.991 -14.637 1.00 11.43 278 GLY B N 1
ATOM 5846 C CA . GLY B 1 264 ? -8.249 14.015 -13.595 1.00 11.48 278 GLY B CA 1
ATOM 5847 C C . GLY B 1 264 ? -8.664 12.645 -14.086 1.00 11.04 278 GLY B C 1
ATOM 5848 O O . GLY B 1 264 ? -9.102 11.797 -13.298 1.00 12.57 278 GLY B O 1
ATOM 5849 N N . THR B 1 265 ? -8.541 12.418 -15.391 1.00 9.30 279 THR B N 1
ATOM 5850 C CA . THR B 1 265 ? -9.015 11.180 -15.999 1.00 9.14 279 THR B CA 1
ATOM 5851 C C . THR B 1 265 ? -7.854 10.360 -16.505 1.00 8.44 279 THR B C 1
ATOM 5852 O O . THR B 1 265 ? -7.100 10.807 -17.376 1.00 8.85 279 THR B O 1
ATOM 5856 N N . ASP B 1 266 ? -7.693 9.171 -15.935 1.00 8.68 280 ASP B N 1
ATOM 5857 C CA . ASP B 1 266 ? -6.730 8.194 -16.427 1.00 8.85 280 ASP B CA 1
ATOM 5858 C C . ASP B 1 266 ? -7.347 7.509 -17.644 1.00 7.91 280 ASP B C 1
ATOM 5859 O O . ASP B 1 266 ? -8.175 6.601 -17.510 1.00 7.90 280 ASP B O 1
ATOM 5864 N N . TYR B 1 267 ? -6.931 7.924 -18.837 1.00 6.74 281 TYR B N 1
ATOM 5865 C CA . TYR B 1 267 ? -7.565 7.441 -20.041 1.00 6.05 281 TYR B CA 1
ATOM 5866 C C . TYR B 1 267 ? -7.156 6.027 -20.431 1.00 5.45 281 TYR B C 1
ATOM 5867 O O . TYR B 1 267 ? -7.708 5.479 -21.375 1.00 5.46 281 TYR B O 1
ATOM 5876 N N . SER B 1 268 ? -6.215 5.440 -19.697 1.00 5.57 282 SER B N 1
ATOM 5877 C CA . SER B 1 268 ? -5.899 4.030 -19.895 1.00 5.91 282 SER B CA 1
ATOM 5878 C C . SER B 1 268 ? -6.862 3.093 -19.157 1.00 6.23 282 SER B C 1
ATOM 5879 O O . SER B 1 268 ? -6.771 1.873 -19.320 1.00 6.72 282 SER B O 1
ATOM 5882 N N . GLY B 1 269 ? -7.801 3.660 -18.393 1.00 6.36 283 GLY B N 1
ATOM 5883 C CA . GLY B 1 269 ? -8.744 2.844 -17.644 1.00 6.62 283 GLY B CA 1
ATOM 5884 C C . GLY B 1 269 ? -9.757 2.123 -18.533 1.00 6.69 283 GLY B C 1
ATOM 5885 O O . GLY B 1 269 ? -9.978 2.492 -19.695 1.00 6.65 283 GLY B O 1
ATOM 5886 N N . GLY B 1 270 ? -10.394 1.103 -17.970 1.00 8.28 284 GLY B N 1
ATOM 5887 C CA . GLY B 1 270 ? -11.294 0.227 -18.710 1.00 8.94 284 GLY B CA 1
ATOM 5888 C C . GLY B 1 270 ? -12.528 0.893 -19.297 1.00 8.62 284 GLY B C 1
ATOM 5889 O O . GLY B 1 270 ? -13.108 0.395 -20.265 1.00 8.62 284 GLY B O 1
ATOM 5890 N N . ASP B 1 271 ? -12.952 2.027 -18.738 1.00 8.97 285 ASP B N 1
ATOM 5891 C CA . ASP B 1 271 ? -14.086 2.731 -19.334 1.00 9.57 285 ASP B CA 1
ATOM 5892 C C . ASP B 1 271 ? -13.779 3.173 -20.754 1.00 7.76 285 ASP B C 1
ATOM 5893 O O . ASP B 1 271 ? -14.699 3.412 -21.530 1.00 7.63 285 ASP B O 1
ATOM 5898 N N . PHE B 1 272 ? -12.487 3.274 -21.077 1.00 6.21 286 PHE B N 1
ATOM 5899 C CA . PHE B 1 272 ? -12.033 3.759 -22.378 1.00 5.00 286 PHE B CA 1
ATOM 5900 C C . PHE B 1 272 ? -11.581 2.620 -23.285 1.00 4.24 286 PHE B C 1
ATOM 5901 O O . PHE B 1 272 ? -10.928 2.859 -24.293 1.00 4.37 286 PHE B O 1
ATOM 5909 N N . LYS B 1 273 ? -11.976 1.390 -22.963 1.00 4.32 287 LYS B N 1
ATOM 5910 C CA . LYS B 1 273 ? -11.683 0.262 -23.842 1.00 4.61 287 LYS B CA 1
ATOM 5911 C C . LYS B 1 273 ? -12.270 0.498 -25.230 1.00 4.12 287 LYS B C 1
ATOM 5912 O O . LYS B 1 273 ? -13.275 1.208 -25.392 1.00 4.28 287 LYS B O 1
ATOM 5918 N N . VAL B 1 274 ? -11.629 -0.094 -26.230 1.00 3.39 288 VAL B N 1
ATOM 5919 C CA . VAL B 1 274 ? -12.130 0.015 -27.599 1.00 3.21 288 VAL B CA 1
ATOM 5920 C C . VAL B 1 274 ? -13.247 -1.014 -27.758 1.00 3.99 288 VAL B C 1
ATOM 5921 O O . VAL B 1 274 ? -13.009 -2.191 -28.044 1.00 4.00 288 VAL B O 1
ATOM 5925 N N . GLN B 1 275 ? -14.470 -0.552 -27.527 1.00 4.20 289 GLN B N 1
ATOM 5926 C CA . GLN B 1 275 ? -15.633 -1.418 -27.535 1.00 4.35 289 GLN B CA 1
ATOM 5927 C C . GLN B 1 275 ? -16.041 -1.730 -28.976 1.00 4.02 289 GLN B C 1
ATOM 5928 O O . GLN B 1 275 ? -16.469 -0.838 -29.712 1.00 5.30 289 GLN B O 1
ATOM 5934 N N . HIS B 1 276 ? -15.880 -2.990 -29.375 1.00 2.70 290 HIS B N 1
ATOM 5935 C CA . HIS B 1 276 ? -16.228 -3.445 -30.719 1.00 2.88 290 HIS B CA 1
ATOM 5936 C C . HIS B 1 276 ? -17.613 -4.081 -30.800 1.00 3.00 290 HIS B C 1
ATOM 5937 O O . HIS B 1 276 ? -18.054 -4.452 -31.886 1.00 4.19 290 HIS B O 1
ATOM 5944 N N . HIS B 1 277 ? -18.301 -4.194 -29.669 1.00 3.26 291 HIS B N 1
ATOM 5945 C CA . HIS B 1 277 ? -19.623 -4.790 -29.621 1.00 3.72 291 HIS B CA 1
ATOM 5946 C C . HIS B 1 277 ? -20.672 -3.783 -29.225 1.00 5.17 291 HIS B C 1
ATOM 5947 O O . HIS B 1 277 ? -20.349 -2.711 -28.719 1.00 6.78 291 HIS B O 1
ATOM 5954 N N . ASP B 1 278 ? -21.929 -4.145 -29.436 1.00 4.72 292 ASP B N 1
ATOM 5955 C CA . ASP B 1 278 ? -23.045 -3.340 -28.963 1.00 5.48 292 ASP B CA 1
ATOM 5956 C C . ASP B 1 278 ? -23.951 -4.273 -28.160 1.00 5.24 292 ASP B C 1
ATOM 5957 O O . ASP B 1 278 ? -23.496 -4.805 -27.159 1.00 5.86 292 ASP B O 1
ATOM 5962 N N . GLY B 1 279 ? -25.200 -4.487 -28.557 1.00 4.98 293 GLY B N 1
ATOM 5963 C CA . GLY B 1 279 ? -26.077 -5.355 -27.793 1.00 4.78 293 GLY B CA 1
ATOM 5964 C C . GLY B 1 279 ? -26.021 -6.810 -28.203 1.00 4.83 293 GLY B C 1
ATOM 5965 O O . GLY B 1 279 ? -25.513 -7.152 -29.273 1.00 6.03 293 GLY B O 1
ATOM 5966 N N . LEU B 1 280 ? -26.559 -7.683 -27.360 1.00 4.58 294 LEU B N 1
ATOM 5967 C CA . LEU B 1 280 ? -26.879 -9.027 -27.817 1.00 4.69 294 LEU B CA 1
ATOM 5968 C C . LEU B 1 280 ? -28.189 -8.963 -28.588 1.00 4.86 294 LEU B C 1
ATOM 5969 O O . LEU B 1 280 ? -28.208 -9.179 -29.791 1.00 5.06 294 LEU B O 1
ATOM 5974 N N . VAL B 1 281 ? -29.277 -8.643 -27.886 1.00 5.06 295 VAL B N 1
ATOM 5975 C CA . VAL B 1 281 ? -30.567 -8.376 -28.527 1.00 4.76 295 VAL B CA 1
ATOM 5976 C C . VAL B 1 281 ? -31.096 -7.070 -27.957 1.00 5.13 295 VAL B C 1
ATOM 5977 O O . VAL B 1 281 ? -31.385 -6.994 -26.759 1.00 6.01 295 VAL B O 1
ATOM 5981 N N . ASP B 1 282 ? -31.202 -6.045 -28.799 1.00 5.59 296 ASP B N 1
ATOM 5982 C CA . ASP B 1 282 ? -31.752 -4.756 -28.371 1.00 6.22 296 ASP B CA 1
ATOM 5983 C C . ASP B 1 282 ? -33.137 -4.570 -28.960 1.00 6.57 296 ASP B C 1
ATOM 5984 O O . ASP B 1 282 ? -33.340 -4.792 -30.159 1.00 8.45 296 ASP B O 1
ATOM 5989 N N . VAL B 1 283 ? -34.091 -4.175 -28.122 1.00 5.55 297 VAL B N 1
ATOM 5990 C CA . VAL B 1 283 ? -35.469 -3.944 -28.557 1.00 5.82 297 VAL B CA 1
ATOM 5991 C C . VAL B 1 283 ? -35.737 -2.471 -28.330 1.00 6.45 297 VAL B C 1
ATOM 5992 O O . VAL B 1 283 ? -35.738 -1.998 -27.189 1.00 6.16 297 VAL B O 1
ATOM 5996 N N . THR B 1 284 ? -35.901 -1.725 -29.419 1.00 6.30 298 THR B N 1
ATOM 5997 C CA . THR B 1 284 ? -36.031 -0.264 -29.327 1.00 6.27 298 THR B CA 1
ATOM 5998 C C . THR B 1 284 ? -37.167 0.196 -30.242 1.00 6.51 298 THR B C 1
ATOM 5999 O O . THR B 1 284 ? -37.736 -0.608 -30.991 1.00 6.38 298 THR B O 1
ATOM 6003 N N . ARG B 1 285 ? -37.506 1.477 -30.171 1.00 6.97 299 ARG B N 1
ATOM 6004 C CA . ARG B 1 285 ? -38.440 2.096 -31.104 1.00 7.42 299 ARG B CA 1
ATOM 6005 C C . ARG B 1 285 ? -39.779 1.356 -31.144 1.00 7.85 299 ARG B C 1
ATOM 6006 O O . ARG B 1 285 ? -40.497 1.360 -30.157 1.00 8.99 299 ARG B O 1
ATOM 6014 N N . HIS B 1 286 ? -40.117 0.720 -32.265 1.00 7.28 300 HIS B N 1
ATOM 6015 C CA . HIS B 1 286 ? -41.383 -0.008 -32.358 1.00 7.78 300 HIS B CA 1
ATOM 6016 C C . HIS B 1 286 ? -41.252 -1.523 -32.261 1.00 7.60 300 HIS B C 1
ATOM 6017 O O . HIS B 1 286 ? -42.163 -2.255 -32.633 1.00 8.67 300 HIS B O 1
ATOM 6024 N N . GLY B 1 287 ? -40.128 -2.000 -31.748 1.00 6.99 301 GLY B N 1
ATOM 6025 C CA . GLY B 1 287 ? -40.049 -3.399 -31.369 1.00 6.26 301 GLY B CA 1
ATOM 6026 C C . GLY B 1 287 ? -41.122 -3.703 -30.327 1.00 6.15 301 GLY B C 1
ATOM 6027 O O . GLY B 1 287 ? -41.302 -2.941 -29.375 1.00 7.42 301 GLY B O 1
ATOM 6028 N N . ASN B 1 288 ? -41.839 -4.815 -30.482 1.00 5.57 302 ASN B N 1
ATOM 6029 C CA . ASN B 1 288 ? -42.974 -5.075 -29.585 1.00 5.53 302 ASN B CA 1
ATOM 6030 C C . ASN B 1 288 ? -43.375 -6.544 -29.616 1.00 5.52 302 ASN B C 1
ATOM 6031 O O . ASN B 1 288 ? -43.208 -7.224 -30.632 1.00 6.79 302 ASN B O 1
ATOM 6036 N N . TYR B 1 289 ? -43.902 -7.039 -28.503 1.00 5.23 303 TYR B N 1
ATOM 6037 C CA . TYR B 1 289 ? -44.351 -8.434 -28.398 1.00 5.07 303 TYR B CA 1
ATOM 6038 C C . TYR B 1 289 ? -43.221 -9.398 -28.742 1.00 4.51 303 TYR B C 1
ATOM 6039 O O . TYR B 1 289 ? -43.317 -10.199 -29.675 1.00 4.76 303 TYR B O 1
ATOM 6048 N N . VAL B 1 290 ? -42.162 -9.321 -27.946 1.00 4.88 304 VAL B N 1
ATOM 6049 C CA . VAL B 1 290 ? -40.980 -10.140 -28.152 1.00 4.60 304 VAL B CA 1
ATOM 6050 C C . VAL B 1 290 ? -40.829 -11.069 -26.956 1.00 4.71 304 VAL B C 1
ATOM 6051 O O . VAL B 1 290 ? -40.947 -10.622 -25.806 1.00 5.88 304 VAL B O 1
ATOM 6055 N N . THR B 1 291 ? -40.568 -12.350 -27.212 1.00 4.47 305 THR B N 1
ATOM 6056 C CA . THR B 1 291 ? -40.236 -13.283 -26.126 1.00 3.51 305 THR B CA 1
ATOM 6057 C C . THR B 1 291 ? -38.890 -13.915 -26.379 1.00 3.92 305 THR B C 1
ATOM 6058 O O . THR B 1 291 ? -38.636 -14.425 -27.471 1.00 5.03 305 THR B O 1
ATOM 6062 N N . LEU B 1 292 ? -38.026 -13.836 -25.376 1.00 3.99 306 LEU B N 1
ATOM 6063 C CA . LEU B 1 292 ? -36.737 -14.510 -25.391 1.00 4.05 306 LEU B CA 1
ATOM 6064 C C . LEU B 1 292 ? -36.799 -15.599 -24.329 1.00 4.10 306 LEU B C 1
ATOM 6065 O O . LEU B 1 292 ? -36.833 -15.307 -23.114 1.00 4.54 306 LEU B O 1
ATOM 6070 N N . SER B 1 293 ? -36.844 -16.846 -24.794 1.00 4.55 307 SER B N 1
ATOM 6071 C CA . SER B 1 293 ? -37.038 -17.997 -23.924 1.00 4.89 307 SER B CA 1
ATOM 6072 C C . SER B 1 293 ? -35.923 -19.036 -24.090 1.00 4.61 307 SER B C 1
ATOM 6073 O O . SER B 1 293 ? -35.487 -19.333 -25.205 1.00 5.17 307 SER B O 1
ATOM 6076 N N . ASN B 1 294 ? -35.475 -19.592 -22.971 1.00 5.34 308 ASN B N 1
ATOM 6077 C CA . ASN B 1 294 ? -34.600 -20.756 -22.987 1.00 5.51 308 ASN B CA 1
ATOM 6078 C C . ASN B 1 294 ? -33.297 -20.539 -23.752 1.00 5.22 308 ASN B C 1
ATOM 6079 O O . ASN B 1 294 ? -32.787 -21.477 -24.363 1.00 5.92 308 ASN B O 1
ATOM 6084 N N . ASN B 1 295 ? -32.772 -19.313 -23.721 1.00 5.27 309 ASN B N 1
ATOM 6085 C CA . ASN B 1 295 ? -31.511 -19.004 -24.395 1.00 4.99 309 ASN B CA 1
ATOM 6086 C C . ASN B 1 295 ? -30.349 -19.008 -23.416 1.00 5.01 309 ASN B C 1
ATOM 6087 O O . ASN B 1 295 ? -30.547 -18.856 -22.210 1.00 5.71 309 ASN B O 1
ATOM 6092 N N . HIS B 1 296 ? -29.142 -19.171 -23.952 1.00 4.90 310 HIS B N 1
ATOM 6093 C CA . HIS B 1 296 ? -27.919 -19.021 -23.181 1.00 5.54 310 HIS B CA 1
ATOM 6094 C C . HIS B 1 296 ? -27.220 -17.779 -23.691 1.00 4.88 310 HIS B C 1
ATOM 6095 O O . HIS B 1 296 ? -26.715 -17.770 -24.815 1.00 5.49 310 HIS B O 1
ATOM 6102 N N . PHE B 1 297 ? -27.230 -16.719 -22.888 1.00 4.81 311 PHE B N 1
ATOM 6103 C CA . PHE B 1 297 ? -26.569 -15.463 -23.219 1.00 5.23 311 PHE B CA 1
ATOM 6104 C C . PHE B 1 297 ? -25.321 -15.395 -22.360 1.00 5.09 311 PHE B C 1
ATOM 6105 O O . PHE B 1 297 ? -25.417 -15.463 -21.144 1.00 6.30 311 PHE B O 1
ATOM 6113 N N . HIS B 1 298 ? -24.141 -15.261 -22.961 1.00 4.74 312 HIS B N 1
ATOM 6114 C CA . HIS B 1 298 ? -22.950 -15.220 -22.135 1.00 5.53 312 HIS B CA 1
ATOM 6115 C C . HIS B 1 298 ? -21.822 -14.378 -22.686 1.00 5.04 312 HIS B C 1
ATOM 6116 O O . HIS B 1 298 ? -21.719 -14.164 -23.892 1.00 5.76 312 HIS B O 1
ATOM 6123 N N . ASP B 1 299 ? -20.971 -13.895 -21.779 1.00 3.93 313 ASP B N 1
ATOM 6124 C CA . ASP B 1 299 ? -19.702 -13.272 -22.163 1.00 4.29 313 ASP B CA 1
ATOM 6125 C C . ASP B 1 299 ? -19.899 -12.058 -23.067 1.00 3.93 313 ASP B C 1
ATOM 6126 O O . ASP B 1 299 ? -19.584 -12.071 -24.265 1.00 4.91 313 ASP B O 1
ATOM 6131 N N . HIS B 1 300 ? -20.411 -10.993 -22.459 1.00 3.85 314 HIS B N 1
ATOM 6132 C CA . HIS B 1 300 ? -20.763 -9.795 -23.190 1.00 3.81 314 HIS B CA 1
ATOM 6133 C C . HIS B 1 300 ? -20.983 -8.670 -22.170 1.00 4.04 314 HIS B C 1
ATOM 6134 O O . HIS B 1 300 ? -21.315 -8.929 -21.007 1.00 5.01 314 HIS B O 1
ATOM 6141 N N . ASP B 1 301 ? -20.785 -7.430 -22.599 1.00 3.92 315 ASP B N 1
ATOM 6142 C CA . ASP B 1 301 ? -20.933 -6.273 -21.728 1.00 5.01 315 ASP B CA 1
ATOM 6143 C C . ASP B 1 301 ? -22.404 -5.862 -21.619 1.00 4.89 315 ASP B C 1
ATOM 6144 O O . ASP B 1 301 ? -23.075 -6.210 -20.635 1.00 5.57 315 ASP B O 1
ATOM 6149 N N . LYS B 1 302 ? -22.903 -5.127 -22.618 1.00 5.05 316 LYS B N 1
ATOM 6150 C CA . LYS B 1 302 ? -24.234 -4.515 -22.536 1.00 5.56 316 LYS B CA 1
ATOM 6151 C C . LYS B 1 302 ? -25.247 -5.410 -23.242 1.00 5.01 316 LYS B C 1
ATOM 6152 O O . LYS B 1 302 ? -25.342 -5.411 -24.469 1.00 5.39 316 LYS B O 1
ATOM 6158 N N . ALA B 1 303 ? -25.979 -6.221 -22.479 1.00 4.87 317 ALA B N 1
ATOM 6159 C CA . ALA B 1 303 ? -26.719 -7.336 -23.079 1.00 5.18 317 ALA B CA 1
ATOM 6160 C C . ALA B 1 303 ? -28.010 -6.933 -23.814 1.00 4.61 317 ALA B C 1
ATOM 6161 O O . ALA B 1 303 ? -28.156 -7.198 -25.020 1.00 4.83 317 ALA B O 1
ATOM 6163 N N . PHE B 1 304 ? -28.937 -6.286 -23.108 1.00 4.52 318 PHE B N 1
ATOM 6164 C CA . PHE B 1 304 ? -30.276 -6.007 -23.655 1.00 4.81 318 PHE B CA 1
ATOM 6165 C C . PHE B 1 304 ? -30.698 -4.587 -23.348 1.00 5.60 318 PHE B C 1
ATOM 6166 O O . PHE B 1 304 ? -31.043 -4.269 -22.209 1.00 6.09 318 PHE B O 1
ATOM 6174 N N . LEU B 1 305 ? -30.684 -3.747 -24.373 1.00 5.56 319 LEU B N 1
ATOM 6175 C CA . LEU B 1 305 ? -31.195 -2.404 -24.289 1.00 6.21 319 LEU B CA 1
ATOM 6176 C C . LEU B 1 305 ? -32.656 -2.485 -24.703 1.00 6.64 319 LEU B C 1
ATOM 6177 O O . LEU B 1 305 ? -32.950 -2.771 -25.864 1.00 7.07 319 LEU B O 1
ATOM 6182 N N . ILE B 1 306 ? -33.564 -2.291 -23.751 1.00 6.10 320 ILE B N 1
ATOM 6183 C CA . ILE B 1 306 ? -34.991 -2.219 -24.058 1.00 6.29 320 ILE B CA 1
ATOM 6184 C C . ILE B 1 306 ? -35.359 -0.756 -23.935 1.00 6.38 320 ILE B C 1
ATOM 6185 O O . ILE B 1 306 ? -35.487 -0.224 -22.817 1.00 6.96 320 ILE B O 1
ATOM 6190 N N . GLY B 1 307 ? -35.499 -0.092 -25.084 1.00 6.24 321 GLY B N 1
ATOM 6191 C CA . GLY B 1 307 ? -35.722 1.354 -25.139 1.00 6.53 321 GLY B CA 1
ATOM 6192 C C . GLY B 1 307 ? -34.405 2.116 -25.135 1.00 7.58 321 GLY B C 1
ATOM 6193 O O . GLY B 1 307 ? -33.629 2.057 -24.172 1.00 8.10 321 GLY B O 1
ATOM 6194 N N . GLY B 1 308 ? -34.139 2.847 -26.215 1.00 7.84 322 GLY B N 1
ATOM 6195 C CA . GLY B 1 308 ? -32.845 3.500 -26.386 1.00 8.90 322 GLY B CA 1
ATOM 6196 C C . GLY B 1 308 ? -32.718 4.945 -25.944 1.00 10.22 322 GLY B C 1
ATOM 6197 O O . GLY B 1 308 ? -31.645 5.527 -26.076 1.00 11.71 322 GLY B O 1
ATOM 6198 N N . THR B 1 309 ? -33.793 5.531 -25.416 1.00 9.71 323 THR B N 1
ATOM 6199 C CA . THR B 1 309 ? -33.734 6.936 -25.021 1.00 11.35 323 THR B CA 1
ATOM 6200 C C . THR B 1 309 ? -34.682 7.281 -23.872 1.00 11.23 323 THR B C 1
ATOM 6201 O O . THR B 1 309 ? -35.786 6.750 -23.791 1.00 11.54 323 THR B O 1
ATOM 6205 N N . ASP B 1 310 ? -34.266 8.203 -23.007 1.00 11.77 324 ASP B N 1
ATOM 6206 C CA . ASP B 1 310 ? -35.144 8.716 -21.954 1.00 12.23 324 ASP B CA 1
ATOM 6207 C C . ASP B 1 310 ? -36.227 9.634 -22.500 1.00 12.68 324 ASP B C 1
ATOM 6208 O O . ASP B 1 310 ? -37.215 9.889 -21.824 1.00 12.50 324 ASP B O 1
ATOM 6213 N N . VAL B 1 311 ? -36.024 10.150 -23.708 1.00 12.94 325 VAL B N 1
ATOM 6214 C CA . VAL B 1 311 ? -36.921 11.153 -24.261 1.00 13.83 325 VAL B CA 1
ATOM 6215 C C . VAL B 1 311 ? -38.212 10.480 -24.693 1.00 13.71 325 VAL B C 1
ATOM 6216 O O . VAL B 1 311 ? -38.189 9.611 -25.566 1.00 13.47 325 VAL B O 1
ATOM 6220 N N . PRO B 1 312 ? -39.347 10.874 -24.081 1.00 13.47 326 PRO B N 1
ATOM 6221 C CA . PRO B 1 312 ? -40.612 10.249 -24.485 1.00 13.91 326 PRO B CA 1
ATOM 6222 C C . PRO B 1 312 ? -41.012 10.709 -25.875 1.00 14.41 326 PRO B C 1
ATOM 6223 O O . PRO B 1 312 ? -40.748 11.845 -26.254 1.00 15.62 326 PRO B O 1
ATOM 6227 N N . GLY B 1 313 ? -41.639 9.827 -26.637 1.00 14.29 327 GLY B N 1
ATOM 6228 C CA . GLY B 1 313 ? -42.051 10.183 -27.980 1.00 14.89 327 GLY B CA 1
ATOM 6229 C C . GLY B 1 313 ? -42.612 8.977 -28.700 1.00 15.58 327 GLY B C 1
ATOM 6230 O O . GLY B 1 313 ? -42.332 7.840 -28.317 1.00 16.09 327 GLY B O 1
ATOM 6231 N N . ALA B 1 314 ? -43.385 9.228 -29.753 1.00 15.53 328 ALA B N 1
ATOM 6232 C CA . ALA B 1 314 ? -44.107 8.179 -30.455 1.00 15.69 328 ALA B CA 1
ATOM 6233 C C . ALA B 1 314 ? -43.192 7.201 -31.174 1.00 15.53 328 ALA B C 1
ATOM 6234 O O . ALA B 1 314 ? -43.521 6.017 -31.297 1.00 15.67 328 ALA B O 1
ATOM 6236 N N . ASP B 1 315 ? -42.043 7.691 -31.632 1.00 15.35 329 ASP B N 1
ATOM 6237 C CA A ASP B 1 315 ? -41.106 6.871 -32.382 0.50 15.82 329 ASP B CA 1
ATOM 6238 C CA B ASP B 1 315 ? -41.097 6.871 -32.390 0.50 15.82 329 ASP B CA 1
ATOM 6239 C C . ASP B 1 315 ? -40.177 6.047 -31.491 1.00 14.88 329 ASP B C 1
ATOM 6240 O O . ASP B 1 315 ? -40.032 4.852 -31.699 1.00 17.00 329 ASP B O 1
ATOM 6249 N N . SER B 1 316 ? -39.546 6.676 -30.499 1.00 13.94 330 SER B N 1
ATOM 6250 C CA A SER B 1 316 ? -38.427 6.053 -29.787 0.50 14.25 330 SER B CA 1
ATOM 6251 C CA B SER B 1 316 ? -38.454 6.009 -29.784 0.50 13.85 330 SER B CA 1
ATOM 6252 C C . SER B 1 316 ? -38.534 5.931 -28.258 1.00 13.90 330 SER B C 1
ATOM 6253 O O . SER B 1 316 ? -37.699 5.279 -27.629 1.00 13.83 330 SER B O 1
ATOM 6258 N N . GLY B 1 317 ? -39.524 6.560 -27.661 1.00 13.09 331 GLY B N 1
ATOM 6259 C CA . GLY B 1 317 ? -39.692 6.502 -26.211 1.00 12.18 331 GLY B CA 1
ATOM 6260 C C . GLY B 1 317 ? -41.165 6.330 -25.914 1.00 11.44 331 GLY B C 1
ATOM 6261 O O . GLY B 1 317 ? -41.798 7.188 -25.275 1.00 11.68 331 GLY B O 1
ATOM 6262 N N . ASN B 1 318 ? -41.715 5.234 -26.425 1.00 10.02 332 ASN B N 1
ATOM 6263 C CA . ASN B 1 318 ? -43.148 5.025 -26.456 1.00 9.87 332 ASN B CA 1
ATOM 6264 C C . ASN B 1 318 ? -43.567 3.936 -25.481 1.00 9.90 332 ASN B C 1
ATOM 6265 O O . ASN B 1 318 ? -43.237 2.765 -25.677 1.00 9.31 332 ASN B O 1
ATOM 6270 N N . PRO B 1 319 ? -44.330 4.309 -24.442 1.00 10.73 333 PRO B N 1
ATOM 6271 C CA . PRO B 1 319 ? -44.709 3.318 -23.428 1.00 11.34 333 PRO B CA 1
ATOM 6272 C C . PRO B 1 319 ? -45.752 2.308 -23.901 1.00 11.43 333 PRO B C 1
ATOM 6273 O O . PRO B 1 319 ? -46.133 1.428 -23.136 1.00 12.02 333 PRO B O 1
ATOM 6277 N N . ARG B 1 320 ? -46.189 2.422 -25.150 1.00 10.66 334 ARG B N 1
ATOM 6278 C CA . ARG B 1 320 ? -47.078 1.420 -25.731 1.00 11.33 334 ARG B CA 1
ATOM 6279 C C . ARG B 1 320 ? -46.322 0.346 -26.508 1.00 10.83 334 ARG B C 1
ATOM 6280 O O . ARG B 1 320 ? -46.914 -0.629 -26.964 1.00 11.88 334 ARG B O 1
ATOM 6288 N N . MET B 1 321 ? -45.014 0.519 -26.638 1.00 8.85 335 MET B N 1
ATOM 6289 C CA . MET B 1 321 ? -44.164 -0.435 -27.340 1.00 8.04 335 MET B CA 1
ATOM 6290 C C . MET B 1 321 ? -43.291 -1.184 -26.342 1.00 7.24 335 MET B C 1
ATOM 6291 O O . MET B 1 321 ? -43.462 -1.054 -25.127 1.00 8.05 335 MET B O 1
ATOM 6296 N N . LEU B 1 322 ? -42.372 -1.999 -26.856 1.00 6.32 336 LEU B N 1
ATOM 6297 C CA . LEU B 1 322 ? -41.288 -2.559 -26.038 1.00 6.42 336 LEU B CA 1
ATOM 6298 C C . LEU B 1 322 ? -41.785 -3.570 -24.996 1.00 6.65 336 LEU B C 1
ATOM 6299 O O . LEU B 1 322 ? -41.196 -3.692 -23.918 1.00 7.43 336 LEU B O 1
ATOM 6304 N N . LYS B 1 323 ? -42.839 -4.309 -25.351 1.00 6.35 337 LYS B N 1
ATOM 6305 C CA . LYS B 1 323 ? -43.340 -5.393 -24.513 1.00 5.86 337 LYS B CA 1
ATOM 6306 C C . LYS B 1 323 ? -42.503 -6.642 -24.748 1.00 6.16 337 LYS B C 1
ATOM 6307 O O . LYS B 1 323 ? -42.543 -7.222 -25.833 1.00 6.18 337 LYS B O 1
ATOM 6313 N N . VAL B 1 324 ? -41.720 -7.025 -23.742 1.00 5.10 338 VAL B N 1
ATOM 6314 C CA . VAL B 1 324 ? -40.746 -8.111 -23.882 1.00 5.13 338 VAL B CA 1
ATOM 6315 C C . VAL B 1 324 ? -40.858 -9.056 -22.692 1.00 5.00 338 VAL B C 1
ATOM 6316 O O . VAL B 1 324 ? -40.968 -8.611 -21.544 1.00 5.65 338 VAL B O 1
ATOM 6320 N N . THR B 1 325 ? -40.828 -10.355 -22.968 1.00 4.94 339 THR B N 1
ATOM 6321 C CA . THR B 1 325 ? -40.784 -11.397 -21.936 1.00 4.79 339 THR B CA 1
ATOM 6322 C C . THR B 1 325 ? -39.454 -12.136 -22.016 1.00 4.52 339 THR B C 1
ATOM 6323 O O . THR B 1 325 ? -39.059 -12.554 -23.105 1.00 5.37 339 THR B O 1
ATOM 6327 N N . PHE B 1 326 ? -38.765 -12.275 -20.885 1.00 4.39 340 PHE B N 1
ATOM 6328 C CA . PHE B 1 326 ? -37.560 -13.118 -20.779 1.00 4.85 340 PHE B CA 1
ATOM 6329 C C . PHE B 1 326 ? -37.867 -14.262 -19.806 1.00 4.94 340 PHE B C 1
ATOM 6330 O O . PHE B 1 326 ? -38.142 -14.007 -18.630 1.00 6.22 340 PHE B O 1
ATOM 6338 N N . HIS B 1 327 ? -37.781 -15.514 -20.256 1.00 4.47 341 HIS B N 1
ATOM 6339 C CA . HIS B 1 327 ? -37.888 -16.618 -19.305 1.00 4.79 341 HIS B CA 1
ATOM 6340 C C . HIS B 1 327 ? -37.024 -17.810 -19.663 1.00 4.89 341 HIS B C 1
ATOM 6341 O O . HIS B 1 327 ? -36.779 -18.064 -20.836 1.00 5.47 341 HIS B O 1
ATOM 6348 N N . GLY B 1 328 ? -36.561 -18.527 -18.641 1.00 5.31 342 GLY B N 1
ATOM 6349 C CA . GLY B 1 328 ? -35.820 -19.757 -18.840 1.00 5.14 342 GLY B CA 1
ATOM 6350 C C . GLY B 1 328 ? -34.409 -19.520 -19.360 1.00 5.00 342 GLY B C 1
ATOM 6351 O O . GLY B 1 328 ? -33.757 -20.464 -19.788 1.00 6.08 342 GLY B O 1
ATOM 6352 N N . ASN B 1 329 ? -33.933 -18.272 -19.348 1.00 5.08 343 ASN B N 1
ATOM 6353 C CA . ASN B 1 329 ? -32.613 -17.982 -19.892 1.00 5.43 343 ASN B CA 1
ATOM 6354 C C . ASN B 1 329 ? -31.514 -18.117 -18.862 1.00 5.08 343 ASN B C 1
ATOM 6355 O O . ASN B 1 329 ? -31.740 -17.932 -17.673 1.00 6.01 343 ASN B O 1
ATOM 6360 N N . HIS B 1 330 ? -30.317 -18.420 -19.355 1.00 4.80 344 HIS B N 1
ATOM 6361 C CA . HIS B 1 330 ? -29.092 -18.387 -18.565 1.00 5.47 344 HIS B CA 1
ATOM 6362 C C . HIS B 1 330 ? -28.351 -17.105 -18.948 1.00 5.65 344 HIS B C 1
ATOM 6363 O O . HIS B 1 330 ? -27.925 -16.954 -20.092 1.00 6.47 344 HIS B O 1
ATOM 6370 N N . PHE B 1 331 ? -28.239 -16.172 -18.002 1.00 5.82 345 PHE B N 1
ATOM 6371 C CA . PHE B 1 331 ? -27.569 -14.894 -18.205 1.00 5.37 345 PHE B CA 1
ATOM 6372 C C . PHE B 1 331 ? -26.216 -15.029 -17.514 1.00 5.14 345 PHE B C 1
ATOM 6373 O O . PHE B 1 331 ? -26.109 -14.814 -16.304 1.00 5.53 345 PHE B O 1
ATOM 6381 N N . GLN B 1 332 ? -25.186 -15.397 -18.263 1.00 4.80 346 GLN B N 1
ATOM 6382 C CA . GLN B 1 332 ? -23.922 -15.802 -17.668 1.00 5.33 346 GLN B CA 1
ATOM 6383 C C . G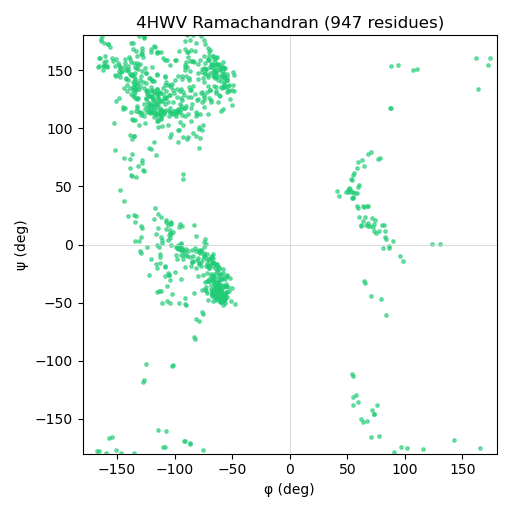LN B 1 332 ? -22.797 -14.860 -18.100 1.00 5.25 346 GLN B C 1
ATOM 6384 O O . GLN B 1 332 ? -22.639 -14.600 -19.284 1.00 5.55 346 GLN B O 1
ATOM 6390 N N . ASN B 1 333 ? -21.988 -14.374 -17.160 1.00 5.18 347 ASN B N 1
ATOM 6391 C CA . ASN B 1 333 ? -20.851 -13.536 -17.547 1.00 5.41 347 ASN B CA 1
ATOM 6392 C C . ASN B 1 333 ? -21.293 -12.331 -18.400 1.00 4.94 347 ASN B C 1
ATOM 6393 O O . ASN B 1 333 ? -20.632 -11.977 -19.380 1.00 4.88 347 ASN B O 1
ATOM 6398 N N . LEU B 1 334 ? -22.410 -11.713 -18.016 1.00 5.37 348 LEU B N 1
ATOM 6399 C CA . LEU B 1 334 ? -22.859 -10.457 -18.626 1.00 4.97 348 LEU B CA 1
ATOM 6400 C C . LEU B 1 334 ? -22.599 -9.342 -17.642 1.00 4.89 348 LEU B C 1
ATOM 6401 O O . LEU B 1 334 ? -22.844 -9.483 -16.428 1.00 5.74 348 LEU B O 1
ATOM 6406 N N . ARG B 1 335 ? -22.100 -8.220 -18.151 1.00 5.36 349 ARG B N 1
ATOM 6407 C CA A ARG B 1 335 ? -21.788 -7.168 -17.193 0.60 5.59 349 ARG B CA 1
ATOM 6408 C CA B ARG B 1 335 ? -21.758 -7.110 -17.271 0.40 6.02 349 ARG B CA 1
ATOM 6409 C C . ARG B 1 335 ? -23.003 -6.346 -16.832 1.00 5.88 349 ARG B C 1
ATOM 6410 O O . ARG B 1 335 ? -23.046 -5.952 -15.666 1.00 6.52 349 ARG B O 1
ATOM 6425 N N . GLN B 1 336 ? -23.866 -5.951 -17.762 1.00 5.24 350 GLN B N 1
ATOM 6426 C CA . GLN B 1 336 ? -24.956 -5.032 -17.455 1.00 6.11 350 GLN B CA 1
ATOM 6427 C C . GLN B 1 336 ? -26.067 -5.115 -18.482 1.00 5.67 350 GLN B C 1
ATOM 6428 O O . GLN B 1 336 ? -25.981 -5.888 -19.440 1.00 6.09 350 GLN B O 1
ATOM 6434 N N . ARG B 1 337 ? -27.102 -4.296 -18.282 1.00 5.60 351 ARG B N 1
ATOM 6435 C CA . ARG B 1 337 ? -28.305 -4.344 -19.123 1.00 5.80 351 ARG B CA 1
ATOM 6436 C C . ARG B 1 337 ? -28.885 -5.753 -19.204 1.00 5.37 351 ARG B C 1
ATOM 6437 O O . ARG B 1 337 ? -29.087 -6.299 -20.292 1.00 5.37 351 ARG B O 1
ATOM 6445 N N . GLN B 1 338 ? -29.193 -6.343 -18.057 1.00 5.98 352 GLN B N 1
ATOM 6446 C CA . GLN B 1 338 ? -29.759 -7.680 -18.081 1.00 6.10 352 GLN B CA 1
ATOM 6447 C C . GLN B 1 338 ? -31.064 -7.771 -17.279 1.00 5.98 352 GLN B C 1
ATOM 6448 O O . GLN B 1 338 ? -31.143 -8.503 -16.277 1.00 6.68 352 GLN B O 1
ATOM 6454 N N . ALA B 1 339 ? -32.108 -7.053 -17.702 1.00 6.16 353 ALA B N 1
ATOM 6455 C CA . ALA B 1 339 ? -32.184 -6.154 -18.860 1.00 6.01 353 ALA B CA 1
ATOM 6456 C C . ALA B 1 339 ? -32.240 -4.701 -18.378 1.00 6.27 353 ALA B C 1
ATOM 6457 O O . ALA B 1 339 ? -32.627 -4.452 -17.223 1.00 6.90 353 ALA B O 1
ATOM 6459 N N . ARG B 1 340 ? -31.878 -3.746 -19.246 1.00 6.36 354 ARG B N 1
ATOM 6460 C CA . ARG B 1 340 ? -32.078 -2.324 -18.938 1.00 6.03 354 ARG B CA 1
ATOM 6461 C C . ARG B 1 340 ? -33.375 -1.877 -19.604 1.00 5.92 354 ARG B C 1
ATOM 6462 O O . ARG B 1 340 ? -33.475 -1.898 -20.824 1.00 6.33 354 ARG B O 1
ATOM 6470 N N . VAL B 1 341 ? -34.364 -1.473 -18.813 1.00 5.83 355 VAL B N 1
ATOM 6471 C CA . VAL B 1 341 ? -35.713 -1.275 -19.349 1.00 6.30 355 VAL B CA 1
ATOM 6472 C C . VAL B 1 341 ? -36.232 0.166 -19.246 1.00 7.06 355 VAL B C 1
ATOM 6473 O O . VAL B 1 341 ? -36.465 0.663 -18.137 1.00 7.61 355 VAL B O 1
ATOM 6477 N N . ARG B 1 342 ? -36.422 0.810 -20.402 1.00 6.75 356 ARG B N 1
ATOM 6478 C CA . ARG B 1 342 ? -37.179 2.060 -20.510 1.00 7.78 356 ARG B CA 1
ATOM 6479 C C . ARG B 1 342 ? -38.495 1.782 -21.202 1.00 8.21 356 ARG B C 1
ATOM 6480 O O . ARG B 1 342 ? -38.558 0.946 -22.099 1.00 9.11 356 ARG B O 1
ATOM 6488 N N . TYR B 1 343 ? -39.534 2.487 -20.761 1.00 7.75 357 TYR B N 1
ATOM 6489 C CA . TYR B 1 343 ? -40.845 2.576 -21.431 1.00 8.64 357 TYR B CA 1
ATOM 6490 C C . TYR B 1 343 ? -41.687 1.315 -21.561 1.00 9.43 357 TYR B C 1
ATOM 6491 O O . TYR B 1 343 ? -42.905 1.412 -21.533 1.00 11.11 357 TYR B O 1
ATOM 6500 N N . GLY B 1 344 ? -41.066 0.145 -21.681 1.00 8.60 358 GLY B N 1
ATOM 6501 C CA . GLY B 1 344 ? -41.816 -1.078 -21.914 1.00 9.32 358 GLY B CA 1
ATOM 6502 C C . GLY B 1 344 ? -42.262 -1.829 -20.670 1.00 8.38 358 GLY B C 1
ATOM 6503 O O . GLY B 1 344 ? -41.706 -1.684 -19.579 1.00 8.80 358 GLY B O 1
ATOM 6504 N N . MET B 1 345 ? -43.302 -2.634 -20.857 1.00 7.93 359 MET B N 1
ATOM 6505 C CA . MET B 1 345 ? -43.738 -3.631 -19.885 1.00 8.28 359 MET B CA 1
ATOM 6506 C C . MET B 1 345 ? -42.958 -4.924 -20.096 1.00 6.96 359 MET B C 1
ATOM 6507 O O . MET B 1 345 ? -43.196 -5.653 -21.074 1.00 7.12 359 MET B O 1
ATOM 6512 N N . VAL B 1 346 ? -42.024 -5.194 -19.191 1.00 6.57 360 VAL B N 1
ATOM 6513 C CA . VAL B 1 346 ? -41.083 -6.291 -19.375 1.00 6.24 360 VAL B CA 1
ATOM 6514 C C . VAL B 1 346 ? -41.197 -7.270 -18.208 1.00 5.76 360 VAL B C 1
ATOM 6515 O O . VAL B 1 346 ? -41.127 -6.888 -17.023 1.00 7.11 360 VAL B O 1
ATOM 6519 N N . HIS B 1 347 ? -41.373 -8.537 -18.557 1.00 5.68 361 HIS B N 1
ATOM 6520 C CA . HIS B 1 347 ? -41.543 -9.623 -17.591 1.00 5.48 361 HIS B CA 1
ATOM 6521 C C . HIS B 1 347 ? -40.311 -10.516 -17.650 1.00 5.50 361 HIS B C 1
ATOM 6522 O O . HIS B 1 347 ? -39.955 -10.991 -18.722 1.00 6.05 361 HIS B O 1
ATOM 6529 N N . LEU B 1 348 ? -39.652 -10.706 -16.513 1.00 5.37 362 LEU B N 1
ATOM 6530 C CA . LEU B 1 348 ? -38.525 -11.627 -16.432 1.00 6.29 362 LEU B CA 1
ATOM 6531 C C . LEU B 1 348 ? -38.874 -12.671 -15.391 1.00 5.98 362 LEU B C 1
ATOM 6532 O O . LEU B 1 348 ? -39.021 -12.345 -14.202 1.00 6.73 362 LEU B O 1
ATOM 6537 N N . TYR B 1 349 ? -39.017 -13.924 -15.817 1.00 6.23 363 TYR B N 1
ATOM 6538 C CA . TYR B 1 349 ? -39.293 -14.994 -14.860 1.00 6.61 363 TYR B CA 1
ATOM 6539 C C . TYR B 1 349 ? -38.474 -16.249 -15.118 1.00 6.03 363 TYR B C 1
ATOM 6540 O O . TYR B 1 349 ? -38.150 -16.575 -16.264 1.00 6.38 363 TYR B O 1
ATOM 6549 N N . ASN B 1 350 ? -38.108 -16.926 -14.029 1.00 6.56 364 ASN B N 1
ATOM 6550 C CA . ASN B 1 350 ? -37.374 -18.172 -14.115 1.00 6.90 364 ASN B CA 1
ATOM 6551 C C . ASN B 1 350 ? -36.130 -18.059 -15.012 1.00 7.00 364 ASN B C 1
ATOM 6552 O O . ASN B 1 350 ? -35.899 -18.902 -15.880 1.00 7.11 364 ASN B O 1
ATOM 6557 N N . ASN B 1 351 ? -35.336 -17.024 -14.777 1.00 6.25 365 ASN B N 1
ATOM 6558 C CA . ASN B 1 351 ? -34.017 -16.949 -15.397 1.00 6.20 365 ASN B CA 1
ATOM 6559 C C . ASN B 1 351 ? -32.957 -17.231 -14.354 1.00 6.48 365 ASN B C 1
ATOM 6560 O O . ASN B 1 351 ? -33.197 -17.062 -13.149 1.00 7.26 365 ASN B O 1
ATOM 6565 N N . TYR B 1 352 ? -31.778 -17.637 -14.831 1.00 6.50 366 TYR B N 1
ATOM 6566 C CA . TYR B 1 352 ? -30.634 -17.917 -13.973 1.00 7.32 366 TYR B CA 1
ATOM 6567 C C . TYR B 1 352 ? -29.504 -16.973 -14.351 1.00 6.74 366 TYR B C 1
ATOM 6568 O O . TYR B 1 352 ? -28.962 -17.048 -15.460 1.00 6.93 366 TYR B O 1
ATOM 6577 N N . TYR B 1 353 ? -29.164 -16.076 -13.432 1.00 6.86 367 TYR B N 1
ATOM 6578 C CA . TYR B 1 353 ? -28.034 -15.165 -13.576 1.00 6.76 367 TYR B CA 1
ATOM 6579 C C . TYR B 1 353 ? -26.812 -15.770 -12.899 1.00 7.07 367 TYR B C 1
ATOM 6580 O O . TYR B 1 353 ? -26.887 -16.226 -11.751 1.00 7.96 367 TYR B O 1
ATOM 6589 N N . GLU B 1 354 ? -25.666 -15.734 -13.580 1.00 6.39 368 GLU B N 1
ATOM 6590 C CA . GLU B 1 354 ? -24.441 -16.332 -13.059 1.00 6.51 368 GLU B CA 1
ATOM 6591 C C . GLU B 1 354 ? -23.234 -15.501 -13.467 1.00 6.71 368 GLU B C 1
ATOM 6592 O O . GLU B 1 354 ? -22.934 -15.373 -14.665 1.00 7.16 368 GLU B O 1
ATOM 6598 N N . ASN B 1 355 ? -22.529 -14.932 -12.487 1.00 7.05 369 ASN B N 1
ATOM 6599 C CA . ASN B 1 355 ? -21.347 -14.113 -12.793 1.00 7.17 369 ASN B CA 1
ATOM 6600 C C . ASN B 1 355 ? -20.593 -13.876 -11.496 1.00 7.61 369 ASN B C 1
ATOM 6601 O O . ASN B 1 355 ? -20.969 -14.391 -10.438 1.00 8.11 369 ASN B O 1
ATOM 6606 N N . THR B 1 356 ? -19.522 -13.102 -11.600 1.00 7.68 370 THR B N 1
ATOM 6607 C CA . THR B 1 356 ? -18.809 -12.592 -10.451 1.00 7.80 370 THR B CA 1
ATOM 6608 C C . THR B 1 356 ? -18.647 -11.084 -10.573 1.00 7.83 370 THR B C 1
ATOM 6609 O O . THR B 1 356 ? -18.577 -10.543 -11.687 1.00 7.77 370 THR B O 1
ATOM 6613 N N . ARG B 1 357 ? -18.609 -10.414 -9.418 1.00 8.27 371 ARG B N 1
ATOM 6614 C CA . ARG B 1 357 ? -18.276 -8.999 -9.362 1.00 8.71 371 ARG B CA 1
ATOM 6615 C C . ARG B 1 357 ? -16.774 -8.730 -9.443 1.00 9.04 371 ARG B C 1
ATOM 6616 O O . ARG B 1 357 ? -16.370 -7.582 -9.585 1.00 9.26 371 ARG B O 1
ATOM 6624 N N . ASP B 1 358 ? -15.948 -9.765 -9.323 1.00 8.12 372 ASP B N 1
ATOM 6625 C CA . ASP B 1 358 ? -14.497 -9.559 -9.297 1.00 8.27 372 ASP B CA 1
ATOM 6626 C C . ASP B 1 358 ? -14.007 -8.728 -10.480 1.00 6.85 372 ASP B C 1
ATOM 6627 O O . ASP B 1 358 ? -14.263 -9.070 -11.640 1.00 7.13 372 ASP B O 1
ATOM 6632 N N . ALA B 1 359 ? -13.294 -7.644 -10.181 1.00 6.86 373 ALA B N 1
ATOM 6633 C CA . ALA B 1 359 ? -12.887 -6.678 -11.192 1.00 7.25 373 ALA B CA 1
ATOM 6634 C C . ALA B 1 359 ? -11.903 -7.241 -12.200 1.00 6.85 373 ALA B C 1
ATOM 6635 O O . ALA B 1 359 ? -11.708 -6.642 -13.253 1.00 7.66 373 ALA B O 1
ATOM 6637 N N . SER B 1 360 ? -11.284 -8.384 -11.896 1.00 6.35 374 SER B N 1
ATOM 6638 C CA . SER B 1 360 ? -10.306 -8.971 -12.815 1.00 6.19 374 SER B CA 1
ATOM 6639 C C . SER B 1 360 ? -10.918 -10.052 -13.706 1.00 6.37 374 SER B C 1
ATOM 6640 O O . SER B 1 360 ? -10.228 -10.632 -14.541 1.00 7.89 374 SER B O 1
ATOM 6643 N N . ALA B 1 361 ? -12.208 -10.326 -13.531 1.00 6.12 375 ALA B N 1
ATOM 6644 C CA . ALA B 1 361 ? -12.909 -11.323 -14.344 1.00 6.50 375 ALA B CA 1
ATOM 6645 C C . ALA B 1 361 ? -13.089 -10.871 -15.793 1.00 7.03 375 ALA B C 1
ATOM 6646 O O . ALA B 1 361 ? -12.871 -9.710 -16.138 1.00 7.21 375 ALA B O 1
ATOM 6648 N N . ASP B 1 362 ? -13.474 -11.806 -16.648 1.00 6.26 376 ASP B N 1
ATOM 6649 C CA . ASP B 1 362 ? -13.591 -11.512 -18.072 1.00 6.17 376 ASP B CA 1
ATOM 6650 C C . ASP B 1 362 ? -14.651 -10.434 -18.343 1.00 5.76 376 ASP B C 1
ATOM 6651 O O . ASP B 1 362 ? -14.401 -9.497 -19.114 1.00 6.15 376 ASP B O 1
ATOM 6656 N N . TYR B 1 363 ? -15.813 -10.550 -17.694 1.00 5.61 377 TYR B N 1
ATOM 6657 C CA . TYR B 1 363 ? -16.919 -9.595 -17.867 1.00 5.25 377 TYR B CA 1
ATOM 6658 C C . TYR B 1 363 ? -17.519 -9.332 -16.484 1.00 5.69 377 TYR B C 1
ATOM 6659 O O . TYR B 1 363 ? -18.592 -9.828 -16.138 1.00 6.18 377 TYR B O 1
ATOM 6668 N N . PRO B 1 364 ? -16.792 -8.569 -15.658 1.00 5.56 378 PRO B N 1
ATOM 6669 C CA . PRO B 1 364 ? -17.241 -8.372 -14.267 1.00 5.56 378 PRO B CA 1
ATOM 6670 C C . PRO B 1 364 ? -18.643 -7.787 -14.172 1.00 6.22 378 PRO B C 1
ATOM 6671 O O . PRO B 1 364 ? -18.979 -6.866 -14.895 1.00 6.41 378 PRO B O 1
ATOM 6675 N N . TRP B 1 365 ? -19.467 -8.332 -13.294 1.00 6.40 379 TRP B N 1
ATOM 6676 C CA . TRP B 1 365 ? -20.827 -7.842 -13.119 1.00 6.70 379 TRP B CA 1
ATOM 6677 C C . TRP B 1 365 ? -20.825 -6.385 -12.656 1.00 6.89 379 TRP B C 1
ATOM 6678 O O . TRP B 1 365 ? -20.171 -6.034 -11.667 1.00 7.80 379 TRP B O 1
ATOM 6689 N N . LEU B 1 366 ? -21.581 -5.550 -13.369 1.00 7.04 380 LEU B N 1
ATOM 6690 C CA . LEU B 1 366 ? -21.781 -4.151 -12.990 1.00 8.70 380 LEU B CA 1
ATOM 6691 C C . LEU B 1 366 ? -23.222 -3.866 -12.540 1.00 8.69 380 LEU B C 1
ATOM 6692 O O . LEU B 1 366 ? -23.443 -3.096 -11.613 1.00 10.28 380 LEU B O 1
ATOM 6697 N N . ALA B 1 367 ? -24.198 -4.459 -13.221 1.00 7.85 381 ALA B N 1
ATOM 6698 C CA . ALA B 1 367 ? -25.604 -4.215 -12.901 1.00 8.19 381 ALA B CA 1
ATOM 6699 C C . ALA B 1 367 ? -26.416 -5.366 -13.450 1.00 7.80 381 ALA B C 1
ATOM 6700 O O . ALA B 1 367 ? -26.009 -6.023 -14.410 1.00 7.81 381 ALA B O 1
ATOM 6702 N N . GLY B 1 368 ? -27.566 -5.611 -12.830 1.00 7.53 382 GLY B N 1
ATOM 6703 C CA . GLY B 1 368 ? -28.469 -6.652 -13.282 1.00 7.15 382 GLY B CA 1
ATOM 6704 C C . GLY B 1 368 ? -29.624 -6.058 -14.060 1.00 6.70 382 GLY B C 1
ATOM 6705 O O . GLY B 1 368 ? -29.491 -5.681 -15.236 1.00 7.66 382 GLY B O 1
ATOM 6706 N N . MET B 1 369 ? -30.777 -5.994 -13.404 1.00 7.26 383 MET B N 1
ATOM 6707 C CA . MET B 1 369 ? -31.971 -5.366 -13.955 1.00 7.93 383 MET B CA 1
ATOM 6708 C C . MET B 1 369 ? -31.920 -3.892 -13.630 1.00 8.97 383 MET B C 1
ATOM 6709 O O . MET B 1 369 ? -31.673 -3.521 -12.488 1.00 11.18 383 MET B O 1
ATOM 6714 N N . THR B 1 370 ? -32.180 -3.053 -14.621 1.00 8.39 384 THR B N 1
ATOM 6715 C CA . THR B 1 370 ? -32.258 -1.621 -14.393 1.00 9.00 384 THR B CA 1
ATOM 6716 C C . THR B 1 370 ? -33.642 -1.126 -14.768 1.00 8.63 384 THR B C 1
ATOM 6717 O O . THR B 1 370 ? -34.075 -1.279 -15.918 1.00 8.71 384 THR B O 1
ATOM 6721 N N . LEU B 1 371 ? -34.334 -0.557 -13.784 1.00 9.13 385 LEU B N 1
ATOM 6722 C CA . LEU B 1 371 ? -35.570 0.171 -14.035 1.00 9.26 385 LEU B CA 1
ATOM 6723 C C . LEU B 1 371 ? -35.198 1.546 -14.566 1.00 9.64 385 LEU B C 1
ATOM 6724 O O . LEU B 1 371 ? -34.807 2.446 -13.817 1.00 10.19 385 LEU B O 1
ATOM 6729 N N . GLY B 1 372 ? -35.266 1.675 -15.883 1.00 8.86 386 GLY B N 1
ATOM 6730 C CA . GLY B 1 372 ? -35.037 2.935 -16.552 1.00 8.85 386 GLY B CA 1
ATOM 6731 C C . GLY B 1 372 ? -36.315 3.722 -16.754 1.00 9.04 386 GLY B C 1
ATOM 6732 O O . GLY B 1 372 ? -37.373 3.392 -16.197 1.00 8.89 386 GLY B O 1
ATOM 6733 N N . GLN B 1 373 ? -36.208 4.770 -17.565 1.00 9.33 387 GLN B N 1
ATOM 6734 C CA . GLN B 1 373 ? -37.253 5.787 -17.675 1.00 10.11 387 GLN B CA 1
ATOM 6735 C C . GLN B 1 373 ? -38.583 5.182 -18.126 1.00 9.91 387 GLN B C 1
ATOM 6736 O O . GLN B 1 373 ? -38.689 4.684 -19.247 1.00 10.18 387 GLN B O 1
ATOM 6742 N N . SER B 1 374 ? -39.586 5.238 -17.248 1.00 10.22 388 SER B N 1
ATOM 6743 C CA . SER B 1 374 ? -40.936 4.736 -17.532 1.00 10.11 388 SER B CA 1
ATOM 6744 C C . SER B 1 374 ? -40.978 3.231 -17.814 1.00 9.59 388 SER B C 1
ATOM 6745 O O . SER B 1 374 ? -41.963 2.721 -18.348 1.00 10.32 388 SER B O 1
ATOM 6748 N N . GLY B 1 375 ? -39.919 2.515 -17.456 1.00 8.91 389 GLY B N 1
ATOM 6749 C CA . GLY B 1 375 ? -39.948 1.060 -17.537 1.00 8.55 389 GLY B CA 1
ATOM 6750 C C . GLY B 1 375 ? -40.952 0.479 -16.558 1.00 8.29 389 GLY B C 1
ATOM 6751 O O . GLY B 1 375 ? -41.255 1.093 -15.526 1.00 8.04 389 GLY B O 1
ATOM 6752 N N . LYS B 1 376 ? -41.464 -0.709 -16.870 1.00 7.79 390 LYS B N 1
ATOM 6753 C CA . LYS B 1 376 ? -42.417 -1.371 -15.990 1.00 8.26 390 LYS B CA 1
ATOM 6754 C C . LYS B 1 376 ? -42.005 -2.831 -15.892 1.00 8.04 390 LYS B C 1
ATOM 6755 O O . LYS B 1 376 ? -42.357 -3.645 -16.738 1.00 9.38 390 LYS B O 1
ATOM 6761 N N . VAL B 1 377 ? -41.219 -3.138 -14.866 1.00 8.01 391 VAL B N 1
ATOM 6762 C CA . VAL B 1 377 ? -40.550 -4.426 -14.784 1.00 7.92 391 VAL B CA 1
ATOM 6763 C C . VAL B 1 377 ? -41.263 -5.325 -13.790 1.00 7.13 391 VAL B C 1
ATOM 6764 O O . VAL B 1 377 ? -41.617 -4.887 -12.686 1.00 7.66 391 VAL B O 1
ATOM 6768 N N . HIS B 1 378 ? -41.461 -6.586 -14.183 1.00 6.84 392 HIS B N 1
ATOM 6769 C CA . HIS B 1 378 ? -42.118 -7.572 -13.332 1.00 6.62 392 HIS B CA 1
ATOM 6770 C C . HIS B 1 378 ? -41.244 -8.809 -13.317 1.00 6.58 392 HIS B C 1
ATOM 6771 O O . HIS B 1 378 ? -41.067 -9.446 -14.372 1.00 6.91 392 HIS B O 1
ATOM 6778 N N . ALA B 1 379 ? -40.684 -9.134 -12.152 1.00 7.51 393 ALA B N 1
ATOM 6779 C CA . ALA B 1 379 ? -39.698 -10.220 -12.027 1.00 7.55 393 ALA B CA 1
ATOM 6780 C C . ALA B 1 379 ? -40.185 -11.314 -11.074 1.00 8.35 393 ALA B C 1
ATOM 6781 O O . ALA B 1 379 ? -40.550 -11.019 -9.946 1.00 9.82 393 ALA B O 1
ATOM 6783 N N . GLU B 1 380 ? -40.182 -12.569 -11.520 1.00 7.56 394 GLU B N 1
ATOM 6784 C CA . GLU B 1 380 ? -40.688 -13.677 -10.698 1.00 7.86 394 GLU B CA 1
ATOM 6785 C C . GLU B 1 380 ? -39.766 -14.876 -10.728 1.00 7.18 394 GLU B C 1
ATOM 6786 O O . GLU B 1 380 ? -39.400 -15.345 -11.797 1.00 7.52 394 GLU B O 1
ATOM 6792 N N . ASN B 1 381 ? -39.402 -15.377 -9.548 1.00 7.76 395 ASN B N 1
ATOM 6793 C CA . ASN B 1 381 ? -38.685 -16.645 -9.418 1.00 8.06 395 ASN B CA 1
ATOM 6794 C C . ASN B 1 381 ? -37.442 -16.717 -10.292 1.00 7.64 395 ASN B C 1
ATOM 6795 O O . ASN B 1 381 ? -37.199 -17.706 -10.975 1.00 8.31 395 ASN B O 1
ATOM 6800 N N . ASN B 1 382 ? -36.647 -15.657 -10.226 1.00 7.40 396 ASN B N 1
ATOM 6801 C CA . ASN B 1 382 ? -35.316 -15.649 -10.821 1.00 7.48 396 ASN B CA 1
ATOM 6802 C C . ASN B 1 382 ? -34.279 -16.040 -9.795 1.00 8.25 396 ASN B C 1
ATOM 6803 O O . ASN B 1 382 ? -34.406 -15.719 -8.611 1.00 9.60 396 ASN B O 1
ATOM 6808 N N . VAL B 1 383 ? -33.252 -16.749 -10.241 1.00 8.15 397 VAL B N 1
ATOM 6809 C CA A VAL B 1 383 ? -32.164 -17.135 -9.351 0.50 9.08 397 VAL B CA 1
ATOM 6810 C CA B VAL B 1 383 ? -32.150 -17.190 -9.383 0.50 8.21 397 VAL B CA 1
ATOM 6811 C C . VAL B 1 383 ? -30.862 -16.494 -9.803 1.00 8.29 397 VAL B C 1
ATOM 6812 O O . VAL B 1 383 ? -30.550 -16.435 -11.000 1.00 7.93 397 VAL B O 1
ATOM 6819 N N . VAL B 1 384 ? -30.124 -15.974 -8.836 1.00 8.46 398 VAL B N 1
ATOM 6820 C CA . VAL B 1 384 ? -28.875 -15.295 -9.104 1.00 8.80 398 VAL B CA 1
ATOM 6821 C C . VAL B 1 384 ? -27.750 -15.925 -8.295 1.00 8.91 398 VAL B C 1
ATOM 6822 O O . VAL B 1 384 ? -27.849 -16.069 -7.076 1.00 9.74 398 VAL B O 1
ATOM 6826 N N . SER B 1 385 ? -26.694 -16.332 -8.990 1.00 8.80 399 SER B N 1
ATOM 6827 C CA A SER B 1 385 ? -25.450 -16.735 -8.356 0.50 9.66 399 SER B CA 1
ATOM 6828 C CA B SER B 1 385 ? -25.448 -16.742 -8.362 0.50 9.09 399 SER B CA 1
ATOM 6829 C C . SER B 1 385 ? -24.429 -15.674 -8.712 1.00 9.11 399 SER B C 1
ATOM 6830 O O . SER B 1 385 ? -23.964 -15.617 -9.846 1.00 9.70 399 SER B O 1
ATOM 6835 N N . LEU B 1 386 ? -24.100 -14.820 -7.748 1.00 9.16 400 LEU B N 1
ATOM 6836 C CA . LEU B 1 386 ? -23.191 -13.707 -7.994 1.00 9.21 400 LEU B CA 1
ATOM 6837 C C . LEU B 1 386 ? -22.041 -13.742 -7.010 1.00 10.05 400 LEU B C 1
ATOM 6838 O O . LEU B 1 386 ? -22.201 -13.390 -5.836 1.00 10.42 400 LEU B O 1
ATOM 6843 N N . ALA B 1 387 ? -20.890 -14.171 -7.505 1.00 10.32 401 ALA B N 1
ATOM 6844 C CA . ALA B 1 387 ? -19.693 -14.287 -6.695 1.00 10.13 401 ALA B CA 1
ATOM 6845 C C . ALA B 1 387 ? -19.025 -12.927 -6.563 1.00 10.72 401 ALA B C 1
ATOM 6846 O O . ALA B 1 387 ? -19.408 -11.954 -7.220 1.00 10.92 401 ALA B O 1
ATOM 6848 N N . GLY B 1 388 ? -17.995 -12.861 -5.738 1.00 11.32 402 GLY B N 1
ATOM 6849 C CA . GLY B 1 388 ? -17.238 -11.631 -5.658 1.00 13.11 402 GLY B CA 1
ATOM 6850 C C . GLY B 1 388 ? -16.412 -11.560 -4.401 1.00 14.21 402 GLY B C 1
ATOM 6851 O O . GLY B 1 388 ? -16.686 -12.275 -3.440 1.00 14.27 402 GLY B O 1
ATOM 6852 N N . PRO B 1 389 ? -15.396 -10.687 -4.405 1.00 14.83 403 PRO B N 1
ATOM 6853 C CA . PRO B 1 389 ? -14.510 -10.531 -3.253 1.00 15.38 403 PRO B CA 1
ATOM 6854 C C . PRO B 1 389 ? -15.120 -9.602 -2.203 1.00 16.18 403 PRO B C 1
ATOM 6855 O O . PRO B 1 389 ? -16.146 -8.945 -2.472 1.00 16.49 403 PRO B O 1
ATOM 6859 N N . ASP B 1 390 ? -14.524 -9.612 -1.011 1.00 17.19 404 ASP B N 1
ATOM 6860 C CA . ASP B 1 390 ? -14.745 -8.607 0.041 1.00 18.22 404 ASP B CA 1
ATOM 6861 C C . ASP B 1 390 ? -16.015 -8.778 0.864 1.00 17.55 404 ASP B C 1
ATOM 6862 O O . ASP B 1 390 ? -15.982 -8.690 2.096 1.00 18.30 404 ASP B O 1
ATOM 6867 N N . ARG B 1 391 ? -17.131 -9.009 0.183 1.00 16.53 405 ARG B N 1
ATOM 6868 C CA . ARG B 1 391 ? -18.425 -8.994 0.842 1.00 15.54 405 ARG B CA 1
ATOM 6869 C C . ARG B 1 391 ? -19.382 -9.929 0.119 1.00 14.64 405 ARG B C 1
ATOM 6870 O O . ARG B 1 391 ? -19.174 -10.260 -1.057 1.00 15.15 405 ARG B O 1
ATOM 6878 N N . PRO B 1 392 ? -20.445 -10.360 0.811 1.00 14.14 406 PRO B N 1
ATOM 6879 C CA . PRO B 1 392 ? -21.495 -11.103 0.115 1.00 13.82 406 PRO B CA 1
ATOM 6880 C C . PRO B 1 392 ? -22.186 -10.223 -0.919 1.00 13.62 406 PRO B C 1
ATOM 6881 O O . PRO B 1 392 ? -22.165 -8.987 -0.826 1.00 13.10 406 PRO B O 1
ATOM 6885 N N . ALA B 1 393 ? -22.798 -10.865 -1.902 1.00 13.42 407 ALA B N 1
ATOM 6886 C CA . ALA B 1 393 ? -23.664 -10.149 -2.820 1.00 13.18 407 ALA B CA 1
ATOM 6887 C C . ALA B 1 393 ? -24.845 -9.570 -2.049 1.00 13.49 407 ALA B C 1
ATOM 6888 O O . ALA B 1 393 ? -25.211 -10.079 -0.991 1.00 14.48 407 ALA B O 1
ATOM 6890 N N . ARG B 1 394 ? -25.443 -8.508 -2.578 1.00 12.96 408 ARG B N 1
ATOM 6891 C CA . ARG B 1 394 ? -26.613 -7.909 -1.936 1.00 12.49 408 ARG B CA 1
ATOM 6892 C C . ARG B 1 394 ? -27.639 -7.527 -3.000 1.00 11.77 408 ARG B C 1
ATOM 6893 O O . ARG B 1 394 ? -27.299 -7.422 -4.193 1.00 11.62 408 ARG B O 1
ATOM 6901 N N . PRO B 1 395 ? -28.906 -7.355 -2.593 1.00 11.21 409 PRO B N 1
ATOM 6902 C CA . PRO B 1 395 ? -29.959 -7.059 -3.576 1.00 11.03 409 PRO B CA 1
ATOM 6903 C C . PRO B 1 395 ? -29.655 -5.834 -4.442 1.00 10.73 409 PRO B C 1
ATOM 6904 O O . PRO B 1 395 ? -29.983 -5.845 -5.621 1.00 10.49 409 PRO B O 1
ATOM 6908 N N . ALA B 1 396 ? -28.987 -4.827 -3.892 1.00 10.75 410 ALA B N 1
ATOM 6909 C CA . ALA B 1 396 ? -28.674 -3.633 -4.660 1.00 11.20 410 ALA B CA 1
ATOM 6910 C C . ALA B 1 396 ? -27.673 -3.907 -5.791 1.00 11.10 410 ALA B C 1
ATOM 6911 O O . ALA B 1 396 ? -27.531 -3.079 -6.683 1.00 12.86 410 ALA B O 1
ATOM 6913 N N . ASP B 1 397 ? -26.996 -5.062 -5.760 1.00 10.47 411 ASP B N 1
ATOM 6914 C CA . ASP B 1 397 ? -26.126 -5.464 -6.866 1.00 10.60 411 ASP B CA 1
ATOM 6915 C C . ASP B 1 397 ? -26.964 -5.869 -8.073 1.00 10.09 411 ASP B C 1
ATOM 6916 O O . ASP B 1 397 ? -26.474 -5.837 -9.197 1.00 10.69 411 ASP B O 1
ATOM 6921 N N . VAL B 1 398 ? -28.206 -6.286 -7.828 1.00 10.12 412 VAL B N 1
ATOM 6922 C CA . VAL B 1 398 ? -28.981 -7.032 -8.822 1.00 9.99 412 VAL B CA 1
ATOM 6923 C C . VAL B 1 398 ? -30.061 -6.196 -9.500 1.00 9.37 412 VAL B C 1
ATOM 6924 O O . VAL B 1 398 ? -30.465 -6.481 -10.626 1.00 8.76 412 VAL B O 1
ATOM 6928 N N . ALA B 1 399 ? -30.539 -5.162 -8.821 1.00 8.80 413 ALA B N 1
ATOM 6929 C CA . ALA B 1 399 ? -31.506 -4.269 -9.425 1.00 8.75 413 ALA B CA 1
ATOM 6930 C C . ALA B 1 399 ? -31.240 -2.837 -8.991 1.00 9.44 413 ALA B C 1
ATOM 6931 O O . ALA B 1 399 ? -30.892 -2.594 -7.832 1.00 11.07 413 ALA B O 1
ATOM 6933 N N . ASN B 1 400 ? -31.448 -1.902 -9.912 1.00 9.57 414 ASN B N 1
ATOM 6934 C CA . ASN B 1 400 ? -31.276 -0.477 -9.639 1.00 9.98 414 ASN B CA 1
ATOM 6935 C C . ASN B 1 400 ? -32.219 0.320 -10.529 1.00 10.03 414 ASN B C 1
ATOM 6936 O O . ASN B 1 400 ? -32.995 -0.253 -11.292 1.00 10.79 414 ASN B O 1
ATOM 6941 N N . ALA B 1 401 ? -32.137 1.640 -10.437 1.00 10.49 415 ALA B N 1
ATOM 6942 C CA . ALA B 1 401 ? -33.063 2.498 -11.160 1.00 10.52 415 ALA B CA 1
ATOM 6943 C C . ALA B 1 401 ? -32.341 3.698 -11.750 1.00 11.14 415 ALA B C 1
ATOM 6944 O O . ALA B 1 401 ? -31.370 4.193 -11.179 1.00 11.24 415 ALA B O 1
ATOM 6946 N N . ARG B 1 402 ? -32.812 4.149 -12.905 1.00 11.62 416 ARG B N 1
ATOM 6947 C CA . ARG B 1 402 ? -32.294 5.349 -13.550 1.00 12.19 416 ARG B CA 1
ATOM 6948 C C . ARG B 1 402 ? -33.501 6.099 -14.088 1.00 12.10 416 ARG B C 1
ATOM 6949 O O . ARG B 1 402 ? -33.982 5.808 -15.188 1.00 12.20 416 ARG B O 1
ATOM 6957 N N . ILE B 1 403 ? -34.012 7.041 -13.301 1.00 12.60 417 ILE B N 1
ATOM 6958 C CA . ILE B 1 403 ? -35.269 7.719 -13.614 1.00 13.16 417 ILE B CA 1
ATOM 6959 C C . ILE B 1 403 ? -35.076 9.220 -13.429 1.00 14.11 417 ILE B C 1
ATOM 6960 O O . ILE B 1 403 ? -34.446 9.644 -12.462 1.00 14.50 417 ILE B O 1
ATOM 6965 N N . SER B 1 404 ? -35.621 9.999 -14.365 1.00 14.62 418 SER B N 1
ATOM 6966 C CA . SER B 1 404 ? -35.595 11.455 -14.340 1.00 15.99 418 SER B CA 1
ATOM 6967 C C . SER B 1 404 ? -36.992 12.015 -14.160 1.00 16.39 418 SER B C 1
ATOM 6968 O O . SER B 1 404 ? -37.889 11.741 -14.969 1.00 16.67 418 SER B O 1
ATOM 6971 N N . ALA B 1 405 ? -37.170 12.826 -13.120 1.00 16.83 419 ALA B N 1
ATOM 6972 C CA . ALA B 1 405 ? -38.459 13.446 -12.866 1.00 17.71 419 ALA B CA 1
ATOM 6973 C C . ALA B 1 405 ? -38.849 14.372 -14.018 1.00 18.03 419 ALA B C 1
ATOM 6974 O O . ALA B 1 405 ? -40.025 14.459 -14.380 1.00 18.77 419 ALA B O 1
ATOM 6976 N N . ALA B 1 406 ? -37.865 15.063 -14.594 1.00 18.38 420 ALA B N 1
ATOM 6977 C CA . ALA B 1 406 ? -38.137 15.976 -15.697 1.00 18.47 420 ALA B CA 1
ATOM 6978 C C . ALA B 1 406 ? -38.676 15.236 -16.909 1.00 18.20 420 ALA B C 1
ATOM 6979 O O . ALA B 1 406 ? -39.628 15.677 -17.551 1.00 18.90 420 ALA B O 1
ATOM 6981 N N . ARG B 1 407 ? -38.070 14.107 -17.237 1.00 17.69 421 ARG B N 1
ATOM 6982 C CA A ARG B 1 407 ? -38.537 13.339 -18.384 0.50 17.37 421 ARG B CA 1
ATOM 6983 C CA B ARG B 1 407 ? -38.537 13.314 -18.371 0.50 17.37 421 ARG B CA 1
ATOM 6984 C C . ARG B 1 407 ? -39.927 12.752 -18.121 1.00 16.70 421 ARG B C 1
ATOM 6985 O O . ARG B 1 407 ? -40.738 12.658 -19.037 1.00 16.28 421 ARG B O 1
ATOM 7000 N N . THR B 1 408 ? -40.204 12.382 -16.868 1.00 16.36 422 THR B N 1
ATOM 7001 C CA . THR B 1 408 ? -41.540 11.891 -16.497 1.00 16.91 422 THR B CA 1
ATOM 7002 C C . THR B 1 408 ? -42.586 12.962 -16.762 1.00 18.06 422 THR B C 1
ATOM 7003 O O . THR B 1 408 ? -43.670 12.672 -17.263 1.00 18.29 422 THR B O 1
ATOM 7007 N N . GLN B 1 409 ? -42.254 14.203 -16.414 1.00 18.95 423 GLN B N 1
ATOM 7008 C CA . GLN B 1 409 ? -43.155 15.318 -16.656 1.00 20.07 423 GLN B CA 1
ATOM 7009 C C . GLN B 1 409 ? -43.381 15.506 -18.156 1.00 20.92 423 GLN B C 1
ATOM 7010 O O . GLN B 1 409 ? -44.512 15.694 -18.590 1.00 21.81 423 GLN B O 1
ATOM 7012 N N . ASP B 1 410 ? -42.311 15.444 -18.947 1.00 20.96 424 ASP B N 1
ATOM 7013 C CA . ASP B 1 410 ? -42.443 15.563 -20.403 1.00 21.31 424 ASP B CA 1
ATOM 7014 C C . ASP B 1 410 ? -43.306 14.440 -20.955 1.00 20.09 424 ASP B C 1
ATOM 7015 O O . ASP B 1 410 ? -44.103 14.642 -21.866 1.00 20.51 424 ASP B O 1
ATOM 7020 N N . CYS B 1 411 ? -43.124 13.249 -20.397 1.00 18.61 425 CYS B N 1
ATOM 7021 C CA . CYS B 1 411 ? -43.876 12.075 -20.812 1.00 17.76 425 CYS B CA 1
ATOM 7022 C C . CYS B 1 411 ? -45.377 12.287 -20.612 1.00 19.11 425 CYS B C 1
ATOM 7023 O O . CYS B 1 411 ? -46.177 11.946 -21.473 1.00 18.43 425 CYS B O 1
ATOM 7026 N N . ALA B 1 412 ? -45.744 12.848 -19.464 1.00 21.48 426 ALA B N 1
ATOM 7027 C CA . ALA B 1 412 ? -47.151 12.995 -19.097 1.00 23.81 426 ALA B CA 1
ATOM 7028 C C . ALA B 1 412 ? -47.897 13.906 -20.066 1.00 25.46 426 ALA B C 1
ATOM 7029 O O . ALA B 1 412 ? -49.122 13.838 -20.174 1.00 27.27 426 ALA B O 1
ATOM 7031 N N . ALA B 1 413 ? -47.157 14.756 -20.770 1.00 25.41 427 ALA B N 1
ATOM 7032 C CA . ALA B 1 413 ? -47.747 15.626 -21.783 1.00 25.84 427 ALA B CA 1
ATOM 7033 C C . ALA B 1 413 ? -48.103 14.875 -23.069 1.00 24.99 427 ALA B C 1
ATOM 7034 O O . ALA B 1 413 ? -48.997 15.283 -23.810 1.00 25.90 427 ALA B O 1
ATOM 7036 N N . LEU B 1 414 ? -47.401 13.781 -23.336 1.00 23.11 428 LEU B N 1
ATOM 7037 C CA . LEU B 1 414 ? -47.572 13.050 -24.589 1.00 22.31 428 LEU B CA 1
ATOM 7038 C C . LEU B 1 414 ? -48.383 11.782 -24.378 1.00 21.56 428 LEU B C 1
ATOM 7039 O O . LEU B 1 414 ? -49.092 11.330 -25.277 1.00 22.91 428 LEU B O 1
ATOM 7044 N N . PHE B 1 415 ? -48.267 11.220 -23.180 1.00 20.38 429 PHE B N 1
ATOM 7045 C CA . PHE B 1 415 ? -48.925 9.973 -22.814 1.00 20.19 429 PHE B CA 1
ATOM 7046 C C . PHE B 1 415 ? -49.524 10.178 -21.425 1.00 21.92 429 PHE B C 1
ATOM 7047 O O . PHE B 1 415 ? -49.390 11.254 -20.844 1.00 23.86 429 PHE B O 1
ATOM 7055 N N . SER B 1 416 ? -50.161 9.160 -20.870 1.00 22.56 430 SER B N 1
ATOM 7056 C CA . SER B 1 416 ? -50.877 9.339 -19.607 1.00 22.89 430 SER B CA 1
ATOM 7057 C C . SER B 1 416 ? -49.956 9.171 -18.399 1.00 21.85 430 SER B C 1
ATOM 7058 O O . SER B 1 416 ? -48.830 8.696 -18.525 1.00 21.05 430 SER B O 1
ATOM 7061 N N . ALA B 1 417 ? -50.443 9.562 -17.229 1.00 22.08 431 ALA B N 1
ATOM 7062 C CA . ALA B 1 417 ? -49.679 9.420 -15.996 1.00 21.55 431 ALA B CA 1
ATOM 7063 C C . ALA B 1 417 ? -49.323 7.956 -15.749 1.00 20.74 431 ALA B C 1
ATOM 7064 O O . ALA B 1 417 ? -48.186 7.623 -15.427 1.00 19.91 431 ALA B O 1
ATOM 7066 N N . SER B 1 418 ? -50.290 7.070 -15.938 1.00 20.26 432 SER B N 1
ATOM 7067 C CA . SER B 1 418 ? -50.040 5.646 -15.752 1.00 20.47 432 SER B CA 1
ATOM 7068 C C . SER B 1 418 ? -49.041 5.113 -16.780 1.00 18.55 432 SER B C 1
ATOM 7069 O O . SER B 1 418 ? -48.170 4.303 -16.450 1.00 18.85 432 SER B O 1
ATOM 7072 N N . GLU B 1 419 ? -49.165 5.567 -18.025 1.00 16.94 433 GLU B N 1
ATOM 7073 C CA . GLU B 1 419 ? -48.250 5.121 -19.073 1.00 16.13 433 GLU B CA 1
ATOM 7074 C C . GLU B 1 419 ? -46.828 5.597 -18.814 1.00 14.84 433 GLU B C 1
ATOM 7075 O O . GLU B 1 419 ? -45.867 4.956 -19.240 1.00 14.45 433 GLU B O 1
ATOM 7081 N N . CYS B 1 420 ? -46.694 6.719 -18.110 1.00 14.61 434 CYS B N 1
ATOM 7082 C CA . CYS B 1 420 ? -45.385 7.305 -17.838 1.00 14.68 434 CYS B CA 1
ATOM 7083 C C . CYS B 1 420 ? -44.738 6.849 -16.536 1.00 13.47 434 CYS B C 1
ATOM 7084 O O . CYS B 1 420 ? -43.594 7.189 -16.265 1.00 13.20 434 CYS B O 1
ATOM 7087 N N . ALA B 1 421 ? -45.450 6.066 -15.737 1.00 12.98 435 ALA B N 1
ATOM 7088 C CA . ALA B 1 421 ? -44.901 5.617 -14.469 1.00 12.44 435 ALA B CA 1
ATOM 7089 C C . ALA B 1 421 ? -43.729 4.674 -14.727 1.00 11.46 435 ALA B C 1
ATOM 7090 O O . ALA B 1 421 ? -43.705 3.956 -15.734 1.00 11.76 435 ALA B O 1
ATOM 7092 N N . SER B 1 422 ? -42.768 4.705 -13.809 1.00 11.09 436 SER B N 1
ATOM 7093 C CA . SER B 1 422 ? -41.643 3.782 -13.767 1.00 11.15 436 SER B CA 1
ATOM 7094 C C . SER B 1 422 ? -41.893 2.859 -12.595 1.00 10.87 436 SER B C 1
ATOM 7095 O O . SER B 1 422 ? -41.932 3.320 -11.454 1.00 11.34 436 SER B O 1
ATOM 7098 N N . THR B 1 423 ? -42.087 1.568 -12.860 1.00 9.96 437 THR B N 1
ATOM 7099 C CA . THR B 1 423 ? -42.535 0.658 -11.806 1.00 10.42 437 THR B CA 1
ATOM 7100 C C . THR B 1 423 ? -41.736 -0.641 -11.797 1.00 9.88 437 THR B C 1
ATOM 7101 O O . THR B 1 423 ? -41.253 -1.095 -12.837 1.00 9.76 437 THR B O 1
ATOM 7105 N N . PHE B 1 424 ? -41.643 -1.250 -10.622 1.00 10.06 438 PHE B N 1
ATOM 7106 C CA . PHE B 1 424 ? -40.896 -2.482 -10.454 1.00 10.37 438 PHE B CA 1
ATOM 7107 C C . PHE B 1 424 ? -41.579 -3.395 -9.446 1.00 9.63 438 PHE B C 1
ATOM 7108 O O . PHE B 1 424 ? -41.976 -2.945 -8.365 1.00 10.91 438 PHE B O 1
ATOM 7116 N N . TYR B 1 425 ? -41.687 -4.677 -9.798 1.00 9.27 439 TYR B N 1
ATOM 7117 C CA . TYR B 1 425 ? -42.228 -5.701 -8.916 1.00 9.01 439 TYR B CA 1
ATOM 7118 C C . TYR B 1 425 ? -41.274 -6.883 -8.934 1.00 8.57 439 TYR B C 1
ATOM 7119 O O . TYR B 1 425 ? -40.781 -7.249 -10.007 1.00 9.21 439 TYR B O 1
ATOM 7128 N N . ASP B 1 426 ? -41.020 -7.500 -7.780 1.00 8.92 440 ASP B N 1
ATOM 7129 C CA . ASP B 1 426 ? -40.415 -8.825 -7.807 1.00 9.46 440 ASP B CA 1
ATOM 7130 C C . ASP B 1 426 ? -40.994 -9.745 -6.749 1.00 9.48 440 ASP B C 1
ATOM 7131 O O . ASP B 1 426 ? -41.495 -9.298 -5.708 1.00 11.28 440 ASP B O 1
ATOM 7136 N N . SER B 1 427 ? -40.919 -11.035 -7.034 1.00 9.50 441 SER B N 1
ATOM 7137 C CA A SER B 1 427 ? -41.285 -12.077 -6.087 0.50 9.91 441 SER B CA 1
ATOM 7138 C CA B SER B 1 427 ? -41.213 -12.043 -6.036 0.50 9.84 441 SER B CA 1
ATOM 7139 C C . SER B 1 427 ? -40.375 -13.277 -6.321 1.00 9.67 441 SER B C 1
ATOM 7140 O O . SER B 1 427 ? -40.002 -13.536 -7.458 1.00 9.82 441 SER B O 1
ATOM 7145 N N . GLY B 1 428 ? -40.042 -14.008 -5.265 1.00 9.81 442 GLY B N 1
ATOM 7146 C CA . GLY B 1 428 ? -39.325 -15.257 -5.379 1.00 9.78 442 GLY B CA 1
ATOM 7147 C C . GLY B 1 428 ? -37.880 -15.148 -5.823 1.00 9.80 442 GLY B C 1
ATOM 7148 O O . GLY B 1 428 ? -37.295 -16.156 -6.218 1.00 11.18 442 GLY B O 1
ATOM 7149 N N . THR B 1 429 ? -37.293 -13.954 -5.756 1.00 9.80 443 THR B N 1
ATOM 7150 C CA . THR B 1 429 ? -35.899 -13.796 -6.172 1.00 10.29 443 THR B CA 1
ATOM 7151 C C . THR B 1 429 ? -34.986 -14.496 -5.173 1.00 10.29 443 THR B C 1
ATOM 7152 O O . THR B 1 429 ? -35.120 -14.333 -3.950 1.00 11.27 443 THR B O 1
ATOM 7156 N N . VAL B 1 430 ? -34.049 -15.280 -5.694 1.00 11.08 444 VAL B N 1
ATOM 7157 C CA . VAL B 1 430 ? -33.066 -15.955 -4.860 1.00 11.67 444 VAL B CA 1
ATOM 7158 C C . VAL B 1 430 ? -31.684 -15.441 -5.238 1.00 10.84 444 VAL B C 1
ATOM 7159 O O . VAL B 1 430 ? -31.346 -15.390 -6.422 1.00 11.78 444 VAL B O 1
ATOM 7163 N N . LEU B 1 431 ? -30.904 -15.040 -4.242 1.00 10.23 445 LEU B N 1
ATOM 7164 C CA . LEU B 1 431 ? -29.549 -14.542 -4.447 1.00 10.49 445 LEU B CA 1
ATOM 7165 C C . LEU B 1 431 ? -28.612 -15.339 -3.572 1.00 10.66 445 LEU B C 1
ATOM 7166 O O . LEU B 1 431 ? -28.740 -15.308 -2.335 1.00 10.60 445 LEU B O 1
ATOM 7171 N N . ASN B 1 432 ? -27.701 -16.073 -4.201 1.00 10.22 446 ASN B N 1
ATOM 7172 C CA . ASN B 1 432 ? -26.723 -16.882 -3.474 1.00 11.43 446 ASN B CA 1
ATOM 7173 C C . ASN B 1 432 ? -27.379 -17.725 -2.393 1.00 12.16 446 ASN B C 1
ATOM 7174 O O . ASN B 1 432 ? -26.923 -17.776 -1.246 1.00 12.86 446 ASN B O 1
ATOM 7179 N N . GLY B 1 433 ? -28.489 -18.355 -2.770 1.00 12.66 447 GLY B N 1
ATOM 7180 C CA . GLY B 1 433 ? -29.174 -19.283 -1.897 1.00 13.39 447 GLY B CA 1
ATOM 7181 C C . GLY B 1 433 ? -30.182 -18.713 -0.909 1.00 14.66 447 GLY B C 1
ATOM 7182 O O . GLY B 1 433 ? -30.819 -19.480 -0.187 1.00 17.04 447 GLY B O 1
ATOM 7183 N N . GLY B 1 434 ? -30.345 -17.394 -0.855 1.00 14.20 448 GLY B N 1
ATOM 7184 C CA . GLY B 1 434 ? -31.287 -16.797 0.085 1.00 14.97 448 GLY B CA 1
ATOM 7185 C C . GLY B 1 434 ? -32.225 -15.818 -0.596 1.00 14.58 448 GLY B C 1
ATOM 7186 O O . GLY B 1 434 ? -31.971 -15.373 -1.705 1.00 14.22 448 GLY B O 1
ATOM 7187 N N . PRO B 1 435 ? -33.331 -15.463 0.066 1.00 15.43 449 PRO B N 1
ATOM 7188 C CA . PRO B 1 435 ? -34.270 -14.508 -0.534 1.00 15.56 449 PRO B CA 1
ATOM 7189 C C . PRO B 1 435 ? -33.650 -13.121 -0.726 1.00 15.44 449 PRO B C 1
ATOM 7190 O O . PRO B 1 435 ? -32.828 -12.703 0.088 1.00 16.42 449 PRO B O 1
ATOM 7194 N N . ALA B 1 436 ? -34.020 -12.446 -1.813 1.00 14.25 450 ALA B N 1
ATOM 7195 C CA . ALA B 1 436 ? -33.555 -11.090 -2.090 1.00 14.13 450 ALA B CA 1
ATOM 7196 C C . ALA B 1 436 ? -34.747 -10.232 -2.484 1.00 13.83 450 ALA B C 1
ATOM 7197 O O . ALA B 1 436 ? -35.474 -10.578 -3.417 1.00 14.33 450 ALA B O 1
ATOM 7199 N N . ASP B 1 437 ? -34.933 -9.106 -1.807 1.00 13.99 451 ASP B N 1
ATOM 7200 C CA . ASP B 1 437 ? -36.033 -8.197 -2.107 1.00 13.51 451 ASP B CA 1
ATOM 7201 C C . ASP B 1 437 ? -35.529 -7.146 -3.094 1.00 12.65 451 ASP B C 1
ATOM 7202 O O . ASP B 1 437 ? -34.972 -6.120 -2.696 1.00 12.74 451 ASP B O 1
ATOM 7207 N N . LEU B 1 438 ? -35.701 -7.408 -4.386 1.00 11.62 452 LEU B N 1
ATOM 7208 C CA . LEU B 1 438 ? -35.166 -6.489 -5.384 1.00 11.70 452 LEU B CA 1
ATOM 7209 C C . LEU B 1 438 ? -35.939 -5.183 -5.390 1.00 12.14 452 LEU B C 1
ATOM 7210 O O . LEU B 1 438 ? -35.380 -4.131 -5.667 1.00 12.80 452 LEU B O 1
ATOM 7215 N N . THR B 1 439 ? -37.230 -5.249 -5.069 1.00 12.27 453 THR B N 1
ATOM 7216 C CA . THR B 1 439 ? -38.062 -4.049 -5.043 1.00 12.78 453 THR B CA 1
ATOM 7217 C C . THR B 1 439 ? -37.554 -3.025 -4.024 1.00 13.37 453 THR B C 1
ATOM 7218 O O . THR B 1 439 ? -37.473 -1.835 -4.333 1.00 13.41 453 THR B O 1
ATOM 7222 N N . ALA B 1 440 ? -37.179 -3.486 -2.830 1.00 13.76 454 ALA B N 1
ATOM 7223 C CA . ALA B 1 440 ? -36.591 -2.588 -1.830 1.00 14.09 454 ALA B CA 1
ATOM 7224 C C . ALA B 1 440 ? -35.306 -1.942 -2.359 1.00 13.84 454 ALA B C 1
ATOM 7225 O O . ALA B 1 440 ? -35.057 -0.758 -2.138 1.00 14.71 454 ALA B O 1
ATOM 7227 N N . ALA B 1 441 ? -34.499 -2.711 -3.083 1.00 12.85 455 ALA B N 1
ATOM 7228 C CA . ALA B 1 441 ? -33.276 -2.170 -3.669 1.00 13.37 455 ALA B CA 1
ATOM 7229 C C . ALA B 1 441 ? -33.575 -1.092 -4.709 1.00 12.67 455 ALA B C 1
ATOM 7230 O O . ALA B 1 441 ? -32.888 -0.071 -4.773 1.00 13.45 455 ALA B O 1
ATOM 7232 N N . VAL B 1 442 ? -34.603 -1.320 -5.519 1.00 12.83 456 VAL B N 1
ATOM 7233 C CA . VAL B 1 442 ? -34.989 -0.353 -6.534 1.00 12.89 456 VAL B CA 1
ATOM 7234 C C . VAL B 1 442 ? -35.523 0.930 -5.906 1.00 14.33 456 VAL B C 1
ATOM 7235 O O . VAL B 1 442 ? -35.193 2.029 -6.352 1.00 14.16 456 VAL B O 1
ATOM 7239 N N . ARG B 1 443 ? -36.322 0.794 -4.853 1.00 15.94 457 ARG B N 1
ATOM 7240 C CA . ARG B 1 443 ? -36.832 1.958 -4.139 1.00 18.00 457 ARG B CA 1
ATOM 7241 C C . ARG B 1 443 ? -35.696 2.783 -3.534 1.00 18.25 457 ARG B C 1
ATOM 7242 O O . ARG B 1 443 ? -35.722 4.014 -3.575 1.00 18.32 457 ARG B O 1
ATOM 7244 N N . TRP B 1 444 ? -34.701 2.100 -2.979 1.00 18.21 458 TRP B N 1
ATOM 7245 C CA . TRP B 1 444 ? -33.527 2.771 -2.435 1.00 18.98 458 TRP B CA 1
ATOM 7246 C C . TRP B 1 444 ? -32.772 3.501 -3.541 1.00 17.98 458 TRP B C 1
ATOM 7247 O O . TRP B 1 444 ? -32.274 4.601 -3.341 1.00 18.53 458 TRP B O 1
ATOM 7258 N N . SER B 1 445 ? -32.707 2.890 -4.719 1.00 16.59 459 SER B N 1
ATOM 7259 C CA . SER B 1 445 ? -31.995 3.493 -5.834 1.00 16.00 459 SER B CA 1
ATOM 7260 C C . SER B 1 445 ? -32.704 4.753 -6.316 1.00 15.96 459 SER B C 1
ATOM 7261 O O . SER B 1 445 ? -32.059 5.746 -6.639 1.00 15.96 459 SER B O 1
ATOM 7264 N N . SER B 1 446 ? -34.036 4.721 -6.351 1.00 16.32 460 SER B N 1
ATOM 7265 C CA . SER B 1 446 ? -34.795 5.907 -6.728 1.00 16.17 460 SER B CA 1
ATOM 7266 C C . SER B 1 446 ? -36.174 5.979 -6.083 1.00 16.39 460 SER B C 1
ATOM 7267 O O . SER B 1 446 ? -37.009 5.087 -6.252 1.00 15.75 460 SER B O 1
ATOM 7270 N N . ALA B 1 447 ? -36.416 7.072 -5.371 1.00 17.04 461 ALA B N 1
ATOM 7271 C CA . ALA B 1 447 ? -37.718 7.342 -4.781 1.00 17.90 461 ALA B CA 1
ATOM 7272 C C . ALA B 1 447 ? -38.769 7.642 -5.849 1.00 17.63 461 ALA B C 1
ATOM 7273 O O . ALA B 1 447 ? -39.966 7.715 -5.547 1.00 17.89 461 ALA B O 1
ATOM 7275 N N . LEU B 1 448 ? -38.324 7.828 -7.090 1.00 17.44 462 LEU B N 1
ATOM 7276 C CA . LEU B 1 448 ? -39.238 8.112 -8.199 1.00 18.02 462 LEU B CA 1
ATOM 7277 C C . LEU B 1 448 ? -39.945 6.864 -8.712 1.00 18.39 462 LEU B C 1
ATOM 7278 O O . LEU B 1 448 ? -40.936 6.974 -9.432 1.00 19.83 462 LEU B O 1
ATOM 7283 N N . ALA B 1 449 ? -39.430 5.685 -8.365 1.00 17.34 463 ALA B N 1
ATOM 7284 C CA . ALA B 1 449 ? -40.092 4.433 -8.734 1.00 17.00 463 ALA B CA 1
ATOM 7285 C C . ALA B 1 449 ? -41.448 4.357 -8.032 1.00 17.45 463 ALA B C 1
ATOM 7286 O O . ALA B 1 449 ? -41.555 4.665 -6.839 1.00 18.42 463 ALA B O 1
ATOM 7288 N N . ALA B 1 450 ? -42.471 3.951 -8.777 1.00 17.43 464 ALA B N 1
ATOM 7289 C CA . ALA B 1 450 ? -43.851 4.015 -8.310 1.00 17.32 464 ALA B CA 1
ATOM 7290 C C . ALA B 1 450 ? -44.480 2.627 -8.237 1.00 17.32 464 ALA B C 1
ATOM 7291 O O . ALA B 1 450 ? -43.914 1.646 -8.717 1.00 17.91 464 ALA B O 1
ATOM 7293 N N . ALA B 1 451 ? -45.667 2.549 -7.645 1.00 17.25 465 ALA B N 1
ATOM 7294 C CA . ALA B 1 451 ? -46.369 1.274 -7.528 1.00 17.51 465 ALA B CA 1
ATOM 7295 C C . ALA B 1 451 ? -46.748 0.702 -8.891 1.00 17.28 465 ALA B C 1
ATOM 7296 O O . ALA B 1 451 ? -47.337 1.396 -9.724 1.00 17.42 465 ALA B O 1
ATOM 7298 N N . PRO B 1 452 ? -46.426 -0.578 -9.108 1.00 17.00 466 PRO B N 1
ATOM 7299 C CA . PRO B 1 452 ? -46.859 -1.280 -10.320 1.00 16.82 466 PRO B CA 1
ATOM 7300 C C . PRO B 1 452 ? -48.372 -1.224 -10.529 1.00 16.13 466 PRO B C 1
ATOM 7301 O O . PRO B 1 452 ? -49.158 -1.265 -9.562 1.00 16.51 466 PRO B O 1
ATOM 7305 N N . ALA B 1 453 ? -48.768 -1.123 -11.793 1.00 14.51 467 ALA B N 1
ATOM 7306 C CA . ALA B 1 453 ? -50.176 -1.088 -12.157 1.00 14.60 467 ALA B CA 1
ATOM 7307 C C . ALA B 1 453 ? -50.454 -2.024 -13.343 1.00 14.16 467 ALA B C 1
ATOM 7308 O O . ALA B 1 453 ? -51.466 -1.887 -14.032 1.00 16.35 467 ALA B O 1
ATOM 7310 N N . TRP B 1 454 ? -49.557 -2.975 -13.590 1.00 12.26 468 TRP B N 1
ATOM 7311 C CA . TRP B 1 454 ? -49.828 -4.034 -14.557 1.00 10.75 468 TRP B CA 1
ATOM 7312 C C . TRP B 1 454 ? -49.300 -5.333 -13.999 1.00 9.57 468 TRP B C 1
ATOM 7313 O O . TRP B 1 454 ? -48.470 -5.326 -13.089 1.00 10.45 468 TRP B O 1
ATOM 7324 N N . LYS B 1 455 ? -49.784 -6.445 -14.539 1.00 9.09 469 LYS B N 1
ATOM 7325 C CA . LYS B 1 455 ? -49.174 -7.734 -14.280 1.00 10.21 469 LYS B CA 1
ATOM 7326 C C . LYS B 1 455 ? -49.324 -8.612 -15.500 1.00 9.08 469 LYS B C 1
ATOM 7327 O O . LYS B 1 455 ? -50.337 -8.554 -16.210 1.00 8.99 469 LYS B O 1
ATOM 7333 N N . PRO B 1 456 ? -48.306 -9.425 -15.759 1.00 7.88 470 PRO B N 1
ATOM 7334 C CA . PRO B 1 456 ? -48.323 -10.159 -17.024 1.00 7.59 470 PRO B CA 1
ATOM 7335 C C . PRO B 1 456 ? -49.449 -11.188 -17.114 1.00 7.53 470 PRO B C 1
ATOM 7336 O O . PRO B 1 456 ? -49.881 -11.457 -18.232 1.00 7.48 470 PRO B O 1
ATOM 7340 N N . SER B 1 457 ? -49.927 -11.733 -15.995 1.00 7.98 471 SER B N 1
ATOM 7341 C CA . SER B 1 457 ? -51.021 -12.709 -16.042 1.00 9.56 471 SER B CA 1
ATOM 7342 C C . SER B 1 457 ? -52.314 -12.142 -16.636 1.00 9.42 471 SER B C 1
ATOM 7343 O O . SER B 1 457 ? -53.182 -12.895 -17.059 1.00 10.65 471 SER B O 1
ATOM 7346 N N . ASP B 1 458 ? -52.437 -10.819 -16.666 1.00 8.90 472 ASP B N 1
ATOM 7347 C CA . ASP B 1 458 ? -53.581 -10.179 -17.298 1.00 9.29 472 ASP B CA 1
ATOM 7348 C C . ASP B 1 458 ? -53.443 -10.161 -18.819 1.00 8.95 472 ASP B C 1
ATOM 7349 O O . ASP B 1 458 ? -54.398 -9.815 -19.515 1.00 9.32 472 ASP B O 1
ATOM 7354 N N . PHE B 1 459 ? -52.278 -10.570 -19.331 1.00 8.08 473 PHE B N 1
ATOM 7355 C CA . PHE B 1 459 ? -51.976 -10.485 -20.773 1.00 7.30 473 PHE B CA 1
ATOM 7356 C C . PHE B 1 459 ? -51.621 -11.813 -21.422 1.00 7.28 473 PHE B C 1
ATOM 7357 O O . PHE B 1 459 ? -51.782 -11.974 -22.642 1.00 8.88 473 PHE B O 1
ATOM 7365 N N . TYR B 1 460 ? -51.106 -12.754 -20.639 1.00 6.57 474 TYR B N 1
ATOM 7366 C CA . TYR B 1 460 ? -50.856 -14.100 -21.155 1.00 6.61 474 TYR B CA 1
ATOM 7367 C C . TYR B 1 460 ? -50.732 -15.058 -19.979 1.00 6.75 474 TYR B C 1
ATOM 7368 O O . TYR B 1 460 ? -50.403 -14.656 -18.858 1.00 6.47 474 TYR B O 1
ATOM 7377 N N . ASP B 1 461 ? -51.027 -16.326 -20.230 1.00 6.73 475 ASP B N 1
ATOM 7378 C CA . ASP B 1 461 ? -50.821 -17.361 -19.238 1.00 7.19 475 ASP B CA 1
ATOM 7379 C C . ASP B 1 461 ? -49.384 -17.869 -19.330 1.00 8.15 475 ASP B C 1
ATOM 7380 O O . ASP B 1 461 ? -48.700 -17.685 -20.354 1.00 10.14 475 ASP B O 1
ATOM 7385 N N . TYR B 1 462 ? -48.904 -18.468 -18.248 1.00 8.37 476 TYR B N 1
ATOM 7386 C CA . TYR B 1 462 ? -47.548 -18.989 -18.189 1.00 9.62 476 TYR B CA 1
ATOM 7387 C C . TYR B 1 462 ? -47.486 -19.939 -17.008 1.00 12.15 476 TYR B C 1
ATOM 7388 O O . TYR B 1 462 ? -48.477 -20.104 -16.292 1.00 12.79 476 TYR B O 1
ATOM 7397 N N . THR B 1 463 ? -46.332 -20.575 -16.831 1.00 13.67 477 THR B N 1
ATOM 7398 C CA . THR B 1 463 ? -46.071 -21.411 -15.662 1.00 15.97 477 THR B CA 1
ATOM 7399 C C . THR B 1 463 ? -44.828 -20.937 -14.951 1.00 14.67 477 THR B C 1
ATOM 7400 O O . THR B 1 463 ? -43.766 -20.746 -15.572 1.00 15.37 477 THR B O 1
ATOM 7404 N N . LEU B 1 464 ? -44.943 -20.746 -13.645 1.00 12.96 478 LEU B N 1
ATOM 7405 C CA . LEU B 1 464 ? -43.767 -20.441 -12.842 1.00 13.11 478 LEU B CA 1
ATOM 7406 C C . LEU B 1 464 ? -43.178 -21.686 -12.226 1.00 14.20 478 LEU B C 1
ATOM 7407 O O . LEU B 1 464 ? -43.826 -22.343 -11.410 1.00 16.70 478 LEU B O 1
ATOM 7412 N N . GLU B 1 465 ? -41.934 -21.980 -12.569 1.00 12.68 479 GLU B N 1
ATOM 7413 C CA . GLU B 1 465 ? -41.234 -23.079 -11.924 1.00 12.08 479 GLU B CA 1
ATOM 7414 C C . GLU B 1 465 ? -40.705 -22.641 -10.572 1.00 12.51 479 GLU B C 1
ATOM 7415 O O . GLU B 1 465 ? -40.442 -21.452 -10.335 1.00 11.75 479 GLU B O 1
ATOM 7421 N N . ASP B 1 466 ? -40.524 -23.616 -9.691 1.00 13.97 480 ASP B N 1
ATOM 7422 C CA . ASP B 1 466 ? -39.899 -23.356 -8.411 1.00 15.67 480 ASP B CA 1
ATOM 7423 C C . ASP B 1 466 ? -38.432 -23.037 -8.631 1.00 14.56 480 ASP B C 1
ATOM 7424 O O . ASP B 1 466 ? -37.820 -23.472 -9.609 1.00 14.49 480 ASP B O 1
ATOM 7429 N N . THR B 1 467 ? -37.864 -22.267 -7.719 1.00 13.70 481 THR B N 1
ATOM 7430 C CA . THR B 1 467 ? -36.462 -21.880 -7.840 1.00 13.68 481 THR B CA 1
ATOM 7431 C C . THR B 1 467 ? -35.450 -22.931 -7.364 1.00 14.40 481 THR B C 1
ATOM 7432 O O . THR B 1 467 ? -34.283 -22.866 -7.750 1.00 14.38 481 THR B O 1
ATOM 7436 N N . ALA B 1 468 ? -35.877 -23.887 -6.540 1.00 15.60 482 ALA B N 1
ATOM 7437 C CA . ALA B 1 468 ? -34.922 -24.789 -5.887 1.00 17.95 482 ALA B CA 1
ATOM 7438 C C . ALA B 1 468 ? -33.841 -25.417 -6.786 1.00 19.95 482 ALA B C 1
ATOM 7439 O O . ALA B 1 468 ? -32.646 -25.344 -6.481 1.00 22.12 482 ALA B O 1
ATOM 7441 N N . ASP B 1 469 ? -34.248 -26.013 -7.895 1.00 18.70 483 ASP B N 1
ATOM 7442 C CA . ASP B 1 469 ? -33.281 -26.662 -8.772 1.00 17.41 483 ASP B CA 1
ATOM 7443 C C . ASP B 1 469 ? -33.256 -26.000 -10.141 1.00 15.63 483 ASP B C 1
ATOM 7444 O O . ASP B 1 469 ? -32.841 -26.609 -11.123 1.00 15.70 483 ASP B O 1
ATOM 7446 N N . LEU B 1 470 ? -33.707 -24.751 -10.198 1.00 13.63 484 LEU B N 1
ATOM 7447 C CA . LEU B 1 470 ? -33.848 -24.055 -11.466 1.00 12.64 484 LEU B CA 1
ATOM 7448 C C . LEU B 1 470 ? -32.517 -23.842 -12.176 1.00 12.00 484 LEU B C 1
ATOM 7449 O O . LEU B 1 470 ? -32.432 -23.993 -13.392 1.00 12.05 484 LEU B O 1
ATOM 7454 N N . ALA B 1 471 ? -31.468 -23.509 -11.427 1.00 11.80 485 ALA B N 1
ATOM 7455 C CA . ALA B 1 471 ? -30.181 -23.255 -12.059 1.00 12.28 485 ALA B CA 1
ATOM 7456 C C . ALA B 1 471 ? -29.699 -24.490 -12.803 1.00 12.85 485 ALA B C 1
ATOM 7457 O O . ALA B 1 471 ? -29.265 -24.400 -13.941 1.00 13.21 485 ALA B O 1
ATOM 7459 N N . ALA B 1 472 ? -29.790 -25.647 -12.158 1.00 13.95 486 ALA B N 1
ATOM 7460 C CA . ALA B 1 472 ? -29.385 -26.892 -12.784 1.00 14.43 486 ALA B CA 1
ATOM 7461 C C . ALA B 1 472 ? -30.250 -27.211 -13.999 1.00 14.53 486 ALA B C 1
ATOM 7462 O O . ALA B 1 472 ? -29.741 -27.645 -15.029 1.00 15.44 486 ALA B O 1
ATOM 7464 N N . ARG B 1 473 ? -31.558 -27.009 -13.890 1.00 13.79 487 ARG B N 1
ATOM 7465 C CA A ARG B 1 473 ? -32.455 -27.308 -15.001 0.00 14.50 487 ARG B CA 1
ATOM 7466 C CA B ARG B 1 473 ? -32.443 -27.326 -14.997 1.00 14.50 487 ARG B CA 1
ATOM 7467 C C . ARG B 1 473 ? -32.142 -26.436 -16.205 1.00 13.26 487 ARG B C 1
ATOM 7468 O O . ARG B 1 473 ? -32.071 -26.916 -17.336 1.00 13.95 487 ARG B O 1
ATOM 7483 N N . ILE B 1 474 ? -31.967 -25.139 -15.963 1.00 11.98 488 ILE B N 1
ATOM 7484 C CA . ILE B 1 474 ? -31.640 -24.207 -17.044 1.00 11.25 488 ILE B CA 1
ATOM 7485 C C . ILE B 1 474 ? -30.298 -24.541 -17.686 1.00 12.30 488 ILE B C 1
ATOM 7486 O O . ILE B 1 474 ? -30.177 -24.563 -18.915 1.00 12.60 488 ILE B O 1
ATOM 7491 N N . THR B 1 475 ? -29.295 -24.830 -16.860 1.00 13.18 489 THR B N 1
ATOM 7492 C CA . THR B 1 475 ? -27.974 -25.152 -17.388 1.00 14.43 489 THR B CA 1
ATOM 7493 C C . THR B 1 475 ? -28.035 -26.370 -18.321 1.00 14.25 489 THR B C 1
ATOM 7494 O O . THR B 1 475 ? -27.343 -26.413 -19.342 1.00 14.58 489 THR B O 1
ATOM 7498 N N . ALA B 1 476 ? -28.906 -27.325 -18.005 1.00 14.91 490 ALA B N 1
ATOM 7499 C CA . ALA B 1 476 ? -29.006 -28.555 -18.789 1.00 15.13 490 ALA B CA 1
ATOM 7500 C C . ALA B 1 476 ? -29.810 -28.410 -20.079 1.00 15.06 490 ALA B C 1
ATOM 7501 O O . ALA B 1 476 ? -29.552 -29.120 -21.054 1.00 16.33 490 ALA B O 1
ATOM 7503 N N . ARG B 1 477 ? -30.753 -27.475 -20.109 1.00 13.05 491 ARG B N 1
ATOM 7504 C CA . ARG B 1 477 ? -31.728 -27.438 -21.204 1.00 12.32 491 ARG B CA 1
ATOM 7505 C C . ARG B 1 477 ? -31.686 -26.189 -22.098 1.00 11.32 491 ARG B C 1
ATOM 7506 O O . ARG B 1 477 ? -32.246 -26.194 -23.203 1.00 12.31 491 ARG B O 1
ATOM 7514 N N . ALA B 1 478 ? -31.049 -25.119 -21.628 1.00 10.42 492 ALA B N 1
ATOM 7515 C CA . ALA B 1 478 ? -31.088 -23.849 -22.356 1.00 9.34 492 ALA B CA 1
ATOM 7516 C C . ALA B 1 478 ? -30.039 -23.735 -23.461 1.00 8.00 492 ALA B C 1
ATOM 7517 O O . ALA B 1 478 ? -28.989 -24.384 -23.435 1.00 9.18 492 ALA B O 1
ATOM 7519 N N . GLY B 1 479 ? -30.315 -22.860 -24.417 1.00 7.32 493 GLY B N 1
ATOM 7520 C CA . GLY B 1 479 ? -29.364 -22.550 -25.466 1.00 7.06 493 GLY B CA 1
ATOM 7521 C C . GLY B 1 479 ? -29.483 -23.412 -26.706 1.00 6.57 493 GLY B C 1
ATOM 7522 O O . GLY B 1 479 ? -30.357 -24.283 -26.814 1.00 6.86 493 GLY B O 1
ATOM 7523 N N . ALA B 1 480 ? -28.587 -23.152 -27.649 1.00 6.27 494 ALA B N 1
ATOM 7524 C CA . ALA B 1 480 ? -28.498 -23.942 -28.882 1.00 6.51 494 ALA B CA 1
ATOM 7525 C C . ALA B 1 480 ? -27.944 -25.334 -28.600 1.00 7.28 494 ALA B C 1
ATOM 7526 O O . ALA B 1 480 ? -27.282 -25.562 -27.586 1.00 7.45 494 ALA B O 1
ATOM 7528 N N . GLY B 1 481 ? -28.219 -26.270 -29.504 1.00 7.41 495 GLY B N 1
ATOM 7529 C CA . GLY B 1 481 ? -27.680 -27.614 -29.406 1.00 8.76 495 GLY B CA 1
ATOM 7530 C C . GLY B 1 481 ? -28.315 -28.480 -28.343 1.00 10.00 495 GLY B C 1
ATOM 7531 O O . GLY B 1 481 ? -27.721 -29.478 -27.925 1.00 11.80 495 GLY B O 1
ATOM 7532 N N . LYS B 1 482 ? -29.529 -28.117 -27.930 1.00 9.90 496 LYS B N 1
ATOM 7533 C CA . LYS B 1 482 ? -30.294 -28.865 -26.938 1.00 10.77 496 LYS B CA 1
ATOM 7534 C C . LYS B 1 482 ? -31.544 -29.492 -27.559 1.00 11.68 496 LYS B C 1
ATOM 7535 O O . LYS B 1 482 ? -31.894 -30.635 -27.250 1.00 12.77 496 LYS B O 1
ATOM 7541 N N . LEU B 1 483 ? -32.204 -28.751 -28.442 1.00 11.64 497 LEU B N 1
ATOM 7542 C CA . LEU B 1 483 ? -33.448 -29.218 -29.060 1.00 11.41 497 LEU B CA 1
ATOM 7543 C C . LEU B 1 483 ? -33.210 -30.361 -30.031 1.00 12.69 497 LEU B C 1
ATOM 7544 O O . LEU B 1 483 ? -34.082 -31.206 -30.231 1.00 13.62 497 LEU B O 1
ATOM 7549 N N . GLU B 1 484 ? -32.033 -30.381 -30.643 1.00 12.87 498 GLU B N 1
ATOM 7550 C CA . GLU B 1 484 ? -31.694 -31.406 -31.628 1.00 13.55 498 GLU B CA 1
ATOM 7551 C C . GLU B 1 484 ? -30.340 -31.991 -31.325 1.00 15.64 498 GLU B C 1
ATOM 7552 O O . GLU B 1 484 ? -29.507 -31.333 -30.707 1.00 16.15 498 GLU B O 1
ATOM 7558 N N . GLY B 1 485 ? -30.133 -33.228 -31.765 1.00 16.51 499 GLY B N 1
ATOM 7559 C CA . GLY B 1 485 ? -28.826 -33.845 -31.682 1.00 17.35 499 GLY B CA 1
ATOM 7560 C C . GLY B 1 485 ? -27.994 -33.493 -32.900 1.00 18.10 499 GLY B C 1
ATOM 7561 O O . GLY B 1 485 ? -28.477 -32.829 -33.816 1.00 17.66 499 GLY B O 1
ATOM 7562 N N . PRO B 1 486 ? -26.730 -33.926 -32.919 1.00 18.78 500 PRO B N 1
ATOM 7563 C CA . PRO B 1 486 ? -25.865 -33.552 -34.043 1.00 19.64 500 PRO B CA 1
ATOM 7564 C C . PRO B 1 486 ? -26.314 -34.130 -35.386 1.00 20.39 500 PRO B C 1
ATOM 7565 O O . PRO B 1 486 ? -26.892 -35.221 -35.443 1.00 20.62 500 PRO B O 1
ATOM 7569 N N . ALA B 1 487 ? -26.041 -33.387 -36.454 1.00 21.71 501 ALA B N 1
ATOM 7570 C CA . ALA B 1 487 ? -26.322 -33.825 -37.816 1.00 23.48 501 ALA B CA 1
ATOM 7571 C C . ALA B 1 487 ? -25.403 -34.965 -38.253 1.00 24.96 501 ALA B C 1
ATOM 7572 O O . ALA B 1 487 ? -24.248 -35.036 -37.829 1.00 25.73 501 ALA B O 1
#

CATH classification: 2.160.20.10